Protein AF-A0A1C4H6W9-F1 (afdb_monomer_lite)

Organism: NCBI:txid1505727

Sequence (1280 aa):
MSAPVSILEVMTTATQYSLDVLGYWCAVELFSPQSWKNPQKINLRQSVGHSENTQYQNLPWEDLRADMFIGLTQRTRSSFEEQYSQVKFGGGYHIQTNMQARLQQPLSFIESTETWLKKQNAWPYENNSPIQTIIQQAHQEWLELTYGSETLPTGSFVSDALIGLLVDTMENLAHATNRSGRVQAIYLKNYPHKYREKPYYMKANPPKDASAKNRKTSAWLHHEYFCIQVGLSQQVVFNALHNASTLIREFTPAEKVREEETLPSSSTRDDAKRYTLKKTTASMMCFEVRDDGTLGPDSSLAISQYAKAVSCLFAHNCWPTCPTGWPDIKQLDDNERRIRIMFSELVGAVAPDGSPRRVSRNTLNYIIDAAANELGLDDKTIRQSPVYEQADGNLIDRDSVSCRLVKGGDANESPLMDSFYISDLEALYNIKCQEIASGSHTSETFSEPLKRYLSQTHPERFDLTEDPDGALLDKLTQPNRIPDGRWPSKSNQFQSTAQQLAINQITATANSGQGDYLLGVNGPPGTGKTTLLKDVISEIIVARASQLARFERPEDIFKTHVTNGPLNYWTLQPAVIGYEIVVASSNNKAVENISQDLPRTESLATDWQSWIENEYGRESKDYAFRQLAEELLKSDGKKEATANKTDDDSPSAWALLAATLGNATNKSKFIGPFESRFIRERLNLSNAEYRSANHNWREARKAFKSALQKEAELCERREAAFIANHDPSDLLRAQERLKNDLGEVQICLQKKNRDLDTNREQAQDLQLQLNESCRKGDEAINAWQEAEIFYNAHQQYWATHFFESLIHFKKRKEDEKSAYIAKEQARLKKQNLCDTANSEYYSLARLNATINTESSEVSMLSTRESNLSAQLNEVNAKLEDYQNRPKHISTLSDERLDWIDQEWNTARTELFMAALRLHQQLVIGAVQQFRENLTLACKVMQQPRHFDQQAQLAAWQSLFLVVPVISSSFASVSGMFRGLGKESLGWAIIDEAGQATPQSAAGLLQRVHHAVAVGDPMQLEPIDTLPAQMRELLADTHNIVMGRESHNVQEMVDHQTRYGLEAEQWVGMPLVVHRRCEEPMFSICNEMAYSGRMVRAGAEHTPCLYMAGTKEGIAIPPSCWYDIPAGPDEIGKNKWRLKEGHELYARLTDLIEGGIAPEQILVIAPFKVGANKVQDIFRSALKQSGHYSHGRAAELAANQAGTVHTSQGREADIVFLVMGSTPGKPGCGSRDWVNSSPNMLNVAVSRAKRRLYVIGNVRDWESGKYSEYLIRSLPIRNPS

Foldseek 3Di:
DDDDDDDDPQVVVQVQVVFVVLLVVLVPQAPPPVPDPDDFWAFEDRPDPDDPDRDTDDDDQPFKKKKKFKAFDADDDDHLVVRVVCRVVLAAFIFMAHPQQFGQAKGAPVVSVQVNCVSVVNRDPDPDAPLVVLSVVLQVVVCVVQVNDRIHHTRDHDFLSNVVSRLVSNVVNCVSSVHDGHIWIKMWTDDPCVPDVDIRIDTQDRDDDDDPVPRPPDDSDDFFKKKKWWWFQPLQLLLLLVLVLVLLDDDDLLRVVLLVFLDDDDDDPPCVPPDDDPGDTFTQKMFMAGPVQAGDALVRIDGFPVLLQSLQSQADPDDDDDDAPRDDVVLVVVLVVVLSVVVNVRNPDADPVRHHDGQYNVNVVCSVVSSCVSSLQDPVSNVVGPSGDPVSDRRTPRSHMYMGGDDVQRSPPDVHVHQLQVVLVVVVVVLVVVCVVVVDPPDDAFFQLLCLLLDPDFPAFDAQVVQPLLQVLCVLQALVLQFLAAAQDQLPQFQFSLLRSQLSQQLVCLQPVDHHQFFFEAEAFFLCLLRSVRRNLLRLLLSLLVLLLVDLFLQVQWDDWDDPAPFIATFGDPSNALSFEEEAEQDLVVLCVSQLLQFFPVVHDPVVLVVLCVVCPVCQCCQQHQVLNLQLNVLVPPPPPDPDDDPPPRTGGRHQAEAEDFDPVSLVSNLVSCVPVPLPNVLPDDPVLLVCLSVLLVVLSVLLVVLSVVLVVLSVVLNVVSCLQNPCPVLVVLLVVLVVVLVVLVVVLVVLVVVLVVLVVVLVVLVVVLVVLVVQLVVLVVQLVVLVVVLVVLVVVCVVVVVVCVVCVVVSVVVNVVSVVSNVVSVVSNVVSVVVSVVSVVVSVVSVVVSVVSVVVSVVSVVVSVVSVVSSVVSVVSVVCSVPDDDDRRDLQGSHDPSRHSSSSVSSPSSSSSSSSSLVSSCSRNSVNLSSLCVLLSCCQVNVVSDALSSLLSNSRSVCSSHVYYYYYLSRLCVRSPSQFAASHNEYEHEQQLQAASSSCSSVSRRYSHYYYYHHVLADHHSDSRDLSRVVSVCVNVVSPPRNPDRGRSLSSQSNARYAHDDVHRGTSYSAEREFADPPLVVLLCVARPVVRHDYDDDDDDFCAQCDDPRGRPGDDAAFEAADDDDPPQQDPDLADPSLLVLLLVVLLVNVNSPNDLLQEAEEEQRQVHQVSSLVSQLVSVVVSVPDDNVRSNVSSQVRTGYLVSCPPAAHQEYEYEYGARPDPSGLSVLCSPQVHSHSVSSRSSSHRHYYYYYYHCVSNCPRPSSVSVNVRHHYDYGD

Secondary structure (DSSP, 8-state):
--PPP-S-SSHHHHHHHHHHHHHHHHHHHHS-TTS-SS----------SS----------GGG-EEEEEEEEE-SS---HHHHHHHHHHH--EEEEE-TTSBBSS-EEHHHHHHHHHHHTT----STT-HHHHHHHHHHHHHHHHTTS-SEEPTT-B--HHHHHHHHHHHHHHHHHTT--SEEEEEEEEE--TTS-SS-EEEEE---SS--TTSTTS--SS---EEEEEEEEEHHHHHHHHHHHHHTT-PPPHHHHHHHHHHS-S---TTGGGT------EEEEEEEEEETTSPBPPGGG-EE-HHHHHHHHHHHSS--SS-SS-S--HHHHHHHHHHHHHHHHHHHT-B-TTSSBPPP-HHHHHHHHHHHHHHTT-SHHHHTTSTT--TTS--SEEEEEEEEEEE-TT-TT-------TTHHHHHHHHHHHHHHHHH----S-SS-HHHHHHH-SPPPPPEEGGG-TTSHHHHHHHSGGGS-S---SS-TT-PPPHHHHHHHHHHHHHHHHS-S-SEEEEE--TTS-HHHHHHHHHHHHHHHHHHHHTT-SSGGGGEEEEE-SSSS-EEEEPGGG-S--EEEEES-HHHHHHHHHHTTBGGGS-HHHHHHHHHHHGGGGGGGGGHHHHHHHHHHHS-S---S---TT-SPPBS---EEE-SSHHHHHHHHHHIIIIIIIIITS--HHHHHHHHHHHHHHHHHHHHHHHHHHHHHHHHHHHHHHHH--HHHHHHHHHHHHHHHHHHHHHHHHHHHHHHHHHHHHHHHHHHHHHHHHHHHHHHHHHHHHHHHHHHHHHHHH-HHHHHHTHHHHHHHHHHHHHHHHHHHHHHHHHHHHHHHHHHHHHHHHHHHHHHHHHHHHHHHHHHHHHHHHHHHHHHHHHHHHSPPP---TT-SS-TT--HHHHHHHHHHHHHHHHHHHHHHHHTHHHHHHHHHHHHHHHH-GGGS-HHHHHHHHHHHHHHS-EEEEEHHHHHHHTTT--TT-EEEEEEETGGGS-HHHHHHHHHHEEEEEEEE-TTSPPP---S-HHHHHHHHHHTT--TTSS--SHHHHHHTT-SEEEESSSEEES---EE-SPPTTHHHHHHHHHSTT--EE-SPPPPP-B--SGGGTTSBPPPSEEEE-PPPTT---SSS--HHHHHHHHHHHHHHHHTT--GGGEEEEESSHHHHHHHHHHHHHHHHHTSSS-HHHHHHHHHHHEEETGGGTT--EEEEEEE----SSGGGHHHHHHHTSSSHHHHHHHTTEEEEEEEEE-HHHHTTSTTHHHHHHHS-EE---

Structure (mmCIF, N/CA/C/O backbone):
data_AF-A0A1C4H6W9-F1
#
_entry.id   AF-A0A1C4H6W9-F1
#
loop_
_atom_site.group_PDB
_atom_site.id
_atom_site.type_symbol
_atom_site.label_atom_id
_atom_site.label_alt_id
_atom_site.label_comp_id
_atom_site.label_asym_id
_atom_site.label_entity_id
_atom_site.label_seq_id
_atom_site.pdbx_PDB_ins_code
_atom_site.Cartn_x
_atom_site.Cartn_y
_atom_site.Cartn_z
_atom_site.occupancy
_atom_site.B_iso_or_equiv
_atom_site.auth_seq_id
_atom_site.auth_comp_id
_atom_site.auth_asym_id
_atom_site.auth_atom_id
_atom_site.pdbx_PDB_model_num
ATOM 1 N N . MET A 1 1 ? 10.219 44.585 -13.811 1.00 27.52 1 MET A N 1
ATOM 2 C CA . MET A 1 1 ? 11.113 44.410 -12.645 1.00 27.52 1 MET A CA 1
ATOM 3 C C . MET A 1 1 ? 11.566 42.959 -12.625 1.00 27.52 1 MET A C 1
ATOM 5 O O . MET A 1 1 ? 10.825 42.106 -12.167 1.00 27.52 1 MET A O 1
ATOM 9 N N . SER A 1 2 ? 12.718 42.660 -13.223 1.00 21.94 2 SER A N 1
ATOM 10 C CA . SER A 1 2 ? 13.218 41.293 -13.426 1.00 21.94 2 SER A CA 1
ATOM 11 C C . SER A 1 2 ? 14.499 41.096 -12.617 1.00 21.94 2 SER A C 1
ATOM 13 O O . SER A 1 2 ? 15.566 41.581 -12.998 1.00 21.94 2 SER A O 1
ATOM 15 N N . ALA A 1 3 ? 14.377 40.433 -11.467 1.00 23.19 3 ALA A N 1
ATOM 16 C CA . ALA A 1 3 ? 15.511 40.020 -10.649 1.00 23.19 3 ALA A CA 1
ATOM 17 C C . ALA A 1 3 ? 16.265 38.869 -11.352 1.00 23.19 3 ALA A C 1
ATOM 19 O O . ALA A 1 3 ? 15.609 37.944 -11.834 1.00 23.19 3 ALA A O 1
ATOM 20 N N . PRO A 1 4 ? 17.610 38.880 -11.445 1.00 29.20 4 PRO A N 1
ATOM 21 C CA . PRO A 1 4 ? 18.326 37.874 -12.218 1.00 29.20 4 PRO A CA 1
ATOM 22 C C . PRO A 1 4 ? 18.652 36.651 -11.358 1.00 29.20 4 PRO A C 1
ATOM 24 O O . PRO A 1 4 ? 19.291 36.769 -10.305 1.00 29.20 4 PRO A O 1
ATOM 27 N N . VAL A 1 5 ? 18.234 35.504 -11.889 1.00 25.59 5 VAL A N 1
ATOM 28 C CA . VAL A 1 5 ? 18.485 34.126 -11.461 1.00 25.59 5 VAL A CA 1
ATOM 29 C C . VAL A 1 5 ? 19.971 33.870 -11.182 1.00 25.59 5 VAL A C 1
ATOM 31 O O . VAL A 1 5 ? 20.873 34.297 -11.905 1.00 25.59 5 VAL A O 1
ATOM 34 N N . SER A 1 6 ? 20.203 33.182 -10.070 1.00 25.31 6 SER A N 1
ATOM 35 C CA . SER A 1 6 ? 21.480 32.810 -9.473 1.00 25.31 6 SER A CA 1
ATOM 36 C C . SER A 1 6 ? 22.148 31.615 -10.170 1.00 25.31 6 SER A C 1
ATOM 38 O O . SER A 1 6 ? 21.659 30.497 -10.082 1.00 25.31 6 SER A O 1
ATOM 40 N N . ILE A 1 7 ? 23.298 31.853 -10.807 1.00 29.23 7 ILE A N 1
ATOM 41 C CA . ILE A 1 7 ? 24.655 31.351 -10.464 1.00 29.23 7 ILE A CA 1
ATOM 42 C C . ILE A 1 7 ? 24.907 29.826 -10.265 1.00 29.23 7 ILE A C 1
ATOM 44 O O . ILE A 1 7 ? 26.068 29.434 -10.205 1.00 29.23 7 ILE A O 1
ATOM 48 N N . LEU A 1 8 ? 23.922 28.924 -10.270 1.00 24.89 8 LEU A N 1
ATOM 49 C CA . LEU A 1 8 ? 24.157 27.489 -9.995 1.00 24.89 8 LEU A CA 1
ATOM 50 C C . LEU A 1 8 ? 24.282 26.568 -11.225 1.00 24.89 8 LEU A C 1
ATOM 52 O O . LEU A 1 8 ? 24.704 25.427 -11.070 1.00 24.89 8 LEU A O 1
ATOM 56 N N . GLU A 1 9 ? 24.016 27.044 -12.445 1.00 27.30 9 GLU A N 1
ATOM 57 C CA . GLU A 1 9 ? 24.048 26.185 -13.649 1.00 27.30 9 GLU A CA 1
ATOM 58 C C . GLU A 1 9 ? 25.353 26.208 -14.459 1.00 27.30 9 GLU A C 1
ATOM 60 O O . GLU A 1 9 ? 25.504 25.424 -15.389 1.00 27.30 9 GLU A O 1
ATOM 65 N N . VAL A 1 10 ? 26.339 27.040 -14.109 1.00 30.53 10 VAL A N 1
ATOM 66 C CA . VAL A 1 10 ? 27.592 27.141 -14.895 1.00 30.53 10 VAL A CA 1
ATOM 67 C C . VAL A 1 10 ? 28.752 26.337 -14.281 1.00 30.53 10 VAL A C 1
ATOM 69 O O . VAL A 1 10 ? 29.761 26.089 -14.942 1.00 30.53 10 VAL A O 1
ATOM 72 N N . MET A 1 11 ? 28.620 25.851 -13.040 1.00 27.55 11 MET A N 1
ATOM 73 C CA . MET A 1 11 ? 29.684 25.077 -12.379 1.00 27.55 11 MET A CA 1
ATOM 74 C C . MET A 1 11 ? 29.642 23.565 -12.635 1.00 27.55 11 MET A C 1
ATOM 76 O O . MET A 1 11 ? 30.665 22.904 -12.439 1.00 27.55 11 MET A O 1
ATOM 80 N N . THR A 1 12 ? 28.532 23.015 -13.131 1.00 29.09 12 THR A N 1
ATOM 81 C CA . THR A 1 12 ? 28.408 21.577 -13.423 1.00 29.09 12 THR A CA 1
ATOM 82 C C . THR A 1 12 ? 29.151 21.195 -14.697 1.00 29.09 12 THR A C 1
ATOM 84 O O . THR A 1 12 ? 29.963 20.280 -14.667 1.00 29.09 12 THR A O 1
ATOM 87 N N . THR A 1 13 ? 29.039 21.968 -15.778 1.00 31.16 13 THR A N 1
ATOM 88 C CA . THR A 1 13 ? 29.803 21.705 -17.010 1.00 31.16 13 THR A CA 1
ATOM 89 C C . THR A 1 13 ? 31.309 21.905 -16.840 1.00 31.16 13 THR A C 1
ATOM 91 O O . THR A 1 13 ? 32.086 21.156 -17.422 1.00 31.16 13 THR A O 1
ATOM 94 N N . ALA A 1 14 ? 31.760 22.853 -16.010 1.00 30.83 14 ALA A N 1
ATOM 95 C CA . ALA A 1 14 ? 33.194 23.057 -15.791 1.00 30.83 14 ALA A CA 1
ATOM 96 C C . ALA A 1 14 ? 33.831 21.855 -15.056 1.00 30.83 14 ALA A C 1
ATOM 98 O O . ALA A 1 14 ? 34.834 21.295 -15.493 1.00 30.83 14 ALA A O 1
ATOM 99 N N . THR A 1 15 ? 33.189 21.355 -13.999 1.00 32.53 15 THR A N 1
ATOM 100 C CA . THR A 1 15 ? 33.687 20.163 -13.292 1.00 32.53 15 THR A CA 1
ATOM 101 C C . THR A 1 15 ? 33.503 18.861 -14.083 1.00 32.53 15 THR A C 1
ATOM 103 O O . THR A 1 15 ? 34.306 17.947 -13.909 1.00 32.53 15 THR A O 1
ATOM 106 N N . GLN A 1 16 ? 32.533 18.791 -15.007 1.00 32.22 16 GLN A N 1
ATOM 107 C CA . GLN A 1 16 ? 32.317 17.621 -15.872 1.00 32.22 16 GLN A CA 1
ATOM 108 C C . GLN A 1 16 ? 33.435 17.393 -16.903 1.00 32.22 16 GLN A C 1
ATOM 110 O O . GLN A 1 16 ? 33.678 16.259 -17.286 1.00 32.22 16 GLN A O 1
ATOM 115 N N . TYR A 1 17 ? 34.126 18.447 -17.352 1.00 36.84 17 TYR A N 1
ATOM 116 C CA . TYR A 1 17 ? 35.119 18.348 -18.437 1.00 36.84 17 TYR A CA 1
ATOM 117 C C . TYR A 1 17 ? 36.578 18.380 -17.974 1.00 36.84 17 TYR A C 1
ATOM 119 O O . TYR A 1 17 ? 37.482 18.080 -18.753 1.00 36.84 17 TYR A O 1
ATOM 127 N N . SER A 1 18 ? 36.819 18.720 -16.708 1.00 35.09 18 SER A N 1
ATOM 128 C CA . SER A 1 18 ? 38.107 18.494 -16.038 1.00 35.09 18 SER A CA 1
ATOM 129 C C . SER A 1 18 ? 38.316 17.002 -15.725 1.00 35.09 18 SER A C 1
ATOM 131 O O . SER A 1 18 ? 39.453 16.538 -15.700 1.00 35.09 18 SER A O 1
ATOM 133 N N . LEU A 1 19 ? 37.226 16.232 -15.620 1.00 36.53 19 LEU A N 1
ATOM 134 C CA . LEU A 1 19 ? 37.226 14.769 -15.508 1.00 36.53 19 LEU A CA 1
ATOM 135 C C . LEU A 1 19 ? 37.819 14.065 -16.743 1.00 36.53 19 LEU A C 1
ATOM 137 O O . LEU A 1 19 ? 38.577 13.106 -16.590 1.00 36.53 19 LEU A O 1
ATOM 141 N N . ASP A 1 20 ? 37.555 14.582 -17.948 1.00 38.69 20 ASP A N 1
ATOM 142 C CA . ASP A 1 20 ? 37.954 13.936 -19.208 1.00 38.69 20 ASP A CA 1
ATOM 143 C C . ASP A 1 20 ? 39.469 13.952 -19.467 1.00 38.69 20 ASP A C 1
ATOM 145 O O . ASP A 1 20 ? 39.963 13.125 -20.227 1.00 38.69 20 ASP A O 1
ATOM 149 N N . VAL A 1 21 ? 40.242 14.851 -18.842 1.00 39.00 21 VAL A N 1
ATOM 150 C CA . VAL A 1 21 ? 41.683 14.974 -19.149 1.00 39.00 21 VAL A CA 1
ATOM 151 C C . VAL A 1 21 ? 42.603 14.356 -18.106 1.00 39.00 21 VAL A C 1
ATOM 153 O O . VAL A 1 21 ? 43.762 14.073 -18.397 1.00 39.00 21 VAL A O 1
ATOM 156 N N . LEU A 1 22 ? 42.107 14.113 -16.899 1.00 40.62 22 LEU A N 1
ATOM 157 C CA . LEU A 1 22 ? 42.884 13.443 -15.857 1.00 40.62 22 LEU A CA 1
ATOM 158 C C . LEU A 1 22 ? 42.675 11.933 -15.879 1.00 40.62 22 LEU A C 1
ATOM 160 O O . LEU A 1 22 ? 43.649 11.202 -15.731 1.00 40.62 22 LEU A O 1
ATOM 164 N N . GLY A 1 23 ? 41.472 11.466 -16.242 1.00 41.41 23 GLY A N 1
ATOM 165 C CA . GLY A 1 23 ? 41.281 10.082 -16.694 1.00 41.41 23 GLY A CA 1
ATOM 166 C C . GLY A 1 23 ? 42.148 9.744 -17.917 1.00 41.41 23 GLY A C 1
ATOM 167 O O . GLY A 1 23 ? 42.606 8.613 -18.060 1.00 41.41 23 GLY A O 1
ATOM 168 N N . TYR A 1 24 ? 42.459 10.748 -18.746 1.00 43.44 24 TYR A N 1
ATOM 169 C CA . TYR A 1 24 ? 43.399 10.630 -19.861 1.00 43.44 24 TYR A CA 1
ATOM 170 C C . TYR A 1 24 ? 44.869 10.561 -19.404 1.00 43.44 24 TYR A C 1
ATOM 172 O O . TYR A 1 24 ? 45.662 9.885 -20.043 1.00 43.44 24 TYR A O 1
ATOM 180 N N . TRP A 1 25 ? 45.259 11.192 -18.290 1.00 43.38 25 TRP A N 1
ATOM 181 C CA . TRP A 1 25 ? 46.655 11.195 -17.821 1.00 43.38 25 TRP A CA 1
ATOM 182 C C . TRP A 1 25 ? 47.079 9.842 -17.223 1.00 43.38 25 TRP A C 1
ATOM 184 O O . TRP A 1 25 ? 48.118 9.312 -17.616 1.00 43.38 25 TRP A O 1
ATOM 194 N N . CYS A 1 26 ? 46.231 9.204 -16.403 1.00 44.81 26 CYS A N 1
ATOM 195 C CA . CYS A 1 26 ? 46.459 7.817 -15.967 1.00 44.81 26 CYS A CA 1
ATOM 196 C C . CYS A 1 26 ? 46.456 6.831 -17.145 1.00 44.81 26 CYS A C 1
ATOM 198 O O . CYS A 1 26 ? 47.234 5.883 -17.158 1.00 44.81 26 CYS A O 1
ATOM 200 N N . ALA A 1 27 ? 45.637 7.076 -18.173 1.00 44.44 27 ALA A N 1
ATOM 201 C CA . ALA A 1 27 ? 45.659 6.283 -19.398 1.00 44.44 27 ALA A CA 1
ATOM 202 C C . ALA A 1 27 ? 46.938 6.507 -20.244 1.00 44.44 27 ALA A C 1
ATOM 204 O O . ALA A 1 27 ? 47.365 5.616 -20.968 1.00 44.44 27 ALA A O 1
ATOM 205 N N . VAL A 1 28 ? 47.594 7.666 -20.160 1.00 42.00 28 VAL A N 1
ATOM 206 C CA . VAL A 1 28 ? 48.742 8.009 -21.020 1.00 42.00 28 VAL A CA 1
ATOM 207 C C . VAL A 1 28 ? 50.081 7.453 -20.507 1.00 42.00 28 VAL A C 1
ATOM 209 O O . VAL A 1 28 ? 50.876 7.007 -21.334 1.00 42.00 28 VAL A O 1
ATOM 212 N N . GLU A 1 29 ? 50.339 7.390 -19.191 1.00 45.03 29 GLU A N 1
ATOM 213 C CA . GLU A 1 29 ? 51.549 6.706 -18.672 1.00 45.03 29 GLU A CA 1
ATOM 214 C C . GLU A 1 29 ? 51.424 5.170 -18.697 1.00 45.03 29 GLU A C 1
ATOM 216 O O . GLU A 1 29 ? 52.406 4.477 -18.963 1.00 45.03 29 GLU A O 1
ATOM 221 N N . LEU A 1 30 ? 50.219 4.619 -18.511 1.00 44.69 30 LEU A N 1
ATOM 222 C CA . LEU A 1 30 ? 49.987 3.168 -18.550 1.00 44.69 30 LEU A CA 1
ATOM 223 C C . LEU A 1 30 ? 49.929 2.588 -19.985 1.00 44.69 30 LEU A C 1
ATOM 225 O O . LEU A 1 30 ? 50.226 1.403 -20.180 1.00 44.69 30 LEU A O 1
ATOM 229 N N . PHE A 1 31 ? 49.591 3.403 -21.000 1.00 44.91 31 PHE A N 1
ATOM 230 C CA . PHE A 1 31 ? 49.300 2.940 -22.371 1.00 44.91 31 PHE A CA 1
ATOM 231 C C . PHE A 1 31 ? 50.038 3.695 -23.506 1.00 44.91 31 PHE A C 1
ATOM 233 O O . PHE A 1 31 ? 49.573 3.729 -24.645 1.00 44.91 31 PHE A O 1
ATOM 240 N N . SER A 1 32 ? 51.220 4.260 -23.232 1.00 39.66 32 SER A N 1
ATOM 241 C CA . SER A 1 32 ? 52.107 4.889 -24.235 1.00 39.66 32 SER A CA 1
ATOM 242 C C . SER A 1 32 ? 52.463 3.961 -25.430 1.00 39.66 32 SER A C 1
ATOM 244 O O . SER A 1 32 ? 52.714 2.766 -25.227 1.00 39.66 32 SER A O 1
ATOM 246 N N . PRO A 1 33 ? 52.593 4.484 -26.676 1.00 36.25 33 PRO A N 1
ATOM 247 C CA . PRO A 1 33 ? 52.986 3.714 -27.868 1.00 36.25 33 PRO A CA 1
ATOM 248 C C . PRO A 1 33 ? 54.365 3.044 -27.783 1.00 36.25 33 PRO A C 1
ATOM 250 O O . PRO A 1 33 ? 54.643 2.118 -28.540 1.00 36.25 33 PRO A O 1
ATOM 253 N N . GLN A 1 34 ? 55.234 3.465 -26.856 1.00 40.84 34 GLN A N 1
ATOM 254 C CA . GLN A 1 34 ? 56.518 2.792 -26.624 1.00 40.84 34 GLN A CA 1
ATOM 255 C C . GLN A 1 34 ? 56.355 1.405 -25.970 1.00 40.84 34 GLN A C 1
ATOM 257 O O . GLN A 1 34 ? 57.302 0.621 -25.950 1.00 40.84 34 GLN A O 1
ATOM 262 N N . SER A 1 35 ? 55.161 1.072 -25.466 1.00 38.19 35 SER A N 1
ATOM 263 C CA . SER A 1 35 ? 54.891 -0.158 -24.707 1.00 38.19 35 SER A CA 1
ATOM 264 C C . SER A 1 35 ? 53.823 -1.072 -25.331 1.00 38.19 35 SER A C 1
ATOM 266 O O . SER A 1 35 ? 53.585 -2.163 -24.809 1.00 38.19 35 SER A O 1
ATOM 268 N N . TRP A 1 36 ? 53.189 -0.681 -26.445 1.00 37.53 36 TRP A N 1
ATOM 269 C CA . TRP A 1 36 ? 52.105 -1.430 -27.100 1.00 37.53 36 TRP A CA 1
ATOM 270 C C . TRP A 1 36 ? 52.319 -1.495 -28.623 1.00 37.53 36 TRP A C 1
ATOM 272 O O . TRP A 1 36 ? 52.437 -0.469 -29.281 1.00 37.53 36 TRP A O 1
ATOM 282 N N . LYS A 1 37 ? 52.359 -2.705 -29.210 1.00 38.38 37 LYS A N 1
ATOM 283 C CA . LYS A 1 37 ? 52.601 -2.912 -30.659 1.00 38.38 37 LYS A CA 1
ATOM 284 C C . LYS A 1 37 ? 51.396 -2.598 -31.565 1.00 38.38 37 LYS A C 1
ATOM 286 O O . LYS A 1 37 ? 51.562 -2.583 -32.777 1.00 38.38 37 LYS A O 1
ATOM 291 N N . ASN A 1 38 ? 50.208 -2.358 -31.005 1.00 38.19 38 ASN A N 1
ATOM 292 C CA . ASN A 1 38 ? 49.010 -1.936 -31.737 1.00 38.19 38 ASN A CA 1
ATOM 293 C C . ASN A 1 38 ? 48.198 -0.943 -30.887 1.00 38.19 38 ASN A C 1
ATOM 295 O O . ASN A 1 38 ? 48.115 -1.142 -29.673 1.00 38.19 38 ASN A O 1
ATOM 299 N N . PRO A 1 39 ? 47.572 0.085 -31.493 1.00 39.16 39 PRO A N 1
ATOM 300 C CA . PRO A 1 39 ? 46.713 1.025 -30.779 1.00 39.16 39 PRO A CA 1
ATOM 301 C C . PRO A 1 39 ? 45.436 0.305 -30.319 1.00 39.16 39 PRO A C 1
ATOM 303 O O . PRO A 1 39 ? 44.541 0.033 -31.120 1.00 39.16 39 PRO A O 1
ATOM 306 N N . GLN A 1 40 ? 45.367 -0.061 -29.040 1.00 43.12 40 GLN A N 1
ATOM 307 C CA . GLN A 1 40 ? 44.167 -0.646 -28.439 1.00 43.12 40 GLN A CA 1
ATOM 308 C C . GLN A 1 40 ? 43.159 0.435 -28.015 1.00 43.12 40 GLN A C 1
ATOM 310 O O . GLN A 1 40 ? 43.516 1.583 -27.759 1.00 43.12 40 GLN A O 1
ATOM 315 N N . LYS A 1 41 ? 41.873 0.059 -27.973 1.00 39.81 41 LYS A N 1
ATOM 316 C CA . LYS A 1 41 ? 40.738 0.949 -27.683 1.00 39.81 41 LYS A CA 1
ATOM 317 C C . LYS A 1 41 ? 40.541 1.092 -26.170 1.00 39.81 41 LYS A C 1
ATOM 319 O O . LYS A 1 41 ? 40.144 0.131 -25.526 1.00 39.81 41 LYS A O 1
ATOM 324 N N . ILE A 1 42 ? 40.741 2.292 -25.627 1.00 38.69 42 ILE A N 1
ATOM 325 C CA . ILE A 1 42 ? 40.466 2.610 -24.216 1.00 38.69 42 ILE A CA 1
ATOM 326 C C . ILE A 1 42 ? 39.008 3.077 -24.074 1.00 38.69 42 ILE A C 1
ATOM 328 O O . ILE A 1 42 ? 38.538 3.914 -24.846 1.00 38.69 42 ILE A O 1
ATOM 332 N N . ASN A 1 43 ? 38.282 2.527 -23.095 1.00 38.59 43 ASN A N 1
ATOM 333 C CA . ASN A 1 43 ? 36.881 2.852 -22.808 1.00 38.59 43 ASN A CA 1
ATOM 334 C C . ASN A 1 43 ? 36.811 3.907 -21.687 1.00 38.59 43 ASN A C 1
ATOM 336 O O . ASN A 1 43 ? 36.878 3.579 -20.503 1.00 38.59 43 ASN A O 1
ATOM 340 N N . LEU A 1 44 ? 36.675 5.184 -22.047 1.00 39.06 44 LEU A N 1
ATOM 341 C CA . LEU A 1 44 ? 36.455 6.262 -21.079 1.00 39.06 44 LEU A CA 1
ATOM 342 C C . LEU A 1 44 ? 34.947 6.402 -20.826 1.00 39.06 44 LEU A C 1
ATOM 344 O O . LEU A 1 44 ? 34.190 6.802 -21.711 1.00 39.06 44 LEU A O 1
ATOM 348 N N . ARG A 1 45 ? 34.486 6.034 -19.626 1.00 34.88 45 ARG A N 1
ATOM 349 C CA . ARG A 1 45 ? 33.080 6.203 -19.229 1.00 34.88 45 ARG A CA 1
ATOM 350 C C . ARG A 1 45 ? 32.839 7.652 -18.801 1.00 34.88 45 ARG A C 1
ATOM 352 O O . ARG A 1 45 ? 33.274 8.068 -17.733 1.00 34.88 45 ARG A O 1
ATOM 359 N N . GLN A 1 46 ? 32.095 8.398 -19.614 1.00 34.94 46 GLN A N 1
ATOM 360 C CA . GLN A 1 46 ? 31.485 9.664 -19.211 1.00 34.94 46 GLN A CA 1
ATOM 361 C C . GLN A 1 46 ? 30.390 9.396 -18.170 1.00 34.94 46 GLN A C 1
ATOM 363 O O . GLN A 1 46 ? 29.434 8.676 -18.454 1.00 34.94 46 GLN A O 1
ATOM 368 N N . SER A 1 47 ? 30.458 10.008 -16.987 1.00 29.62 47 SER A N 1
ATOM 369 C CA . SER A 1 47 ? 29.261 10.154 -16.151 1.00 29.62 47 SER A CA 1
ATOM 370 C C . SER A 1 47 ? 28.443 11.336 -16.685 1.00 29.62 47 SER A C 1
ATOM 372 O O . SER A 1 47 ? 28.516 12.453 -16.166 1.00 29.62 47 SER A O 1
ATOM 374 N N . VAL A 1 48 ? 27.710 11.120 -17.774 1.00 27.61 48 VAL A N 1
ATOM 375 C CA . VAL A 1 48 ? 26.708 12.062 -18.291 1.00 27.61 48 VAL A CA 1
ATOM 376 C C . VAL A 1 48 ? 25.352 11.375 -18.198 1.00 27.61 48 VAL A C 1
ATOM 378 O O . VAL A 1 48 ? 25.213 10.206 -18.552 1.00 27.61 48 VAL A O 1
ATOM 381 N N . GLY A 1 49 ? 24.350 12.093 -17.693 1.00 31.70 49 GLY A N 1
ATOM 382 C CA . GLY A 1 49 ? 22.975 11.610 -17.679 1.00 31.70 49 GLY A CA 1
ATOM 383 C C . GLY A 1 49 ? 22.511 11.149 -19.068 1.00 31.70 49 GLY A C 1
ATOM 384 O O . GLY A 1 49 ? 22.718 11.830 -20.065 1.00 31.70 49 GLY A O 1
ATOM 385 N N . HIS A 1 50 ? 21.879 9.975 -19.095 1.00 28.20 50 HIS A N 1
ATOM 386 C CA . HIS A 1 50 ? 20.893 9.489 -20.071 1.00 28.20 50 HIS A CA 1
ATOM 387 C C . HIS A 1 50 ? 21.120 9.643 -21.592 1.00 28.20 50 HIS A C 1
ATOM 389 O O . HIS A 1 50 ? 20.139 9.621 -22.331 1.00 28.20 50 HIS A O 1
ATOM 395 N N . SER A 1 51 ? 22.346 9.677 -22.124 1.00 24.89 51 SER A N 1
ATOM 396 C CA . SER A 1 51 ? 22.527 9.450 -23.574 1.00 24.89 51 SER A CA 1
ATOM 397 C C . SER A 1 51 ? 23.552 8.358 -23.875 1.00 24.89 51 SER A C 1
ATOM 399 O O . SER A 1 51 ? 24.705 8.422 -23.461 1.00 24.89 51 SER A O 1
ATOM 401 N N . GLU A 1 52 ? 23.102 7.322 -24.583 1.00 26.25 52 GLU A N 1
ATOM 402 C CA . GLU A 1 52 ? 23.807 6.061 -24.843 1.00 26.25 52 GLU A CA 1
ATOM 403 C C . GLU A 1 52 ? 24.879 6.118 -25.951 1.00 26.25 52 GLU A C 1
ATOM 405 O O . GLU A 1 52 ? 25.181 5.086 -26.557 1.00 26.25 52 GLU A O 1
ATOM 410 N N . ASN A 1 53 ? 25.496 7.270 -26.223 1.00 26.89 53 ASN A N 1
ATOM 411 C CA . ASN A 1 53 ? 26.526 7.385 -27.263 1.00 26.89 53 ASN A CA 1
ATOM 412 C C . ASN A 1 53 ? 27.921 7.648 -26.678 1.00 26.89 53 ASN A C 1
ATOM 414 O O . ASN A 1 53 ? 28.423 8.767 -26.688 1.00 26.89 53 ASN A O 1
ATOM 418 N N . THR A 1 54 ? 28.578 6.584 -26.218 1.00 31.08 54 THR A N 1
ATOM 419 C CA . THR A 1 54 ? 30.019 6.559 -25.926 1.00 31.08 54 THR A CA 1
ATOM 420 C C . THR A 1 54 ? 30.802 6.489 -27.244 1.00 31.08 54 THR A C 1
ATOM 422 O O . THR A 1 54 ? 30.742 5.478 -27.943 1.00 31.08 54 THR A O 1
ATOM 425 N N . GLN A 1 55 ? 31.523 7.550 -27.620 1.00 32.97 55 GLN A N 1
ATOM 426 C CA . GLN A 1 55 ? 32.419 7.536 -28.788 1.00 32.97 55 GLN A CA 1
ATOM 427 C C . GLN A 1 55 ? 33.864 7.177 -28.401 1.00 32.97 55 GLN A C 1
ATOM 429 O O . GLN A 1 55 ? 34.418 7.719 -27.450 1.00 32.97 55 GLN A O 1
ATOM 434 N N . TYR A 1 56 ? 34.481 6.292 -29.191 1.00 34.72 56 TYR A N 1
ATOM 435 C CA . TYR A 1 56 ? 35.888 5.872 -29.108 1.00 34.72 56 TYR A CA 1
ATOM 436 C C . TYR A 1 56 ? 36.809 6.886 -29.799 1.00 34.72 56 TYR A C 1
ATOM 438 O O . TYR A 1 56 ? 36.569 7.172 -30.973 1.00 34.72 56 TYR A O 1
ATOM 446 N N . GLN A 1 57 ? 37.876 7.394 -29.162 1.00 38.78 57 GLN A N 1
ATOM 447 C CA . GLN A 1 57 ? 38.805 8.324 -29.836 1.00 38.78 57 GLN A CA 1
ATOM 448 C C . GLN A 1 57 ? 40.279 8.177 -29.402 1.00 38.78 57 GLN A C 1
ATOM 450 O O . GLN A 1 57 ? 40.579 8.032 -28.221 1.00 38.78 57 GLN A O 1
ATOM 455 N N . ASN A 1 58 ? 41.193 8.259 -30.380 1.00 35.59 58 ASN A N 1
ATOM 456 C CA . ASN A 1 58 ? 42.653 8.341 -30.209 1.00 35.59 58 ASN A CA 1
ATOM 457 C C . ASN A 1 58 ? 43.089 9.824 -30.236 1.00 35.59 58 ASN A C 1
ATOM 459 O O . ASN A 1 58 ? 42.847 10.479 -31.252 1.00 35.59 58 ASN A O 1
ATOM 463 N N . LEU A 1 59 ? 43.766 10.355 -29.202 1.00 40.56 59 LEU A N 1
ATOM 464 C CA . LEU A 1 59 ? 44.350 11.714 -29.242 1.00 40.56 59 LEU A CA 1
ATOM 465 C C . LEU A 1 59 ? 45.891 11.664 -29.339 1.00 40.56 59 LEU A C 1
ATOM 467 O O . LEU A 1 59 ? 46.527 10.982 -28.532 1.00 40.56 59 LEU A O 1
ATOM 471 N N . PRO A 1 60 ? 46.520 12.395 -30.279 1.00 40.47 60 PRO A N 1
ATOM 472 C CA . PRO A 1 60 ? 47.971 12.543 -30.345 1.00 40.47 60 PRO A CA 1
ATOM 473 C C . PRO A 1 60 ? 48.486 13.496 -29.252 1.00 40.47 60 PRO A C 1
ATOM 475 O O . PRO A 1 60 ? 47.910 14.550 -28.991 1.00 40.47 60 PRO A O 1
ATOM 478 N N . TRP A 1 61 ? 49.584 13.093 -28.614 1.00 38.84 61 TRP A N 1
ATOM 479 C CA . TRP A 1 61 ? 50.155 13.669 -27.390 1.00 38.84 61 TRP A CA 1
ATOM 480 C C . TRP A 1 61 ? 50.830 15.047 -27.561 1.00 38.84 61 TRP A C 1
ATOM 482 O O . TRP A 1 61 ? 50.962 15.783 -26.587 1.00 38.84 61 TRP A O 1
ATOM 492 N N . GLU A 1 62 ? 51.231 15.410 -28.783 1.00 42.06 62 GLU A N 1
ATOM 493 C CA . GLU A 1 62 ? 52.069 16.589 -29.096 1.00 42.06 62 GLU A CA 1
ATOM 494 C C . GLU A 1 62 ? 51.275 17.903 -29.184 1.00 42.06 62 GLU A C 1
ATOM 496 O O . GLU A 1 62 ? 51.844 18.995 -29.140 1.00 42.06 62 GLU A O 1
ATOM 501 N N . ASP A 1 63 ? 49.946 17.809 -29.265 1.00 48.03 63 ASP A N 1
ATOM 502 C CA . ASP A 1 63 ? 49.090 18.934 -29.647 1.00 48.03 63 ASP A CA 1
ATOM 503 C C . ASP A 1 63 ? 48.296 19.562 -28.480 1.00 48.03 63 ASP A C 1
ATOM 505 O O . ASP A 1 63 ? 47.549 20.523 -28.684 1.00 48.03 63 ASP A O 1
ATOM 509 N N . LEU A 1 64 ? 48.425 19.047 -27.250 1.00 49.25 64 LEU A N 1
ATOM 510 C CA . LEU A 1 64 ? 47.680 19.540 -26.082 1.00 49.25 64 LEU A CA 1
ATOM 511 C C . LEU A 1 64 ? 48.396 20.725 -25.423 1.00 49.25 64 LEU A C 1
ATOM 513 O O . LEU A 1 64 ? 49.397 20.565 -24.721 1.00 49.25 64 LEU A O 1
ATOM 517 N N . ARG A 1 65 ? 47.844 21.925 -25.631 1.00 58.47 65 ARG A N 1
ATOM 518 C CA . ARG A 1 65 ? 48.381 23.191 -25.117 1.00 58.47 65 ARG A CA 1
ATOM 519 C C . ARG A 1 65 ? 47.446 23.814 -24.104 1.00 58.47 65 ARG A C 1
ATOM 521 O O . ARG A 1 65 ? 46.223 23.671 -24.180 1.00 58.47 65 ARG A O 1
ATOM 528 N N . ALA A 1 66 ? 48.037 24.554 -23.182 1.00 64.19 66 ALA A N 1
ATOM 529 C CA . ALA A 1 66 ? 47.287 25.331 -22.236 1.00 64.19 66 ALA A CA 1
ATOM 530 C C . ALA A 1 66 ? 47.735 26.785 -22.206 1.00 64.19 66 ALA A C 1
ATOM 532 O O . ALA A 1 66 ? 48.919 27.101 -22.209 1.00 64.19 66 ALA A O 1
ATOM 533 N N . ASP A 1 67 ? 46.748 27.659 -22.184 1.00 71.62 67 ASP A N 1
ATOM 534 C CA . ASP A 1 67 ? 46.881 29.096 -22.256 1.00 71.62 67 ASP A CA 1
ATOM 535 C C . ASP A 1 67 ? 46.392 29.681 -20.937 1.00 71.62 67 ASP A C 1
ATOM 537 O O . ASP A 1 67 ? 45.193 29.723 -20.678 1.00 71.62 67 ASP A O 1
ATOM 541 N N . MET A 1 68 ? 47.295 30.148 -20.085 1.00 78.19 68 MET A N 1
ATOM 542 C CA . MET A 1 68 ? 46.913 30.892 -18.893 1.00 78.19 68 MET A CA 1
ATOM 543 C C . MET A 1 68 ? 47.087 32.377 -19.143 1.00 78.19 68 MET A C 1
ATOM 545 O O . MET A 1 68 ? 48.158 32.822 -19.545 1.00 78.19 68 MET A O 1
ATOM 549 N N . PHE A 1 69 ? 46.050 33.151 -18.862 1.00 83.56 69 PHE A N 1
ATOM 550 C CA . PHE A 1 69 ? 46.150 34.596 -18.863 1.00 83.56 69 PHE A CA 1
ATOM 551 C C . PHE A 1 69 ? 45.844 35.171 -17.487 1.00 83.56 69 PHE A C 1
ATOM 553 O O . PHE A 1 69 ? 44.904 34.743 -16.822 1.00 83.56 69 PHE A O 1
ATOM 560 N N . ILE A 1 70 ? 46.612 36.175 -17.084 1.00 84.25 70 ILE A N 1
ATOM 561 C CA . ILE A 1 70 ? 46.430 36.905 -15.831 1.00 84.25 70 ILE A CA 1
ATOM 562 C C . ILE A 1 70 ? 46.073 38.342 -16.190 1.00 84.25 70 ILE A C 1
ATOM 564 O O . ILE A 1 70 ? 46.869 39.024 -16.835 1.00 84.25 70 ILE A O 1
ATOM 568 N N . GLY A 1 71 ? 44.872 38.791 -15.812 1.00 83.50 71 GLY A N 1
ATOM 569 C CA . GLY A 1 71 ? 44.402 40.130 -16.166 1.00 83.50 71 GLY A CA 1
ATOM 570 C C . GLY A 1 71 ? 43.217 40.665 -15.376 1.00 83.50 71 GLY A C 1
ATOM 571 O O . GLY A 1 71 ? 42.586 39.945 -14.603 1.00 83.50 71 GLY A O 1
ATOM 572 N N . LEU A 1 72 ? 42.903 41.950 -15.576 1.00 82.25 72 LEU A N 1
ATOM 573 C CA . LEU A 1 72 ? 41.749 42.605 -14.953 1.00 82.25 72 LEU A CA 1
ATOM 574 C C . LEU A 1 72 ? 40.432 42.159 -15.599 1.00 82.25 72 LEU A C 1
ATOM 576 O O . LEU A 1 72 ? 40.285 42.159 -16.818 1.00 82.25 72 LEU A O 1
ATOM 580 N N . THR A 1 73 ? 39.444 41.869 -14.756 1.00 79.19 73 THR A N 1
ATOM 581 C CA . THR A 1 73 ? 38.063 41.545 -15.152 1.00 79.19 73 THR A CA 1
ATOM 582 C C . THR A 1 73 ? 37.073 42.499 -14.477 1.00 79.19 73 THR A C 1
ATOM 584 O O . THR A 1 73 ? 37.288 42.907 -13.330 1.00 79.19 73 THR A O 1
ATOM 587 N N . GLN A 1 74 ? 35.984 42.867 -15.162 1.00 72.31 74 GLN A N 1
ATOM 588 C CA . GLN A 1 74 ? 34.918 43.713 -14.591 1.00 72.31 74 GLN A CA 1
ATOM 589 C C . GLN A 1 74 ? 33.863 42.876 -13.822 1.00 72.31 74 GLN A C 1
ATOM 591 O O . GLN A 1 74 ? 33.866 41.652 -13.901 1.00 72.31 74 GLN A O 1
ATOM 596 N N . ARG A 1 75 ? 33.010 43.532 -13.009 1.00 56.56 75 ARG A N 1
ATOM 597 C CA . ARG A 1 75 ? 32.149 42.959 -11.936 1.00 56.56 75 ARG A CA 1
ATOM 598 C C . ARG A 1 75 ? 31.381 41.643 -12.255 1.00 56.56 75 ARG A C 1
ATOM 600 O O . ARG A 1 75 ? 31.056 41.287 -13.377 1.00 56.56 75 ARG A O 1
ATOM 607 N N . THR A 1 76 ? 31.030 40.969 -11.159 1.00 53.75 76 THR A N 1
ATOM 608 C CA . THR A 1 76 ? 30.876 39.535 -10.823 1.00 53.75 76 THR A CA 1
ATOM 609 C C . THR A 1 76 ? 29.854 38.624 -11.549 1.00 53.75 76 THR A C 1
ATOM 611 O O . THR A 1 76 ? 29.457 37.620 -10.957 1.00 53.75 76 THR A O 1
ATOM 614 N N . ARG A 1 77 ? 29.429 38.875 -12.799 1.00 51.69 77 ARG A N 1
ATOM 615 C CA . ARG A 1 77 ? 28.442 37.996 -13.493 1.00 51.69 77 ARG A CA 1
ATOM 616 C C . ARG A 1 77 ? 28.738 37.628 -14.963 1.00 51.69 77 ARG A C 1
ATOM 618 O O . ARG A 1 77 ? 27.807 37.352 -15.708 1.00 51.69 77 ARG A O 1
ATOM 625 N N . SER A 1 78 ? 30.000 37.586 -15.380 1.00 59.91 78 SER A N 1
ATOM 626 C CA . SER A 1 78 ? 30.404 37.109 -16.719 1.00 59.91 78 SER A CA 1
ATOM 627 C C . SER A 1 78 ? 30.813 35.629 -16.725 1.00 59.91 78 SER A C 1
ATOM 629 O O . SER A 1 78 ? 31.323 35.123 -15.720 1.00 59.91 78 SER A O 1
ATOM 631 N N . SER A 1 79 ? 30.599 34.933 -17.847 1.00 67.25 79 SER A N 1
ATOM 632 C CA . SER A 1 79 ? 31.035 33.535 -18.033 1.00 67.25 79 SER A CA 1
ATOM 633 C C . SER A 1 79 ? 32.571 33.424 -18.072 1.00 67.25 79 SER A C 1
ATOM 635 O O . SER A 1 79 ? 33.256 34.401 -18.372 1.00 67.25 79 SER A O 1
ATOM 637 N N . PHE A 1 80 ? 33.156 32.252 -17.786 1.00 66.19 80 PHE A N 1
ATOM 638 C CA . PHE A 1 80 ? 34.624 32.095 -17.831 1.00 66.19 80 PHE A CA 1
ATOM 639 C C . PHE A 1 80 ? 35.216 32.356 -19.226 1.00 66.19 80 PHE A C 1
ATOM 641 O O . PHE A 1 80 ? 36.339 32.840 -19.325 1.00 66.19 80 PHE A O 1
ATOM 648 N N . GLU A 1 81 ? 34.458 32.093 -20.293 1.00 73.88 81 GLU A N 1
ATOM 649 C CA . GLU A 1 81 ? 34.835 32.396 -21.680 1.00 73.88 81 GLU A CA 1
ATOM 650 C C . GLU A 1 81 ? 34.863 33.910 -21.951 1.00 73.88 81 GLU A C 1
ATOM 652 O O . GLU A 1 81 ? 35.800 34.428 -22.566 1.00 73.88 81 GLU A O 1
ATOM 657 N N . GLU A 1 82 ? 33.880 34.649 -21.427 1.00 73.44 82 GLU A N 1
ATOM 658 C CA . GLU A 1 82 ? 33.858 36.114 -21.483 1.00 73.44 82 GLU A CA 1
ATOM 659 C C . GLU A 1 82 ? 34.987 36.721 -20.654 1.00 73.44 82 GLU A C 1
ATOM 661 O O . GLU A 1 82 ? 35.658 37.640 -21.115 1.00 73.44 82 GLU A O 1
ATOM 666 N N . GLN A 1 83 ? 35.234 36.202 -19.449 1.00 74.19 83 GLN A N 1
ATOM 667 C CA . GLN A 1 83 ? 36.332 36.657 -18.599 1.00 74.19 83 GLN A CA 1
ATOM 668 C C . GLN A 1 83 ? 37.688 36.369 -19.251 1.00 74.19 83 GLN A C 1
ATOM 670 O O . GLN A 1 83 ? 38.549 37.244 -19.271 1.00 74.19 83 GLN A O 1
ATOM 675 N N . TYR A 1 84 ? 37.866 35.182 -19.839 1.00 77.56 84 TYR A N 1
ATOM 676 C CA . TYR A 1 84 ? 39.062 34.847 -20.607 1.00 77.56 84 TYR A CA 1
ATOM 677 C C . TYR A 1 84 ? 39.254 35.809 -21.778 1.00 77.56 84 TYR A C 1
ATOM 679 O O . TYR A 1 84 ? 40.352 36.314 -21.986 1.00 77.56 84 TYR A O 1
ATOM 687 N N . SER A 1 85 ? 38.185 36.104 -22.519 1.00 77.38 85 SER A N 1
ATOM 688 C CA . SER A 1 85 ? 38.232 37.055 -23.630 1.00 77.38 85 SER A CA 1
ATOM 689 C C . SER A 1 85 ? 38.593 38.461 -23.139 1.00 77.38 85 SER A C 1
ATOM 691 O O . SER A 1 85 ? 39.486 39.091 -23.701 1.00 77.38 85 SER A O 1
ATOM 693 N N . GLN A 1 86 ? 37.984 38.932 -22.046 1.00 76.69 86 GLN A N 1
ATOM 694 C CA . GLN A 1 86 ? 38.311 40.220 -21.423 1.00 76.69 86 GLN A CA 1
ATOM 695 C C . GLN A 1 86 ? 39.786 40.305 -21.030 1.00 76.69 86 GLN A C 1
ATOM 697 O O . GLN A 1 86 ? 40.442 41.296 -21.334 1.00 76.69 86 GLN A O 1
ATOM 702 N N . VAL A 1 87 ? 40.319 39.257 -20.406 1.00 77.75 87 VAL A N 1
ATOM 703 C CA . VAL A 1 87 ? 41.720 39.198 -19.985 1.00 77.75 87 VAL A CA 1
ATOM 704 C C . VAL A 1 87 ? 42.664 39.108 -21.194 1.00 77.75 87 VAL A C 1
ATOM 706 O O . VAL A 1 87 ? 43.654 39.836 -21.262 1.00 77.75 87 VAL A O 1
ATOM 709 N N . LYS A 1 88 ? 42.337 38.277 -22.190 1.00 78.88 88 LYS A N 1
ATOM 710 C CA . LYS A 1 88 ? 43.119 38.109 -23.424 1.00 78.88 88 LYS A CA 1
ATOM 711 C C . LYS A 1 88 ? 43.220 39.414 -24.222 1.00 78.88 88 LYS A C 1
ATOM 713 O O . LYS A 1 88 ? 44.291 39.739 -24.730 1.00 78.88 88 LYS A O 1
ATOM 718 N N . PHE A 1 89 ? 42.127 40.173 -24.331 1.00 75.75 89 PHE A N 1
ATOM 719 C CA . PHE A 1 89 ? 42.093 41.430 -25.089 1.00 75.75 89 PHE A CA 1
ATOM 720 C C . PHE A 1 89 ? 42.510 42.659 -24.265 1.00 75.75 89 PHE A C 1
ATOM 722 O O . PHE A 1 89 ? 43.114 43.578 -24.817 1.00 75.75 89 PHE A O 1
ATOM 729 N N . GLY A 1 90 ? 42.258 42.666 -22.952 1.00 67.25 90 GLY A N 1
ATOM 730 C CA . GLY A 1 90 ? 42.592 43.762 -22.032 1.00 67.25 90 GLY A CA 1
ATOM 731 C C . GLY A 1 90 ? 44.091 43.940 -21.769 1.00 67.25 90 GLY A C 1
ATOM 732 O O . GLY A 1 90 ? 44.505 44.949 -21.195 1.00 67.25 90 GLY A O 1
ATOM 733 N N . GLY A 1 91 ? 44.908 42.988 -22.227 1.00 68.81 91 GLY A N 1
ATOM 734 C CA . GLY A 1 91 ? 46.331 42.925 -21.928 1.00 68.81 91 GLY A CA 1
ATOM 735 C C . GLY A 1 91 ? 46.570 42.448 -20.495 1.00 68.81 91 GLY A C 1
ATOM 736 O O . GLY A 1 91 ? 45.793 42.735 -19.585 1.00 68.81 91 GLY A O 1
ATOM 737 N N . GLY A 1 92 ? 47.673 41.740 -20.300 1.00 77.44 92 GLY A N 1
ATOM 738 C CA . GLY A 1 92 ? 48.076 41.123 -19.043 1.00 77.44 92 GLY A CA 1
ATOM 739 C C . GLY A 1 92 ? 49.177 40.104 -19.322 1.00 77.44 92 GLY A C 1
ATOM 740 O O . GLY A 1 92 ? 49.737 40.101 -20.423 1.00 77.44 92 GLY A O 1
ATOM 741 N N . TYR A 1 93 ? 49.473 39.222 -18.371 1.00 84.56 93 TYR A N 1
ATOM 742 C CA . TYR A 1 93 ? 50.461 38.163 -18.597 1.00 84.56 93 TYR A CA 1
ATOM 743 C C . TYR A 1 93 ? 49.826 36.997 -19.349 1.00 84.56 93 TYR A C 1
ATOM 745 O O . TYR A 1 93 ? 48.761 36.523 -18.958 1.00 84.56 93 TYR A O 1
ATOM 753 N N . HIS A 1 94 ? 50.486 36.521 -20.404 1.00 86.12 94 HIS A N 1
ATOM 754 C CA . HIS A 1 94 ? 50.092 35.327 -21.153 1.00 86.12 94 HIS A CA 1
ATOM 755 C C . HIS A 1 94 ? 51.162 34.259 -20.984 1.00 86.12 94 HIS A C 1
ATOM 757 O O . HIS A 1 94 ? 52.314 34.451 -21.354 1.00 86.12 94 HIS A O 1
ATOM 763 N N . ILE A 1 95 ? 50.772 33.130 -20.408 1.00 79.25 95 ILE A N 1
ATOM 764 C CA . ILE A 1 95 ? 51.655 32.010 -20.130 1.00 79.25 95 ILE A CA 1
ATOM 765 C C . ILE A 1 95 ? 51.125 30.803 -20.888 1.00 79.25 95 ILE A C 1
ATOM 767 O O . ILE A 1 95 ? 50.096 30.228 -20.531 1.00 79.25 95 ILE A O 1
ATOM 771 N N . GLN A 1 96 ? 51.840 30.413 -21.940 1.00 76.94 96 GLN A N 1
ATOM 772 C CA . GLN A 1 96 ? 51.566 29.169 -22.648 1.00 76.94 96 GLN A CA 1
ATOM 773 C C . GLN A 1 96 ? 52.358 28.042 -22.013 1.00 76.94 96 GLN A C 1
ATOM 775 O O . GLN A 1 96 ? 53.584 28.114 -21.946 1.00 76.94 96 GLN A O 1
ATOM 780 N N . THR A 1 97 ? 51.676 26.992 -21.579 1.00 65.62 97 THR A N 1
ATOM 781 C CA . THR A 1 97 ? 52.303 25.819 -20.978 1.00 65.62 97 THR A CA 1
ATOM 782 C C . THR A 1 97 ? 51.851 24.528 -21.644 1.00 65.62 97 THR A C 1
ATOM 784 O O . THR A 1 97 ? 50.821 24.455 -22.319 1.00 65.62 97 THR A O 1
ATOM 787 N N . ASN A 1 98 ? 52.658 23.485 -21.466 1.00 58.22 98 ASN A N 1
ATOM 788 C CA . ASN A 1 98 ? 52.209 22.115 -21.671 1.00 58.22 98 ASN A CA 1
ATOM 789 C C . ASN A 1 98 ? 51.590 21.553 -20.379 1.00 58.22 98 ASN A C 1
ATOM 791 O O . ASN A 1 98 ? 51.563 22.202 -19.333 1.00 58.22 98 ASN A O 1
ATOM 795 N N . MET A 1 99 ? 51.131 20.305 -20.435 1.00 51.84 99 MET A N 1
ATOM 796 C CA . MET A 1 99 ? 50.502 19.617 -19.301 1.00 51.84 99 MET A CA 1
ATOM 797 C C . MET A 1 99 ? 51.415 19.408 -18.073 1.00 51.84 99 MET A C 1
ATOM 799 O O . MET A 1 99 ? 50.905 19.052 -17.019 1.00 51.84 99 MET A O 1
ATOM 803 N N . GLN A 1 100 ? 52.729 19.655 -18.174 1.00 52.84 100 GLN A N 1
ATOM 804 C CA . GLN A 1 100 ? 53.677 19.650 -17.047 1.00 52.84 100 GLN A CA 1
ATOM 805 C C . GLN A 1 100 ? 53.968 21.065 -16.515 1.00 52.84 100 GLN A C 1
ATOM 807 O O . GLN A 1 100 ? 54.998 21.279 -15.882 1.00 52.84 100 GLN A O 1
ATOM 812 N N . ALA A 1 101 ? 53.130 22.054 -16.839 1.00 56.53 101 ALA A N 1
ATOM 813 C CA . ALA A 1 101 ? 53.356 23.464 -16.517 1.00 56.53 101 ALA A CA 1
ATOM 814 C C . ALA A 1 101 ? 54.697 24.022 -17.046 1.00 56.53 101 ALA A C 1
ATOM 816 O O . ALA A 1 101 ? 55.209 25.009 -16.521 1.00 56.53 101 ALA A O 1
ATOM 817 N N . ARG A 1 102 ? 55.274 23.425 -18.104 1.00 64.88 102 ARG A N 1
ATOM 818 C CA . ARG A 1 102 ? 56.486 23.956 -18.745 1.00 64.88 102 ARG A CA 1
ATOM 819 C C . ARG A 1 102 ? 56.128 24.975 -19.810 1.00 64.88 102 ARG A C 1
ATOM 821 O O . ARG A 1 102 ? 55.332 24.667 -20.703 1.00 64.88 102 ARG A O 1
ATOM 828 N N . LEU A 1 103 ? 56.754 26.148 -19.738 1.00 71.06 103 LEU A N 1
ATOM 829 C CA . LEU A 1 103 ? 56.579 27.235 -20.697 1.00 71.06 103 LEU A CA 1
ATOM 830 C C . LEU A 1 103 ? 56.856 26.764 -22.123 1.00 71.06 103 LEU A C 1
ATOM 832 O O . LEU A 1 103 ? 57.861 26.118 -22.396 1.00 71.06 103 LEU A O 1
ATOM 836 N N . GLN A 1 104 ? 55.949 27.090 -23.032 1.00 72.62 104 GLN A N 1
ATOM 837 C CA . GLN A 1 104 ? 56.062 26.809 -24.465 1.00 72.62 104 GLN A CA 1
ATOM 838 C C . GLN A 1 104 ? 56.532 28.033 -25.256 1.00 72.62 104 GLN A C 1
ATOM 840 O O . GLN A 1 104 ? 56.999 27.899 -26.383 1.00 72.62 104 GLN A O 1
ATOM 845 N N . GLN A 1 105 ? 56.460 29.214 -24.647 1.00 78.06 105 GLN A N 1
ATOM 846 C CA . GLN A 1 105 ? 57.003 30.459 -25.177 1.00 78.06 105 GLN A CA 1
ATOM 847 C C . GLN A 1 105 ? 57.777 31.180 -24.076 1.00 78.06 105 GLN A C 1
ATOM 849 O O . GLN A 1 105 ? 57.438 30.996 -22.908 1.00 78.06 105 GLN A O 1
ATOM 854 N N . PRO A 1 106 ? 58.807 31.972 -24.409 1.00 79.81 106 PRO A N 1
ATOM 855 C CA . PRO A 1 106 ? 59.524 32.740 -23.408 1.00 79.81 106 PRO A CA 1
ATOM 856 C C . PRO A 1 106 ? 58.636 33.840 -22.807 1.00 79.81 106 PRO A C 1
ATOM 858 O O . PRO A 1 106 ? 57.853 34.465 -23.520 1.00 79.81 106 PRO A O 1
ATOM 861 N N . LEU A 1 107 ? 58.766 34.082 -21.500 1.00 83.81 107 LEU A N 1
ATOM 862 C CA . LEU A 1 107 ? 57.983 35.086 -20.772 1.00 83.81 107 LEU A CA 1
ATOM 863 C C . LEU A 1 107 ? 58.904 36.148 -20.167 1.00 83.81 107 LEU A C 1
ATOM 865 O O . LEU A 1 107 ? 59.705 35.851 -19.282 1.00 83.81 107 LEU A O 1
ATOM 869 N N . SER A 1 108 ? 58.758 37.390 -20.627 1.00 86.88 108 SER A N 1
ATOM 870 C CA . SER A 1 108 ? 59.448 38.563 -20.083 1.00 86.88 108 SER A CA 1
ATOM 871 C C . SER A 1 108 ? 58.528 39.320 -19.132 1.00 86.88 108 SER A C 1
ATOM 873 O O . SER A 1 108 ? 57.459 39.786 -19.542 1.00 86.88 108 SER A O 1
ATOM 875 N N . PHE A 1 109 ? 58.925 39.449 -17.865 1.00 85.38 109 PHE A N 1
ATOM 876 C CA . PHE A 1 109 ? 58.132 40.165 -16.866 1.00 85.38 109 PHE A CA 1
ATOM 877 C C . PHE A 1 109 ? 58.040 41.660 -17.176 1.00 85.38 109 PHE A C 1
ATOM 879 O O . PHE A 1 109 ? 56.931 42.196 -17.234 1.00 85.38 109 PHE A O 1
ATOM 886 N N . ILE A 1 110 ? 59.180 42.317 -17.432 1.00 83.19 110 ILE A N 1
ATOM 887 C CA . ILE A 1 110 ? 59.216 43.755 -17.724 1.00 83.19 110 ILE A CA 1
ATOM 888 C C . ILE A 1 110 ? 58.401 44.046 -18.980 1.00 83.19 110 ILE A C 1
ATOM 890 O O . ILE A 1 110 ? 57.436 44.800 -18.899 1.00 83.19 110 ILE A O 1
ATOM 894 N N . GLU A 1 111 ? 58.705 43.403 -20.112 1.00 83.44 111 GLU A N 1
ATOM 895 C CA . GLU A 1 111 ? 58.041 43.706 -21.389 1.00 83.44 111 GLU A CA 1
ATOM 896 C C . GLU A 1 111 ? 56.526 43.466 -21.331 1.00 83.44 111 GLU A C 1
ATOM 898 O O . GLU A 1 111 ? 55.751 44.266 -21.866 1.00 83.44 111 GLU A O 1
ATOM 903 N N . SER A 1 112 ? 56.082 42.403 -20.648 1.00 82.44 112 SER A N 1
ATOM 904 C CA . SER A 1 112 ? 54.652 42.114 -20.473 1.00 82.44 112 SER A CA 1
ATOM 905 C C . SER A 1 112 ? 53.965 43.178 -19.612 1.00 82.44 112 SER A C 1
ATOM 907 O O . SER A 1 112 ? 52.877 43.649 -19.958 1.00 82.44 112 SER A O 1
ATOM 909 N N . THR A 1 113 ? 54.622 43.609 -18.530 1.00 84.12 113 THR A N 1
ATOM 910 C CA . THR A 1 113 ? 54.137 44.677 -17.642 1.00 84.12 113 THR A CA 1
ATOM 911 C C . THR A 1 113 ? 54.076 46.018 -18.372 1.00 84.12 113 THR A C 1
ATOM 913 O O . THR A 1 113 ? 53.078 46.738 -18.262 1.00 84.12 113 THR A O 1
ATOM 916 N N . GLU A 1 114 ? 55.092 46.342 -19.181 1.00 80.69 114 GLU A N 1
ATOM 917 C CA . GLU A 1 114 ? 55.098 47.571 -19.974 1.00 80.69 114 GLU A CA 1
ATOM 918 C C . GLU A 1 114 ? 53.994 47.591 -21.015 1.00 80.69 114 GLU A C 1
ATOM 920 O O . GLU A 1 114 ? 53.277 48.583 -21.164 1.00 80.69 114 GLU A O 1
ATOM 925 N N . THR A 1 115 ? 53.854 46.482 -21.736 1.00 81.12 115 THR A N 1
ATOM 926 C CA . THR A 1 115 ? 52.843 46.322 -22.777 1.00 81.12 115 THR A CA 1
ATOM 927 C C . THR A 1 115 ? 51.450 46.497 -22.188 1.00 81.12 115 THR A C 1
ATOM 929 O O . THR A 1 115 ? 50.591 47.139 -22.799 1.00 81.12 115 THR A O 1
ATOM 932 N N . TRP A 1 116 ? 51.227 45.977 -20.981 1.00 81.50 116 TRP A N 1
ATOM 933 C CA . TRP A 1 116 ? 49.972 46.162 -20.275 1.00 81.50 116 TRP A CA 1
ATOM 934 C C . TRP A 1 116 ? 49.722 47.624 -19.880 1.00 81.50 116 TRP A C 1
ATOM 936 O O . TRP A 1 116 ? 48.691 48.186 -20.248 1.00 81.50 116 TRP A O 1
ATOM 946 N N . LEU A 1 117 ? 50.668 48.278 -19.203 1.00 79.44 117 LEU A N 1
ATOM 947 C CA . LEU A 1 117 ? 50.525 49.674 -18.768 1.00 79.44 117 LEU A CA 1
ATOM 948 C C . LEU A 1 117 ? 50.354 50.652 -19.943 1.00 79.44 117 LEU A C 1
ATOM 950 O O . LEU A 1 117 ? 49.541 51.577 -19.860 1.00 79.44 117 LEU A O 1
ATOM 954 N N . LYS A 1 118 ? 51.061 50.424 -21.059 1.00 78.06 118 LYS A N 1
ATOM 955 C CA . LYS A 1 118 ? 50.895 51.180 -22.313 1.00 78.06 118 LYS A CA 1
ATOM 956 C C . LYS A 1 118 ? 49.483 51.008 -22.882 1.00 78.06 118 LYS A C 1
ATOM 958 O O . LYS A 1 118 ? 48.844 52.003 -23.208 1.00 78.06 118 LYS A O 1
ATOM 963 N N . LYS A 1 119 ? 48.945 49.779 -22.920 1.00 76.12 119 LYS A N 1
ATOM 964 C CA . LYS A 1 119 ? 47.552 49.514 -23.344 1.00 76.12 119 LYS A CA 1
ATOM 965 C C . LYS A 1 119 ? 46.507 50.163 -22.437 1.00 76.12 119 LYS A C 1
ATOM 967 O O . LYS A 1 119 ? 45.429 50.511 -22.907 1.00 76.12 119 LYS A O 1
ATOM 972 N N . GLN A 1 120 ? 46.819 50.342 -21.156 1.00 74.19 120 GLN A N 1
ATOM 973 C CA . GLN A 1 120 ? 45.948 51.022 -20.198 1.00 74.19 120 GLN A CA 1
ATOM 974 C C . GLN A 1 120 ? 46.140 52.551 -20.179 1.00 74.19 120 GLN A C 1
ATOM 976 O O . GLN A 1 120 ? 45.577 53.209 -19.303 1.00 74.19 120 GLN A O 1
ATOM 981 N N . ASN A 1 121 ? 46.903 53.134 -21.118 1.00 71.06 121 ASN A N 1
ATOM 982 C CA . ASN A 1 121 ? 47.261 54.562 -21.160 1.00 71.06 121 ASN A CA 1
ATOM 983 C C . ASN A 1 121 ? 47.817 55.088 -19.822 1.00 71.06 121 ASN A C 1
ATOM 985 O O . ASN A 1 121 ? 47.558 56.226 -19.438 1.00 71.06 121 ASN A O 1
ATOM 989 N N . ALA A 1 122 ? 48.539 54.241 -19.088 1.00 65.88 122 ALA A N 1
ATOM 990 C CA . ALA A 1 122 ? 49.024 54.522 -17.738 1.00 65.88 122 ALA A CA 1
ATOM 991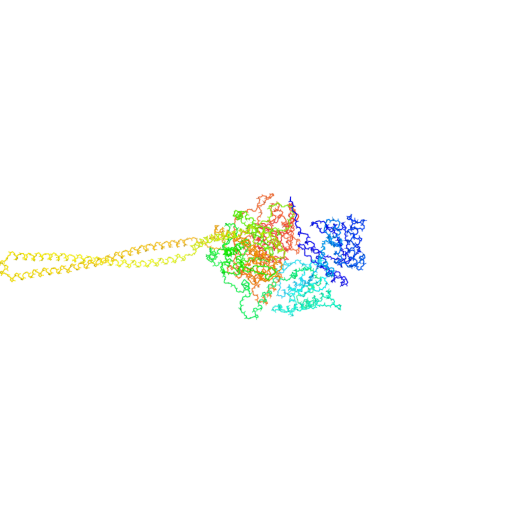 C C . ALA A 1 122 ? 50.552 54.385 -17.618 1.00 65.88 122 ALA A C 1
ATOM 993 O O . ALA A 1 122 ? 51.079 54.276 -16.512 1.00 65.88 122 ALA A O 1
ATOM 994 N N . TRP A 1 123 ? 51.270 54.367 -18.747 1.00 67.44 123 TRP A N 1
ATOM 995 C CA . TRP A 1 123 ? 52.730 54.306 -18.756 1.00 67.44 123 TRP A CA 1
ATOM 996 C C . TRP A 1 123 ? 53.320 55.629 -18.234 1.00 67.44 123 TRP A C 1
ATOM 998 O O . TRP A 1 123 ? 53.042 56.679 -18.819 1.00 67.44 123 TRP A O 1
ATOM 1008 N N . PRO A 1 124 ? 54.104 55.621 -17.143 1.00 60.00 124 PRO A N 1
ATOM 1009 C CA . PRO A 1 124 ? 54.650 56.846 -16.579 1.00 60.00 124 PRO A CA 1
ATOM 1010 C C . PRO A 1 124 ? 55.780 57.380 -17.470 1.00 60.00 124 PRO A C 1
ATOM 1012 O O . PRO A 1 124 ? 56.785 56.706 -17.680 1.00 60.00 124 PRO A O 1
ATOM 1015 N N . TYR A 1 125 ? 55.624 58.602 -17.985 1.00 56.38 125 TYR A N 1
ATOM 1016 C CA . TYR A 1 125 ? 56.679 59.310 -18.727 1.00 56.38 125 TYR A CA 1
ATOM 1017 C C . TYR A 1 125 ? 57.651 60.078 -17.803 1.00 56.38 125 TYR A C 1
ATOM 1019 O O . TYR A 1 125 ? 58.644 60.616 -18.284 1.00 56.38 125 TYR A O 1
ATOM 1027 N N . GLU A 1 126 ? 57.404 60.104 -16.486 1.00 56.78 126 GLU A N 1
ATOM 1028 C CA . GLU A 1 126 ? 58.225 60.806 -15.486 1.00 56.78 126 GLU A CA 1
ATOM 1029 C C . GLU A 1 126 ? 58.846 59.840 -14.458 1.00 56.78 126 GLU A C 1
ATOM 1031 O O . GLU A 1 126 ? 58.177 58.943 -13.942 1.00 56.78 126 GLU A O 1
ATOM 1036 N N . ASN A 1 127 ? 60.126 60.064 -14.132 1.00 51.19 127 ASN A N 1
ATOM 1037 C CA . ASN A 1 127 ? 61.013 59.196 -13.334 1.00 51.19 127 ASN A CA 1
ATOM 1038 C C . ASN A 1 127 ? 60.703 59.102 -11.817 1.00 51.19 127 ASN A C 1
ATOM 1040 O O . ASN A 1 127 ? 61.588 58.754 -11.041 1.00 51.19 127 ASN A O 1
ATOM 1044 N N . ASN A 1 128 ? 59.493 59.445 -11.359 1.00 54.22 128 ASN A N 1
ATOM 1045 C CA . ASN A 1 128 ? 59.143 59.398 -9.928 1.00 54.22 128 ASN A CA 1
ATOM 1046 C C . ASN A 1 128 ? 57.641 59.142 -9.672 1.00 54.22 128 ASN A C 1
ATOM 1048 O O . ASN A 1 128 ? 56.980 59.848 -8.913 1.00 54.22 128 ASN A O 1
ATOM 1052 N N . SER A 1 129 ? 57.083 58.118 -10.324 1.00 67.44 129 SER A N 1
ATOM 1053 C CA . SER A 1 129 ? 55.698 57.666 -10.109 1.00 67.44 129 SER A CA 1
ATOM 1054 C C . SER A 1 129 ? 55.638 56.449 -9.165 1.00 67.44 129 SER A C 1
ATOM 1056 O O . SER A 1 129 ? 56.481 55.561 -9.302 1.00 67.44 129 SER A O 1
ATOM 1058 N N . PRO A 1 130 ? 54.615 56.313 -8.288 1.00 74.19 130 PRO A N 1
ATOM 1059 C CA . PRO A 1 130 ? 54.366 55.104 -7.482 1.00 74.19 130 PRO A CA 1
ATOM 1060 C C . PRO A 1 130 ? 54.363 53.797 -8.296 1.00 74.19 130 PRO A C 1
ATOM 1062 O O . PRO A 1 130 ? 54.690 52.729 -7.784 1.00 74.19 130 PRO A O 1
ATOM 1065 N N . ILE A 1 131 ? 54.034 53.890 -9.589 1.00 79.19 131 ILE A N 1
ATOM 1066 C CA . ILE A 1 131 ? 54.051 52.780 -10.547 1.00 79.19 131 ILE A CA 1
ATOM 1067 C C . ILE A 1 131 ? 55.476 52.245 -10.764 1.00 79.19 131 ILE A C 1
ATOM 1069 O O . ILE A 1 131 ? 55.665 51.032 -10.790 1.00 79.19 131 ILE A O 1
ATOM 1073 N N . GLN A 1 132 ? 56.488 53.116 -10.881 1.00 78.81 132 GLN A N 1
ATOM 1074 C CA . GLN A 1 132 ? 57.881 52.684 -11.069 1.00 78.81 132 GLN A CA 1
ATOM 1075 C C . GLN A 1 132 ? 58.415 51.946 -9.837 1.00 78.81 132 GLN A C 1
ATOM 1077 O O . GLN A 1 132 ? 59.137 50.965 -9.993 1.00 78.81 132 GLN A O 1
ATOM 1082 N N . THR A 1 133 ? 58.016 52.359 -8.630 1.00 82.19 133 THR A N 1
ATOM 1083 C CA . THR A 1 133 ? 58.395 51.672 -7.386 1.00 82.19 133 THR A CA 1
ATOM 1084 C C . THR A 1 133 ? 57.813 50.259 -7.322 1.00 82.19 133 THR A C 1
ATOM 1086 O O . THR A 1 133 ? 58.543 49.319 -7.017 1.00 82.19 133 THR A O 1
ATOM 1089 N N . ILE A 1 134 ? 56.533 50.086 -7.681 1.00 85.31 134 ILE A N 1
ATOM 1090 C CA . ILE A 1 134 ? 55.882 48.764 -7.730 1.00 85.31 134 ILE A CA 1
ATOM 1091 C C . ILE A 1 134 ? 56.587 47.850 -8.743 1.00 85.31 134 ILE A C 1
ATOM 1093 O O . ILE A 1 134 ? 56.868 46.695 -8.429 1.00 85.31 134 ILE A O 1
ATOM 1097 N N . ILE A 1 135 ? 56.919 48.366 -9.934 1.00 84.75 135 ILE A N 1
ATOM 1098 C CA . ILE A 1 135 ? 57.624 47.592 -10.970 1.00 84.75 135 ILE A CA 1
ATOM 1099 C C . ILE A 1 135 ? 59.032 47.209 -10.507 1.00 84.75 135 ILE A C 1
ATOM 1101 O O . ILE A 1 135 ? 59.418 46.057 -10.671 1.00 84.75 135 ILE A O 1
ATOM 1105 N N . GLN A 1 136 ? 59.800 48.134 -9.918 1.00 83.50 136 GLN A N 1
ATOM 1106 C CA . GLN A 1 136 ? 61.159 47.844 -9.444 1.00 83.50 136 GLN A CA 1
ATOM 1107 C C . GLN A 1 136 ? 61.173 46.787 -8.336 1.00 83.50 136 GLN A C 1
ATOM 1109 O O . GLN A 1 136 ? 62.016 45.891 -8.370 1.00 83.50 136 GLN A O 1
ATOM 1114 N N . GLN A 1 137 ? 60.233 46.860 -7.390 1.00 85.75 137 GLN A N 1
ATOM 1115 C CA . GLN A 1 137 ? 60.129 45.882 -6.309 1.00 85.75 137 GLN A CA 1
ATOM 1116 C C . GLN A 1 137 ? 59.742 44.495 -6.843 1.00 85.75 137 GLN A C 1
ATOM 1118 O O . GLN A 1 137 ? 60.436 43.516 -6.575 1.00 85.75 137 GLN A O 1
ATOM 1123 N N . ALA A 1 138 ? 58.695 44.415 -7.668 1.00 86.31 138 ALA A N 1
ATOM 1124 C CA . ALA A 1 138 ? 58.266 43.155 -8.268 1.00 86.31 138 ALA A CA 1
ATOM 1125 C C . ALA A 1 138 ? 59.314 42.565 -9.231 1.00 86.31 138 ALA A C 1
ATOM 1127 O O . ALA A 1 138 ? 59.442 41.348 -9.336 1.00 86.31 138 ALA A O 1
ATOM 1128 N N . HIS A 1 139 ? 60.109 43.409 -9.899 1.00 87.00 139 HIS A N 1
ATOM 1129 C CA . HIS A 1 139 ? 61.214 42.964 -10.746 1.00 87.00 139 HIS A CA 1
ATOM 1130 C C . HIS A 1 139 ? 62.348 42.318 -9.939 1.00 87.00 139 HIS A C 1
ATOM 1132 O O . HIS A 1 139 ? 62.922 41.329 -10.391 1.00 87.00 139 HIS A O 1
ATOM 1138 N N . GLN A 1 140 ? 62.661 42.820 -8.738 1.00 83.94 140 GLN A N 1
ATOM 1139 C CA . GLN A 1 140 ? 63.627 42.140 -7.869 1.00 83.94 140 GLN A CA 1
ATOM 1140 C C . GLN A 1 140 ? 63.116 40.770 -7.413 1.00 83.94 140 GLN A C 1
ATOM 1142 O O . GLN A 1 140 ? 63.853 39.792 -7.519 1.00 83.94 140 GLN A O 1
ATOM 1147 N N . GLU A 1 141 ? 61.851 40.670 -6.995 1.00 83.94 141 GLU A N 1
ATOM 1148 C CA . GLU A 1 141 ? 61.243 39.383 -6.620 1.00 83.94 141 GLU A CA 1
ATOM 1149 C C . GLU A 1 141 ? 61.178 38.404 -7.804 1.00 83.94 141 GLU A C 1
ATOM 1151 O O . GLU A 1 141 ? 61.394 37.202 -7.638 1.00 83.94 141 GLU A O 1
ATOM 1156 N N . TRP A 1 142 ? 60.942 38.911 -9.018 1.00 85.81 142 TRP A N 1
ATOM 1157 C CA . TRP A 1 142 ? 61.028 38.118 -10.242 1.00 85.81 142 TRP A CA 1
ATOM 1158 C C . TRP A 1 142 ? 62.430 37.538 -10.416 1.00 85.81 142 TRP A C 1
ATOM 1160 O O . TRP A 1 142 ? 62.567 36.323 -10.517 1.00 85.81 142 TRP A O 1
ATOM 1170 N N . LEU A 1 143 ? 63.475 38.371 -10.378 1.00 83.38 143 LEU A N 1
ATOM 1171 C CA . LEU A 1 143 ? 64.857 37.909 -10.522 1.00 83.38 143 LEU A CA 1
ATOM 1172 C C . LEU A 1 143 ? 65.242 36.878 -9.450 1.00 83.38 143 LEU A C 1
ATOM 1174 O O . LEU A 1 143 ? 65.978 35.942 -9.750 1.00 83.38 143 LEU A O 1
ATOM 1178 N N . GLU A 1 144 ? 64.728 36.984 -8.226 1.00 82.25 144 GLU A N 1
ATOM 1179 C CA . GLU A 1 144 ? 64.945 35.955 -7.202 1.00 82.25 144 GLU A CA 1
ATOM 1180 C C . GLU A 1 144 ? 64.274 34.618 -7.556 1.00 82.25 144 GLU A C 1
ATOM 1182 O O . GLU A 1 144 ? 64.904 33.562 -7.452 1.00 82.25 144 GLU A O 1
ATOM 1187 N N . LEU A 1 145 ? 63.017 34.643 -8.012 1.00 75.94 145 LEU A N 1
ATOM 1188 C CA . LEU A 1 145 ? 62.269 33.437 -8.390 1.00 75.94 145 LEU A CA 1
ATOM 1189 C C . LEU A 1 145 ? 62.796 32.774 -9.670 1.00 75.94 145 LEU A C 1
ATOM 1191 O O . LEU A 1 145 ? 62.590 31.574 -9.865 1.00 75.94 145 LEU A O 1
ATOM 1195 N N . THR A 1 146 ? 63.472 33.533 -10.533 1.00 77.88 146 THR A N 1
ATOM 1196 C CA . THR A 1 146 ? 63.981 33.075 -11.835 1.00 77.88 146 THR A CA 1
ATOM 1197 C C . THR A 1 146 ? 65.493 32.876 -11.869 1.00 77.88 146 THR A C 1
ATOM 1199 O O . THR A 1 146 ? 66.052 32.641 -12.941 1.00 77.88 146 THR A O 1
ATOM 1202 N N . TYR A 1 147 ? 66.161 32.936 -10.711 1.00 80.06 147 TYR A N 1
ATOM 1203 C CA . TYR A 1 147 ? 67.615 32.792 -10.576 1.00 80.06 147 TYR A CA 1
ATOM 1204 C C . TYR A 1 147 ? 68.416 33.804 -11.420 1.00 80.06 147 TYR A C 1
ATOM 1206 O O . TYR A 1 147 ? 69.408 33.461 -12.059 1.00 80.06 147 TYR A O 1
ATOM 1214 N N . GLY A 1 148 ? 67.982 35.064 -11.413 1.00 76.38 148 GLY A N 1
ATOM 1215 C CA . GLY A 1 148 ? 68.635 36.191 -12.078 1.00 76.38 148 GLY A CA 1
ATOM 1216 C C . GLY A 1 148 ? 68.274 36.350 -13.555 1.00 76.38 148 GLY A C 1
ATOM 1217 O O . GLY A 1 148 ? 68.935 37.111 -14.257 1.00 76.38 148 GLY A O 1
ATOM 1218 N N . SER A 1 149 ? 67.255 35.640 -14.045 1.00 78.50 149 SER A N 1
ATOM 1219 C CA . SER A 1 149 ? 66.862 35.687 -15.451 1.00 78.50 149 SER A CA 1
ATOM 1220 C C . SER A 1 149 ? 65.768 36.727 -15.715 1.00 78.50 149 SER A C 1
ATOM 1222 O O . SER A 1 149 ? 64.661 36.636 -15.178 1.00 78.50 149 SER A O 1
ATOM 1224 N N . GLU A 1 150 ? 66.051 37.697 -16.588 1.00 76.69 150 GLU A N 1
ATOM 1225 C CA . GLU A 1 150 ? 65.074 38.718 -17.002 1.00 76.69 150 GLU A CA 1
ATOM 1226 C C . GLU A 1 150 ? 63.933 38.132 -17.854 1.00 76.69 150 GLU A C 1
ATOM 1228 O O . GLU A 1 150 ? 62.803 38.622 -17.813 1.00 76.69 150 GLU A O 1
ATOM 1233 N N . THR A 1 151 ? 64.193 37.038 -18.580 1.00 80.44 151 THR A N 1
ATOM 1234 C CA . THR A 1 151 ? 63.207 36.339 -19.417 1.00 80.44 151 THR A CA 1
ATOM 1235 C C . THR A 1 151 ? 63.196 34.847 -19.106 1.00 80.44 151 THR A C 1
ATOM 1237 O O . THR A 1 151 ? 64.225 34.186 -19.181 1.00 80.44 151 THR A O 1
ATOM 1240 N N . LEU A 1 152 ? 62.032 34.277 -18.779 1.00 79.25 152 LEU A N 1
ATOM 1241 C CA . LEU A 1 152 ? 61.914 32.831 -18.583 1.00 79.25 152 LEU A CA 1
ATOM 1242 C C . LEU A 1 152 ? 61.978 32.121 -19.940 1.00 79.25 152 LEU A C 1
ATOM 1244 O O . LEU A 1 152 ? 61.073 32.336 -20.748 1.00 79.25 152 LEU A O 1
ATOM 1248 N N . PRO A 1 153 ? 62.969 31.252 -20.209 1.00 76.75 153 PRO A N 1
ATOM 1249 C CA . PRO A 1 153 ? 63.060 30.551 -21.482 1.00 76.75 153 PRO A CA 1
ATOM 1250 C C . PRO A 1 153 ? 62.049 29.402 -21.576 1.00 76.75 153 PRO A C 1
ATOM 1252 O O . PRO A 1 153 ? 61.582 28.850 -20.573 1.00 76.75 153 PRO A O 1
ATOM 1255 N N . THR A 1 154 ? 61.750 28.991 -22.806 1.00 71.06 154 THR A N 1
ATOM 1256 C CA . THR A 1 154 ? 60.926 27.818 -23.112 1.00 71.06 154 THR A CA 1
ATOM 1257 C C . THR A 1 154 ? 61.432 26.561 -22.388 1.00 71.06 154 THR A C 1
ATOM 1259 O O . THR A 1 154 ? 62.631 26.314 -22.312 1.00 71.06 154 THR A O 1
ATOM 1262 N N . GLY A 1 155 ? 60.523 25.749 -21.848 1.00 59.91 155 GLY A N 1
ATOM 1263 C CA . GLY A 1 155 ? 60.810 24.526 -21.085 1.00 59.91 155 GLY A CA 1
ATOM 1264 C C . GLY A 1 155 ? 60.901 24.723 -19.567 1.00 59.91 155 GLY A C 1
ATOM 1265 O O . GLY A 1 155 ? 60.855 23.740 -18.817 1.00 59.91 155 GLY A O 1
ATOM 1266 N N . SER A 1 156 ? 60.971 25.974 -19.110 1.00 70.81 156 SER A N 1
ATOM 1267 C CA . SER A 1 156 ? 61.007 26.339 -17.692 1.00 70.81 156 SER A CA 1
ATOM 1268 C C . SER A 1 156 ? 59.690 26.026 -16.989 1.00 70.81 156 SER A C 1
ATOM 1270 O O . SER A 1 156 ? 58.614 26.203 -17.561 1.00 70.81 156 SER A O 1
ATOM 1272 N N . PHE A 1 157 ? 59.772 25.556 -15.747 1.00 65.94 157 PHE A N 1
ATOM 1273 C CA . PHE A 1 157 ? 58.599 25.196 -14.956 1.00 65.94 157 PHE A CA 1
ATOM 1274 C C . PHE A 1 157 ? 57.943 26.444 -14.354 1.00 65.94 157 PHE A C 1
ATOM 1276 O O . PHE A 1 157 ? 58.612 27.247 -13.705 1.00 65.94 157 PHE A O 1
ATOM 1283 N N . VAL A 1 158 ? 56.636 26.598 -14.557 1.00 68.12 158 VAL A N 1
ATOM 1284 C CA . VAL A 1 158 ? 55.851 27.706 -14.003 1.00 68.12 158 VAL A CA 1
ATOM 1285 C C . VAL A 1 158 ? 55.362 27.312 -12.614 1.00 68.12 158 VAL A C 1
ATOM 1287 O O . VAL A 1 158 ? 54.498 26.447 -12.481 1.00 68.12 158 VAL A O 1
ATOM 1290 N N . SER A 1 159 ? 55.927 27.934 -11.580 1.00 67.62 159 SER A N 1
ATOM 1291 C CA . SER A 1 159 ? 55.569 27.665 -10.185 1.00 67.62 159 SER A CA 1
ATOM 1292 C C . SER A 1 159 ? 54.417 28.545 -9.696 1.00 67.62 159 SER A C 1
ATOM 1294 O O . SER A 1 159 ? 54.217 29.663 -10.177 1.00 67.62 159 SER A O 1
ATOM 1296 N N . ASP A 1 160 ? 53.707 28.078 -8.669 1.00 62.81 160 ASP A N 1
ATOM 1297 C CA . ASP A 1 160 ? 52.655 28.844 -7.988 1.00 62.81 160 ASP A CA 1
ATOM 1298 C C . ASP A 1 160 ? 53.180 30.182 -7.444 1.00 62.81 160 ASP A C 1
ATOM 1300 O O . ASP A 1 160 ? 52.477 31.190 -7.483 1.00 62.81 160 ASP A O 1
ATOM 1304 N N . ALA A 1 161 ? 54.440 30.219 -6.990 1.00 64.62 161 ALA A N 1
ATOM 1305 C CA . ALA A 1 161 ? 55.103 31.441 -6.538 1.00 64.62 161 ALA A CA 1
ATOM 1306 C C . ALA A 1 161 ? 55.233 32.481 -7.660 1.00 64.62 161 ALA A C 1
ATOM 1308 O O . ALA A 1 161 ? 55.014 33.668 -7.425 1.00 64.62 161 ALA A O 1
ATOM 1309 N N . LEU A 1 162 ? 55.553 32.023 -8.874 1.00 75.44 162 LEU A N 1
ATOM 1310 C CA . LEU A 1 162 ? 55.682 32.878 -10.047 1.00 75.44 162 LEU A CA 1
ATOM 1311 C C . LEU A 1 162 ? 54.316 33.415 -10.488 1.00 75.44 162 LEU A C 1
ATOM 1313 O O . LEU A 1 162 ? 54.184 34.598 -10.774 1.00 75.44 162 LEU A O 1
ATOM 1317 N N . ILE A 1 163 ? 53.277 32.575 -10.471 1.00 76.38 163 ILE A N 1
ATOM 1318 C CA . ILE A 1 163 ? 51.901 32.998 -10.778 1.00 76.38 163 ILE A CA 1
ATOM 1319 C C . ILE A 1 163 ? 51.393 34.003 -9.737 1.00 76.38 163 ILE A C 1
ATOM 1321 O O . ILE A 1 163 ? 50.804 35.016 -10.109 1.00 76.38 163 ILE A O 1
ATOM 1325 N N . GLY A 1 164 ? 51.643 33.746 -8.450 1.00 75.75 164 GLY A N 1
ATOM 1326 C CA . GLY A 1 164 ? 51.282 34.645 -7.354 1.00 75.75 164 GLY A CA 1
ATOM 1327 C C . GLY A 1 164 ? 51.913 36.026 -7.511 1.00 75.75 164 GLY A C 1
ATOM 1328 O O . GLY A 1 164 ? 51.191 37.016 -7.513 1.00 75.75 164 GLY A O 1
ATOM 1329 N N . LEU A 1 165 ? 53.227 36.091 -7.768 1.00 83.81 165 LEU A N 1
ATOM 1330 C CA . LEU A 1 165 ? 53.928 37.355 -8.025 1.00 83.81 165 LEU A CA 1
ATOM 1331 C C . LEU A 1 165 ? 53.279 38.151 -9.170 1.00 83.81 165 LEU A C 1
ATOM 1333 O O . LEU A 1 165 ? 53.075 39.359 -9.050 1.00 83.81 165 LEU A O 1
ATOM 1337 N N . LEU A 1 166 ? 52.929 37.487 -10.274 1.00 85.44 166 LEU A N 1
ATOM 1338 C CA . LEU A 1 166 ? 52.310 38.137 -11.433 1.00 85.44 166 LEU A CA 1
ATOM 1339 C C . LEU A 1 166 ? 50.910 38.683 -11.120 1.00 85.44 166 LEU A C 1
ATOM 1341 O O . LEU A 1 166 ? 50.579 39.794 -11.539 1.00 85.44 166 LEU A O 1
ATOM 1345 N N . VAL A 1 167 ? 50.097 37.930 -10.374 1.00 83.94 167 VAL A N 1
ATOM 1346 C CA . VAL A 1 167 ? 48.770 38.376 -9.920 1.00 83.94 167 VAL A CA 1
ATOM 1347 C C . VAL A 1 167 ? 48.903 39.575 -8.980 1.00 83.94 167 VAL A C 1
ATOM 1349 O O . VAL A 1 167 ? 48.300 40.613 -9.252 1.00 83.94 167 VAL A O 1
ATOM 1352 N N . ASP A 1 168 ? 49.738 39.465 -7.945 1.00 82.62 168 ASP A N 1
ATOM 1353 C CA . ASP A 1 168 ? 49.930 40.493 -6.913 1.00 82.62 168 ASP A CA 1
ATOM 1354 C C . ASP A 1 168 ? 50.454 41.802 -7.524 1.00 82.62 168 ASP A C 1
ATOM 1356 O O . ASP A 1 168 ? 49.930 42.889 -7.269 1.00 82.62 168 ASP A O 1
ATOM 1360 N N . THR A 1 169 ? 51.453 41.705 -8.410 1.00 85.44 169 THR A N 1
ATOM 1361 C CA . THR A 1 169 ? 52.005 42.861 -9.133 1.00 85.44 169 THR A CA 1
ATOM 1362 C C . THR A 1 169 ? 50.917 43.580 -9.923 1.00 85.44 169 THR A C 1
ATOM 1364 O O . THR A 1 169 ? 50.820 44.807 -9.903 1.00 85.44 169 THR A O 1
ATOM 1367 N N . MET A 1 170 ? 50.069 42.823 -10.618 1.00 84.31 170 MET A N 1
ATOM 1368 C CA . MET A 1 170 ? 49.015 43.387 -11.447 1.00 84.31 170 MET A CA 1
ATOM 1369 C C . MET A 1 170 ? 47.880 44.001 -10.619 1.00 84.31 170 MET A C 1
ATOM 1371 O O . MET A 1 170 ? 47.332 45.027 -11.023 1.00 84.31 170 MET A O 1
ATOM 1375 N N . GLU A 1 171 ? 47.548 43.428 -9.456 1.00 83.75 171 GLU A N 1
ATOM 1376 C CA . GLU A 1 171 ? 46.588 44.014 -8.510 1.00 83.75 171 GLU A CA 1
ATOM 1377 C C . GLU A 1 171 ? 47.099 45.355 -7.975 1.00 83.75 171 GLU A C 1
ATOM 1379 O O . GLU A 1 171 ? 46.380 46.358 -8.019 1.00 83.75 171 GLU A O 1
ATOM 1384 N N . ASN A 1 172 ? 48.367 45.405 -7.567 1.00 84.19 172 ASN A N 1
ATOM 1385 C CA . ASN A 1 172 ? 49.005 46.622 -7.070 1.00 84.19 172 ASN A CA 1
ATOM 1386 C C . ASN A 1 172 ? 49.072 47.718 -8.143 1.00 84.19 172 ASN A C 1
ATOM 1388 O O . ASN A 1 172 ? 48.747 48.877 -7.874 1.00 84.19 172 ASN A O 1
ATOM 1392 N N . LEU A 1 173 ? 49.423 47.365 -9.383 1.00 83.94 173 LEU A N 1
ATOM 1393 C CA . LEU A 1 173 ? 49.438 48.314 -10.498 1.00 83.94 173 LEU A CA 1
ATOM 1394 C C . LEU A 1 173 ? 48.032 48.796 -10.880 1.00 83.94 173 LEU A C 1
ATOM 1396 O O . LEU A 1 173 ? 47.849 49.975 -11.187 1.00 83.94 173 LEU A O 1
ATOM 1400 N N . ALA A 1 174 ? 47.020 47.926 -10.841 1.00 80.75 174 ALA A N 1
ATOM 1401 C CA . ALA A 1 174 ? 45.631 48.316 -11.078 1.00 80.75 174 ALA A CA 1
ATOM 1402 C C . ALA A 1 174 ? 45.132 49.319 -10.025 1.00 80.75 174 ALA A C 1
ATOM 1404 O O . ALA A 1 174 ? 44.489 50.312 -10.375 1.00 80.75 174 ALA A O 1
ATOM 1405 N N . HIS A 1 175 ? 45.490 49.106 -8.755 1.00 82.31 175 HIS A N 1
ATOM 1406 C CA . HIS A 1 175 ? 45.215 50.051 -7.675 1.00 82.31 175 HIS A CA 1
ATOM 1407 C C . HIS A 1 175 ? 45.937 51.389 -7.875 1.00 82.31 175 HIS A C 1
ATOM 1409 O O . HIS A 1 175 ? 45.293 52.437 -7.820 1.00 82.31 175 HIS A O 1
ATOM 1415 N N . ALA A 1 176 ? 47.239 51.374 -8.179 1.00 79.88 176 ALA A N 1
ATOM 1416 C CA . ALA A 1 176 ? 48.028 52.590 -8.402 1.00 79.88 176 ALA A CA 1
ATOM 1417 C C . ALA A 1 176 ? 47.554 53.411 -9.617 1.00 79.88 176 ALA A C 1
ATOM 1419 O O . ALA A 1 176 ? 47.692 54.631 -9.640 1.00 79.88 176 ALA A O 1
ATOM 1420 N N . THR A 1 177 ? 46.956 52.754 -10.615 1.00 77.31 177 THR A N 1
ATOM 1421 C CA . THR A 1 177 ? 46.393 53.389 -11.822 1.00 77.31 177 THR A CA 1
ATOM 1422 C C . THR A 1 177 ? 44.896 53.707 -11.707 1.00 77.31 177 THR A C 1
ATOM 1424 O O . THR A 1 177 ? 44.276 54.135 -12.682 1.00 77.31 177 THR A O 1
ATOM 1427 N N . ASN A 1 178 ? 44.309 53.524 -10.516 1.00 76.50 178 ASN A N 1
ATOM 1428 C CA . ASN A 1 178 ? 42.902 53.771 -10.188 1.00 76.50 178 ASN A CA 1
ATOM 1429 C C . ASN A 1 178 ? 41.905 53.053 -11.127 1.00 76.50 178 ASN A C 1
ATOM 1431 O O . ASN A 1 178 ? 40.846 53.579 -11.483 1.00 76.50 178 ASN A O 1
ATOM 1435 N N . ARG A 1 179 ? 42.254 51.837 -11.571 1.00 76.25 179 ARG A N 1
ATOM 1436 C CA . ARG A 1 179 ? 41.426 51.007 -12.457 1.00 76.25 179 ARG A CA 1
ATOM 1437 C C . ARG A 1 179 ? 40.503 50.110 -11.633 1.00 76.25 179 ARG A C 1
ATOM 1439 O O . ARG A 1 179 ? 40.945 49.373 -10.759 1.00 76.25 179 ARG A O 1
ATOM 1446 N N . SER A 1 180 ? 39.204 50.145 -11.932 1.00 69.25 180 SER A N 1
ATOM 1447 C CA . SER A 1 180 ? 38.217 49.290 -11.262 1.00 69.25 180 SER A CA 1
ATOM 1448 C C . SER A 1 180 ? 38.134 47.908 -11.924 1.00 69.25 180 SER A C 1
ATOM 1450 O O . SER A 1 180 ? 37.914 47.789 -13.128 1.00 69.25 180 SER A O 1
ATOM 1452 N N . GLY A 1 181 ? 38.311 46.846 -11.136 1.00 73.62 181 GLY A N 1
ATOM 1453 C CA . GLY A 1 181 ? 38.271 45.459 -11.605 1.00 73.62 181 GLY A CA 1
ATOM 1454 C C . GLY A 1 181 ? 38.922 44.506 -10.604 1.00 73.62 181 GLY A C 1
ATOM 1455 O O . GLY A 1 181 ? 39.532 44.951 -9.638 1.00 73.62 181 GLY A O 1
ATOM 1456 N N . ARG A 1 182 ? 38.776 43.195 -10.815 1.00 77.75 182 ARG A N 1
ATOM 1457 C CA . ARG A 1 182 ? 39.487 42.167 -10.036 1.00 77.75 182 ARG A CA 1
ATOM 1458 C C . ARG A 1 182 ? 40.469 41.447 -10.949 1.00 77.75 182 ARG A C 1
ATOM 1460 O O . ARG A 1 182 ? 40.060 41.018 -12.033 1.00 77.75 182 ARG A O 1
ATOM 1467 N N . VAL A 1 183 ? 41.726 41.310 -10.533 1.00 80.94 183 VAL A N 1
ATOM 1468 C CA . VAL A 1 183 ? 42.697 40.507 -11.281 1.00 80.94 183 VAL A CA 1
ATOM 1469 C C . VAL A 1 183 ? 42.313 39.040 -11.146 1.00 80.94 183 VAL A C 1
ATOM 1471 O O . VAL A 1 183 ? 41.931 38.561 -10.075 1.00 80.94 183 VAL A O 1
ATOM 1474 N N . GLN A 1 184 ? 42.316 38.332 -12.267 1.00 79.38 184 GLN A N 1
ATOM 1475 C CA . GLN A 1 184 ? 42.021 36.910 -12.318 1.00 79.38 184 GLN A CA 1
ATOM 1476 C C . GLN A 1 184 ? 43.043 36.208 -13.200 1.00 79.38 184 GLN A C 1
ATOM 1478 O O . GLN A 1 184 ? 43.370 36.690 -14.284 1.00 79.38 184 GLN A O 1
ATOM 1483 N N . ALA A 1 185 ? 43.502 35.048 -12.736 1.00 77.69 185 ALA A N 1
ATOM 1484 C CA . ALA A 1 185 ? 44.216 34.079 -13.547 1.00 77.69 185 ALA A CA 1
ATOM 1485 C C . ALA A 1 185 ? 43.190 33.118 -14.162 1.00 77.69 185 ALA A C 1
ATOM 1487 O O . ALA A 1 185 ? 42.486 32.397 -13.447 1.00 77.69 185 ALA A O 1
ATOM 1488 N N . ILE A 1 186 ? 43.062 33.143 -15.484 1.00 72.19 186 ILE A N 1
ATOM 1489 C CA . ILE A 1 186 ? 42.109 32.331 -16.235 1.00 72.19 186 ILE A CA 1
ATOM 1490 C C . ILE A 1 186 ? 42.884 31.418 -17.163 1.00 72.19 186 ILE A C 1
ATOM 1492 O O . ILE A 1 186 ? 43.676 31.852 -17.994 1.00 72.19 186 ILE A O 1
ATOM 1496 N N . TYR A 1 187 ? 42.628 30.135 -16.999 1.00 71.75 187 TYR A N 1
ATOM 1497 C CA . TYR A 1 187 ? 43.263 29.055 -17.712 1.00 71.75 187 TYR A CA 1
ATOM 1498 C C . TYR A 1 187 ? 42.332 28.544 -18.811 1.00 71.75 187 TYR A C 1
ATOM 1500 O O . TYR A 1 187 ? 41.203 28.135 -18.539 1.00 71.75 187 TYR A O 1
ATOM 1508 N N . LEU A 1 188 ? 42.812 28.560 -20.050 1.00 68.56 188 LEU A N 1
ATOM 1509 C CA . LEU A 1 188 ? 42.210 27.918 -21.205 1.00 68.56 188 LEU A CA 1
ATOM 1510 C C . LEU A 1 188 ? 42.981 26.640 -21.525 1.00 68.56 188 LEU A C 1
ATOM 1512 O O . LEU A 1 188 ? 44.189 26.661 -21.747 1.00 68.56 188 LEU A O 1
ATOM 1516 N N . LYS A 1 189 ? 42.258 25.534 -21.664 1.00 59.75 189 LYS A N 1
ATOM 1517 C CA . LYS A 1 189 ? 42.803 24.299 -22.218 1.00 59.75 189 LYS A CA 1
ATOM 1518 C C . LYS A 1 189 ? 42.365 24.150 -23.665 1.00 59.75 189 LYS A C 1
ATOM 1520 O O . LYS A 1 189 ? 41.167 24.039 -23.940 1.00 59.75 189 LYS A O 1
ATOM 1525 N N . ASN A 1 190 ? 43.333 24.178 -24.576 1.00 52.75 190 ASN A N 1
ATOM 1526 C CA . ASN A 1 190 ? 43.087 24.220 -26.007 1.00 52.75 190 ASN A CA 1
ATOM 1527 C C . ASN A 1 190 ? 43.278 22.824 -26.615 1.00 52.75 190 ASN A C 1
ATOM 1529 O O . ASN A 1 190 ? 44.300 22.172 -26.397 1.00 52.75 190 ASN A O 1
ATOM 1533 N N . TYR A 1 191 ? 42.279 22.370 -27.372 1.00 51.06 191 TYR A N 1
ATOM 1534 C CA . TYR A 1 191 ? 42.315 21.101 -28.101 1.00 51.06 191 TYR A CA 1
ATOM 1535 C C . TYR A 1 191 ? 42.426 21.394 -29.599 1.00 51.06 191 TYR A C 1
ATOM 1537 O O . TYR A 1 191 ? 41.875 22.396 -30.060 1.00 51.06 191 TYR A O 1
ATOM 1545 N N . PRO A 1 192 ? 43.061 20.524 -30.397 1.00 48.69 192 PRO A N 1
ATOM 1546 C CA . PRO A 1 192 ? 42.969 20.625 -31.849 1.00 48.69 192 PRO A CA 1
ATOM 1547 C C . PRO A 1 192 ? 41.501 20.586 -32.293 1.00 48.69 192 PRO A C 1
ATOM 1549 O O . PRO A 1 192 ? 40.755 19.703 -31.870 1.00 48.69 192 PRO A O 1
ATOM 1552 N N . HIS A 1 193 ? 41.100 21.507 -33.177 1.00 44.53 193 HIS A N 1
ATOM 1553 C CA . HIS A 1 193 ? 39.708 21.713 -33.625 1.00 44.53 193 HIS A CA 1
ATOM 1554 C C . HIS A 1 193 ? 38.982 20.450 -34.128 1.00 44.53 193 HIS A C 1
ATOM 1556 O O . HIS A 1 193 ? 37.758 20.406 -34.126 1.00 44.53 193 HIS A O 1
ATOM 1562 N N . LYS A 1 194 ? 39.717 19.407 -34.531 1.00 41.62 194 LYS A N 1
ATOM 1563 C CA . LYS A 1 194 ? 39.156 18.113 -34.951 1.00 41.62 194 LYS A CA 1
ATOM 1564 C C . LYS A 1 194 ? 38.628 17.232 -33.806 1.00 41.62 194 LYS A C 1
ATOM 1566 O O . LYS A 1 194 ? 37.989 16.228 -34.094 1.00 41.62 194 LYS A O 1
ATOM 1571 N N . TYR A 1 195 ? 38.906 17.568 -32.542 1.00 44.81 195 TYR A N 1
ATOM 1572 C CA . TYR A 1 195 ? 38.596 16.717 -31.382 1.00 44.81 195 TYR A CA 1
ATOM 1573 C C . TYR A 1 195 ? 37.590 17.326 -30.397 1.00 44.81 195 TYR A C 1
ATOM 1575 O O . TYR A 1 195 ? 37.143 16.636 -29.483 1.00 44.81 195 TYR A O 1
ATOM 1583 N N . ARG A 1 196 ? 37.223 18.608 -30.548 1.00 43.16 196 ARG A N 1
ATOM 1584 C CA . ARG A 1 196 ? 36.203 19.255 -29.710 1.00 43.16 196 ARG A CA 1
ATOM 1585 C C . ARG A 1 196 ? 35.618 20.498 -30.380 1.00 43.16 196 ARG A C 1
ATOM 1587 O O . ARG A 1 196 ? 36.361 21.294 -30.945 1.00 43.16 196 ARG A O 1
ATOM 1594 N N . GLU A 1 197 ? 34.307 20.704 -30.239 1.00 42.75 197 GLU A N 1
ATOM 1595 C CA . GLU A 1 197 ? 33.613 21.888 -30.776 1.00 42.75 197 GLU A CA 1
ATOM 1596 C C . GLU A 1 197 ? 33.811 23.164 -29.934 1.00 42.75 197 GLU A C 1
ATOM 1598 O O . GLU A 1 197 ? 33.658 24.260 -30.469 1.00 42.75 197 GLU A O 1
ATOM 1603 N N . LYS A 1 198 ? 34.159 23.060 -28.635 1.00 44.81 198 LYS A N 1
ATOM 1604 C CA . LYS A 1 198 ? 34.335 24.229 -27.747 1.00 44.81 198 LYS A CA 1
ATOM 1605 C C . LYS A 1 198 ? 35.545 24.140 -26.791 1.00 44.81 198 LYS A C 1
ATOM 1607 O O . LYS A 1 198 ? 35.742 23.088 -26.176 1.00 44.81 198 LYS A O 1
ATOM 1612 N N . PRO A 1 199 ? 36.325 25.229 -26.629 1.00 53.72 199 PRO A N 1
ATOM 1613 C CA . PRO A 1 199 ? 37.428 25.344 -25.665 1.00 53.72 199 PRO A CA 1
ATOM 1614 C C . PRO A 1 199 ? 36.976 25.296 -24.190 1.00 53.72 199 PRO A C 1
ATOM 1616 O O . PRO A 1 199 ? 35.831 25.613 -23.875 1.00 53.72 199 PRO A O 1
ATOM 1619 N N . TYR A 1 200 ? 37.874 24.908 -23.272 1.00 54.03 200 TYR A N 1
ATOM 1620 C CA . TYR A 1 200 ? 37.571 24.776 -21.836 1.00 54.03 200 TYR A CA 1
ATOM 1621 C C . TYR A 1 200 ? 38.264 25.855 -20.992 1.00 54.03 200 TYR A C 1
ATOM 1623 O O . TYR A 1 200 ? 39.492 25.930 -20.993 1.00 54.03 200 TYR A O 1
ATOM 1631 N N . TYR A 1 201 ? 37.486 26.629 -20.226 1.00 60.38 201 TYR A N 1
ATOM 1632 C CA . TYR A 1 201 ? 37.960 27.747 -19.402 1.00 60.38 201 TYR A CA 1
ATOM 1633 C C . TYR A 1 201 ? 37.766 27.472 -17.908 1.00 60.38 201 TYR A C 1
ATOM 1635 O O . TYR A 1 201 ? 36.686 27.060 -17.485 1.00 60.38 201 TYR A O 1
ATOM 1643 N N . MET A 1 202 ? 38.784 27.747 -17.097 1.00 58.09 202 MET A N 1
ATOM 1644 C CA . MET A 1 202 ? 38.735 27.605 -15.642 1.00 58.09 202 MET A CA 1
ATOM 1645 C C . MET A 1 202 ? 39.462 28.762 -14.962 1.00 58.09 202 MET A C 1
ATOM 1647 O O . MET A 1 202 ? 40.484 29.239 -15.446 1.00 58.09 202 MET A O 1
ATOM 1651 N N . LYS A 1 203 ? 38.959 29.203 -13.810 1.00 61.81 203 LYS A N 1
ATOM 1652 C CA . LYS A 1 203 ? 39.659 30.168 -12.962 1.00 61.81 203 LYS A CA 1
ATOM 1653 C C . LYS A 1 203 ? 40.661 29.454 -12.058 1.00 61.81 203 LYS A C 1
ATOM 1655 O O . LYS A 1 203 ? 40.274 28.550 -11.322 1.00 61.81 203 LYS A O 1
ATOM 1660 N N . ALA A 1 204 ? 41.914 29.892 -12.082 1.00 60.81 204 ALA A N 1
ATOM 1661 C CA . ALA A 1 204 ? 42.920 29.464 -11.120 1.00 60.81 204 ALA A CA 1
ATOM 1662 C C . ALA A 1 204 ? 42.802 30.321 -9.848 1.00 60.81 204 ALA A C 1
ATOM 1664 O O . ALA A 1 204 ? 42.715 31.549 -9.922 1.00 60.81 204 ALA A O 1
ATOM 1665 N N . ASN A 1 205 ? 42.768 29.675 -8.681 1.00 55.72 205 ASN A N 1
ATOM 1666 C CA . ASN A 1 205 ? 42.773 30.354 -7.386 1.00 55.72 205 ASN A CA 1
ATOM 1667 C C . ASN A 1 205 ? 44.168 30.201 -6.768 1.00 55.72 205 ASN A C 1
ATOM 1669 O O . ASN A 1 205 ? 44.440 29.145 -6.197 1.00 55.72 205 ASN A O 1
ATOM 1673 N N . PRO A 1 206 ? 45.053 31.206 -6.875 1.00 55.53 206 PRO A N 1
ATOM 1674 C CA . PRO A 1 206 ? 46.332 31.150 -6.182 1.00 55.53 206 PRO A CA 1
ATOM 1675 C C . PRO A 1 206 ? 46.108 31.137 -4.654 1.00 55.53 206 PRO A C 1
ATOM 1677 O O . PRO A 1 206 ? 45.136 31.733 -4.168 1.00 55.53 206 PRO A O 1
ATOM 1680 N N . PRO A 1 207 ? 46.963 30.441 -3.884 1.00 51.12 207 PRO A N 1
ATOM 1681 C CA . PRO A 1 207 ? 46.837 30.354 -2.432 1.00 51.12 207 PRO A CA 1
ATOM 1682 C C . PRO A 1 207 ? 46.998 31.740 -1.792 1.00 51.12 207 PRO A C 1
ATOM 1684 O O . PRO A 1 207 ? 47.957 32.452 -2.073 1.00 51.12 207 PRO A O 1
ATOM 1687 N N . LYS A 1 208 ? 46.046 32.126 -0.933 1.00 47.19 208 LYS A N 1
ATOM 1688 C CA . LYS A 1 208 ? 45.947 33.495 -0.397 1.00 47.19 208 LYS A CA 1
ATOM 1689 C C . LYS A 1 208 ? 46.851 33.806 0.800 1.00 47.19 208 LYS A C 1
ATOM 1691 O O . LYS A 1 208 ? 47.060 34.977 1.068 1.00 47.19 208 LYS A O 1
ATOM 1696 N N . ASP A 1 209 ? 47.398 32.800 1.483 1.00 47.88 209 ASP A N 1
ATOM 1697 C CA . ASP A 1 209 ? 48.160 32.990 2.727 1.00 47.88 209 ASP A CA 1
ATOM 1698 C C . ASP A 1 209 ? 49.325 31.995 2.842 1.00 47.88 209 ASP A C 1
ATOM 1700 O O . ASP A 1 209 ? 49.249 30.982 3.537 1.00 47.88 209 ASP A O 1
ATOM 1704 N N . ALA A 1 210 ? 50.440 32.274 2.165 1.00 37.81 210 ALA A N 1
ATOM 1705 C CA . ALA A 1 210 ? 51.699 31.584 2.436 1.00 37.81 210 ALA A CA 1
ATOM 1706 C C . ALA A 1 210 ? 52.883 32.538 2.255 1.00 37.81 210 ALA A C 1
ATOM 1708 O O . ALA A 1 210 ? 53.118 33.066 1.162 1.00 37.81 210 ALA A O 1
ATOM 1709 N N . SER A 1 211 ? 53.643 32.739 3.336 1.00 44.94 211 SER A N 1
ATOM 1710 C CA . SER A 1 211 ? 54.933 33.430 3.310 1.00 44.94 211 SER A CA 1
ATOM 1711 C C . SER A 1 211 ? 55.859 32.799 2.260 1.00 44.94 211 SER A C 1
ATOM 1713 O O . SER A 1 211 ? 55.788 31.594 2.001 1.00 44.94 211 SER A O 1
ATOM 1715 N N . ALA A 1 212 ? 56.745 33.599 1.655 1.00 43.34 212 ALA A N 1
ATOM 1716 C CA . ALA A 1 212 ? 57.603 33.202 0.529 1.00 43.34 212 ALA A CA 1
ATOM 1717 C C . ALA A 1 212 ? 58.406 31.896 0.745 1.00 43.34 212 ALA A C 1
ATOM 1719 O O . ALA A 1 212 ? 58.798 31.246 -0.221 1.00 43.34 212 ALA A O 1
ATOM 1720 N N . LYS A 1 213 ? 58.598 31.456 1.999 1.00 41.47 213 LYS A N 1
ATOM 1721 C CA . LYS A 1 213 ? 59.292 30.205 2.347 1.00 41.47 213 LYS A CA 1
ATOM 1722 C C . LYS A 1 213 ? 58.460 28.921 2.175 1.00 41.47 213 LYS A C 1
ATOM 1724 O O . LYS A 1 213 ? 59.067 27.878 1.970 1.00 41.47 213 LYS A O 1
ATOM 1729 N N . ASN A 1 214 ? 57.122 28.976 2.186 1.00 44.06 214 ASN A N 1
ATOM 1730 C CA . ASN A 1 214 ? 56.247 27.792 2.035 1.00 44.06 214 ASN A CA 1
ATOM 1731 C C . ASN A 1 214 ? 55.658 27.611 0.621 1.00 44.06 214 ASN A C 1
ATOM 1733 O O . ASN A 1 214 ? 54.871 26.699 0.391 1.00 44.06 214 ASN A O 1
ATOM 1737 N N . ARG A 1 215 ? 56.050 28.435 -0.360 1.00 45.28 215 ARG A N 1
ATOM 1738 C CA . ARG A 1 215 ? 55.493 28.420 -1.731 1.00 45.28 215 ARG A CA 1
ATOM 1739 C C . ARG A 1 215 ? 56.080 27.339 -2.669 1.00 45.28 215 ARG A C 1
ATOM 1741 O O . ARG A 1 215 ? 55.891 27.427 -3.877 1.00 45.28 215 ARG A O 1
ATOM 1748 N N . LYS A 1 216 ? 56.818 26.342 -2.156 1.00 43.12 216 LYS A N 1
ATOM 1749 C CA . LYS A 1 216 ? 57.522 25.329 -2.979 1.00 43.12 216 LYS A CA 1
ATOM 1750 C C . LYS A 1 216 ? 56.792 23.990 -3.168 1.00 43.12 216 LYS A C 1
ATOM 1752 O O . LYS A 1 216 ? 57.261 23.201 -3.979 1.00 43.12 216 LYS A O 1
ATOM 1757 N N . THR A 1 217 ? 55.693 23.713 -2.462 1.00 40.16 217 THR A N 1
ATOM 1758 C CA . THR A 1 217 ? 55.107 22.351 -2.411 1.00 40.16 217 THR A CA 1
ATOM 1759 C C . THR A 1 217 ? 53.636 22.235 -2.814 1.00 40.16 217 THR A C 1
ATOM 1761 O O . THR A 1 217 ? 53.100 21.133 -2.783 1.00 40.16 217 THR A O 1
ATOM 1764 N N . SER A 1 218 ? 52.983 23.318 -3.230 1.00 40.31 218 SER A N 1
ATOM 1765 C CA . SER A 1 218 ? 51.603 23.276 -3.731 1.00 40.31 218 SER A CA 1
ATOM 1766 C C . SER A 1 218 ? 51.612 23.272 -5.258 1.00 40.31 218 SER A C 1
ATOM 1768 O O . SER A 1 218 ? 52.320 24.076 -5.861 1.00 40.31 218 SER A O 1
ATOM 1770 N N . ALA A 1 219 ? 50.861 22.360 -5.877 1.00 46.34 219 ALA A N 1
ATOM 1771 C CA . ALA A 1 219 ? 50.600 22.374 -7.311 1.00 46.34 219 ALA A CA 1
ATOM 1772 C C . ALA A 1 219 ? 49.199 22.950 -7.552 1.00 46.34 219 ALA A C 1
ATOM 1774 O O . ALA A 1 219 ? 48.216 22.454 -7.009 1.00 46.34 219 ALA A O 1
ATOM 1775 N N . TRP A 1 220 ? 49.085 23.966 -8.404 1.00 47.00 220 TRP A N 1
ATOM 1776 C CA . TRP A 1 220 ? 47.825 24.642 -8.744 1.00 47.00 220 TRP A CA 1
ATOM 1777 C C . TRP A 1 220 ? 46.725 23.771 -9.413 1.00 47.00 220 TRP A C 1
ATOM 1779 O O . TRP A 1 220 ? 45.633 24.278 -9.685 1.00 47.00 220 TRP A O 1
ATOM 1789 N N . LEU A 1 221 ? 46.962 22.471 -9.651 1.00 49.78 221 LEU A N 1
ATOM 1790 C CA . LEU A 1 221 ? 46.002 21.467 -10.149 1.00 49.78 221 LEU A CA 1
ATOM 1791 C C . LEU A 1 221 ? 45.930 20.273 -9.168 1.00 49.78 221 LEU A C 1
ATOM 1793 O O . LEU A 1 221 ? 46.689 19.322 -9.312 1.00 49.78 221 LEU A O 1
ATOM 1797 N N . HIS A 1 222 ? 45.033 20.301 -8.174 1.00 46.16 222 HIS A N 1
ATOM 1798 C CA . HIS A 1 222 ? 44.852 19.194 -7.214 1.00 46.16 222 HIS A CA 1
ATOM 1799 C C . HIS A 1 222 ? 43.840 18.134 -7.695 1.00 46.16 222 HIS A C 1
ATOM 1801 O O . HIS A 1 222 ? 42.673 18.456 -7.934 1.00 46.16 222 HIS A O 1
ATOM 1807 N N . HIS A 1 223 ? 44.262 16.862 -7.737 1.00 50.12 223 HIS A N 1
ATOM 1808 C CA . HIS A 1 223 ? 43.416 15.668 -7.891 1.00 50.12 223 HIS A CA 1
ATOM 1809 C C . HIS A 1 223 ? 43.946 14.558 -6.962 1.00 50.12 223 HIS A C 1
ATOM 1811 O O . HIS A 1 223 ? 45.120 14.247 -7.048 1.00 50.12 223 HIS A O 1
ATOM 1817 N N . GLU A 1 224 ? 43.134 13.984 -6.062 1.00 49.00 224 GLU A N 1
ATOM 1818 C CA . GLU A 1 224 ? 43.661 13.096 -4.998 1.00 49.00 224 GLU A CA 1
ATOM 1819 C C . GLU A 1 224 ? 43.812 11.611 -5.406 1.00 49.00 224 GLU A C 1
ATOM 1821 O O . GLU A 1 224 ? 44.850 11.027 -5.104 1.00 49.00 224 GLU A O 1
ATOM 1826 N N . TYR A 1 225 ? 42.838 10.987 -6.095 1.00 57.56 225 TYR A N 1
ATOM 1827 C CA . TYR A 1 225 ? 42.893 9.554 -6.463 1.00 57.56 225 TYR A CA 1
ATOM 1828 C C . TYR A 1 225 ? 42.114 9.203 -7.754 1.00 57.56 225 TYR A C 1
ATOM 1830 O O . TYR A 1 225 ? 41.143 9.871 -8.130 1.00 57.56 225 TYR A O 1
ATOM 1838 N N . PHE A 1 226 ? 42.502 8.099 -8.403 1.00 58.47 226 PHE A N 1
ATOM 1839 C CA . PHE A 1 226 ? 41.875 7.487 -9.584 1.00 58.47 226 PHE A CA 1
ATOM 1840 C C . PHE A 1 226 ? 41.504 6.017 -9.321 1.00 58.47 226 PHE A C 1
ATOM 1842 O O . PHE A 1 226 ? 42.410 5.227 -9.094 1.00 58.47 226 PHE A O 1
ATOM 1849 N N . CYS A 1 227 ? 40.231 5.605 -9.423 1.00 61.28 227 CYS A N 1
ATOM 1850 C CA . CYS A 1 227 ? 39.843 4.177 -9.375 1.00 61.28 227 CYS A CA 1
ATOM 1851 C C . CYS A 1 227 ? 40.044 3.525 -10.748 1.00 61.28 227 CYS A C 1
ATOM 1853 O O . CYS A 1 227 ? 39.495 3.995 -11.747 1.00 61.28 227 CYS A O 1
ATOM 1855 N N . ILE A 1 228 ? 40.792 2.424 -10.770 1.00 68.69 228 ILE A N 1
ATOM 1856 C CA . ILE A 1 228 ? 40.984 1.498 -11.888 1.00 68.69 228 ILE A CA 1
ATOM 1857 C C . ILE A 1 228 ? 40.060 0.305 -11.667 1.00 68.69 228 ILE A C 1
ATOM 1859 O O . ILE A 1 228 ? 40.146 -0.307 -10.612 1.00 68.69 228 ILE A O 1
ATOM 1863 N N . GLN A 1 229 ? 39.226 -0.066 -12.645 1.00 63.97 229 GLN A N 1
ATOM 1864 C CA . GLN A 1 229 ? 38.417 -1.294 -12.598 1.00 63.97 229 GLN A CA 1
ATOM 1865 C C . GLN A 1 229 ? 38.843 -2.294 -13.675 1.00 63.97 229 GLN A C 1
ATOM 1867 O O . GLN A 1 229 ? 39.083 -1.906 -14.818 1.00 63.97 229 GLN A O 1
ATOM 1872 N N . VAL A 1 230 ? 38.872 -3.577 -13.320 1.00 73.00 230 VAL A N 1
ATOM 1873 C CA . VAL A 1 230 ? 39.224 -4.699 -14.210 1.00 73.00 230 VAL A CA 1
ATOM 1874 C C . VAL A 1 230 ? 37.963 -5.474 -14.569 1.00 73.00 230 VAL A C 1
ATOM 1876 O O . VAL A 1 230 ? 37.143 -5.691 -13.685 1.00 73.00 230 VAL A O 1
ATOM 1879 N N . GLY A 1 231 ? 37.780 -5.878 -15.830 1.00 70.31 231 GLY A N 1
ATOM 1880 C CA . GLY A 1 231 ? 36.538 -6.490 -16.321 1.00 70.31 231 GLY A CA 1
ATOM 1881 C C . GLY A 1 231 ? 36.538 -8.026 -16.421 1.00 70.31 231 GLY A C 1
ATOM 1882 O O . GLY A 1 231 ? 37.540 -8.644 -16.768 1.00 70.31 231 GLY A O 1
ATOM 1883 N N . LEU A 1 232 ? 35.369 -8.623 -16.193 1.00 71.75 232 LEU A N 1
ATOM 1884 C CA . LEU A 1 232 ? 34.935 -9.968 -16.564 1.00 71.75 232 LEU A CA 1
ATOM 1885 C C . LEU A 1 232 ? 33.953 -9.879 -17.741 1.00 71.75 232 LEU A C 1
ATOM 1887 O O . LEU A 1 232 ? 33.064 -9.022 -17.773 1.00 71.75 232 LEU A O 1
ATOM 1891 N N . SER A 1 233 ? 34.075 -10.798 -18.691 1.00 71.44 233 SER A N 1
ATOM 1892 C CA . SER A 1 233 ? 33.161 -10.943 -19.822 1.00 71.44 233 SER A CA 1
ATOM 1893 C C . SER A 1 233 ? 31.804 -11.472 -19.350 1.00 71.44 233 SER A C 1
ATOM 1895 O O . SER A 1 233 ? 31.694 -12.630 -18.945 1.00 71.44 233 SER A O 1
ATOM 1897 N N . GLN A 1 234 ? 30.749 -10.648 -19.421 1.00 64.12 234 GLN A N 1
ATOM 1898 C CA . GLN A 1 234 ? 29.397 -11.087 -19.041 1.00 64.12 234 GLN A CA 1
ATOM 1899 C C . GLN A 1 234 ? 28.897 -12.237 -19.912 1.00 64.12 234 GLN A C 1
ATOM 1901 O O . GLN A 1 234 ? 28.244 -13.136 -19.397 1.00 64.12 234 GLN A O 1
ATOM 1906 N N . GLN A 1 235 ? 29.244 -12.236 -21.201 1.00 64.56 235 GLN A N 1
ATOM 1907 C CA . GLN A 1 235 ? 28.866 -13.309 -22.117 1.00 64.56 235 GLN A CA 1
ATOM 1908 C C . GLN A 1 235 ? 29.465 -14.652 -21.689 1.00 64.56 235 GLN A C 1
ATOM 1910 O O . GLN A 1 235 ? 28.755 -15.648 -21.676 1.00 64.56 235 GLN A O 1
ATOM 1915 N N . VAL A 1 236 ? 30.748 -14.679 -21.308 1.00 72.44 236 VAL A N 1
ATOM 1916 C CA . VAL A 1 236 ? 31.426 -15.918 -20.881 1.00 72.44 236 VAL A CA 1
ATOM 1917 C C . VAL A 1 236 ? 30.818 -16.429 -19.576 1.00 72.44 236 VAL A C 1
ATOM 1919 O O . VAL A 1 236 ? 30.562 -17.620 -19.447 1.00 72.44 236 VAL A O 1
ATOM 1922 N N . VAL A 1 237 ? 30.539 -15.537 -18.617 1.00 68.12 237 VAL A N 1
ATOM 1923 C CA . VAL A 1 237 ? 29.890 -15.937 -17.358 1.00 68.12 237 VAL A CA 1
ATOM 1924 C C . VAL A 1 237 ? 28.475 -16.454 -17.597 1.00 68.12 237 VAL A C 1
ATOM 1926 O O . VAL A 1 237 ? 28.099 -17.475 -17.032 1.00 68.12 237 VAL A O 1
ATOM 1929 N N . PHE A 1 238 ? 27.697 -15.772 -18.437 1.00 65.25 238 PHE A N 1
ATOM 1930 C CA . PHE A 1 238 ? 26.350 -16.208 -18.784 1.00 65.25 238 PHE A CA 1
ATOM 1931 C C . PHE A 1 238 ? 26.371 -17.577 -19.464 1.00 65.25 238 PHE A C 1
ATOM 1933 O O . PHE A 1 238 ? 25.649 -18.471 -19.038 1.00 65.25 238 PHE A O 1
ATOM 1940 N N . ASN A 1 239 ? 27.238 -17.768 -20.462 1.00 68.50 239 ASN A N 1
ATOM 1941 C CA . ASN A 1 239 ? 27.383 -19.050 -21.146 1.00 68.50 239 ASN A CA 1
ATOM 1942 C C . ASN A 1 239 ? 27.789 -20.154 -20.165 1.00 68.50 239 ASN A C 1
ATOM 1944 O O . ASN A 1 239 ? 27.228 -21.239 -20.220 1.00 68.50 239 ASN A O 1
ATOM 1948 N N . ALA A 1 240 ? 28.677 -19.874 -19.210 1.00 70.56 240 ALA A N 1
ATOM 1949 C CA . ALA A 1 240 ? 29.046 -20.845 -18.186 1.00 70.56 240 ALA A CA 1
ATOM 1950 C C . ALA A 1 240 ? 27.905 -21.172 -17.211 1.00 70.56 240 ALA A C 1
ATOM 1952 O O . ALA A 1 240 ? 27.733 -22.335 -16.859 1.00 70.56 240 ALA A O 1
ATOM 1953 N N . LEU A 1 241 ? 27.096 -20.188 -16.802 1.00 65.88 241 LEU A N 1
ATOM 1954 C CA . LEU A 1 241 ? 25.889 -20.419 -15.996 1.00 65.88 241 LEU A CA 1
ATOM 1955 C C . LEU A 1 241 ? 24.839 -21.226 -16.773 1.00 65.88 241 LEU A C 1
ATOM 1957 O O . LEU A 1 241 ? 24.245 -22.152 -16.222 1.00 65.88 241 LEU A O 1
ATOM 1961 N N . HIS A 1 242 ? 24.649 -20.911 -18.055 1.00 66.81 242 HIS A N 1
ATOM 1962 C CA . HIS A 1 242 ? 23.759 -21.641 -18.950 1.00 66.81 242 HIS A CA 1
ATOM 1963 C C . HIS A 1 242 ? 24.245 -23.086 -19.135 1.00 66.81 242 HIS A C 1
ATOM 1965 O O . HIS A 1 242 ? 23.502 -24.023 -18.858 1.00 66.81 242 HIS A O 1
ATOM 1971 N N . ASN A 1 243 ? 25.519 -23.293 -19.471 1.00 70.06 243 ASN A N 1
ATOM 1972 C CA . ASN A 1 243 ? 26.125 -24.618 -19.597 1.00 70.06 243 ASN A CA 1
ATOM 1973 C C . ASN A 1 243 ? 26.012 -25.406 -18.284 1.00 70.06 243 ASN A C 1
ATOM 1975 O O . ASN A 1 243 ? 25.559 -26.550 -18.295 1.00 70.06 243 ASN A O 1
ATOM 1979 N N . ALA A 1 244 ? 26.312 -24.782 -17.141 1.00 67.25 244 ALA A N 1
ATOM 1980 C CA . ALA A 1 244 ? 26.125 -25.386 -15.822 1.00 67.25 244 ALA A CA 1
ATOM 1981 C C . ALA A 1 244 ? 24.674 -25.831 -15.583 1.00 67.25 244 ALA A C 1
ATOM 1983 O O . ALA A 1 244 ? 24.444 -26.927 -15.082 1.00 67.25 244 ALA A O 1
ATOM 1984 N N . SER A 1 245 ? 23.692 -25.017 -15.978 1.00 64.00 245 SER A N 1
ATOM 1985 C CA . SER A 1 245 ? 22.274 -25.364 -15.835 1.00 64.00 245 SER A CA 1
ATOM 1986 C C . SER A 1 245 ? 21.830 -26.496 -16.772 1.00 64.00 245 SER A C 1
ATOM 1988 O O . SER A 1 245 ? 21.073 -27.367 -16.345 1.00 64.00 245 SER A O 1
ATOM 1990 N N . THR A 1 246 ? 22.361 -26.571 -18.002 1.00 65.50 246 THR A N 1
ATOM 1991 C CA . THR A 1 246 ? 22.067 -27.682 -18.930 1.00 65.50 246 THR A CA 1
ATOM 1992 C C . THR A 1 246 ? 22.613 -29.024 -18.452 1.00 65.50 246 THR A C 1
ATOM 1994 O O . THR A 1 246 ? 22.041 -30.065 -18.770 1.00 65.50 246 THR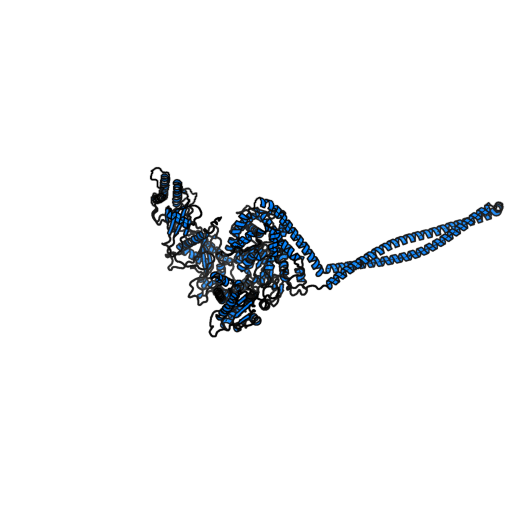 A O 1
ATOM 1997 N N . LEU A 1 247 ? 23.688 -29.007 -17.656 1.00 64.25 247 LEU A N 1
ATOM 1998 C CA . LEU A 1 247 ? 24.225 -30.208 -17.015 1.00 64.25 247 LEU A CA 1
ATOM 1999 C C . LEU A 1 247 ? 23.296 -30.747 -15.914 1.00 64.25 247 LEU A C 1
ATOM 2001 O O . LEU A 1 247 ? 23.403 -31.921 -15.572 1.00 64.25 247 LEU A O 1
ATOM 2005 N N . ILE A 1 248 ? 22.387 -29.920 -15.377 1.00 62.00 248 ILE A N 1
ATOM 2006 C CA . ILE A 1 248 ? 21.357 -30.344 -14.416 1.00 62.00 248 ILE A CA 1
ATOM 2007 C C . ILE A 1 248 ? 20.197 -31.024 -15.162 1.00 62.00 248 ILE A C 1
ATOM 2009 O O . ILE A 1 248 ? 19.831 -32.149 -14.825 1.00 62.00 248 ILE A O 1
ATOM 2013 N N . ARG A 1 249 ? 19.632 -30.369 -16.191 1.00 70.00 249 ARG A N 1
ATOM 2014 C CA . ARG A 1 249 ? 18.654 -30.956 -17.132 1.00 70.00 249 ARG A CA 1
ATOM 2015 C C . ARG A 1 249 ? 18.518 -30.129 -18.413 1.00 70.00 249 ARG A C 1
ATOM 2017 O O . ARG A 1 249 ? 18.769 -28.926 -18.407 1.00 70.00 249 ARG A O 1
ATOM 2024 N N . GLU A 1 250 ? 18.037 -30.747 -19.496 1.00 67.12 250 GLU A N 1
ATOM 2025 C CA . GLU A 1 250 ? 17.717 -30.018 -20.731 1.00 67.12 250 GLU A CA 1
ATOM 2026 C C . GLU A 1 250 ? 16.575 -29.007 -20.525 1.00 67.12 250 GLU A C 1
ATOM 2028 O O . GLU A 1 250 ? 15.561 -29.302 -19.884 1.00 67.12 250 GLU A O 1
ATOM 2033 N N . PHE A 1 251 ? 16.724 -27.826 -21.131 1.00 64.88 251 PHE A N 1
ATOM 2034 C CA . PHE A 1 251 ? 15.662 -26.828 -21.212 1.00 64.88 251 PHE A CA 1
ATOM 2035 C C . PHE A 1 251 ? 14.545 -27.274 -22.157 1.00 64.88 251 PHE A C 1
ATOM 2037 O O . PHE A 1 251 ? 14.785 -27.653 -23.311 1.00 64.88 251 PHE A O 1
ATOM 2044 N N . THR A 1 252 ? 13.309 -27.115 -21.705 1.00 70.62 252 THR A N 1
ATOM 2045 C CA . THR A 1 252 ? 12.117 -27.189 -22.548 1.00 70.62 252 THR A CA 1
ATOM 2046 C C . THR A 1 252 ? 12.145 -26.095 -23.631 1.00 70.62 252 THR A C 1
ATOM 2048 O O . THR A 1 252 ? 12.779 -25.049 -23.456 1.00 70.62 252 THR A O 1
ATOM 2051 N N . PRO A 1 253 ? 11.445 -26.276 -24.770 1.00 67.19 253 PRO A N 1
ATOM 2052 C CA . PRO A 1 253 ? 11.361 -25.249 -25.813 1.00 67.19 253 PRO A CA 1
ATOM 2053 C C . PRO A 1 253 ? 10.877 -23.879 -25.308 1.00 67.19 253 PRO A C 1
ATOM 2055 O O . PRO A 1 253 ? 11.345 -22.854 -25.799 1.00 67.19 253 PRO A O 1
ATOM 2058 N N . ALA A 1 254 ? 9.980 -23.855 -24.316 1.00 65.00 254 ALA A N 1
ATOM 2059 C CA . ALA A 1 254 ? 9.477 -22.626 -23.708 1.00 65.00 254 ALA A CA 1
ATOM 2060 C C . ALA A 1 254 ? 10.525 -21.937 -22.816 1.00 65.00 254 ALA A C 1
ATOM 2062 O O . ALA A 1 254 ? 10.661 -20.716 -22.882 1.00 65.00 254 ALA A O 1
ATOM 2063 N N . GLU A 1 255 ? 11.301 -22.698 -22.032 1.00 68.00 255 GLU A N 1
ATOM 2064 C CA . GLU A 1 255 ? 12.404 -22.152 -21.226 1.00 68.00 255 GLU A CA 1
ATOM 2065 C C . GLU A 1 255 ? 13.487 -21.522 -22.124 1.00 68.00 255 GLU A C 1
ATOM 2067 O O . GLU A 1 255 ? 13.951 -20.424 -21.831 1.00 68.00 255 GLU A O 1
ATOM 2072 N N . LYS A 1 256 ? 13.809 -22.133 -23.277 1.00 69.81 256 LYS A N 1
ATOM 2073 C CA . LYS A 1 256 ? 14.767 -21.560 -24.248 1.00 69.81 256 LYS A CA 1
ATOM 2074 C C . LYS A 1 256 ? 14.317 -20.200 -24.786 1.00 69.81 256 LYS A C 1
ATOM 2076 O O . LYS A 1 256 ? 15.104 -19.260 -24.837 1.00 69.81 256 LYS A O 1
ATOM 2081 N N . VAL A 1 257 ? 13.043 -20.078 -25.167 1.00 68.88 257 VAL A N 1
ATOM 2082 C CA . VAL A 1 257 ? 12.480 -18.801 -25.641 1.00 68.88 257 VAL A CA 1
ATOM 2083 C C . VAL A 1 257 ? 12.431 -17.763 -24.515 1.00 68.88 257 VAL A C 1
ATOM 2085 O O . VAL A 1 257 ? 12.680 -16.585 -24.771 1.00 68.88 257 VAL A O 1
ATOM 2088 N N . ARG A 1 258 ? 12.137 -18.186 -23.277 1.00 68.06 258 ARG A N 1
ATOM 2089 C CA . ARG A 1 258 ? 12.152 -17.315 -22.094 1.00 68.06 258 ARG A CA 1
ATOM 2090 C C . ARG A 1 258 ? 13.540 -16.706 -21.897 1.00 68.06 258 ARG A C 1
ATOM 2092 O O . ARG A 1 258 ? 13.635 -15.486 -21.807 1.00 68.06 258 ARG A O 1
ATOM 2099 N N . GLU A 1 259 ? 14.593 -17.522 -21.917 1.00 64.94 259 GLU A N 1
ATOM 2100 C CA . GLU A 1 259 ? 15.974 -17.044 -21.788 1.00 64.94 259 GLU A CA 1
ATOM 2101 C C . GLU A 1 259 ? 16.352 -16.058 -22.906 1.00 64.94 259 GLU A C 1
ATOM 2103 O O . GLU A 1 259 ? 16.855 -14.971 -22.615 1.00 64.94 259 GLU A O 1
ATOM 2108 N N . GLU A 1 260 ? 16.016 -16.371 -24.167 1.00 66.94 260 GLU A N 1
ATOM 2109 C CA . GLU A 1 260 ? 16.230 -15.481 -25.321 1.00 66.94 260 GLU A CA 1
ATOM 2110 C C . GLU A 1 260 ? 15.574 -14.097 -25.158 1.00 66.94 260 GLU A C 1
ATOM 2112 O O . GLU A 1 260 ? 16.166 -13.086 -25.540 1.00 66.94 260 GLU A O 1
ATOM 2117 N N . GLU A 1 261 ? 14.357 -14.027 -24.604 1.00 64.00 261 GLU A N 1
ATOM 2118 C CA . GLU A 1 261 ? 13.623 -12.764 -24.426 1.00 64.00 261 GLU A CA 1
ATOM 2119 C C . GLU A 1 261 ? 14.029 -12.001 -23.150 1.00 64.00 261 GLU A C 1
ATOM 2121 O O . GLU A 1 261 ? 13.934 -10.771 -23.126 1.00 64.00 261 GLU A O 1
ATOM 2126 N N . THR A 1 262 ? 14.517 -12.687 -22.107 1.00 53.28 262 THR A N 1
ATOM 2127 C CA . THR A 1 262 ? 15.024 -12.051 -20.870 1.00 53.28 262 THR A CA 1
ATOM 2128 C C . THR A 1 262 ? 16.421 -11.445 -21.014 1.00 53.28 262 THR A C 1
ATOM 2130 O O . THR A 1 262 ? 16.828 -10.615 -20.198 1.00 53.28 262 THR A O 1
ATOM 2133 N N . LEU A 1 263 ? 17.158 -11.811 -22.065 1.00 50.72 263 LEU A N 1
ATOM 2134 C CA . LEU A 1 263 ? 18.517 -11.335 -22.294 1.00 50.72 263 LEU A CA 1
ATOM 2135 C C . LEU A 1 263 ? 18.556 -9.833 -22.664 1.00 50.72 263 LEU A C 1
ATOM 2137 O O . LEU A 1 263 ? 17.869 -9.373 -23.591 1.00 50.72 263 LEU A O 1
ATOM 2141 N N . PRO A 1 264 ? 19.417 -9.027 -22.008 1.00 39.66 264 PRO A N 1
ATOM 2142 C CA . PRO A 1 264 ? 19.799 -7.727 -22.537 1.00 39.66 264 PRO A CA 1
ATOM 2143 C C . PRO A 1 264 ? 20.423 -7.946 -23.918 1.00 39.66 264 PRO A C 1
ATOM 2145 O O . PRO A 1 264 ? 21.246 -8.833 -24.110 1.00 39.66 264 PRO A O 1
ATOM 2148 N N . SER A 1 265 ? 20.009 -7.158 -24.907 1.00 32.69 265 SER A N 1
ATOM 2149 C CA . SER A 1 265 ? 20.409 -7.331 -26.303 1.00 32.69 265 SER A CA 1
ATOM 2150 C C . SER A 1 265 ? 21.929 -7.266 -26.488 1.00 32.69 265 SER A C 1
ATOM 2152 O O . SER A 1 265 ? 22.484 -6.182 -26.665 1.00 32.69 265 SER A O 1
ATOM 2154 N N . SER A 1 266 ? 22.573 -8.428 -26.546 1.00 29.11 266 SER A N 1
ATOM 2155 C CA . SER A 1 266 ? 23.819 -8.651 -27.270 1.00 29.11 266 SER A CA 1
ATOM 2156 C C . SER A 1 266 ? 23.818 -10.051 -27.890 1.00 29.11 266 SER A C 1
ATOM 2158 O O . SER A 1 266 ? 24.005 -11.047 -27.205 1.00 29.11 266 SER A O 1
ATOM 2160 N N . SER A 1 267 ? 23.672 -10.077 -29.217 1.00 29.09 267 SER A N 1
ATOM 2161 C CA . SER A 1 267 ? 23.926 -11.185 -30.154 1.00 29.09 267 SER A CA 1
ATOM 2162 C C . SER A 1 267 ? 22.832 -12.241 -30.390 1.00 29.09 267 SER A C 1
ATOM 2164 O O . SER A 1 267 ? 22.708 -13.244 -29.702 1.00 29.09 267 SER A O 1
ATOM 2166 N N . THR A 1 268 ? 22.135 -12.089 -31.518 1.00 32.34 268 THR A N 1
ATOM 2167 C CA . THR A 1 268 ? 21.885 -13.210 -32.433 1.00 32.34 268 THR A CA 1
ATOM 2168 C C . THR A 1 268 ? 23.218 -13.603 -33.093 1.00 32.34 268 THR A C 1
ATOM 2170 O O . THR A 1 268 ? 24.021 -12.737 -33.455 1.00 32.34 268 THR A O 1
ATOM 2173 N N . ARG A 1 269 ? 23.471 -14.908 -33.271 1.00 30.62 269 ARG A N 1
ATOM 2174 C CA . ARG A 1 269 ? 24.724 -15.462 -33.840 1.00 30.62 269 ARG A CA 1
ATOM 2175 C C . ARG A 1 269 ? 25.121 -14.881 -35.212 1.00 30.62 269 ARG A C 1
ATOM 2177 O O . ARG A 1 269 ? 26.307 -14.858 -35.530 1.00 30.62 269 ARG A O 1
ATOM 2184 N N . ASP A 1 270 ? 24.164 -14.389 -36.002 1.00 31.52 270 ASP A N 1
ATOM 2185 C CA . ASP A 1 270 ? 24.404 -13.909 -37.373 1.00 31.52 270 ASP A CA 1
ATOM 2186 C C . ASP A 1 270 ? 24.797 -12.416 -37.475 1.00 31.52 270 ASP A C 1
ATOM 2188 O O . ASP A 1 270 ? 25.454 -12.025 -38.442 1.00 31.52 270 ASP A O 1
ATOM 2192 N N . ASP A 1 271 ? 24.504 -11.581 -36.467 1.00 28.38 271 ASP A N 1
ATOM 2193 C CA . ASP A 1 271 ? 24.797 -10.131 -36.508 1.00 28.38 271 ASP A CA 1
ATOM 2194 C C . ASP A 1 271 ? 26.195 -9.753 -35.975 1.00 28.38 271 ASP A C 1
ATOM 2196 O O . ASP A 1 271 ? 26.639 -8.602 -36.086 1.00 28.38 271 ASP A O 1
ATOM 2200 N N . ALA A 1 272 ? 26.958 -10.734 -35.480 1.00 28.83 272 ALA A N 1
ATOM 2201 C CA . ALA A 1 272 ? 28.295 -10.548 -34.907 1.00 28.83 272 ALA A CA 1
ATOM 2202 C C . ALA A 1 272 ? 29.344 -9.973 -35.888 1.00 28.83 272 ALA A C 1
ATOM 2204 O O . ALA A 1 272 ? 30.411 -9.532 -35.464 1.00 28.83 272 ALA A O 1
ATOM 2205 N N . LYS A 1 273 ? 29.065 -9.929 -37.201 1.00 29.72 273 LYS A N 1
ATOM 2206 C CA . LYS A 1 273 ? 30.006 -9.409 -38.213 1.00 29.72 273 LYS A CA 1
ATOM 2207 C C . LYS A 1 273 ? 29.872 -7.913 -38.523 1.00 29.72 273 LYS A C 1
ATOM 2209 O O . LYS A 1 273 ? 30.756 -7.385 -39.194 1.00 29.72 273 LYS A O 1
ATOM 2214 N N . ARG A 1 274 ? 28.815 -7.213 -38.079 1.00 26.47 274 ARG A N 1
ATOM 2215 C CA . ARG A 1 274 ? 28.597 -5.788 -38.441 1.00 26.47 274 ARG A CA 1
ATOM 2216 C C . ARG A 1 274 ? 28.541 -4.793 -37.281 1.00 26.47 274 ARG A C 1
ATOM 2218 O O . ARG A 1 274 ? 28.617 -3.597 -37.544 1.00 26.47 274 ARG A O 1
ATOM 2225 N N . TYR A 1 275 ? 28.517 -5.243 -36.028 1.00 23.23 275 TYR A N 1
ATOM 2226 C CA . TYR A 1 275 ? 28.580 -4.359 -34.859 1.00 23.23 275 TYR A CA 1
ATOM 2227 C C . TYR A 1 275 ? 29.858 -4.585 -34.048 1.00 23.23 275 TYR A C 1
ATOM 2229 O O . TYR A 1 275 ? 29.929 -5.423 -33.153 1.00 23.23 275 TYR A O 1
ATOM 2237 N N . THR A 1 276 ? 30.892 -3.796 -34.331 1.00 27.09 276 THR A N 1
ATOM 2238 C CA . THR A 1 276 ? 32.031 -3.659 -33.420 1.00 27.09 276 THR A CA 1
ATOM 2239 C C . THR A 1 276 ? 31.629 -2.868 -32.171 1.00 27.09 276 THR A C 1
ATOM 2241 O O . THR A 1 276 ? 31.555 -1.645 -32.220 1.00 27.09 276 THR A O 1
ATOM 2244 N N . LEU A 1 277 ? 31.497 -3.605 -31.061 1.00 30.50 277 LEU A N 1
ATOM 2245 C CA . LEU A 1 277 ? 31.677 -3.204 -29.655 1.00 30.50 277 LEU A CA 1
ATOM 2246 C C . LEU A 1 277 ? 30.607 -2.287 -29.017 1.00 30.50 277 LEU A C 1
ATOM 2248 O O . LEU A 1 277 ? 30.741 -1.076 -28.983 1.00 30.50 277 LEU A O 1
ATOM 2252 N N . LYS A 1 278 ? 29.639 -2.896 -28.325 1.00 32.97 278 LYS A N 1
ATOM 2253 C CA . LYS A 1 278 ? 29.374 -2.601 -26.903 1.00 32.97 278 LYS A CA 1
ATOM 2254 C C . LYS A 1 278 ? 29.484 -3.942 -26.170 1.00 32.97 278 LYS A C 1
ATOM 2256 O O . LYS A 1 278 ? 28.501 -4.656 -26.038 1.00 32.97 278 LYS A O 1
ATOM 2261 N N . LYS A 1 279 ? 30.705 -4.336 -25.789 1.00 43.75 279 LYS A N 1
ATOM 2262 C CA . LYS A 1 279 ? 30.909 -5.448 -24.847 1.00 43.75 279 LYS A CA 1
ATOM 2263 C C . LYS A 1 279 ? 30.460 -4.958 -23.471 1.00 43.75 279 LYS A C 1
ATOM 2265 O O . LYS A 1 279 ? 30.997 -3.958 -22.995 1.00 43.75 279 LYS A O 1
ATOM 2270 N N . THR A 1 280 ? 29.482 -5.606 -22.853 1.00 51.19 280 THR A N 1
ATOM 2271 C CA . THR A 1 280 ? 29.146 -5.366 -21.449 1.00 51.19 280 THR A CA 1
ATOM 2272 C C . THR A 1 280 ? 30.081 -6.201 -20.572 1.00 51.19 280 THR A C 1
ATOM 2274 O O . THR A 1 280 ? 30.146 -7.424 -20.684 1.00 51.19 280 THR A O 1
ATOM 2277 N N . THR A 1 281 ? 30.871 -5.532 -19.734 1.00 55.38 281 THR A N 1
ATOM 2278 C CA . THR A 1 281 ? 31.817 -6.163 -18.807 1.00 55.38 281 THR A CA 1
ATOM 2279 C C . THR A 1 281 ? 31.341 -5.953 -17.371 1.00 55.38 281 THR A C 1
ATOM 2281 O O . THR A 1 281 ? 30.950 -4.847 -16.993 1.00 55.38 281 THR A O 1
ATOM 2284 N N . ALA A 1 282 ? 31.308 -7.029 -16.581 1.00 58.84 282 ALA A N 1
ATOM 2285 C CA . ALA A 1 282 ? 31.137 -6.955 -15.130 1.00 58.84 282 ALA A CA 1
ATOM 2286 C C . ALA A 1 282 ? 32.508 -6.685 -14.509 1.00 58.84 282 ALA A C 1
ATOM 2288 O O . ALA A 1 282 ? 33.509 -7.058 -15.096 1.00 58.84 282 ALA A O 1
ATOM 2289 N N . SER A 1 283 ? 32.609 -6.046 -13.353 1.00 64.00 283 SER A N 1
ATOM 2290 C CA . SER A 1 283 ? 33.932 -5.759 -12.787 1.00 64.00 283 SER A CA 1
ATOM 2291 C C . SER A 1 283 ? 34.432 -6.924 -11.920 1.00 64.00 283 SER A C 1
ATOM 2293 O O . SER A 1 283 ? 33.650 -7.512 -11.179 1.00 64.00 283 SER A O 1
ATOM 2295 N N . MET A 1 284 ? 35.723 -7.249 -12.009 1.00 77.94 284 MET A N 1
ATOM 2296 C CA . MET A 1 284 ? 36.459 -8.232 -11.206 1.00 77.94 284 MET A CA 1
ATOM 2297 C C . MET A 1 284 ? 37.000 -7.621 -9.909 1.00 77.94 284 MET A C 1
ATOM 2299 O O . MET A 1 284 ? 36.867 -8.195 -8.835 1.00 77.94 284 MET A O 1
ATOM 2303 N N . MET A 1 285 ? 37.606 -6.438 -10.012 1.00 76.50 285 MET A N 1
ATOM 2304 C CA . MET A 1 285 ? 38.163 -5.678 -8.890 1.00 76.50 285 MET A CA 1
ATOM 2305 C C . MET A 1 285 ? 38.290 -4.190 -9.256 1.00 76.50 285 MET A C 1
ATOM 2307 O O . MET A 1 285 ? 38.367 -3.867 -10.445 1.00 76.50 285 MET A O 1
ATOM 2311 N N . CYS A 1 286 ? 38.322 -3.300 -8.258 1.00 75.06 286 CYS A N 1
ATOM 2312 C CA . CYS A 1 286 ? 38.790 -1.912 -8.381 1.00 75.06 286 CYS A CA 1
ATOM 2313 C C . CYS A 1 286 ? 39.888 -1.607 -7.356 1.00 75.06 286 CYS A C 1
ATOM 2315 O O . CYS A 1 286 ? 39.893 -2.185 -6.276 1.00 75.06 286 CYS A O 1
ATOM 2317 N N . PHE A 1 287 ? 40.797 -0.692 -7.682 1.00 74.94 287 PHE A N 1
ATOM 2318 C CA . PHE A 1 287 ? 41.749 -0.097 -6.740 1.00 74.94 287 PHE A CA 1
ATOM 2319 C C . PHE A 1 287 ? 42.126 1.328 -7.155 1.00 74.94 287 PHE A C 1
ATOM 2321 O O . PHE A 1 287 ? 41.921 1.702 -8.311 1.00 74.94 287 PHE A O 1
ATOM 2328 N N . GLU A 1 288 ? 42.676 2.125 -6.234 1.00 73.19 288 GLU A N 1
ATOM 2329 C CA . GLU A 1 288 ? 43.020 3.526 -6.505 1.00 73.19 288 GLU A CA 1
ATOM 2330 C C . GLU A 1 288 ? 44.498 3.739 -6.875 1.00 73.19 288 GLU A C 1
ATOM 2332 O O . GLU A 1 288 ? 45.380 2.984 -6.466 1.00 73.19 288 GLU A O 1
ATOM 2337 N N . VAL A 1 289 ? 44.771 4.805 -7.631 1.00 68.06 289 VAL A N 1
ATOM 2338 C CA . VAL A 1 289 ? 46.107 5.315 -7.989 1.00 68.06 289 VAL A CA 1
ATOM 2339 C C . VAL A 1 289 ? 46.144 6.826 -7.732 1.00 68.06 289 VAL A C 1
ATOM 2341 O O . VAL A 1 289 ? 45.176 7.518 -8.039 1.00 68.06 289 VAL A O 1
ATOM 2344 N N . ARG A 1 290 ? 47.228 7.345 -7.153 1.00 62.91 290 ARG A N 1
ATOM 2345 C CA . ARG A 1 290 ? 47.447 8.772 -6.856 1.00 62.91 290 ARG A CA 1
ATOM 2346 C C . ARG A 1 290 ? 47.878 9.561 -8.097 1.00 62.91 290 ARG A C 1
ATOM 2348 O O . ARG A 1 290 ? 48.278 8.992 -9.112 1.00 62.91 290 ARG A O 1
ATOM 2355 N N . ASP A 1 291 ? 47.821 10.885 -8.005 1.00 55.88 291 ASP A N 1
ATOM 2356 C CA . ASP A 1 291 ? 48.265 11.826 -9.044 1.00 55.88 291 ASP A CA 1
ATOM 2357 C C . ASP A 1 291 ? 49.763 11.752 -9.373 1.00 55.88 291 ASP A C 1
ATOM 2359 O O . ASP A 1 291 ? 50.160 12.043 -10.500 1.00 55.88 291 ASP A O 1
ATOM 2363 N N . ASP A 1 292 ? 50.593 11.306 -8.434 1.00 55.69 292 ASP A N 1
ATOM 2364 C CA . ASP A 1 292 ? 52.023 11.051 -8.638 1.00 55.69 292 ASP A CA 1
ATOM 2365 C C . ASP A 1 292 ? 52.341 9.695 -9.307 1.00 55.69 292 ASP A C 1
ATOM 2367 O O . ASP A 1 292 ? 53.512 9.381 -9.555 1.00 55.69 292 ASP A O 1
ATOM 2371 N N . GLY A 1 293 ? 51.306 8.907 -9.623 1.00 56.69 293 GLY A N 1
ATOM 2372 C CA . GLY A 1 293 ? 51.407 7.601 -10.269 1.00 56.69 293 GLY A CA 1
ATOM 2373 C C . GLY A 1 293 ? 51.660 6.431 -9.314 1.00 56.69 293 GLY A C 1
ATOM 2374 O O . GLY A 1 293 ? 51.956 5.335 -9.788 1.00 56.69 293 GLY A O 1
ATOM 2375 N N . THR A 1 294 ? 51.571 6.618 -7.995 1.00 67.19 294 THR A N 1
ATOM 2376 C CA . THR A 1 294 ? 51.697 5.542 -6.989 1.00 67.19 294 THR A CA 1
ATOM 2377 C C . THR A 1 294 ? 50.342 4.911 -6.642 1.00 67.19 294 THR A C 1
ATOM 2379 O O . THR A 1 294 ? 49.293 5.495 -6.910 1.00 67.19 294 THR A O 1
ATOM 2382 N N . LEU A 1 295 ? 50.321 3.698 -6.074 1.00 72.75 295 LEU A N 1
ATOM 2383 C CA . LEU A 1 295 ? 49.065 3.070 -5.637 1.00 72.75 295 LEU A CA 1
ATOM 2384 C C . LEU A 1 295 ? 48.428 3.854 -4.474 1.00 72.75 295 LEU A C 1
ATOM 2386 O O . LEU A 1 295 ? 49.110 4.421 -3.617 1.00 72.75 295 LEU A O 1
ATOM 2390 N N . GLY A 1 296 ? 47.097 3.880 -4.449 1.00 69.69 296 GLY A N 1
ATOM 2391 C CA . GLY A 1 296 ? 46.317 4.366 -3.316 1.00 69.69 296 GLY A CA 1
ATOM 2392 C C . GLY A 1 296 ? 46.525 3.500 -2.066 1.00 69.69 296 GLY A C 1
ATOM 2393 O O . GLY A 1 296 ? 47.118 2.427 -2.147 1.00 69.69 296 GLY A O 1
ATOM 2394 N N . PRO A 1 297 ? 46.053 3.946 -0.890 1.00 71.31 297 PRO A N 1
ATOM 2395 C CA . PRO A 1 297 ? 46.168 3.162 0.341 1.00 71.31 297 PRO A CA 1
ATOM 2396 C C . PRO A 1 297 ? 45.486 1.791 0.203 1.00 71.31 297 PRO A C 1
ATOM 2398 O O . PRO A 1 297 ? 44.567 1.637 -0.597 1.00 71.31 297 PRO A O 1
ATOM 2401 N N . ASP A 1 298 ? 45.864 0.811 1.024 1.00 65.12 298 ASP A N 1
ATOM 2402 C CA . ASP A 1 298 ? 45.322 -0.564 0.990 1.00 65.12 298 ASP A CA 1
ATOM 2403 C C . ASP A 1 298 ? 43.790 -0.629 1.060 1.00 65.12 298 ASP A C 1
ATOM 2405 O O . ASP A 1 298 ? 43.156 -1.516 0.486 1.00 65.12 298 ASP A O 1
ATOM 2409 N N . SER A 1 299 ? 43.180 0.352 1.730 1.00 59.12 299 SER A N 1
ATOM 2410 C CA . SER A 1 299 ? 41.728 0.531 1.818 1.00 59.12 299 SER A CA 1
ATOM 2411 C C . SER A 1 299 ? 41.049 0.811 0.473 1.00 59.12 299 SER A C 1
ATOM 2413 O O . SER A 1 299 ? 39.823 0.792 0.409 1.00 59.12 299 SER A O 1
ATOM 2415 N N . SER A 1 300 ? 41.817 1.096 -0.579 1.00 69.38 300 SER A N 1
ATOM 2416 C CA . SER A 1 300 ? 41.314 1.386 -1.922 1.00 69.38 300 SER A CA 1
ATOM 2417 C C . SER A 1 300 ? 41.003 0.140 -2.753 1.00 69.38 300 SER A C 1
ATOM 2419 O O . SER A 1 300 ? 40.222 0.233 -3.698 1.00 69.38 300 SER A O 1
ATOM 2421 N N . LEU A 1 301 ? 41.571 -1.027 -2.416 1.00 77.00 301 LEU A N 1
ATOM 2422 C CA . LEU A 1 301 ? 41.307 -2.275 -3.134 1.00 77.00 301 LEU A CA 1
ATOM 2423 C C . LEU A 1 301 ? 39.925 -2.842 -2.760 1.00 77.00 301 LEU A C 1
ATOM 2425 O O . LEU A 1 301 ? 39.647 -3.149 -1.596 1.00 77.00 301 LEU A O 1
ATOM 2429 N N . ALA A 1 302 ? 39.091 -3.066 -3.770 1.00 70.81 302 ALA A N 1
ATOM 2430 C CA . ALA A 1 302 ? 37.799 -3.733 -3.689 1.00 70.81 302 ALA A CA 1
ATOM 2431 C C . ALA A 1 302 ? 37.746 -4.905 -4.678 1.00 70.81 302 ALA A C 1
ATOM 2433 O O . ALA A 1 302 ? 37.964 -4.725 -5.876 1.00 70.81 302 ALA A O 1
ATOM 2434 N N . ILE A 1 303 ? 37.431 -6.104 -4.190 1.00 74.06 303 ILE A N 1
ATOM 2435 C CA . ILE A 1 303 ? 37.221 -7.298 -5.019 1.00 74.06 303 ILE A CA 1
ATOM 2436 C C . ILE A 1 303 ? 35.719 -7.482 -5.217 1.00 74.06 303 ILE A C 1
ATOM 2438 O O . ILE A 1 303 ? 34.949 -7.352 -4.271 1.00 74.06 303 ILE A O 1
ATOM 2442 N N . SER A 1 304 ? 35.309 -7.770 -6.448 1.00 67.94 304 SER A N 1
ATOM 2443 C CA . SER A 1 304 ? 33.908 -7.976 -6.810 1.00 67.94 304 SER A CA 1
ATOM 2444 C C . SER A 1 304 ? 33.364 -9.261 -6.214 1.00 67.94 304 SER A C 1
ATOM 2446 O O . SER A 1 304 ? 33.939 -10.331 -6.432 1.00 67.94 304 SER A O 1
ATOM 2448 N N . GLN A 1 305 ? 32.217 -9.188 -5.541 1.00 58.72 305 GLN A N 1
ATOM 2449 C CA . GLN A 1 305 ? 31.539 -10.387 -5.046 1.00 58.72 305 GLN A CA 1
ATOM 2450 C C . GLN A 1 305 ? 31.038 -11.252 -6.203 1.00 58.72 305 GLN A C 1
ATOM 2452 O O . GLN A 1 305 ? 31.058 -12.479 -6.127 1.00 58.72 305 GLN A O 1
ATOM 2457 N N . TYR A 1 306 ? 30.688 -10.625 -7.329 1.00 62.88 306 TYR A N 1
ATOM 2458 C CA . TYR A 1 306 ? 30.386 -11.341 -8.564 1.00 62.88 306 TYR A CA 1
ATOM 2459 C C . TYR A 1 306 ? 31.589 -12.154 -9.059 1.00 62.88 306 TYR A C 1
ATOM 2461 O O . TYR A 1 306 ? 31.429 -13.307 -9.444 1.00 62.88 306 TYR A O 1
ATOM 2469 N N . ALA A 1 307 ? 32.808 -11.610 -8.992 1.00 69.31 307 ALA A N 1
ATOM 2470 C CA . ALA A 1 307 ? 34.007 -12.362 -9.367 1.00 69.31 307 ALA A CA 1
ATOM 2471 C C . ALA A 1 307 ? 34.276 -13.540 -8.432 1.00 69.31 307 ALA A C 1
ATOM 2473 O O . ALA A 1 307 ? 34.659 -14.606 -8.903 1.00 69.31 307 ALA A O 1
ATOM 2474 N N . LYS A 1 308 ? 34.018 -13.384 -7.131 1.00 67.75 308 LYS A N 1
ATOM 2475 C CA . LYS A 1 308 ? 34.101 -14.495 -6.178 1.00 67.75 308 LYS A CA 1
ATOM 2476 C C . LYS A 1 308 ? 33.065 -15.582 -6.474 1.00 67.75 308 LYS A C 1
ATOM 2478 O O . LYS A 1 308 ? 33.413 -16.751 -6.532 1.00 67.75 308 LYS A O 1
ATOM 2483 N N . ALA A 1 309 ? 31.815 -15.214 -6.750 1.00 63.97 309 ALA A N 1
ATOM 2484 C CA . ALA A 1 309 ? 30.778 -16.181 -7.120 1.00 63.97 309 ALA A CA 1
ATOM 2485 C C . ALA A 1 309 ? 31.130 -16.941 -8.414 1.00 63.97 309 ALA A C 1
ATOM 2487 O O . ALA A 1 309 ? 30.985 -18.161 -8.490 1.00 63.97 309 ALA A O 1
ATOM 2488 N N . VAL A 1 310 ? 31.647 -16.222 -9.415 1.00 70.25 310 VAL A N 1
ATOM 2489 C CA . VAL A 1 310 ? 32.103 -16.788 -10.692 1.00 70.25 310 VAL A CA 1
ATOM 2490 C C . VAL A 1 310 ? 33.324 -17.687 -10.503 1.00 70.25 310 VAL A C 1
ATOM 2492 O O . VAL A 1 310 ? 33.379 -18.766 -11.082 1.00 70.25 310 VAL A O 1
ATOM 2495 N N . SER A 1 311 ? 34.275 -17.290 -9.659 1.00 72.38 311 SER A N 1
ATOM 2496 C CA . SER A 1 311 ? 35.428 -18.112 -9.272 1.00 72.38 311 SER A CA 1
ATOM 2497 C C . SER A 1 311 ? 34.973 -19.486 -8.810 1.00 72.38 311 SER A C 1
ATOM 2499 O O . SER A 1 311 ? 35.461 -20.508 -9.285 1.00 72.38 311 SER A O 1
ATOM 2501 N N . CYS A 1 312 ? 33.953 -19.521 -7.967 1.00 66.69 312 CYS A N 1
ATOM 2502 C CA . CYS A 1 312 ? 33.475 -20.770 -7.412 1.00 66.69 312 CYS A CA 1
ATOM 2503 C C . CYS A 1 312 ? 32.698 -21.632 -8.404 1.00 66.69 312 CYS A C 1
ATOM 2505 O O . CYS A 1 312 ? 32.729 -22.853 -8.279 1.00 66.69 312 CYS A O 1
ATOM 2507 N N . LEU A 1 313 ? 32.063 -21.021 -9.409 1.00 68.31 313 LEU A N 1
ATOM 2508 C CA . LEU A 1 313 ? 31.496 -21.749 -10.544 1.00 68.31 313 LEU A CA 1
ATOM 2509 C C . LEU A 1 313 ? 32.593 -22.476 -11.345 1.00 68.31 313 LEU A C 1
ATOM 2511 O O . LEU A 1 313 ? 32.376 -23.596 -11.798 1.00 68.31 313 LEU A O 1
ATOM 2515 N N . PHE A 1 314 ? 33.768 -21.858 -11.512 1.00 71.06 314 PHE A N 1
ATOM 2516 C CA . PHE A 1 314 ? 34.833 -22.381 -12.374 1.00 71.06 314 PHE A CA 1
ATOM 2517 C C . PHE A 1 314 ? 35.904 -23.230 -11.659 1.00 71.06 314 PHE A C 1
ATOM 2519 O O . PHE A 1 314 ? 36.520 -24.064 -12.321 1.00 71.06 314 PHE A O 1
ATOM 2526 N N . ALA A 1 315 ? 36.139 -23.050 -10.353 1.00 61.22 315 ALA A N 1
ATOM 2527 C CA . ALA A 1 315 ? 37.352 -23.529 -9.673 1.00 61.22 315 ALA A CA 1
ATOM 2528 C C . ALA A 1 315 ? 37.215 -24.811 -8.817 1.00 61.22 315 ALA A C 1
ATOM 2530 O O . ALA A 1 315 ? 38.219 -25.271 -8.268 1.00 61.22 315 ALA A O 1
ATOM 2531 N N . HIS A 1 316 ? 36.032 -25.421 -8.659 1.00 55.75 316 HIS A N 1
ATOM 2532 C CA . HIS A 1 316 ? 35.915 -26.594 -7.777 1.00 55.75 316 HIS A CA 1
ATOM 2533 C C . HIS A 1 316 ? 36.445 -27.879 -8.444 1.00 55.75 316 HIS A C 1
ATOM 2535 O O . HIS A 1 316 ? 35.940 -28.328 -9.473 1.00 55.75 316 HIS A O 1
ATOM 2541 N N . ASN A 1 317 ? 37.470 -28.486 -7.832 1.00 48.62 317 ASN A N 1
ATOM 2542 C CA . ASN A 1 317 ? 38.180 -29.658 -8.348 1.00 48.62 317 ASN A CA 1
ATOM 2543 C C . ASN A 1 317 ? 37.228 -30.844 -8.605 1.00 48.62 317 ASN A C 1
ATOM 2545 O O . ASN A 1 317 ? 36.720 -31.452 -7.664 1.00 48.62 317 ASN A O 1
ATOM 2549 N N . CYS A 1 318 ? 37.069 -31.188 -9.887 1.00 46.88 318 CYS A N 1
ATOM 2550 C CA . CYS A 1 318 ? 36.405 -32.380 -10.428 1.00 46.88 318 CYS A CA 1
ATOM 2551 C C . CYS A 1 318 ? 34.875 -32.421 -10.250 1.00 46.88 318 CYS A C 1
ATOM 2553 O O . CYS A 1 318 ? 34.363 -32.956 -9.271 1.00 46.88 318 CYS A O 1
ATOM 2555 N N . TRP A 1 319 ? 34.132 -31.942 -11.252 1.00 62.28 319 TRP A N 1
ATOM 2556 C CA . TRP A 1 319 ? 32.689 -32.180 -11.385 1.00 62.28 319 TRP A CA 1
ATOM 2557 C C . TRP A 1 319 ? 32.394 -33.504 -12.090 1.00 62.28 319 TRP A C 1
ATOM 2559 O O . TRP A 1 319 ? 32.831 -33.694 -13.227 1.00 62.28 319 TRP A O 1
ATOM 2569 N N . PRO A 1 320 ? 31.594 -34.384 -11.462 1.00 46.59 320 PRO A N 1
ATOM 2570 C CA . PRO A 1 320 ? 30.754 -35.275 -12.263 1.00 46.59 320 PRO A CA 1
ATOM 2571 C C . PRO A 1 320 ? 29.245 -35.158 -11.996 1.00 46.59 320 PRO A C 1
ATOM 2573 O O . PRO A 1 320 ? 28.495 -35.492 -12.899 1.00 46.59 320 PRO A O 1
ATOM 2576 N N . THR A 1 321 ? 28.777 -34.666 -10.841 1.00 52.28 321 THR A N 1
ATOM 2577 C CA . THR A 1 321 ? 27.337 -34.467 -10.540 1.00 52.28 321 THR A CA 1
ATOM 2578 C C . THR A 1 321 ? 27.174 -33.563 -9.305 1.00 52.28 321 THR A C 1
ATOM 2580 O O . THR A 1 321 ? 27.449 -34.005 -8.191 1.00 52.28 321 THR A O 1
ATOM 2583 N N . CYS A 1 322 ? 26.752 -32.305 -9.460 1.00 50.12 322 CYS A N 1
ATOM 2584 C CA . CYS A 1 322 ? 26.265 -31.484 -8.331 1.00 50.12 322 CYS A CA 1
ATOM 2585 C C . CYS A 1 322 ? 25.040 -32.189 -7.699 1.00 50.12 322 CYS A C 1
ATOM 2587 O O . CYS A 1 322 ? 24.234 -32.668 -8.498 1.00 50.12 322 CYS A O 1
ATOM 2589 N N . PRO A 1 323 ? 24.863 -32.314 -6.358 1.00 50.56 323 PRO A N 1
ATOM 2590 C CA . PRO A 1 323 ? 25.042 -31.275 -5.330 1.00 50.56 323 PRO A CA 1
ATOM 2591 C C . PRO A 1 323 ? 25.755 -31.706 -4.016 1.00 50.56 323 PRO A C 1
ATOM 2593 O O . PRO A 1 323 ? 25.421 -32.717 -3.413 1.00 50.56 323 PRO A O 1
ATOM 2596 N N . THR A 1 324 ? 26.706 -30.876 -3.569 1.00 44.84 324 THR A N 1
ATOM 2597 C CA . THR A 1 324 ? 27.082 -30.436 -2.196 1.00 44.84 324 THR A CA 1
ATOM 2598 C C . THR A 1 324 ? 28.475 -29.827 -2.348 1.00 44.84 324 THR A C 1
ATOM 2600 O O . THR A 1 324 ? 29.464 -30.559 -2.380 1.00 44.84 324 THR A O 1
ATOM 2603 N N . GLY A 1 325 ? 28.558 -28.507 -2.537 1.00 50.53 325 GLY A N 1
ATOM 2604 C CA . GLY A 1 325 ? 29.845 -27.832 -2.757 1.00 50.53 325 GLY A CA 1
ATOM 2605 C C . GLY A 1 325 ? 29.787 -26.612 -3.669 1.00 50.53 325 GLY A C 1
ATOM 2606 O O . GLY A 1 325 ? 30.633 -26.459 -4.545 1.00 50.53 325 GLY A O 1
ATOM 2607 N N . TRP A 1 326 ? 28.804 -25.736 -3.471 1.00 47.31 326 TRP A N 1
ATOM 2608 C CA . TRP A 1 326 ? 29.034 -24.317 -3.753 1.00 47.31 326 TRP A CA 1
ATOM 2609 C C . TRP A 1 326 ? 29.905 -23.758 -2.604 1.00 47.31 326 TRP A C 1
ATOM 2611 O O . TRP A 1 326 ? 29.917 -24.353 -1.525 1.00 47.31 326 TRP A O 1
ATOM 2621 N N . PRO A 1 327 ? 30.732 -22.727 -2.829 1.00 50.75 327 PRO A N 1
ATOM 2622 C CA . PRO A 1 327 ? 32.002 -22.547 -2.139 1.00 50.75 327 PRO A CA 1
ATOM 2623 C C . PRO A 1 327 ? 31.867 -22.391 -0.632 1.00 50.75 327 PRO A C 1
ATOM 2625 O O . PRO A 1 327 ? 30.972 -21.713 -0.128 1.00 50.75 327 PRO A O 1
ATOM 2628 N N . ASP A 1 328 ? 32.859 -22.923 0.076 1.00 52.97 328 ASP A N 1
ATOM 2629 C CA . ASP A 1 328 ? 33.149 -22.500 1.436 1.00 52.97 328 ASP A CA 1
ATOM 2630 C C . ASP A 1 328 ? 33.589 -21.028 1.397 1.00 52.97 328 ASP A C 1
ATOM 2632 O O . ASP A 1 328 ? 34.691 -20.707 0.944 1.00 52.97 328 ASP A O 1
ATOM 2636 N N . ILE A 1 329 ? 32.717 -20.126 1.858 1.00 52.12 329 ILE A N 1
ATOM 2637 C CA . ILE A 1 329 ? 32.985 -18.682 1.937 1.00 52.12 329 ILE A CA 1
ATOM 2638 C C . ILE A 1 329 ? 34.294 -18.383 2.687 1.00 52.12 329 ILE A C 1
ATOM 2640 O O . ILE A 1 329 ? 34.959 -17.395 2.393 1.00 52.12 329 ILE A O 1
ATOM 2644 N N . LYS A 1 330 ? 34.738 -19.291 3.573 1.00 54.12 330 LYS A N 1
ATOM 2645 C CA . LYS A 1 330 ? 36.020 -19.172 4.276 1.00 54.12 330 LYS A CA 1
ATOM 2646 C C . LYS A 1 330 ? 37.221 -19.240 3.333 1.00 54.12 330 LYS A C 1
ATOM 2648 O O . LYS A 1 330 ? 38.189 -18.520 3.555 1.00 54.12 330 LYS A O 1
ATOM 2653 N N . GLN A 1 331 ? 37.166 -20.050 2.269 1.00 61.06 331 GLN A N 1
ATOM 2654 C CA . GLN A 1 331 ? 38.236 -20.094 1.263 1.00 61.06 331 GLN A CA 1
ATOM 2655 C C . GLN A 1 331 ? 38.301 -18.788 0.465 1.00 61.06 331 GLN A C 1
ATOM 2657 O O . GLN A 1 331 ? 39.388 -18.297 0.173 1.00 61.06 331 GLN A O 1
ATOM 2662 N N . LEU A 1 332 ? 37.147 -18.192 0.159 1.00 65.62 332 LEU A N 1
ATOM 2663 C CA . LEU A 1 332 ? 37.066 -16.904 -0.531 1.00 65.62 332 LEU A CA 1
ATOM 2664 C C . LEU A 1 332 ? 37.562 -15.739 0.335 1.00 65.62 332 LEU A C 1
ATOM 2666 O O . LEU A 1 332 ? 38.276 -14.875 -0.174 1.00 65.62 332 LEU A O 1
ATOM 2670 N N . ASP A 1 333 ? 37.227 -15.730 1.625 1.00 63.97 333 ASP A N 1
ATOM 2671 C CA . ASP A 1 333 ? 37.713 -14.729 2.581 1.00 63.97 333 ASP A CA 1
ATOM 2672 C C . ASP A 1 333 ? 39.234 -14.824 2.773 1.00 63.97 333 ASP A C 1
ATOM 2674 O O . ASP A 1 333 ? 39.927 -13.804 2.837 1.00 63.97 333 ASP A O 1
ATOM 2678 N N . ASP A 1 334 ? 39.777 -16.043 2.822 1.00 72.31 334 ASP A N 1
ATOM 2679 C CA . ASP A 1 334 ? 41.220 -16.267 2.897 1.00 72.31 334 ASP A CA 1
ATOM 2680 C C . ASP A 1 334 ? 41.936 -15.848 1.599 1.00 72.31 334 ASP A C 1
ATOM 2682 O O . ASP A 1 334 ? 42.998 -15.220 1.671 1.00 72.31 334 ASP A O 1
ATOM 2686 N N . ASN A 1 335 ? 41.351 -16.111 0.425 1.00 76.44 335 ASN A N 1
ATOM 2687 C CA . ASN A 1 335 ? 41.884 -15.661 -0.866 1.00 76.44 335 ASN A CA 1
ATOM 2688 C C . ASN A 1 335 ? 41.845 -14.129 -0.984 1.00 76.44 335 ASN A C 1
ATOM 2690 O O . ASN A 1 335 ? 42.840 -13.511 -1.360 1.00 76.44 335 ASN A O 1
ATOM 2694 N N . GLU A 1 336 ? 40.748 -13.477 -0.583 1.00 76.62 336 GLU A N 1
ATOM 2695 C CA . GLU A 1 336 ? 40.688 -12.013 -0.521 1.00 76.62 336 GLU A CA 1
ATOM 2696 C C . GLU A 1 336 ? 41.746 -11.450 0.433 1.00 76.62 336 GLU A C 1
ATOM 2698 O O . GLU A 1 336 ? 42.432 -10.483 0.089 1.00 76.62 336 GLU A O 1
ATOM 2703 N N . ARG A 1 337 ? 41.928 -12.063 1.610 1.00 77.44 337 ARG A N 1
ATOM 2704 C CA . ARG A 1 337 ? 42.963 -11.645 2.562 1.00 77.44 337 ARG A CA 1
ATOM 2705 C C . ARG A 1 337 ? 44.355 -11.708 1.924 1.00 77.44 337 ARG A C 1
ATOM 2707 O O . ARG A 1 337 ? 45.128 -10.769 2.098 1.00 77.44 337 ARG A O 1
ATOM 2714 N N . ARG A 1 338 ? 44.667 -12.754 1.151 1.00 80.44 338 ARG A N 1
ATOM 2715 C CA . ARG A 1 338 ? 45.944 -12.880 0.419 1.00 80.44 338 ARG A CA 1
ATOM 2716 C C . ARG A 1 338 ? 46.113 -11.813 -0.657 1.00 80.44 338 ARG A C 1
ATOM 2718 O O . ARG A 1 338 ? 47.177 -11.202 -0.731 1.00 80.44 338 ARG A O 1
ATOM 2725 N N . ILE A 1 339 ? 45.067 -11.531 -1.434 1.00 83.69 339 ILE A N 1
ATOM 2726 C CA . ILE A 1 339 ? 45.096 -10.477 -2.460 1.00 83.69 339 ILE A CA 1
ATOM 2727 C C . ILE A 1 339 ? 45.321 -9.103 -1.807 1.00 83.69 339 ILE A C 1
ATOM 2729 O O . ILE A 1 339 ? 46.109 -8.305 -2.311 1.00 83.69 339 ILE A O 1
ATOM 2733 N N . ARG A 1 340 ? 44.692 -8.837 -0.653 1.00 80.56 340 ARG A N 1
ATOM 2734 C CA . ARG A 1 340 ? 44.895 -7.596 0.115 1.00 80.56 340 ARG A CA 1
ATOM 2735 C C . ARG A 1 340 ? 46.311 -7.466 0.672 1.00 80.56 340 ARG A C 1
ATOM 2737 O O . ARG A 1 340 ? 46.878 -6.382 0.585 1.00 80.56 340 ARG A O 1
ATOM 2744 N N . ILE A 1 341 ? 46.892 -8.547 1.199 1.00 82.75 341 ILE A N 1
ATOM 2745 C CA . ILE A 1 341 ? 48.290 -8.561 1.664 1.00 82.75 341 ILE A CA 1
ATOM 2746 C C . ILE A 1 341 ? 49.240 -8.261 0.495 1.00 82.75 341 ILE A C 1
ATOM 2748 O O . ILE A 1 341 ? 50.068 -7.363 0.603 1.00 82.75 341 ILE A O 1
ATOM 2752 N N . MET A 1 342 ? 49.062 -8.934 -0.647 1.00 86.62 342 MET A N 1
ATOM 2753 C CA . MET A 1 342 ? 49.857 -8.693 -1.859 1.00 86.62 342 MET A CA 1
ATOM 2754 C C . MET A 1 342 ? 49.749 -7.241 -2.345 1.00 86.62 342 MET A C 1
ATOM 2756 O O . MET A 1 342 ? 50.752 -6.624 -2.701 1.00 86.62 342 MET A O 1
ATOM 2760 N N . PHE A 1 343 ? 48.543 -6.670 -2.328 1.00 83.38 343 PHE A N 1
ATOM 2761 C CA . PHE A 1 343 ? 48.336 -5.275 -2.706 1.00 83.38 343 PHE A CA 1
ATOM 2762 C C . PHE A 1 343 ? 49.039 -4.312 -1.737 1.00 83.38 343 PHE A C 1
ATOM 2764 O O . PHE A 1 343 ? 49.707 -3.387 -2.193 1.00 83.38 343 PHE A O 1
ATOM 2771 N N . SER A 1 344 ? 48.972 -4.569 -0.427 1.00 81.69 344 SER A N 1
ATOM 2772 C CA . SER A 1 344 ? 49.650 -3.774 0.609 1.00 81.69 344 SER A CA 1
ATOM 2773 C C . SER A 1 344 ? 51.171 -3.735 0.434 1.00 81.69 344 SER A C 1
ATOM 2775 O O . SER A 1 344 ? 51.797 -2.673 0.489 1.00 81.69 344 SER A O 1
ATOM 2777 N N . GLU A 1 345 ? 51.778 -4.879 0.112 1.00 81.69 345 GLU A N 1
ATOM 2778 C CA . GLU A 1 345 ? 53.213 -4.969 -0.179 1.00 81.69 345 GLU A CA 1
ATOM 2779 C C . GLU A 1 345 ? 53.620 -4.119 -1.397 1.00 81.69 345 GLU A C 1
ATOM 2781 O O . GLU A 1 345 ? 54.712 -3.544 -1.422 1.00 81.69 345 GLU A O 1
ATOM 2786 N N . LEU A 1 346 ? 52.740 -3.994 -2.397 1.00 79.44 346 LEU A N 1
ATOM 2787 C CA . LEU A 1 346 ? 52.970 -3.153 -3.574 1.00 79.44 346 LEU A CA 1
ATOM 2788 C C . LEU A 1 346 ? 52.801 -1.659 -3.279 1.00 79.44 346 LEU A C 1
ATOM 2790 O O . LEU A 1 346 ? 53.534 -0.854 -3.856 1.00 79.44 346 LEU A O 1
ATOM 2794 N N . VAL A 1 347 ? 51.878 -1.286 -2.387 1.00 78.56 347 VAL A N 1
ATOM 2795 C CA . VAL A 1 347 ? 51.688 0.104 -1.934 1.00 78.56 347 VAL A CA 1
ATOM 2796 C C . VAL A 1 347 ? 52.932 0.611 -1.193 1.00 78.56 347 VAL A C 1
ATOM 2798 O O . VAL A 1 347 ? 53.335 1.758 -1.376 1.00 78.56 347 VAL A O 1
ATOM 2801 N N . GLY A 1 348 ? 53.590 -0.250 -0.409 1.00 68.44 348 GLY A N 1
ATOM 2802 C CA . GLY A 1 348 ? 54.814 0.073 0.337 1.00 68.44 348 GLY A CA 1
ATOM 2803 C C . GLY A 1 348 ? 56.129 -0.003 -0.456 1.00 68.44 348 GLY A C 1
ATOM 2804 O O . GLY A 1 348 ? 57.197 0.218 0.119 1.00 68.44 348 GLY A O 1
ATOM 2805 N N . ALA A 1 349 ? 56.097 -0.337 -1.751 1.00 71.81 349 ALA A N 1
ATOM 2806 C CA . ALA A 1 349 ? 57.305 -0.597 -2.535 1.00 71.81 349 ALA A CA 1
ATOM 2807 C C . ALA A 1 349 ? 58.055 0.690 -2.947 1.00 71.81 349 ALA A C 1
ATOM 2809 O O . ALA A 1 349 ? 57.481 1.631 -3.498 1.00 71.81 349 ALA A O 1
ATOM 2810 N N . VAL A 1 350 ? 59.380 0.692 -2.766 1.00 66.69 350 VAL A N 1
ATOM 2811 C CA . VAL A 1 350 ? 60.278 1.815 -3.099 1.00 66.69 350 VAL A CA 1
ATOM 2812 C C . VAL A 1 350 ? 61.170 1.438 -4.291 1.00 66.69 350 VAL A C 1
ATOM 2814 O O . VAL A 1 350 ? 61.597 0.289 -4.424 1.00 66.69 350 VAL A O 1
ATOM 2817 N N . ALA A 1 351 ? 61.425 2.382 -5.196 1.00 63.66 351 ALA A N 1
ATOM 2818 C CA . ALA A 1 351 ? 62.348 2.222 -6.316 1.00 63.66 351 ALA A CA 1
ATOM 2819 C C . ALA A 1 351 ? 63.824 2.204 -5.842 1.00 63.66 351 ALA A C 1
ATOM 2821 O O . ALA A 1 351 ? 64.120 2.635 -4.726 1.00 63.66 351 ALA A O 1
ATOM 2822 N N . PRO A 1 352 ? 64.782 1.724 -6.666 1.00 56.03 352 PRO A N 1
ATOM 2823 C CA . PRO A 1 352 ? 66.197 1.611 -6.279 1.00 56.03 352 PRO A CA 1
ATOM 2824 C C . PRO A 1 352 ? 66.867 2.933 -5.872 1.00 56.03 352 PRO A C 1
ATOM 2826 O O . PRO A 1 352 ? 67.913 2.919 -5.230 1.00 56.03 352 PRO A O 1
ATOM 2829 N N . ASP A 1 353 ? 66.279 4.064 -6.257 1.00 50.97 353 ASP A N 1
ATOM 2830 C CA . ASP A 1 353 ? 66.729 5.422 -5.949 1.00 50.97 353 ASP A CA 1
ATOM 2831 C C . ASP A 1 353 ? 66.077 6.016 -4.683 1.00 50.97 353 ASP A C 1
ATOM 2833 O O . ASP A 1 353 ? 66.319 7.176 -4.353 1.00 50.97 353 ASP A O 1
ATOM 2837 N N . GLY A 1 354 ? 65.263 5.236 -3.962 1.00 52.34 354 GLY A N 1
ATOM 2838 C CA . GLY A 1 354 ? 64.569 5.675 -2.751 1.00 52.34 354 GLY A CA 1
ATOM 2839 C C . GLY A 1 354 ? 63.246 6.407 -3.001 1.00 52.34 354 GLY A C 1
ATOM 2840 O O . GLY A 1 354 ? 62.608 6.833 -2.038 1.00 52.34 354 GLY A O 1
ATOM 2841 N N . SER A 1 355 ? 62.809 6.553 -4.257 1.00 54.09 355 SER A N 1
ATOM 2842 C CA . SER A 1 355 ? 61.524 7.178 -4.595 1.00 54.09 355 SER A CA 1
ATOM 2843 C C . SER A 1 355 ? 60.344 6.189 -4.517 1.00 54.09 355 SER A C 1
ATOM 2845 O O . SER A 1 355 ? 60.536 4.985 -4.705 1.00 54.09 355 SER A O 1
ATOM 2847 N N . PRO A 1 356 ? 59.105 6.650 -4.247 1.00 57.44 356 PRO A N 1
ATOM 2848 C CA . PRO A 1 356 ? 57.914 5.802 -4.310 1.00 57.44 356 PRO A CA 1
ATOM 2849 C C . PRO A 1 356 ? 57.772 5.124 -5.679 1.00 57.44 356 PRO A C 1
ATOM 2851 O O . PRO A 1 356 ? 57.879 5.775 -6.724 1.00 57.44 356 PRO A O 1
ATOM 2854 N N . ARG A 1 357 ? 57.531 3.808 -5.700 1.00 66.12 357 ARG A N 1
ATOM 2855 C CA . ARG A 1 357 ? 57.451 3.055 -6.956 1.00 66.12 357 ARG A CA 1
ATOM 2856 C C . ARG A 1 357 ? 56.143 3.366 -7.689 1.00 66.12 357 ARG A C 1
ATOM 2858 O O . ARG A 1 357 ? 55.057 3.060 -7.207 1.00 66.12 357 ARG A O 1
ATOM 2865 N N . ARG A 1 358 ? 56.253 3.927 -8.895 1.00 65.00 358 ARG A N 1
ATOM 2866 C CA . ARG A 1 358 ? 55.099 4.216 -9.761 1.00 65.00 358 ARG A CA 1
ATOM 2867 C C . ARG A 1 358 ? 54.497 2.949 -10.377 1.00 65.00 358 ARG A C 1
ATOM 2869 O O . ARG A 1 358 ? 55.208 1.982 -10.672 1.00 65.00 358 ARG A O 1
ATOM 2876 N N . VAL A 1 359 ? 53.185 2.965 -10.594 1.00 66.44 359 VAL A N 1
ATOM 2877 C CA . VAL A 1 359 ? 52.416 1.880 -11.213 1.00 66.44 359 VAL A CA 1
ATOM 2878 C C . VAL A 1 359 ? 52.789 1.767 -12.690 1.00 66.44 359 VAL A C 1
ATOM 2880 O O . VAL A 1 359 ? 52.611 2.696 -13.468 1.00 66.44 359 VAL A O 1
ATOM 2883 N N . SER A 1 360 ? 53.295 0.600 -13.089 1.00 64.12 360 SER A N 1
ATOM 2884 C CA . SER A 1 360 ? 53.635 0.280 -14.481 1.00 64.12 360 SER A CA 1
ATOM 2885 C C . SER A 1 360 ? 52.656 -0.735 -15.077 1.00 64.12 360 SER A C 1
ATOM 2887 O O . SER A 1 360 ? 51.931 -1.406 -14.341 1.00 64.12 360 SER A O 1
ATOM 2889 N N . ARG A 1 361 ? 52.696 -0.950 -16.402 1.00 60.47 361 ARG A N 1
ATOM 2890 C CA . ARG A 1 361 ? 51.951 -2.045 -17.058 1.00 60.47 361 ARG A CA 1
ATOM 2891 C C . ARG A 1 361 ? 52.243 -3.408 -16.423 1.00 60.47 361 ARG A C 1
ATOM 2893 O O . ARG A 1 361 ? 51.330 -4.200 -16.225 1.00 60.47 361 ARG A O 1
ATOM 2900 N N . ASN A 1 362 ? 53.504 -3.669 -16.086 1.00 64.94 362 ASN A N 1
ATOM 2901 C CA . ASN A 1 362 ? 53.897 -4.920 -15.440 1.00 64.94 362 ASN A CA 1
ATOM 2902 C C . ASN A 1 362 ? 53.314 -5.019 -14.028 1.00 64.94 362 ASN A C 1
ATOM 2904 O O . ASN A 1 362 ? 52.904 -6.099 -13.625 1.00 64.94 362 ASN A O 1
ATOM 2908 N N . THR A 1 363 ? 53.223 -3.895 -13.311 1.00 70.75 363 THR A N 1
ATOM 2909 C CA . THR A 1 363 ? 52.571 -3.819 -11.997 1.00 70.75 363 THR A CA 1
ATOM 2910 C C . THR A 1 363 ? 51.073 -4.114 -12.110 1.00 70.75 363 THR A C 1
ATOM 2912 O O . THR A 1 363 ? 50.565 -4.926 -11.351 1.00 70.75 363 THR A O 1
ATOM 2915 N N . LEU A 1 364 ? 50.371 -3.525 -13.086 1.00 70.50 364 LEU A N 1
ATOM 2916 C CA . LEU A 1 364 ? 48.940 -3.779 -13.303 1.00 70.50 364 LEU A CA 1
ATOM 2917 C C . LEU A 1 364 ? 48.651 -5.217 -13.721 1.00 70.50 364 LEU A C 1
ATOM 2919 O O . LEU A 1 364 ? 47.778 -5.849 -13.139 1.00 70.50 364 LEU A O 1
ATOM 2923 N N . ASN A 1 365 ? 49.387 -5.737 -14.706 1.00 74.88 365 ASN A N 1
ATOM 2924 C CA . ASN A 1 365 ? 49.234 -7.124 -15.138 1.00 74.88 365 ASN A CA 1
ATOM 2925 C C . ASN A 1 365 ? 49.517 -8.082 -13.983 1.00 74.88 365 ASN A C 1
ATOM 2927 O O . ASN A 1 365 ? 48.765 -9.024 -13.795 1.00 74.88 365 ASN A O 1
ATOM 2931 N N . TYR A 1 366 ? 50.539 -7.804 -13.170 1.00 82.00 366 TYR A N 1
ATOM 2932 C CA . TYR A 1 366 ? 50.821 -8.593 -11.978 1.00 82.00 366 TYR A CA 1
ATOM 2933 C C . TYR A 1 366 ? 49.662 -8.561 -10.974 1.00 82.00 366 TYR A C 1
ATOM 2935 O O . TYR A 1 366 ? 49.259 -9.619 -10.514 1.00 82.00 366 TYR A O 1
ATOM 2943 N N . ILE A 1 367 ? 49.080 -7.391 -10.677 1.00 80.75 367 ILE A N 1
ATOM 2944 C CA . ILE A 1 367 ? 47.919 -7.286 -9.772 1.00 80.75 367 ILE A CA 1
ATOM 2945 C C . ILE A 1 367 ? 46.718 -8.058 -10.344 1.00 80.75 367 ILE A C 1
ATOM 2947 O O . ILE A 1 367 ? 46.064 -8.793 -9.609 1.00 80.75 367 ILE A O 1
ATOM 2951 N N . ILE A 1 368 ? 46.447 -7.930 -11.650 1.00 81.19 368 ILE A N 1
ATOM 2952 C CA . ILE A 1 368 ? 45.364 -8.641 -12.354 1.00 81.19 368 ILE A CA 1
ATOM 2953 C C . ILE A 1 368 ? 45.575 -10.146 -12.312 1.00 81.19 368 ILE A C 1
ATOM 2955 O O . ILE A 1 368 ? 44.673 -10.864 -11.898 1.00 81.19 368 ILE A O 1
ATOM 2959 N N . ASP A 1 369 ? 46.746 -10.617 -12.724 1.00 82.69 369 ASP A N 1
ATOM 2960 C CA . ASP A 1 369 ? 47.045 -12.039 -12.811 1.00 82.69 369 ASP A CA 1
ATOM 2961 C C . ASP A 1 369 ? 47.147 -12.661 -11.413 1.00 82.69 369 ASP A C 1
ATOM 2963 O O . ASP A 1 369 ? 46.651 -13.761 -11.209 1.00 82.69 369 ASP A O 1
ATOM 2967 N N . ALA A 1 370 ? 47.710 -11.964 -10.422 1.00 82.88 370 ALA A N 1
ATOM 2968 C CA . ALA A 1 370 ? 47.746 -12.439 -9.040 1.00 82.88 370 ALA A CA 1
ATOM 2969 C C . ALA A 1 370 ? 46.336 -12.540 -8.443 1.00 82.88 370 ALA A C 1
ATOM 2971 O O . ALA A 1 370 ? 45.989 -13.578 -7.888 1.00 82.88 370 ALA A O 1
ATOM 2972 N N . ALA A 1 371 ? 45.498 -11.510 -8.610 1.00 83.19 371 ALA A N 1
ATOM 2973 C CA . ALA A 1 371 ? 44.109 -11.558 -8.157 1.00 83.19 371 ALA A CA 1
ATOM 2974 C C . ALA A 1 371 ? 43.304 -12.642 -8.891 1.00 83.19 371 ALA A C 1
ATOM 2976 O O . ALA A 1 371 ? 42.539 -13.367 -8.263 1.00 83.19 371 ALA A O 1
ATOM 2977 N N . ALA A 1 372 ? 43.500 -12.792 -10.203 1.00 84.06 372 ALA A N 1
ATOM 2978 C CA . ALA A 1 372 ? 42.864 -13.834 -11.000 1.00 84.06 372 ALA A CA 1
ATOM 2979 C C . ALA A 1 372 ? 43.288 -15.238 -10.561 1.00 84.06 372 ALA A C 1
ATOM 2981 O O . ALA A 1 372 ? 42.428 -16.094 -10.400 1.00 84.06 372 ALA A O 1
ATOM 2982 N N . ASN A 1 373 ? 44.582 -15.467 -10.329 1.00 83.94 373 ASN A N 1
ATOM 2983 C CA . ASN A 1 373 ? 45.111 -16.756 -9.884 1.00 83.94 373 ASN A CA 1
ATOM 2984 C C . ASN A 1 373 ? 44.605 -17.120 -8.481 1.00 83.94 373 ASN A C 1
ATOM 2986 O O . ASN A 1 373 ? 44.162 -18.246 -8.274 1.00 83.94 373 ASN A O 1
ATOM 2990 N N . GLU A 1 374 ? 44.622 -16.180 -7.528 1.00 83.44 374 GLU A N 1
ATOM 2991 C CA . GLU A 1 374 ? 44.084 -16.407 -6.174 1.00 83.44 374 GLU A CA 1
ATOM 2992 C C . GLU A 1 374 ? 42.567 -16.660 -6.196 1.00 83.44 374 GLU A C 1
ATOM 2994 O O . GLU A 1 374 ? 42.043 -17.393 -5.363 1.00 83.44 374 GLU A O 1
ATOM 2999 N N . LEU A 1 375 ? 41.854 -16.098 -7.177 1.00 77.75 375 LEU A N 1
ATOM 3000 C CA . LEU A 1 375 ? 40.445 -16.395 -7.430 1.00 77.75 375 LEU A CA 1
ATOM 3001 C C . LEU A 1 375 ? 40.239 -17.603 -8.368 1.00 77.75 375 LEU A C 1
ATOM 3003 O O . LEU A 1 375 ? 39.100 -17.934 -8.660 1.00 77.75 375 LEU A O 1
ATOM 3007 N N . GLY A 1 376 ? 41.266 -18.276 -8.891 1.00 78.38 376 GLY A N 1
ATOM 3008 C CA . GLY A 1 376 ? 41.087 -19.362 -9.875 1.00 78.38 376 GLY A CA 1
ATOM 3009 C C . GLY A 1 376 ? 40.369 -18.944 -11.174 1.00 78.38 376 GLY A C 1
ATOM 3010 O O . GLY A 1 376 ? 39.762 -19.769 -11.852 1.00 78.38 376 GLY A O 1
ATOM 3011 N N . LEU A 1 377 ? 40.410 -17.654 -11.509 1.00 79.81 377 LEU A N 1
ATOM 3012 C CA . LEU A 1 377 ? 39.822 -17.038 -12.704 1.00 79.81 377 LEU A CA 1
ATOM 3013 C C . LEU A 1 377 ? 40.847 -16.839 -13.828 1.00 79.81 377 LEU A C 1
ATOM 3015 O O . LEU A 1 377 ? 40.611 -16.084 -14.772 1.00 79.81 377 LEU A O 1
ATOM 3019 N N . ASP A 1 378 ? 42.014 -17.463 -13.730 1.00 81.62 378 ASP A N 1
ATOM 3020 C CA . ASP A 1 378 ? 43.010 -17.406 -14.785 1.00 81.62 378 ASP A CA 1
ATOM 3021 C C . ASP A 1 378 ? 42.644 -18.328 -15.961 1.00 81.62 378 ASP A C 1
ATOM 3023 O O . ASP A 1 378 ? 41.992 -19.366 -15.810 1.00 81.62 378 ASP A O 1
ATOM 3027 N N . ASP A 1 379 ? 43.094 -17.957 -17.163 1.00 73.94 379 ASP A N 1
ATOM 3028 C CA . ASP A 1 379 ? 42.737 -18.656 -18.403 1.00 73.94 379 ASP A CA 1
ATOM 3029 C C . ASP A 1 379 ? 43.120 -20.149 -18.387 1.00 73.94 379 ASP A C 1
ATOM 3031 O O . ASP A 1 379 ? 42.514 -20.942 -19.108 1.00 73.94 379 ASP A O 1
ATOM 3035 N N . LYS A 1 380 ? 44.134 -20.558 -17.608 1.00 76.31 380 LYS A N 1
ATOM 3036 C CA . LYS A 1 380 ? 44.564 -21.961 -17.529 1.00 76.31 380 LYS A CA 1
ATOM 3037 C C . LYS A 1 380 ? 43.596 -22.769 -16.668 1.00 76.31 380 LYS A C 1
ATOM 3039 O O . LYS A 1 380 ? 43.225 -23.863 -17.089 1.00 76.31 380 LYS A O 1
ATOM 3044 N N . THR A 1 381 ? 43.183 -22.236 -15.522 1.00 74.56 381 THR A N 1
ATOM 3045 C CA . THR A 1 381 ? 42.201 -22.867 -14.627 1.00 74.56 381 THR A CA 1
ATOM 3046 C C . THR A 1 381 ? 40.825 -22.952 -15.292 1.00 74.56 381 THR A C 1
ATOM 3048 O O . THR A 1 381 ? 40.223 -24.021 -15.334 1.00 74.56 381 THR A O 1
ATOM 3051 N N . ILE A 1 382 ? 40.370 -21.879 -15.946 1.00 76.19 382 ILE A N 1
ATOM 3052 C CA . ILE A 1 382 ? 39.055 -21.849 -16.611 1.00 76.19 382 ILE A CA 1
ATOM 3053 C C . ILE A 1 382 ? 38.974 -22.829 -17.783 1.00 76.19 382 ILE A C 1
ATOM 3055 O O . ILE A 1 382 ? 37.961 -23.497 -17.953 1.00 76.19 382 ILE A O 1
ATOM 3059 N N . ARG A 1 383 ? 40.042 -22.974 -18.580 1.00 77.12 383 ARG A N 1
ATOM 3060 C CA . ARG A 1 383 ? 40.075 -23.938 -19.701 1.00 77.12 383 ARG A CA 1
ATOM 3061 C C . ARG A 1 383 ? 39.957 -25.396 -19.262 1.00 77.12 383 ARG A C 1
ATOM 3063 O O . ARG A 1 383 ? 39.707 -26.252 -20.105 1.00 77.12 383 ARG A O 1
ATOM 3070 N N . GLN A 1 384 ? 40.195 -25.682 -17.986 1.00 74.19 384 GLN A N 1
ATOM 3071 C CA . GLN A 1 384 ? 40.009 -27.008 -17.402 1.00 74.19 384 GLN A CA 1
ATOM 3072 C C . GLN A 1 384 ? 38.574 -27.215 -16.895 1.00 74.19 384 GLN A C 1
ATOM 3074 O O . GLN A 1 384 ? 38.211 -28.338 -16.551 1.00 74.19 384 GLN A O 1
ATOM 3079 N N . SER A 1 385 ? 37.756 -26.158 -16.869 1.00 71.88 385 SER A N 1
ATOM 3080 C CA . SER A 1 385 ? 36.371 -26.211 -16.424 1.00 71.88 385 SER A CA 1
ATOM 3081 C C . SER A 1 385 ? 35.454 -26.815 -17.497 1.00 71.88 385 SER A C 1
ATOM 3083 O O . SER A 1 385 ? 35.545 -26.433 -18.665 1.00 71.88 385 SER A O 1
ATOM 3085 N N . PRO A 1 386 ? 34.526 -27.716 -17.126 1.00 68.25 386 PRO A N 1
ATOM 3086 C CA . PRO A 1 386 ? 33.603 -28.352 -18.067 1.00 68.25 386 PRO A CA 1
ATOM 3087 C C . PRO A 1 386 ? 32.503 -27.418 -18.596 1.00 68.25 386 PRO A C 1
ATOM 3089 O O . PRO A 1 386 ? 31.826 -27.777 -19.554 1.00 68.25 386 PRO A O 1
ATOM 3092 N N . VAL A 1 387 ? 32.306 -26.242 -17.990 1.00 69.44 387 VAL A N 1
ATOM 3093 C CA . VAL A 1 387 ? 31.276 -25.265 -18.399 1.00 69.44 387 VAL A CA 1
ATOM 3094 C C . VAL A 1 387 ? 31.810 -24.160 -19.312 1.00 69.44 387 VAL A C 1
ATOM 3096 O O . VAL A 1 387 ? 31.039 -23.315 -19.763 1.00 69.44 387 VAL A O 1
ATOM 3099 N N . TYR A 1 388 ? 33.116 -24.165 -19.594 1.00 77.81 388 TYR A N 1
ATOM 3100 C CA . TYR A 1 388 ? 33.772 -23.212 -20.485 1.00 77.81 388 TYR A CA 1
ATOM 3101 C C . TYR A 1 388 ? 33.957 -23.792 -21.892 1.00 77.81 388 TYR A C 1
ATOM 3103 O O . TYR A 1 388 ? 34.585 -24.841 -22.055 1.00 77.81 388 TYR A O 1
ATOM 3111 N N . GLU A 1 389 ? 33.508 -23.079 -22.929 1.00 71.81 389 GLU A N 1
ATOM 3112 C CA . GLU A 1 389 ? 33.813 -23.422 -24.317 1.00 71.81 389 GLU A CA 1
ATOM 3113 C C . GLU A 1 389 ? 34.907 -22.515 -24.896 1.00 71.81 389 GLU A C 1
ATOM 3115 O O . GLU A 1 389 ? 34.933 -21.303 -24.690 1.00 71.81 389 GLU A O 1
ATOM 3120 N N . GLN A 1 390 ? 35.791 -23.067 -25.739 1.00 68.81 390 GLN A N 1
ATOM 3121 C CA . GLN A 1 390 ? 36.805 -22.254 -26.438 1.00 68.81 390 GLN A CA 1
ATOM 3122 C C . GLN A 1 390 ? 36.193 -21.149 -27.321 1.00 68.81 390 GLN A C 1
ATOM 3124 O O . GLN A 1 390 ? 36.874 -20.171 -27.633 1.00 68.81 390 GLN A O 1
ATOM 3129 N N . ALA A 1 391 ? 34.928 -21.301 -27.730 1.00 71.25 391 ALA A N 1
ATOM 3130 C CA . ALA A 1 391 ? 34.189 -20.312 -28.507 1.00 71.25 391 ALA A CA 1
ATOM 3131 C C . ALA A 1 391 ? 33.760 -19.079 -27.685 1.00 71.25 391 ALA A C 1
ATOM 3133 O O . ALA A 1 391 ? 33.501 -18.033 -28.283 1.00 71.25 391 ALA A O 1
ATOM 3134 N N . ASP A 1 392 ? 33.731 -19.170 -26.349 1.00 66.06 392 ASP A N 1
ATOM 3135 C CA . ASP A 1 392 ? 33.268 -18.096 -25.459 1.00 66.06 392 ASP A CA 1
ATOM 3136 C C . ASP A 1 392 ? 34.266 -16.927 -25.366 1.00 66.06 392 ASP A C 1
ATOM 3138 O O . ASP A 1 392 ? 33.888 -15.784 -25.096 1.00 66.06 392 ASP A O 1
ATOM 3142 N N . GLY A 1 393 ? 35.549 -17.179 -25.648 1.00 74.94 393 GLY A N 1
ATOM 3143 C CA . GLY A 1 393 ? 36.629 -16.193 -25.531 1.00 74.94 393 GLY A CA 1
ATOM 3144 C C . GLY A 1 393 ? 37.200 -16.089 -24.111 1.00 74.94 393 GLY A C 1
ATOM 3145 O O . GLY A 1 393 ? 36.984 -16.963 -23.279 1.00 74.94 393 GLY A O 1
ATOM 3146 N N . ASN A 1 394 ? 37.993 -15.054 -23.823 1.00 74.94 394 ASN A N 1
ATOM 3147 C CA . ASN A 1 394 ? 38.642 -14.907 -22.510 1.00 74.94 394 ASN A CA 1
ATOM 3148 C C . ASN A 1 394 ? 37.648 -14.402 -21.452 1.00 74.94 394 ASN A C 1
ATOM 3150 O O . ASN A 1 394 ? 36.902 -13.453 -21.712 1.00 74.94 394 ASN A O 1
ATOM 3154 N N . LEU A 1 395 ? 37.674 -14.994 -20.251 1.00 76.56 395 LEU A N 1
ATOM 3155 C CA . LEU A 1 395 ? 36.815 -14.572 -19.140 1.00 76.56 395 LEU A CA 1
ATOM 3156 C C . LEU A 1 395 ? 37.229 -13.201 -18.601 1.00 76.56 395 LEU A C 1
ATOM 3158 O O . LEU A 1 395 ? 36.369 -12.355 -18.372 1.00 76.56 395 LEU A O 1
ATOM 3162 N N . ILE A 1 396 ? 38.532 -12.973 -18.420 1.00 77.06 396 ILE A N 1
ATOM 3163 C CA . ILE A 1 396 ? 39.068 -11.681 -17.986 1.00 77.06 396 ILE A CA 1
ATOM 3164 C C . ILE A 1 396 ? 39.299 -10.815 -19.220 1.00 77.06 396 ILE A C 1
ATOM 3166 O O . ILE A 1 396 ? 40.143 -11.120 -20.070 1.00 77.06 396 ILE A O 1
ATOM 3170 N N . ASP A 1 397 ? 38.575 -9.702 -19.304 1.00 69.12 397 ASP A N 1
ATOM 3171 C CA . ASP A 1 397 ? 38.799 -8.704 -20.343 1.00 69.12 397 ASP A CA 1
ATOM 3172 C C . ASP A 1 397 ? 39.909 -7.749 -19.883 1.00 69.12 397 ASP A C 1
ATOM 3174 O O . ASP A 1 397 ? 39.672 -6.669 -19.335 1.00 69.12 397 ASP A O 1
ATOM 3178 N N . ARG A 1 398 ? 41.157 -8.192 -20.094 1.00 63.78 398 ARG A N 1
ATOM 3179 C CA . ARG A 1 398 ? 42.379 -7.421 -19.801 1.00 63.78 398 ARG A CA 1
ATOM 3180 C C . ARG A 1 398 ? 42.485 -6.137 -20.638 1.00 63.78 398 ARG A C 1
ATOM 3182 O O . ARG A 1 398 ? 43.257 -5.250 -20.283 1.00 63.78 398 ARG A O 1
ATOM 3189 N N . ASP A 1 399 ? 41.710 -6.032 -21.718 1.00 51.09 399 ASP A N 1
ATOM 3190 C CA . ASP A 1 399 ? 41.673 -4.867 -22.602 1.00 51.09 399 ASP A CA 1
ATOM 3191 C C . ASP A 1 399 ? 40.606 -3.839 -22.156 1.00 51.09 399 ASP A C 1
ATOM 3193 O O . ASP A 1 399 ? 40.606 -2.699 -22.625 1.00 51.09 399 ASP A O 1
ATOM 3197 N N . SER A 1 400 ? 39.701 -4.201 -21.233 1.00 52.03 400 SER A N 1
ATOM 3198 C CA . SER A 1 400 ? 38.660 -3.315 -20.696 1.00 52.03 400 SER A CA 1
ATOM 3199 C C . SER A 1 400 ? 38.998 -2.834 -19.278 1.00 52.03 400 SER A C 1
ATOM 3201 O O . SER A 1 400 ? 38.446 -3.310 -18.285 1.00 52.03 400 SER A O 1
ATOM 3203 N N . VAL A 1 401 ? 39.907 -1.868 -19.177 1.00 52.53 401 VAL A N 1
ATOM 3204 C CA . VAL A 1 401 ? 40.203 -1.176 -17.915 1.00 52.53 401 VAL A CA 1
ATOM 3205 C C . VAL A 1 401 ? 39.479 0.169 -17.904 1.00 52.53 401 VAL A C 1
ATOM 3207 O O . VAL A 1 401 ? 39.697 0.991 -18.794 1.00 52.53 401 VAL A O 1
ATOM 3210 N N . SER A 1 402 ? 38.597 0.400 -16.926 1.00 51.81 402 SER A N 1
ATOM 3211 C CA . SER A 1 402 ? 37.878 1.678 -16.790 1.00 51.81 402 SER A CA 1
ATOM 3212 C C . SER A 1 402 ? 38.442 2.516 -15.646 1.00 51.81 402 SER A C 1
ATOM 3214 O O . SER A 1 402 ? 38.575 2.010 -14.533 1.00 51.81 402 SER A O 1
ATOM 3216 N N . CYS A 1 403 ? 38.709 3.799 -15.906 1.00 51.78 403 CYS A N 1
ATOM 3217 C CA . CYS A 1 403 ? 39.283 4.734 -14.934 1.00 51.78 403 CYS A CA 1
ATOM 3218 C C . CYS A 1 403 ? 38.282 5.843 -14.559 1.00 51.78 403 CYS A C 1
ATOM 3220 O O . CYS A 1 403 ? 37.704 6.469 -15.451 1.00 51.78 403 CYS A O 1
ATOM 3222 N N . ARG A 1 404 ? 38.102 6.127 -13.260 1.00 50.12 404 ARG A N 1
ATOM 3223 C CA . ARG A 1 404 ? 37.247 7.220 -12.742 1.00 50.12 404 ARG A CA 1
ATOM 3224 C C . ARG A 1 404 ? 38.003 8.060 -11.709 1.00 50.12 404 ARG A C 1
ATOM 3226 O O . ARG A 1 404 ? 38.663 7.509 -10.836 1.00 50.12 404 ARG A O 1
ATOM 3233 N N . LEU A 1 405 ? 37.876 9.387 -11.780 1.00 47.44 405 LEU A N 1
ATOM 3234 C CA . LEU A 1 405 ? 38.413 10.302 -10.765 1.00 47.44 405 LEU A CA 1
ATOM 3235 C C . LEU A 1 405 ? 37.546 10.277 -9.497 1.00 47.44 405 LEU A C 1
ATOM 3237 O O . LEU A 1 405 ? 36.319 10.374 -9.592 1.00 47.44 405 LEU A O 1
ATOM 3241 N N . VAL A 1 406 ? 38.187 10.238 -8.331 1.00 49.25 406 VAL A N 1
ATOM 3242 C CA . VAL A 1 406 ? 37.545 10.342 -7.015 1.00 49.25 406 VAL A CA 1
ATOM 3243 C C . VAL A 1 406 ? 37.926 11.695 -6.399 1.00 49.25 406 VAL A C 1
ATOM 3245 O O . VAL A 1 406 ? 39.106 12.037 -6.328 1.00 49.25 406 VAL A O 1
ATOM 3248 N N . LYS A 1 407 ? 36.945 12.513 -5.993 1.00 40.03 407 LYS A N 1
ATOM 3249 C CA . LYS A 1 407 ? 37.201 13.734 -5.203 1.00 40.03 407 LYS A CA 1
ATOM 3250 C C . LYS A 1 407 ? 37.225 13.370 -3.720 1.00 40.03 407 LYS A C 1
ATOM 3252 O O . LYS A 1 407 ? 36.420 12.543 -3.301 1.00 40.03 407 LYS A O 1
ATOM 3257 N N . GLY A 1 408 ? 38.107 13.994 -2.937 1.00 36.19 408 GLY A N 1
ATOM 3258 C CA . GLY A 1 408 ? 38.181 13.800 -1.486 1.00 36.19 408 GLY A CA 1
ATOM 3259 C C . GLY A 1 408 ? 36.800 13.855 -0.829 1.00 36.19 408 GLY A C 1
ATOM 3260 O O . GLY A 1 408 ? 36.135 14.890 -0.864 1.00 36.19 408 GLY A O 1
ATOM 3261 N N . GLY A 1 409 ? 36.361 12.711 -0.292 1.00 37.81 409 GLY A N 1
ATOM 3262 C CA . GLY A 1 409 ? 35.031 12.489 0.292 1.00 37.81 409 GLY A CA 1
ATOM 3263 C C . GLY A 1 409 ? 34.113 11.519 -0.476 1.00 37.81 409 GLY A C 1
ATOM 3264 O O . GLY A 1 409 ? 33.248 10.910 0.146 1.00 37.81 409 GLY A O 1
ATOM 3265 N N . ASP A 1 410 ? 34.333 11.296 -1.778 1.00 33.94 410 ASP A N 1
ATOM 3266 C CA . ASP A 1 410 ? 33.496 10.441 -2.651 1.00 33.94 410 ASP A CA 1
ATOM 3267 C C . ASP A 1 410 ? 34.022 8.994 -2.805 1.00 33.94 410 ASP A C 1
ATOM 3269 O O . ASP A 1 410 ? 33.554 8.237 -3.657 1.00 33.94 410 ASP A O 1
ATOM 3273 N N . ALA A 1 411 ? 34.988 8.578 -1.979 1.00 32.69 411 ALA A N 1
ATOM 3274 C CA . ALA A 1 411 ? 35.758 7.330 -2.108 1.00 32.69 411 ALA A CA 1
ATOM 3275 C C . ALA A 1 411 ? 34.976 6.011 -1.904 1.00 32.69 411 ALA A C 1
ATOM 3277 O O . ALA A 1 411 ? 35.570 4.992 -1.574 1.00 32.69 411 ALA A O 1
ATOM 3278 N N . ASN A 1 412 ? 33.643 5.988 -2.033 1.00 37.34 412 ASN A N 1
ATOM 3279 C CA . ASN A 1 412 ? 32.846 4.834 -1.599 1.00 37.34 412 ASN A CA 1
ATOM 3280 C C . ASN A 1 412 ? 31.691 4.376 -2.492 1.00 37.34 412 ASN A C 1
ATOM 3282 O O . ASN A 1 412 ? 30.973 3.455 -2.094 1.00 37.34 412 ASN A O 1
ATOM 3286 N N . GLU A 1 413 ? 31.536 4.916 -3.698 1.00 34.97 413 GLU A N 1
ATOM 3287 C CA . GLU A 1 413 ? 30.714 4.264 -4.724 1.00 34.97 413 GLU A CA 1
ATOM 3288 C C . GLU A 1 413 ? 31.593 3.351 -5.582 1.00 34.97 413 GLU A C 1
ATOM 3290 O O . GLU A 1 413 ? 31.990 3.713 -6.690 1.00 34.97 413 GLU A O 1
ATOM 3295 N N . SER A 1 414 ? 31.914 2.163 -5.058 1.00 35.06 414 SER A N 1
ATOM 3296 C CA . SER A 1 414 ? 32.468 1.081 -5.875 1.00 35.06 414 SER A CA 1
ATOM 3297 C C . SER A 1 414 ? 31.431 0.699 -6.947 1.00 35.06 414 SER A C 1
ATOM 3299 O O . SER A 1 414 ? 30.342 0.259 -6.587 1.00 35.06 414 SER A O 1
ATOM 3301 N N . PRO A 1 415 ? 31.717 0.856 -8.255 1.00 36.22 415 PRO A N 1
ATOM 3302 C CA . PRO A 1 415 ? 30.810 0.487 -9.347 1.00 36.22 415 PRO A CA 1
ATOM 3303 C C . PRO A 1 415 ? 30.855 -1.016 -9.675 1.00 36.22 415 PRO A C 1
ATOM 3305 O O . PRO A 1 415 ? 30.571 -1.405 -10.810 1.00 36.22 415 PRO A O 1
ATOM 3308 N N . LEU A 1 416 ? 31.319 -1.859 -8.747 1.00 36.75 416 LEU A N 1
ATOM 3309 C CA . LEU A 1 416 ? 31.289 -3.306 -8.933 1.00 36.75 416 LEU A CA 1
ATOM 3310 C C . LEU A 1 416 ? 29.811 -3.717 -9.003 1.00 36.75 416 LEU A C 1
ATOM 3312 O O . LEU A 1 416 ? 29.005 -3.272 -8.190 1.00 36.75 416 LEU A O 1
ATOM 3316 N N . MET A 1 417 ? 29.444 -4.510 -10.013 1.00 38.22 417 MET A N 1
ATOM 3317 C CA . MET A 1 417 ? 28.130 -5.157 -10.108 1.00 38.22 417 MET A CA 1
ATOM 3318 C C . MET A 1 417 ? 28.034 -6.238 -9.023 1.00 38.22 417 MET A C 1
ATOM 3320 O O . MET A 1 417 ? 27.938 -7.425 -9.317 1.00 38.22 417 MET A O 1
ATOM 3324 N N . ASP A 1 418 ? 28.121 -5.831 -7.764 1.00 45.72 418 ASP A N 1
ATOM 3325 C CA . ASP A 1 418 ? 27.693 -6.640 -6.644 1.00 45.72 418 ASP A CA 1
ATOM 3326 C C . ASP A 1 418 ? 26.168 -6.696 -6.761 1.00 45.72 418 ASP A C 1
ATOM 3328 O O . ASP A 1 418 ? 25.516 -5.661 -6.937 1.00 45.72 418 ASP A O 1
ATOM 3332 N N . SER A 1 419 ? 25.573 -7.893 -6.743 1.00 50.34 419 SER A N 1
ATOM 3333 C CA . SER A 1 419 ? 24.119 -7.969 -6.591 1.00 50.34 419 SER A CA 1
ATOM 3334 C C . SER A 1 419 ? 23.772 -7.140 -5.358 1.00 50.34 419 SER A C 1
ATOM 3336 O O . SER A 1 419 ? 24.320 -7.357 -4.277 1.00 50.34 419 SER A O 1
ATOM 3338 N N . PHE A 1 420 ? 22.911 -6.143 -5.555 1.00 55.22 420 PHE A N 1
ATOM 3339 C CA . PHE A 1 420 ? 22.594 -5.104 -4.576 1.00 55.22 420 PHE A CA 1
ATOM 3340 C C . PHE A 1 420 ? 22.079 -5.648 -3.226 1.00 55.22 420 PHE A C 1
ATOM 3342 O O . PHE A 1 420 ? 21.971 -4.902 -2.255 1.00 55.22 420 PHE A O 1
ATOM 3349 N N . TYR A 1 421 ? 21.763 -6.945 -3.177 1.00 60.75 421 TYR A N 1
ATOM 3350 C CA . TYR A 1 421 ? 21.256 -7.681 -2.022 1.00 60.75 421 TYR A CA 1
ATOM 3351 C C . TYR A 1 421 ? 22.318 -8.541 -1.331 1.00 60.75 421 TYR A C 1
ATOM 3353 O O . TYR A 1 421 ? 22.096 -8.953 -0.197 1.00 60.75 421 TYR A O 1
ATOM 3361 N N . ILE A 1 422 ? 23.462 -8.820 -1.973 1.00 58.59 422 ILE A N 1
ATOM 3362 C CA . ILE A 1 422 ? 24.480 -9.744 -1.443 1.00 58.59 422 ILE A CA 1
ATOM 3363 C C . ILE A 1 422 ? 24.987 -9.281 -0.084 1.00 58.59 422 ILE A C 1
ATOM 3365 O O . ILE A 1 422 ? 25.076 -10.103 0.814 1.00 58.59 422 ILE A O 1
ATOM 3369 N N . SER A 1 423 ? 25.250 -7.987 0.114 1.00 58.66 423 SER A N 1
ATOM 3370 C CA . SER A 1 423 ? 25.733 -7.495 1.412 1.00 58.66 423 SER A CA 1
ATOM 3371 C C . SER A 1 423 ? 24.743 -7.748 2.551 1.00 58.66 423 SER A C 1
ATOM 3373 O O . SER A 1 423 ? 25.154 -8.056 3.667 1.00 58.66 423 SER A O 1
ATOM 3375 N N . ASP A 1 424 ? 23.440 -7.635 2.278 1.00 67.31 424 ASP A N 1
ATOM 3376 C CA . ASP A 1 424 ? 22.404 -7.953 3.260 1.00 67.31 424 ASP A CA 1
ATOM 3377 C C . ASP A 1 424 ? 22.320 -9.470 3.489 1.00 67.31 424 ASP A C 1
ATOM 3379 O O . ASP A 1 424 ? 22.235 -9.908 4.634 1.00 67.31 424 ASP A O 1
ATOM 3383 N N . LEU A 1 425 ? 22.420 -10.282 2.433 1.00 67.69 425 LEU A N 1
ATOM 3384 C CA . LEU A 1 425 ? 22.424 -11.744 2.545 1.00 67.69 425 LEU A CA 1
ATOM 3385 C C . LEU A 1 425 ? 23.663 -12.272 3.290 1.00 67.69 425 LEU A C 1
ATOM 3387 O O . LEU A 1 425 ? 23.529 -13.143 4.144 1.00 67.69 425 LEU A O 1
ATOM 3391 N N . GLU A 1 426 ? 24.851 -11.720 3.034 1.00 59.88 426 GLU A N 1
ATOM 3392 C CA . GLU A 1 426 ? 26.092 -12.021 3.758 1.00 59.88 426 GLU A CA 1
ATOM 3393 C C . GLU A 1 426 ? 25.970 -11.642 5.236 1.00 59.88 426 GLU A C 1
ATOM 3395 O O . GLU A 1 426 ? 26.349 -12.421 6.110 1.00 59.88 426 GLU A O 1
ATOM 3400 N N . ALA A 1 427 ? 25.399 -10.471 5.542 1.00 65.94 427 ALA A N 1
ATOM 3401 C CA . ALA A 1 427 ? 25.149 -10.065 6.922 1.00 65.94 427 ALA A CA 1
ATOM 3402 C C . ALA A 1 427 ? 24.216 -11.055 7.640 1.00 65.94 427 ALA A C 1
ATOM 3404 O O . ALA A 1 427 ? 24.513 -11.475 8.759 1.00 65.94 427 ALA A O 1
ATOM 3405 N N . LEU A 1 428 ? 23.132 -11.482 6.983 1.00 69.56 428 LEU A N 1
ATOM 3406 C CA . LEU A 1 428 ? 22.198 -12.483 7.511 1.00 69.56 428 LEU A CA 1
ATOM 3407 C C . LEU A 1 428 ? 22.848 -13.865 7.680 1.00 69.56 428 LEU A C 1
ATOM 3409 O O . LEU A 1 428 ? 22.625 -14.536 8.690 1.00 69.56 428 LEU A O 1
ATOM 3413 N N . TYR A 1 429 ? 23.691 -14.282 6.737 1.00 64.19 429 TYR A N 1
ATOM 3414 C CA . TYR A 1 429 ? 24.437 -15.536 6.821 1.00 64.19 429 TYR A CA 1
ATOM 3415 C C . TYR A 1 429 ? 25.448 -15.526 7.975 1.00 64.19 429 TYR A C 1
ATOM 3417 O O . TYR A 1 429 ? 25.533 -16.487 8.743 1.00 64.19 429 TYR A O 1
ATOM 3425 N N . ASN A 1 430 ? 26.175 -14.421 8.152 1.00 61.31 430 ASN A N 1
ATOM 3426 C CA . ASN A 1 430 ? 27.128 -14.249 9.247 1.00 61.31 430 ASN A CA 1
ATOM 3427 C C . ASN A 1 430 ? 26.433 -14.284 10.609 1.00 61.31 430 ASN A C 1
ATOM 3429 O O . ASN A 1 430 ? 26.911 -14.954 11.526 1.00 61.31 430 ASN A O 1
ATOM 3433 N N . ILE A 1 431 ? 25.271 -13.633 10.713 1.00 67.31 431 ILE A N 1
ATOM 3434 C CA . ILE A 1 431 ? 24.384 -13.725 11.874 1.00 67.31 431 ILE A CA 1
ATOM 3435 C C . ILE A 1 431 ? 24.051 -15.196 12.182 1.00 67.31 431 ILE A C 1
ATOM 3437 O O . ILE A 1 431 ? 24.175 -15.633 13.329 1.00 67.31 431 ILE A O 1
ATOM 3441 N N . LYS A 1 432 ? 23.700 -15.990 11.161 1.00 64.56 432 LYS A N 1
ATOM 3442 C CA . LYS A 1 432 ? 23.371 -17.411 11.338 1.00 64.56 432 LYS A CA 1
ATOM 3443 C C . LYS A 1 432 ? 24.574 -18.259 11.757 1.00 64.56 432 LYS A C 1
ATOM 3445 O O . LYS A 1 432 ? 24.451 -19.117 12.629 1.00 64.56 432 LYS A O 1
ATOM 3450 N N . CYS A 1 433 ? 25.746 -18.009 11.179 1.00 60.25 433 CYS A N 1
ATOM 3451 C CA . CYS A 1 433 ? 26.981 -18.706 11.540 1.00 60.25 433 CYS A CA 1
ATOM 3452 C C . CYS A 1 433 ? 27.377 -18.469 13.004 1.00 60.25 433 CYS A C 1
ATOM 3454 O O . CYS A 1 433 ? 27.814 -19.398 13.684 1.00 60.25 433 CYS A O 1
ATOM 3456 N N . GLN A 1 434 ? 27.204 -17.242 13.501 1.00 63.78 434 GLN A N 1
ATOM 3457 C CA . GLN A 1 434 ? 27.483 -16.888 14.896 1.00 63.78 434 GLN A CA 1
ATOM 3458 C C . GLN A 1 434 ? 26.520 -17.576 15.875 1.00 63.78 434 GLN A C 1
ATOM 3460 O O . GLN A 1 434 ? 26.945 -18.023 16.943 1.00 63.78 434 GLN A O 1
ATOM 3465 N N . GLU A 1 435 ? 25.247 -17.720 15.502 1.00 63.25 435 GLU A N 1
ATOM 3466 C CA . GLU A 1 435 ? 24.250 -18.468 16.280 1.00 63.25 435 GLU A CA 1
ATOM 3467 C C . GLU A 1 435 ? 24.657 -19.945 16.433 1.00 63.25 435 GLU A C 1
ATOM 3469 O O . GLU A 1 435 ? 24.682 -20.476 17.542 1.00 63.25 435 GLU A O 1
ATOM 3474 N N . ILE A 1 436 ? 25.069 -20.592 15.336 1.00 60.47 436 ILE A N 1
ATOM 3475 C CA . ILE A 1 436 ? 25.514 -21.997 15.344 1.00 60.47 436 ILE A CA 1
ATOM 3476 C C . ILE A 1 436 ? 26.786 -22.172 16.190 1.00 60.47 436 ILE A C 1
ATOM 3478 O O . ILE A 1 436 ? 26.906 -23.141 16.936 1.00 60.47 436 ILE A O 1
ATOM 3482 N N . ALA A 1 437 ? 27.734 -21.234 16.096 1.00 58.53 437 ALA A N 1
ATOM 3483 C CA . ALA A 1 437 ? 29.015 -21.313 16.798 1.00 58.53 437 ALA A CA 1
ATOM 3484 C C . ALA A 1 437 ? 28.917 -21.064 18.315 1.00 58.53 437 ALA A C 1
ATOM 3486 O O . ALA A 1 437 ? 29.735 -21.585 19.071 1.00 58.53 437 ALA A O 1
ATOM 3487 N N . SER A 1 438 ? 27.947 -20.264 18.768 1.00 57.91 438 SER A N 1
ATOM 3488 C CA . SER A 1 438 ? 27.809 -19.879 20.182 1.00 57.91 438 SER A CA 1
ATOM 3489 C C . SER A 1 438 ? 27.025 -20.886 21.028 1.00 57.91 438 SER A C 1
ATOM 3491 O O . SER A 1 438 ? 27.092 -20.818 22.254 1.00 57.91 438 SER A O 1
ATOM 3493 N N . GLY A 1 439 ? 26.300 -21.831 20.414 1.00 48.84 439 GLY A N 1
ATOM 3494 C CA . GLY A 1 439 ? 25.553 -22.884 21.119 1.00 48.84 439 GLY A CA 1
ATOM 3495 C C . GLY A 1 439 ? 24.440 -22.376 22.051 1.00 48.84 439 GLY A C 1
ATOM 3496 O O . GLY A 1 439 ? 23.782 -23.178 22.712 1.00 48.84 439 GLY A O 1
ATOM 3497 N N . SER A 1 440 ? 24.216 -21.061 22.122 1.00 45.44 440 SER A N 1
ATOM 3498 C CA . SER A 1 440 ? 23.174 -20.439 22.927 1.00 45.44 440 SER A CA 1
ATOM 3499 C C . SER A 1 440 ? 21.961 -20.130 22.056 1.00 45.44 440 SER A C 1
ATOM 3501 O O . SER A 1 440 ? 22.028 -19.274 21.178 1.00 45.44 440 SER A O 1
ATOM 3503 N N . HIS A 1 441 ? 20.816 -20.737 22.365 1.00 49.47 441 HIS A N 1
ATOM 3504 C CA . HIS A 1 441 ? 19.502 -20.314 21.858 1.00 49.47 441 HIS A CA 1
ATOM 3505 C C . HIS A 1 441 ? 19.014 -19.001 22.510 1.00 49.47 441 HIS A C 1
ATOM 3507 O O . HIS A 1 441 ? 17.823 -18.817 22.756 1.00 49.47 441 HIS A O 1
ATOM 3513 N N . THR A 1 442 ? 19.918 -18.089 22.874 1.00 39.75 442 THR A N 1
ATOM 3514 C CA . THR A 1 442 ? 19.556 -16.854 23.572 1.00 39.75 442 THR A CA 1
ATOM 3515 C C . THR A 1 442 ? 19.262 -15.736 22.572 1.00 39.75 442 THR A C 1
ATOM 3517 O O . THR A 1 442 ? 20.179 -15.117 22.048 1.00 39.75 442 THR A O 1
ATOM 3520 N N . SER A 1 443 ? 17.964 -15.453 22.397 1.00 42.94 443 SER A N 1
ATOM 3521 C CA . SER A 1 443 ? 17.383 -14.187 21.916 1.00 42.94 443 SER A CA 1
ATOM 3522 C C . SER A 1 443 ? 17.655 -13.772 20.453 1.00 42.94 443 SER A C 1
ATOM 3524 O O . SER A 1 443 ? 18.465 -12.895 20.176 1.00 42.94 443 SER A O 1
ATOM 3526 N N . GLU A 1 444 ? 16.855 -14.328 19.538 1.00 55.44 444 GLU A N 1
ATOM 3527 C CA . GLU A 1 444 ? 16.317 -13.698 18.314 1.00 55.44 444 GLU A CA 1
ATOM 3528 C C . GLU A 1 444 ? 17.218 -12.781 17.463 1.00 55.44 444 GLU A C 1
ATOM 3530 O O . GLU A 1 444 ? 17.076 -11.554 17.442 1.00 55.44 444 GLU A O 1
ATOM 3535 N N . THR A 1 445 ? 18.064 -13.386 16.640 1.00 70.81 445 THR A N 1
ATOM 3536 C CA . THR A 1 445 ? 18.949 -12.687 15.698 1.00 70.81 445 THR A CA 1
ATOM 3537 C C . THR A 1 445 ? 18.242 -12.141 14.447 1.00 70.81 445 THR A C 1
ATOM 3539 O O . THR A 1 445 ? 18.615 -11.084 13.933 1.00 70.81 445 THR A O 1
ATOM 3542 N N . PHE A 1 446 ? 17.194 -12.814 13.967 1.00 81.94 446 PHE A N 1
ATOM 3543 C CA . PHE A 1 446 ? 16.353 -12.322 12.866 1.00 81.94 446 PHE A CA 1
ATOM 3544 C C . PHE A 1 446 ? 15.166 -11.506 13.378 1.00 81.94 446 PHE A C 1
ATOM 3546 O O . PHE A 1 446 ? 14.700 -11.717 14.502 1.00 81.94 446 PHE A O 1
ATOM 3553 N N . SER A 1 447 ? 14.706 -10.557 12.565 1.00 86.81 447 SER A N 1
ATOM 3554 C CA . SER A 1 447 ? 13.440 -9.853 12.783 1.00 86.81 447 SER A CA 1
ATOM 3555 C C . SER A 1 447 ? 12.257 -10.806 12.668 1.00 86.81 447 SER A C 1
ATOM 3557 O O . SER A 1 447 ? 12.346 -11.834 11.992 1.00 86.81 447 SER A O 1
ATOM 3559 N N . GLU A 1 448 ? 11.139 -10.482 13.308 1.00 86.19 448 GLU A N 1
ATOM 3560 C CA . GLU A 1 448 ? 9.955 -11.342 13.239 1.00 86.19 448 GLU A CA 1
ATOM 3561 C C . GLU A 1 448 ? 9.386 -11.508 11.811 1.00 86.19 448 GLU A C 1
ATOM 3563 O O . GLU A 1 448 ? 9.120 -12.650 11.416 1.00 86.19 448 GLU A O 1
ATOM 3568 N N . PRO A 1 449 ? 9.304 -10.455 10.966 1.00 89.69 449 PRO A N 1
ATOM 3569 C CA . PRO A 1 449 ? 8.939 -10.620 9.560 1.00 89.69 449 PRO A CA 1
ATOM 3570 C C . PRO A 1 449 ? 9.891 -11.547 8.798 1.00 89.69 449 PRO A C 1
ATOM 3572 O O . PRO A 1 449 ? 9.433 -12.412 8.054 1.00 89.69 449 PRO A O 1
ATOM 3575 N N . LEU A 1 450 ? 11.212 -11.420 8.993 1.00 87.06 450 LEU A N 1
ATOM 3576 C CA . LEU A 1 450 ? 12.182 -12.275 8.305 1.00 87.06 450 LEU A CA 1
ATOM 3577 C C . LEU A 1 450 ? 12.120 -13.724 8.801 1.00 87.06 450 LEU A C 1
ATOM 3579 O O . LEU A 1 450 ? 12.214 -14.643 7.990 1.00 87.06 450 LEU A O 1
ATOM 3583 N N . LYS A 1 451 ? 11.934 -13.947 10.109 1.00 81.38 451 LYS A N 1
ATOM 3584 C CA . LYS A 1 451 ? 11.749 -15.298 10.660 1.00 81.38 451 LYS A CA 1
ATOM 3585 C C . LYS A 1 451 ? 10.563 -15.993 10.006 1.00 81.38 451 LYS A C 1
ATOM 3587 O O . LYS A 1 451 ? 10.722 -17.115 9.539 1.00 81.38 451 LYS A O 1
ATOM 3592 N N . ARG A 1 452 ? 9.404 -15.325 9.938 1.00 82.81 452 ARG A N 1
ATOM 3593 C CA . ARG A 1 452 ? 8.210 -15.873 9.276 1.00 82.81 452 ARG A CA 1
ATOM 3594 C C . ARG A 1 452 ? 8.456 -16.121 7.795 1.00 82.81 452 ARG A C 1
ATOM 3596 O O . ARG A 1 452 ? 8.148 -17.198 7.306 1.00 82.81 452 ARG A O 1
ATOM 3603 N N . TYR A 1 453 ? 9.076 -15.166 7.108 1.00 85.00 453 TYR A N 1
ATOM 3604 C CA . TYR A 1 453 ? 9.392 -15.275 5.684 1.00 85.00 453 TYR A CA 1
ATOM 3605 C C . TYR A 1 453 ? 10.277 -16.485 5.349 1.00 85.00 453 TYR A C 1
ATOM 3607 O O . TYR A 1 453 ? 10.091 -17.118 4.316 1.00 85.00 453 TYR A O 1
ATOM 3615 N N . LEU A 1 454 ? 11.223 -16.828 6.228 1.00 76.69 454 LEU A N 1
ATOM 3616 C CA . LEU A 1 454 ? 12.122 -17.975 6.062 1.00 76.69 454 LEU A CA 1
ATOM 3617 C C . LEU A 1 454 ? 11.589 -19.274 6.699 1.00 76.69 454 LEU A C 1
ATOM 3619 O O . LEU A 1 454 ? 12.237 -20.317 6.587 1.00 76.69 454 LEU A O 1
ATOM 3623 N N . SER A 1 455 ? 10.448 -19.226 7.392 1.00 74.81 455 SER A N 1
ATOM 3624 C CA . SER A 1 455 ? 9.892 -20.370 8.114 1.00 74.81 455 SER A CA 1
ATOM 3625 C C . SER A 1 455 ? 9.233 -21.374 7.170 1.00 74.81 455 SER A C 1
ATOM 3627 O O . SER A 1 455 ? 8.521 -21.003 6.238 1.00 74.81 455 SER A O 1
ATOM 3629 N N . GLN A 1 456 ? 9.424 -22.665 7.458 1.00 69.19 456 GLN A N 1
ATOM 3630 C CA . GLN A 1 456 ? 8.664 -23.750 6.823 1.00 69.19 456 GLN A CA 1
ATOM 3631 C C . GLN A 1 456 ? 7.273 -23.911 7.434 1.00 69.19 456 GLN A C 1
ATOM 3633 O O . GLN A 1 456 ? 6.344 -24.340 6.760 1.00 69.19 456 GLN A O 1
ATOM 3638 N N . THR A 1 457 ? 7.124 -23.597 8.722 1.00 72.00 457 THR A N 1
ATOM 3639 C CA . THR A 1 457 ? 5.820 -23.628 9.375 1.00 72.00 457 THR A CA 1
ATOM 3640 C C . THR A 1 457 ? 5.071 -22.349 9.042 1.00 72.00 457 THR A C 1
ATOM 3642 O O . THR A 1 457 ? 5.627 -21.251 9.127 1.00 72.00 457 THR A O 1
ATOM 3645 N N . HIS A 1 458 ? 3.807 -22.506 8.669 1.00 79.12 458 HIS A N 1
ATOM 3646 C CA . HIS A 1 458 ? 2.861 -21.412 8.517 1.00 79.12 458 HIS A CA 1
ATOM 3647 C C . HIS A 1 458 ? 1.953 -21.339 9.754 1.00 79.12 458 HIS A C 1
ATOM 3649 O O . HIS A 1 458 ? 1.795 -22.340 10.466 1.00 79.12 458 HIS A O 1
ATOM 3655 N N . PRO A 1 459 ? 1.343 -20.176 10.043 1.00 83.44 459 PRO A N 1
ATOM 3656 C CA . PRO A 1 459 ? 0.285 -20.102 11.042 1.00 83.44 459 PRO A CA 1
ATOM 3657 C C . PRO A 1 459 ? -0.903 -20.995 10.653 1.00 83.44 459 PRO A C 1
ATOM 3659 O O . PRO A 1 459 ? -1.046 -21.407 9.500 1.00 83.44 459 PRO A O 1
ATOM 3662 N N . GLU A 1 460 ? -1.774 -21.281 11.620 1.00 88.88 460 GLU A N 1
ATOM 3663 C CA . GLU A 1 460 ? -3.092 -21.858 11.340 1.00 88.88 460 GLU A CA 1
ATOM 3664 C C . GLU A 1 460 ? -3.817 -20.986 10.309 1.00 88.88 460 GLU A C 1
ATOM 3666 O O . GLU A 1 460 ? -3.897 -19.768 10.489 1.00 88.88 460 GLU A O 1
ATOM 3671 N N . ARG A 1 461 ? -4.283 -21.605 9.222 1.00 90.81 461 ARG A N 1
ATOM 3672 C CA . ARG A 1 461 ? -4.921 -20.936 8.088 1.00 90.81 461 ARG A CA 1
ATOM 3673 C C . ARG A 1 461 ? -6.431 -21.102 8.148 1.00 90.81 461 ARG A C 1
ATOM 3675 O O . ARG A 1 461 ? -6.912 -22.171 8.507 1.00 90.81 461 ARG A O 1
ATOM 3682 N N . PHE A 1 462 ? -7.149 -20.053 7.775 1.00 90.81 462 PHE A N 1
ATOM 3683 C CA . PHE A 1 462 ? -8.608 -20.025 7.725 1.00 90.81 462 PHE A CA 1
ATOM 3684 C C . PHE A 1 462 ? -9.032 -19.701 6.302 1.00 90.81 462 PHE A C 1
ATOM 3686 O O . PHE A 1 462 ? -8.814 -18.577 5.832 1.00 90.81 462 PHE A O 1
ATOM 3693 N N . ASP A 1 463 ? -9.583 -20.701 5.620 1.00 91.12 463 ASP A N 1
ATOM 3694 C CA . ASP A 1 463 ? -10.126 -20.535 4.280 1.00 91.12 463 ASP A CA 1
ATOM 3695 C C . ASP A 1 463 ? -11.454 -19.777 4.363 1.00 91.12 463 ASP A C 1
ATOM 3697 O O . ASP A 1 463 ? -12.417 -20.222 4.984 1.00 91.12 463 ASP A O 1
ATOM 3701 N N . LEU A 1 464 ? -11.498 -18.603 3.743 1.00 88.88 464 LEU A N 1
ATOM 3702 C CA . LEU A 1 464 ? -12.673 -17.739 3.732 1.00 88.88 464 LEU A CA 1
ATOM 3703 C C . LEU A 1 464 ? -13.795 -18.286 2.826 1.00 88.88 464 LEU A C 1
ATOM 3705 O O . LEU A 1 464 ? -14.908 -17.774 2.888 1.00 88.88 464 LEU A O 1
ATOM 3709 N N . THR A 1 465 ? -13.546 -19.320 2.008 1.00 82.50 465 THR A N 1
ATOM 3710 C CA . THR A 1 465 ? -14.615 -20.072 1.321 1.00 82.50 465 THR A CA 1
ATOM 3711 C C . THR A 1 465 ? -15.390 -20.996 2.262 1.00 82.50 465 THR A C 1
ATOM 3713 O O . THR A 1 465 ? -16.544 -21.316 1.979 1.00 82.50 465 THR A O 1
ATOM 3716 N N . GLU A 1 466 ? -14.797 -21.386 3.395 1.00 85.94 466 GLU A N 1
ATOM 3717 C CA . GLU A 1 466 ? -15.422 -22.232 4.419 1.00 85.94 466 GLU A CA 1
ATOM 3718 C C . GLU A 1 466 ? -16.233 -21.422 5.452 1.00 85.94 466 GLU A C 1
ATOM 3720 O O . GLU A 1 466 ? -16.654 -21.962 6.475 1.00 85.94 466 GLU A O 1
ATOM 3725 N N . ASP A 1 467 ? -16.497 -20.138 5.178 1.00 84.25 467 ASP A N 1
ATOM 3726 C CA . ASP A 1 467 ? -17.339 -19.240 5.983 1.00 84.25 467 ASP A CA 1
ATOM 3727 C C . ASP A 1 467 ? -18.686 -18.941 5.282 1.00 84.25 467 ASP A C 1
ATOM 3729 O O . ASP A 1 467 ? -18.954 -17.798 4.908 1.00 84.25 467 ASP A O 1
ATOM 3733 N N . PRO A 1 468 ? -19.557 -19.948 5.056 1.00 75.12 468 PRO A N 1
ATOM 3734 C CA . PRO A 1 468 ? -20.789 -19.777 4.279 1.00 75.12 468 PRO A CA 1
ATOM 3735 C C . PRO A 1 468 ? -21.808 -18.848 4.949 1.00 75.12 468 PRO A C 1
ATOM 3737 O O . PRO A 1 468 ? -22.662 -18.296 4.260 1.00 75.12 468 PRO A O 1
ATOM 3740 N N . ASP A 1 469 ? -21.714 -18.681 6.271 1.00 78.44 469 ASP A N 1
ATOM 3741 C CA . ASP A 1 469 ? -22.580 -17.808 7.067 1.00 78.44 469 ASP A CA 1
ATOM 3742 C C . ASP A 1 469 ? -21.973 -16.405 7.273 1.00 78.44 469 ASP A C 1
ATOM 3744 O O . ASP A 1 469 ? -22.599 -15.564 7.918 1.00 78.44 469 ASP A O 1
ATOM 3748 N N . GLY A 1 470 ? -20.769 -16.139 6.743 1.00 83.62 470 GLY A N 1
ATOM 3749 C CA . GLY A 1 470 ? -20.073 -14.849 6.857 1.00 83.62 470 GLY A CA 1
ATOM 3750 C C . GLY A 1 470 ? -19.630 -14.486 8.280 1.00 83.62 470 GLY A C 1
ATOM 3751 O O . GLY A 1 470 ? -19.206 -13.359 8.532 1.00 83.62 470 GLY A O 1
ATOM 3752 N N . ALA A 1 471 ? -19.726 -15.416 9.233 1.00 84.94 471 ALA A N 1
ATOM 3753 C CA . ALA A 1 471 ? -19.528 -15.155 10.653 1.00 84.94 471 ALA A CA 1
ATOM 3754 C C . ALA A 1 471 ? -18.065 -14.835 10.992 1.00 84.94 471 ALA A C 1
ATOM 3756 O O . ALA A 1 471 ? -17.789 -13.994 11.858 1.00 84.94 471 ALA A O 1
ATOM 3757 N N . LEU A 1 472 ? -17.110 -15.499 10.332 1.00 88.31 472 LEU A N 1
ATOM 3758 C CA . LEU A 1 472 ? -15.695 -15.170 10.485 1.00 88.31 472 LEU A CA 1
ATOM 3759 C C . LEU A 1 472 ? -15.411 -13.794 9.876 1.00 88.31 472 LEU A C 1
ATOM 3761 O O . LEU A 1 472 ? -14.731 -12.982 10.509 1.00 88.31 472 LEU A O 1
ATOM 3765 N N . LEU A 1 473 ? -15.952 -13.514 8.691 1.00 90.31 473 LEU A N 1
ATOM 3766 C CA . LEU A 1 473 ? -15.778 -12.240 8.006 1.00 90.31 473 LEU A CA 1
ATOM 3767 C C . LEU A 1 473 ? -16.348 -11.079 8.824 1.00 90.31 473 LEU A C 1
ATOM 3769 O O . LEU A 1 473 ? -15.617 -10.124 9.089 1.00 90.31 473 LEU A O 1
ATOM 3773 N N . ASP A 1 474 ? -17.579 -11.199 9.322 1.00 90.19 474 ASP A N 1
ATOM 3774 C CA . ASP A 1 474 ? -18.227 -10.234 10.217 1.00 90.19 474 ASP A CA 1
ATOM 3775 C C . ASP A 1 474 ? -17.387 -9.995 11.465 1.00 90.19 474 ASP A C 1
ATOM 3777 O O . ASP A 1 474 ? -17.070 -8.859 11.812 1.00 90.19 474 ASP A O 1
ATOM 3781 N N . LYS A 1 475 ? -16.921 -11.068 12.112 1.00 88.12 475 LYS A N 1
ATOM 3782 C CA . LYS A 1 475 ? -16.043 -10.961 13.280 1.00 88.12 475 LYS A CA 1
ATOM 3783 C C . LYS A 1 475 ? -14.758 -10.201 12.954 1.00 88.12 475 LYS A C 1
ATOM 3785 O O . LYS A 1 475 ? -14.270 -9.440 13.788 1.00 88.12 475 LYS A O 1
ATOM 3790 N N . LEU A 1 476 ? -14.151 -10.415 11.788 1.00 90.44 476 LEU A N 1
ATOM 3791 C CA . LEU A 1 476 ? -12.910 -9.745 11.370 1.00 90.44 476 LEU A CA 1
ATOM 3792 C C . LEU A 1 476 ? -13.139 -8.311 10.870 1.00 90.44 476 LEU A C 1
ATOM 3794 O O . LEU A 1 476 ? -12.200 -7.510 10.870 1.00 90.44 476 LEU A O 1
ATOM 3798 N N . THR A 1 477 ? -14.371 -7.975 10.495 1.00 92.94 477 THR A N 1
ATOM 3799 C CA . THR A 1 477 ? -14.735 -6.680 9.910 1.00 92.94 477 THR A CA 1
ATOM 3800 C C . THR A 1 477 ? -15.656 -5.820 10.778 1.00 92.94 477 THR A C 1
ATOM 3802 O O . THR A 1 477 ? -15.968 -4.694 10.391 1.00 92.94 477 THR A O 1
ATOM 3805 N N . GLN A 1 478 ? -16.019 -6.298 11.971 1.00 91.94 478 GLN A N 1
ATOM 3806 C CA . GLN A 1 478 ? -16.873 -5.609 12.939 1.00 91.94 478 GLN A CA 1
ATOM 3807 C C . GLN A 1 478 ? -16.391 -4.177 13.259 1.00 91.94 478 GLN A C 1
ATOM 3809 O O . GLN A 1 478 ? -15.188 -3.903 13.184 1.00 91.94 478 GLN A O 1
ATOM 3814 N N . PRO A 1 479 ? -17.292 -3.267 13.677 1.00 93.50 479 PRO A N 1
ATOM 3815 C CA . PRO A 1 479 ? -16.990 -1.843 13.825 1.00 93.50 479 PRO A CA 1
ATOM 3816 C C . PRO A 1 479 ? -15.725 -1.504 14.624 1.00 93.50 479 PRO A C 1
ATOM 3818 O O . PRO A 1 479 ? -14.896 -0.745 14.138 1.00 93.50 479 PRO A O 1
ATOM 3821 N N . ASN A 1 480 ? -15.506 -2.132 15.781 1.00 90.94 480 ASN A N 1
ATOM 3822 C CA . ASN A 1 480 ? -14.336 -1.866 16.631 1.00 90.94 480 ASN A CA 1
ATOM 3823 C C . ASN A 1 480 ? -12.984 -2.350 16.056 1.00 90.94 480 ASN A C 1
ATOM 3825 O O . ASN A 1 480 ? -11.945 -2.168 16.689 1.00 90.94 480 ASN A O 1
ATOM 3829 N N . ARG A 1 481 ? -12.985 -3.007 14.887 1.00 91.38 481 ARG A N 1
ATOM 3830 C CA . ARG A 1 481 ? -11.779 -3.419 14.147 1.00 91.38 481 ARG A CA 1
ATOM 3831 C C . ARG A 1 481 ? -11.483 -2.539 12.941 1.00 91.38 481 ARG A C 1
ATOM 3833 O O . ARG A 1 481 ? -10.429 -2.703 12.330 1.00 91.38 481 ARG A O 1
ATOM 3840 N N . ILE A 1 482 ? -12.404 -1.652 12.578 1.00 93.75 482 ILE A N 1
ATOM 3841 C CA . ILE A 1 482 ? -12.207 -0.706 11.484 1.00 93.75 482 ILE A CA 1
ATOM 3842 C C . ILE A 1 482 ? -11.224 0.370 11.964 1.00 93.75 482 ILE A C 1
ATOM 3844 O O . ILE A 1 482 ? -11.423 0.902 13.051 1.00 93.75 482 ILE A O 1
ATOM 3848 N N . PRO A 1 483 ? -10.170 0.698 11.195 1.00 93.62 483 PRO A N 1
ATOM 3849 C CA . PRO A 1 483 ? -9.180 1.676 11.630 1.00 93.62 483 PRO A CA 1
ATOM 3850 C C . PRO A 1 483 ? -9.739 3.095 11.676 1.00 93.62 483 PRO A C 1
ATOM 3852 O O . PRO A 1 483 ? -10.497 3.492 10.790 1.00 93.62 483 PRO A O 1
ATOM 3855 N N . ASP A 1 484 ? -9.298 3.882 12.647 1.00 94.56 484 ASP A N 1
ATOM 3856 C CA . ASP A 1 484 ? -9.767 5.246 12.892 1.00 94.56 484 ASP A CA 1
ATOM 3857 C C . ASP A 1 484 ? -9.491 6.172 11.688 1.00 94.56 484 ASP A C 1
ATOM 3859 O O . ASP A 1 484 ? -10.298 7.031 11.328 1.00 94.56 484 ASP A O 1
ATOM 3863 N N . GLY A 1 485 ? -8.347 5.996 11.025 1.00 94.56 485 GLY A N 1
ATOM 3864 C CA . GLY A 1 485 ? -7.922 6.760 9.861 1.00 94.56 485 GLY A CA 1
ATOM 3865 C C . GLY A 1 485 ? -8.489 6.235 8.542 1.00 94.56 485 GLY A C 1
ATOM 3866 O O . GLY A 1 485 ? -8.542 5.033 8.282 1.00 94.56 485 GLY A O 1
ATOM 3867 N N . ARG A 1 486 ? -8.871 7.162 7.655 1.00 95.25 486 ARG A N 1
ATOM 3868 C CA . ARG A 1 486 ? -9.269 6.868 6.269 1.00 95.25 486 ARG A CA 1
ATOM 3869 C C . ARG A 1 486 ? -8.710 7.912 5.313 1.00 95.25 486 ARG A C 1
ATOM 3871 O O . ARG A 1 486 ? -8.774 9.111 5.600 1.00 95.25 486 ARG A O 1
ATOM 3878 N N . TRP A 1 487 ? -8.248 7.478 4.143 1.00 95.75 487 TRP A N 1
ATOM 3879 C CA . TRP A 1 487 ? -7.798 8.394 3.104 1.00 95.75 487 TRP A CA 1
ATOM 3880 C C . TRP A 1 487 ? -8.949 9.301 2.625 1.00 95.75 487 TRP A C 1
ATOM 3882 O O . TRP A 1 487 ? -10.105 8.870 2.563 1.00 95.75 487 TRP A O 1
ATOM 3892 N N . PRO A 1 488 ? -8.674 10.558 2.241 1.00 93.94 488 PRO A N 1
ATOM 3893 C CA . PRO A 1 488 ? -9.661 11.517 1.731 1.00 93.94 488 PRO A CA 1
ATOM 3894 C C . PRO A 1 488 ? -10.180 11.233 0.311 1.00 93.94 488 PRO A C 1
ATOM 3896 O O . PRO A 1 488 ? -10.169 12.079 -0.589 1.00 93.94 488 PRO A O 1
ATOM 3899 N N . SER A 1 489 ? -10.699 10.025 0.115 1.00 91.00 489 SER A N 1
ATOM 3900 C CA . SER A 1 489 ? -11.542 9.645 -1.019 1.00 91.00 489 SER A CA 1
ATOM 3901 C C . SER A 1 489 ? -12.985 10.123 -0.814 1.00 91.00 489 SER A C 1
ATOM 3903 O O . SER A 1 489 ? -13.378 10.503 0.297 1.00 91.00 489 SER A O 1
ATOM 3905 N N . LYS A 1 490 ? -13.809 10.076 -1.875 1.00 85.31 490 LYS A N 1
ATOM 3906 C CA . LYS A 1 490 ? -15.229 10.464 -1.794 1.00 85.31 490 LYS A CA 1
ATOM 3907 C C . LYS A 1 490 ? -15.903 9.695 -0.655 1.00 85.31 490 LYS A C 1
ATOM 3909 O O . LYS A 1 490 ? -15.688 8.492 -0.513 1.00 85.31 490 LYS A O 1
ATOM 3914 N N . SER A 1 491 ? -16.684 10.371 0.183 1.00 76.88 491 SER A N 1
ATOM 3915 C CA . SER A 1 491 ? -17.241 9.759 1.402 1.00 76.88 491 SER A CA 1
ATOM 3916 C C . SER A 1 491 ? -18.272 8.659 1.111 1.00 76.88 491 SER A C 1
ATOM 3918 O O . SER A 1 491 ? -18.473 7.774 1.937 1.00 76.88 491 SER A O 1
ATOM 3920 N N . ASN A 1 492 ? -18.862 8.665 -0.089 1.00 78.06 492 ASN A N 1
ATOM 3921 C CA . ASN A 1 492 ? -19.757 7.625 -0.600 1.00 78.06 492 ASN A CA 1
ATOM 3922 C C . ASN A 1 492 ? -19.048 6.505 -1.391 1.00 78.06 492 ASN A C 1
ATOM 3924 O O . ASN A 1 492 ? -19.719 5.622 -1.919 1.00 78.06 492 ASN A O 1
ATOM 3928 N N . GLN A 1 493 ? -17.716 6.540 -1.510 1.00 82.75 493 GLN A N 1
ATOM 3929 C CA . GLN A 1 493 ? -16.928 5.439 -2.062 1.00 82.75 493 GLN A CA 1
ATOM 3930 C C . GLN A 1 493 ? -16.437 4.551 -0.920 1.00 82.75 493 GLN A C 1
ATOM 3932 O O . GLN A 1 493 ? -15.617 4.966 -0.098 1.00 82.75 493 GLN A O 1
ATOM 3937 N N . PHE A 1 494 ? -16.952 3.328 -0.875 1.00 88.69 494 PHE A N 1
ATOM 3938 C CA . PHE A 1 494 ? -16.652 2.353 0.166 1.00 88.69 494 PHE A CA 1
ATOM 3939 C C . PHE A 1 494 ? -15.571 1.372 -0.296 1.00 88.69 494 PHE A C 1
ATOM 3941 O O . PHE A 1 494 ? -15.435 1.093 -1.491 1.00 88.69 494 PHE A O 1
ATOM 3948 N N . GLN A 1 495 ? -14.808 0.853 0.665 1.00 92.00 495 GLN A N 1
ATOM 3949 C CA . GLN A 1 495 ? -13.972 -0.320 0.433 1.00 92.00 495 GLN A CA 1
ATOM 3950 C C . GLN A 1 495 ? -14.879 -1.544 0.303 1.00 92.00 495 GLN A C 1
ATOM 3952 O O . GLN A 1 495 ? -15.864 -1.655 1.032 1.00 92.00 495 GLN A O 1
ATOM 3957 N N . SER A 1 496 ? -14.535 -2.457 -0.608 1.00 93.75 496 SER A N 1
ATOM 3958 C CA . SER A 1 496 ? -15.161 -3.786 -0.607 1.00 93.75 496 SER A CA 1
ATOM 3959 C C . SER A 1 496 ? -14.852 -4.525 0.691 1.00 93.75 496 SER A C 1
ATOM 3961 O O . SER A 1 496 ? -13.855 -4.225 1.354 1.00 93.75 496 SER A O 1
ATOM 3963 N N . THR A 1 497 ? -15.657 -5.528 1.026 1.00 93.56 497 THR A N 1
ATOM 3964 C CA . THR A 1 497 ? -15.446 -6.331 2.236 1.00 93.56 497 THR A CA 1
ATOM 3965 C C . THR A 1 497 ? -14.060 -6.980 2.261 1.00 93.56 497 THR A C 1
ATOM 3967 O O . THR A 1 497 ? -13.374 -6.905 3.279 1.00 93.56 497 THR A O 1
ATOM 3970 N N . ALA A 1 498 ? -13.574 -7.508 1.130 1.00 94.00 498 ALA A N 1
ATOM 3971 C CA . ALA A 1 498 ? -12.216 -8.052 1.021 1.00 94.00 498 ALA A CA 1
ATOM 3972 C C . ALA A 1 498 ? -11.116 -7.000 1.274 1.00 94.00 498 ALA A C 1
ATOM 3974 O O . ALA A 1 498 ? -10.134 -7.271 1.966 1.00 94.00 498 ALA A O 1
ATOM 3975 N N . GLN A 1 499 ? -11.286 -5.778 0.752 1.00 95.06 499 GLN A N 1
ATOM 3976 C CA . GLN A 1 499 ? -10.353 -4.680 1.021 1.00 95.06 499 GLN A CA 1
ATOM 3977 C C . GLN A 1 499 ? -10.384 -4.279 2.500 1.00 95.06 499 GLN A C 1
ATOM 3979 O O . GLN A 1 499 ? -9.326 -4.088 3.093 1.00 95.06 499 GLN A O 1
ATOM 3984 N N . GLN A 1 500 ? -11.572 -4.178 3.104 1.00 95.12 500 GLN A N 1
ATOM 3985 C CA . GLN A 1 500 ? -11.706 -3.797 4.508 1.00 95.12 500 GLN A CA 1
ATOM 3986 C C . GLN A 1 500 ? -11.157 -4.873 5.450 1.00 95.12 500 GLN A C 1
ATOM 3988 O O . GLN A 1 500 ? -10.494 -4.531 6.424 1.00 95.12 500 GLN A O 1
ATOM 3993 N N . LEU A 1 501 ? -11.358 -6.157 5.140 1.00 94.44 501 LEU A N 1
ATOM 3994 C CA . LEU A 1 501 ? -10.723 -7.266 5.850 1.00 94.44 501 LEU A CA 1
ATOM 3995 C C . LEU A 1 501 ? -9.201 -7.097 5.860 1.00 94.44 501 LEU A C 1
ATOM 3997 O O . LEU A 1 501 ? -8.593 -7.109 6.929 1.00 94.44 501 LEU A O 1
ATOM 4001 N N . ALA A 1 502 ? -8.597 -6.905 4.685 1.00 95.12 502 ALA A N 1
ATOM 4002 C CA . ALA A 1 502 ? -7.155 -6.742 4.561 1.00 95.12 502 ALA A CA 1
ATOM 4003 C C . ALA A 1 502 ? -6.648 -5.512 5.330 1.00 95.12 502 ALA A C 1
ATOM 4005 O O . ALA A 1 502 ? -5.672 -5.619 6.068 1.00 95.12 502 ALA A O 1
ATOM 4006 N N . ILE A 1 503 ? -7.341 -4.374 5.221 1.00 94.94 503 ILE A N 1
ATOM 4007 C CA . ILE A 1 503 ? -7.033 -3.161 5.990 1.00 94.94 503 ILE A CA 1
ATOM 4008 C C . ILE A 1 503 ? -7.060 -3.465 7.493 1.00 94.94 503 ILE A C 1
ATOM 4010 O O . ILE A 1 503 ? -6.059 -3.228 8.159 1.00 94.94 503 ILE A O 1
ATOM 4014 N N . ASN A 1 504 ? -8.142 -4.056 8.007 1.00 93.69 504 ASN A N 1
ATOM 4015 C CA . ASN A 1 504 ? -8.296 -4.364 9.431 1.00 93.69 504 ASN A CA 1
ATOM 4016 C C . ASN A 1 504 ? -7.195 -5.297 9.948 1.00 93.69 504 ASN A C 1
ATOM 4018 O O . ASN A 1 504 ? -6.672 -5.084 11.040 1.00 93.69 504 ASN A O 1
ATOM 4022 N N . GLN A 1 505 ? -6.835 -6.332 9.179 1.00 92.00 505 GLN A N 1
ATOM 4023 C CA . GLN A 1 505 ? -5.768 -7.255 9.577 1.00 92.00 505 GLN A CA 1
ATOM 4024 C C . GLN A 1 505 ? -4.396 -6.580 9.573 1.00 92.00 505 GLN A C 1
ATOM 4026 O O . GLN A 1 505 ? -3.606 -6.810 10.487 1.00 92.00 505 GLN A O 1
ATOM 4031 N N . ILE A 1 506 ? -4.122 -5.728 8.580 1.00 91.81 506 ILE A N 1
ATOM 4032 C CA . ILE A 1 506 ? -2.875 -4.964 8.510 1.00 91.81 506 ILE A CA 1
ATOM 4033 C C . ILE A 1 506 ? -2.785 -3.982 9.678 1.00 91.81 506 ILE A C 1
ATOM 4035 O O . ILE A 1 506 ? -1.732 -3.874 10.291 1.00 91.81 506 ILE A O 1
ATOM 4039 N N . THR A 1 507 ? -3.861 -3.270 10.008 1.00 88.75 507 THR A N 1
ATOM 4040 C CA . THR A 1 507 ? -3.821 -2.183 10.996 1.00 88.75 507 THR A CA 1
ATOM 4041 C C . THR A 1 507 ? -4.015 -2.644 12.439 1.00 88.75 507 THR A C 1
ATOM 4043 O O . THR A 1 507 ? -3.709 -1.885 13.357 1.00 88.75 507 THR A O 1
ATOM 4046 N N . ALA A 1 508 ? -4.461 -3.884 12.675 1.00 84.12 508 ALA A N 1
ATOM 4047 C CA . ALA A 1 508 ? -4.635 -4.441 14.020 1.00 84.12 508 ALA A CA 1
ATOM 4048 C C . ALA A 1 508 ? -3.362 -4.322 14.888 1.00 84.12 508 ALA A C 1
ATOM 4050 O O . ALA A 1 508 ? -3.445 -3.988 16.077 1.00 84.12 508 ALA A O 1
ATOM 4051 N N . THR A 1 509 ? -2.181 -4.504 14.287 1.00 68.69 509 THR A N 1
ATOM 4052 C CA . THR A 1 509 ? -0.875 -4.396 14.959 1.00 68.69 509 THR A CA 1
ATOM 4053 C C . THR A 1 509 ? -0.511 -2.970 15.360 1.00 68.69 509 THR A C 1
ATOM 4055 O O . THR A 1 509 ? 0.100 -2.796 16.415 1.00 68.69 509 THR A O 1
ATOM 4058 N N . ALA A 1 510 ? -0.909 -1.955 14.581 1.00 65.31 510 ALA A N 1
ATOM 4059 C CA . ALA A 1 510 ? -0.546 -0.554 14.821 1.00 65.31 510 ALA A CA 1
ATOM 4060 C C . ALA A 1 510 ? -1.107 -0.008 16.148 1.00 65.31 510 ALA A C 1
ATOM 4062 O O . ALA A 1 510 ? -0.439 0.775 16.823 1.00 65.31 510 ALA A O 1
ATOM 4063 N N . ASN A 1 511 ? -2.304 -0.458 16.546 1.00 55.22 511 ASN A N 1
ATOM 4064 C CA . ASN A 1 511 ? -3.021 0.081 17.709 1.00 55.22 511 ASN A CA 1
ATOM 4065 C C . ASN A 1 511 ? -2.919 -0.785 18.968 1.00 55.22 511 ASN A C 1
ATOM 4067 O O . ASN A 1 511 ? -2.991 -0.264 20.082 1.00 55.22 511 ASN A O 1
ATOM 4071 N N . SER A 1 512 ? -2.750 -2.101 18.816 1.00 53.16 512 SER A N 1
ATOM 4072 C CA . SER A 1 512 ? -2.871 -3.053 19.930 1.00 53.16 512 SER A CA 1
ATOM 4073 C C . SER A 1 512 ? -1.605 -3.867 20.209 1.00 53.16 512 SER A C 1
ATOM 4075 O O . SER A 1 512 ? -1.539 -4.563 21.224 1.00 53.16 512 SER A O 1
ATOM 4077 N N . GLY A 1 513 ? -0.611 -3.827 19.310 1.00 55.88 513 GLY A N 1
ATOM 4078 C CA . GLY A 1 513 ? 0.507 -4.776 19.314 1.00 55.88 513 GLY A CA 1
ATOM 4079 C C . GLY A 1 513 ? 0.076 -6.230 19.071 1.00 55.88 513 GLY A C 1
ATOM 4080 O O . GLY A 1 513 ? 0.904 -7.133 19.176 1.00 55.88 513 GLY A O 1
ATOM 4081 N N . GLN A 1 514 ? -1.205 -6.469 18.761 1.00 52.25 514 GLN A N 1
ATOM 4082 C CA . GLN A 1 514 ? -1.761 -7.766 18.397 1.00 52.25 514 GLN A CA 1
ATOM 4083 C C . GLN A 1 514 ? -1.962 -7.820 16.883 1.00 52.25 514 GLN A C 1
ATOM 4085 O O . GLN A 1 514 ? -2.659 -6.992 16.306 1.00 52.25 514 GLN A O 1
ATOM 4090 N N . GLY A 1 515 ? -1.363 -8.815 16.240 1.00 60.19 515 GLY A N 1
ATOM 4091 C CA . GLY A 1 515 ? -1.550 -9.108 14.824 1.00 60.19 515 GLY A CA 1
ATOM 4092 C C . GLY A 1 515 ? -0.275 -9.654 14.192 1.00 60.19 515 GLY A C 1
ATOM 4093 O O . GLY A 1 515 ? 0.736 -9.859 14.866 1.00 60.19 515 GLY A O 1
ATOM 4094 N N . ASP A 1 516 ? -0.345 -9.946 12.900 1.00 76.44 516 ASP A N 1
ATOM 4095 C CA . ASP A 1 516 ? 0.731 -10.623 12.189 1.00 76.44 516 ASP A CA 1
ATOM 4096 C C . ASP A 1 516 ? 1.825 -9.647 11.731 1.00 76.44 516 ASP A C 1
ATOM 4098 O O . ASP A 1 516 ? 1.570 -8.525 11.300 1.00 76.44 516 ASP A O 1
ATOM 4102 N N . TYR A 1 517 ? 3.080 -10.088 11.827 1.00 85.69 517 TYR A N 1
ATOM 4103 C CA . TYR A 1 517 ? 4.254 -9.291 11.448 1.00 85.69 517 TYR A CA 1
ATOM 4104 C C . TYR A 1 517 ? 4.526 -9.306 9.939 1.00 85.69 517 TYR A C 1
ATOM 4106 O O . TYR A 1 517 ? 5.272 -8.472 9.433 1.00 85.69 517 TYR A O 1
ATOM 4114 N N . LEU A 1 518 ? 3.934 -10.266 9.228 1.00 91.44 518 LEU A N 1
ATOM 4115 C CA . LEU A 1 518 ? 4.101 -10.476 7.798 1.00 91.44 518 LEU A CA 1
ATOM 4116 C C . LEU A 1 518 ? 2.752 -10.887 7.201 1.00 91.44 518 LEU A C 1
ATOM 4118 O O . LEU A 1 518 ? 2.199 -11.905 7.613 1.00 91.44 518 LEU A O 1
ATOM 4122 N N . LEU A 1 519 ? 2.230 -10.090 6.268 1.00 93.75 519 LEU A N 1
ATOM 4123 C CA . LEU A 1 519 ? 0.894 -10.262 5.690 1.00 93.75 519 LEU A CA 1
ATOM 4124 C C . LEU A 1 519 ? 0.904 -10.089 4.168 1.00 93.75 519 LEU A C 1
ATOM 4126 O O . LEU A 1 519 ? 1.544 -9.178 3.643 1.00 93.75 519 LEU A O 1
ATOM 4130 N N . GLY A 1 520 ? 0.165 -10.944 3.467 1.00 94.44 520 GLY A N 1
ATOM 4131 C CA . GLY A 1 520 ? 0.020 -10.957 2.014 1.00 94.44 520 GLY A CA 1
ATOM 4132 C C . GLY A 1 520 ? -1.381 -10.550 1.594 1.00 94.44 520 GLY A C 1
ATOM 4133 O O . GLY A 1 520 ? -2.365 -11.099 2.083 1.00 94.44 520 GLY A O 1
ATOM 4134 N N . VAL A 1 521 ? -1.461 -9.569 0.696 1.00 96.06 521 VAL A N 1
ATOM 4135 C CA . VAL A 1 521 ? -2.698 -9.164 0.026 1.00 96.06 521 VAL A CA 1
ATOM 4136 C C . VAL A 1 521 ? -2.563 -9.458 -1.459 1.00 96.06 521 VAL A C 1
ATOM 4138 O O . VAL A 1 521 ? -1.860 -8.752 -2.192 1.00 96.06 521 VAL A O 1
ATOM 4141 N N . ASN A 1 522 ? -3.289 -10.470 -1.919 1.00 94.00 522 ASN A N 1
ATOM 4142 C CA . ASN A 1 522 ? -3.407 -10.756 -3.336 1.00 94.00 522 ASN A CA 1
ATOM 4143 C C . ASN A 1 522 ? -4.372 -9.764 -3.995 1.00 94.00 522 ASN A C 1
ATOM 4145 O O . ASN A 1 522 ? -5.579 -9.781 -3.759 1.00 94.00 522 ASN A O 1
ATOM 4149 N N . GLY A 1 523 ? -3.842 -8.879 -4.833 1.00 92.38 523 GLY A N 1
ATOM 4150 C CA . GLY A 1 523 ? -4.617 -7.840 -5.499 1.00 92.38 523 GLY A CA 1
ATOM 4151 C C . GLY A 1 523 ? -4.536 -7.939 -7.019 1.00 92.38 523 GLY A C 1
ATOM 4152 O O . GLY A 1 523 ? -3.614 -7.363 -7.606 1.00 92.38 523 GLY A O 1
ATOM 4153 N N . PRO A 1 524 ? -5.513 -8.567 -7.693 1.00 90.50 524 PRO A N 1
ATOM 4154 C CA . PRO A 1 524 ? -5.627 -8.527 -9.149 1.00 90.50 524 PRO A CA 1
ATOM 4155 C C . PRO A 1 524 ? -5.665 -7.090 -9.723 1.00 90.50 524 PRO A C 1
ATOM 4157 O O . PRO A 1 524 ? -5.913 -6.116 -9.001 1.00 90.50 524 PRO A O 1
ATOM 4160 N N . PRO A 1 525 ? -5.387 -6.877 -11.021 1.00 85.25 525 PRO A N 1
ATOM 4161 C CA . PRO A 1 525 ? -5.525 -5.565 -11.650 1.00 85.25 525 PRO A CA 1
ATOM 4162 C C . PRO A 1 525 ? -6.944 -5.023 -11.469 1.00 85.25 525 PRO A C 1
ATOM 4164 O O . PRO A 1 525 ? -7.890 -5.731 -11.757 1.00 85.25 525 PRO A O 1
ATOM 4167 N N . GLY A 1 526 ? -7.106 -3.761 -11.055 1.00 83.94 526 GLY A N 1
ATOM 4168 C CA . GLY A 1 526 ? -8.428 -3.122 -10.969 1.00 83.94 526 GLY A CA 1
ATOM 4169 C C . GLY A 1 526 ? -9.244 -3.404 -9.700 1.00 83.94 526 GLY A C 1
ATOM 4170 O O . GLY A 1 526 ? -10.361 -2.899 -9.598 1.00 83.94 526 GLY A O 1
ATOM 4171 N N . THR A 1 527 ? -8.682 -4.114 -8.716 1.00 88.62 527 THR A N 1
ATOM 4172 C CA . THR A 1 527 ? -9.345 -4.421 -7.429 1.00 88.62 527 THR A CA 1
ATOM 4173 C C . THR A 1 527 ? -9.079 -3.406 -6.312 1.00 88.62 527 THR A C 1
ATOM 4175 O O . THR A 1 527 ? -9.538 -3.569 -5.186 1.00 88.62 527 THR A O 1
ATOM 4178 N N . GLY A 1 528 ? -8.360 -2.318 -6.614 1.00 86.81 528 GLY A N 1
ATOM 4179 C CA . GLY A 1 528 ? -8.171 -1.196 -5.686 1.00 86.81 528 GLY A CA 1
ATOM 4180 C C . GLY A 1 528 ? -6.990 -1.318 -4.714 1.00 86.81 528 GLY A C 1
ATOM 4181 O O . GLY A 1 528 ? -7.057 -0.746 -3.628 1.00 86.81 528 GLY A O 1
ATOM 4182 N N . LYS A 1 529 ? -5.895 -1.995 -5.101 1.00 89.44 529 LYS A N 1
ATOM 4183 C CA . LYS A 1 529 ? -4.634 -2.083 -4.323 1.00 89.44 529 LYS A CA 1
ATOM 4184 C C . LYS A 1 529 ? -4.148 -0.736 -3.773 1.00 89.44 529 LYS A C 1
ATOM 4186 O O . LYS A 1 529 ? -3.912 -0.601 -2.580 1.00 89.44 529 LYS A O 1
ATOM 4191 N N . THR A 1 530 ? -4.033 0.279 -4.631 1.00 86.81 530 THR A N 1
ATOM 4192 C CA . THR A 1 530 ? -3.562 1.615 -4.227 1.00 86.81 530 THR A CA 1
ATOM 4193 C C . THR A 1 530 ? -4.520 2.282 -3.242 1.00 86.81 530 THR A C 1
ATOM 4195 O O . THR A 1 530 ? -4.074 2.960 -2.322 1.00 86.81 530 THR A O 1
ATOM 4198 N N . THR A 1 531 ? -5.830 2.073 -3.400 1.00 88.88 531 THR A N 1
ATOM 4199 C CA . THR A 1 531 ? -6.841 2.589 -2.469 1.00 88.88 531 THR A CA 1
ATOM 4200 C C . THR A 1 531 ? -6.709 1.936 -1.093 1.00 88.88 531 THR A C 1
ATOM 4202 O O . THR A 1 531 ? -6.772 2.633 -0.089 1.00 88.88 531 THR A O 1
ATOM 4205 N N . LEU A 1 532 ? -6.457 0.623 -1.046 1.00 93.69 532 LEU A N 1
ATOM 4206 C CA . LEU A 1 532 ? -6.175 -0.099 0.196 1.00 93.69 532 LEU A CA 1
ATOM 4207 C C . LEU A 1 532 ? -4.912 0.439 0.882 1.00 93.69 532 LEU A C 1
ATOM 4209 O O . LEU A 1 532 ? -4.941 0.741 2.071 1.00 93.69 532 LEU A O 1
ATOM 4213 N N . LEU A 1 533 ? -3.817 0.612 0.133 1.00 93.12 533 LEU A N 1
ATOM 4214 C CA . LEU A 1 533 ? -2.557 1.124 0.683 1.00 93.12 533 LEU A CA 1
ATOM 4215 C C . LEU A 1 533 ? -2.693 2.548 1.236 1.00 93.12 533 LEU A C 1
ATOM 4217 O O . LEU A 1 533 ? -2.097 2.865 2.262 1.00 93.12 533 LEU A O 1
ATOM 4221 N N . LYS A 1 534 ? -3.490 3.399 0.580 1.00 93.94 534 LYS A N 1
ATOM 4222 C CA . LYS A 1 534 ? -3.798 4.755 1.050 1.00 93.94 534 LYS A CA 1
ATOM 4223 C C . LYS A 1 534 ? -4.471 4.747 2.424 1.00 93.94 534 LYS A C 1
ATOM 4225 O O . LYS A 1 534 ? -4.042 5.500 3.293 1.00 93.94 534 LYS A O 1
ATOM 4230 N N . ASP A 1 535 ? -5.450 3.870 2.643 1.00 94.75 535 ASP A N 1
ATOM 4231 C CA . ASP A 1 535 ? -6.123 3.743 3.943 1.00 94.75 535 ASP A CA 1
ATOM 4232 C C . ASP A 1 535 ? -5.184 3.197 5.031 1.00 94.75 535 ASP A C 1
ATOM 4234 O O . ASP A 1 535 ? -5.163 3.732 6.137 1.00 94.75 535 ASP A O 1
ATOM 4238 N N . VAL A 1 536 ? -4.335 2.213 4.708 1.00 95.12 536 VAL A N 1
ATOM 4239 C CA . VAL A 1 536 ? -3.300 1.708 5.633 1.00 95.12 536 VAL A CA 1
ATOM 4240 C C . VAL A 1 536 ? -2.326 2.820 6.042 1.00 95.12 536 VAL A C 1
ATOM 4242 O O . VAL A 1 536 ? -2.032 2.988 7.224 1.00 95.12 536 VAL A O 1
ATOM 4245 N N . ILE A 1 537 ? -1.838 3.613 5.082 1.00 95.75 537 ILE A N 1
ATOM 4246 C CA . ILE A 1 537 ? -0.939 4.746 5.354 1.00 95.75 537 ILE A CA 1
ATOM 4247 C C . ILE A 1 537 ? -1.640 5.796 6.223 1.00 95.75 537 ILE A C 1
ATOM 4249 O O . ILE A 1 537 ? -1.034 6.316 7.163 1.00 95.75 537 ILE A O 1
ATOM 4253 N N . SER A 1 538 ? -2.908 6.105 5.929 1.00 96.25 538 SER A N 1
ATOM 4254 C CA . SER A 1 538 ? -3.704 7.033 6.733 1.00 96.25 538 SER A CA 1
ATOM 4255 C C . SER A 1 538 ? -3.818 6.576 8.181 1.00 96.25 538 SER A C 1
ATOM 4257 O O . SER A 1 538 ? -3.611 7.391 9.080 1.00 96.25 538 SER A O 1
ATOM 4259 N N . GLU A 1 539 ? -4.072 5.290 8.410 1.00 95.81 539 GLU A N 1
ATOM 4260 C CA . GLU A 1 539 ? -4.161 4.739 9.757 1.00 95.81 539 GLU A CA 1
ATOM 4261 C C . GLU A 1 539 ? -2.831 4.808 10.510 1.00 95.81 539 GLU A C 1
ATOM 4263 O O . GLU A 1 539 ? -2.795 5.296 11.633 1.00 95.81 539 GLU A O 1
ATOM 4268 N N . ILE A 1 540 ? -1.709 4.422 9.893 1.00 95.69 540 ILE A N 1
ATOM 4269 C CA . ILE A 1 540 ? -0.388 4.493 10.549 1.00 95.69 540 ILE A CA 1
ATOM 4270 C C . ILE A 1 540 ? -0.066 5.938 10.982 1.00 95.69 540 ILE A C 1
ATOM 4272 O O . ILE A 1 540 ? 0.490 6.173 12.060 1.00 95.69 540 ILE A O 1
ATOM 4276 N N . ILE A 1 541 ? -0.450 6.931 10.171 1.00 97.00 541 ILE A N 1
ATOM 4277 C CA . ILE A 1 541 ? -0.281 8.354 10.496 1.00 97.00 541 ILE A CA 1
ATOM 4278 C C . ILE A 1 541 ? -1.209 8.782 11.645 1.00 97.00 541 ILE A C 1
ATOM 4280 O O . ILE A 1 541 ? -0.768 9.526 12.527 1.00 97.00 541 ILE A O 1
ATOM 4284 N N . VAL A 1 542 ? -2.468 8.330 11.662 1.00 97.69 542 VAL A N 1
ATOM 4285 C CA . VAL A 1 542 ? -3.422 8.608 12.753 1.00 97.69 542 VAL A CA 1
ATOM 4286 C C . VAL A 1 542 ? -2.962 7.961 14.058 1.00 97.69 542 VAL A C 1
ATOM 4288 O O . VAL A 1 542 ? -2.901 8.649 15.078 1.00 97.69 542 VAL A O 1
ATOM 4291 N N . ALA A 1 543 ? -2.517 6.707 14.023 1.00 95.44 543 ALA A N 1
ATOM 4292 C CA . ALA A 1 543 ? -1.970 5.997 15.173 1.00 95.44 543 ALA A CA 1
ATOM 4293 C C . ALA A 1 543 ? -0.768 6.745 15.782 1.00 95.44 543 ALA A C 1
ATOM 4295 O O . ALA A 1 543 ? -0.713 6.969 16.999 1.00 95.44 543 ALA A O 1
ATOM 4296 N N . ARG A 1 544 ? 0.152 7.262 14.948 1.00 95.94 544 ARG A N 1
ATOM 4297 C CA . ARG A 1 544 ? 1.243 8.130 15.426 1.00 95.94 544 ARG A CA 1
ATOM 4298 C C . ARG A 1 544 ? 0.717 9.436 16.021 1.00 95.94 544 ARG A C 1
ATOM 4300 O O . ARG A 1 544 ? 1.182 9.853 17.084 1.00 95.94 544 ARG A O 1
ATOM 4307 N N . ALA A 1 545 ? -0.255 10.086 15.378 1.00 97.75 545 ALA A N 1
ATOM 4308 C CA . ALA A 1 545 ? -0.865 11.316 15.888 1.00 97.75 545 ALA A CA 1
ATOM 4309 C C . ALA A 1 545 ? -1.528 11.117 17.261 1.00 97.75 545 ALA A C 1
ATOM 4311 O O . ALA A 1 545 ? -1.399 11.985 18.129 1.00 97.75 545 ALA A O 1
ATOM 4312 N N . SER A 1 546 ? -2.134 9.954 17.506 1.00 96.50 546 SER A N 1
ATOM 4313 C CA . SER A 1 546 ? -2.683 9.570 18.809 1.00 96.50 546 SER A CA 1
ATOM 4314 C C . SER A 1 546 ? -1.618 9.524 19.908 1.00 96.50 546 SER A C 1
ATOM 4316 O O . SER A 1 546 ? -1.890 9.934 21.040 1.00 96.50 546 SER A O 1
ATOM 4318 N N . GLN A 1 547 ? -0.382 9.119 19.591 1.00 95.88 547 GLN A N 1
ATOM 4319 C CA . GLN A 1 547 ? 0.745 9.214 20.528 1.00 95.88 547 GLN A CA 1
ATOM 4320 C C . GLN A 1 547 ? 1.232 10.656 20.695 1.00 95.88 547 GLN A C 1
ATOM 4322 O O . GLN A 1 547 ? 1.447 11.109 21.820 1.00 95.88 547 GLN A O 1
ATOM 4327 N N . LEU A 1 548 ? 1.347 11.411 19.599 1.00 97.25 548 LEU A N 1
ATOM 4328 C CA . LEU A 1 548 ? 1.770 12.816 19.623 1.00 97.25 548 LEU A CA 1
ATOM 4329 C C . LEU A 1 548 ? 0.833 13.694 20.466 1.00 97.25 548 LEU A C 1
ATOM 4331 O O . LEU A 1 548 ? 1.291 14.538 21.234 1.00 97.25 548 LEU A O 1
ATOM 4335 N N . ALA A 1 549 ? -0.479 13.459 20.393 1.00 97.25 549 ALA A N 1
ATOM 4336 C CA . ALA A 1 549 ? -1.489 14.211 21.135 1.00 97.25 549 ALA A CA 1
ATOM 4337 C C . ALA A 1 549 ? -1.416 14.021 22.667 1.00 97.25 549 ALA A C 1
ATOM 4339 O O . ALA A 1 549 ? -2.095 14.744 23.413 1.00 97.25 549 ALA A O 1
ATOM 4340 N N . ARG A 1 550 ? -0.610 13.069 23.160 1.00 96.31 550 ARG A N 1
ATOM 4341 C CA . ARG A 1 550 ? -0.359 12.860 24.596 1.00 96.31 550 ARG A CA 1
ATOM 4342 C C . ARG A 1 550 ? 0.616 13.889 25.167 1.00 96.31 550 ARG A C 1
ATOM 4344 O O . ARG A 1 550 ? 0.483 14.235 26.338 1.00 96.31 550 ARG A O 1
ATOM 4351 N N . PHE A 1 551 ? 1.522 14.427 24.353 1.00 96.62 551 PHE A N 1
ATOM 4352 C CA . PHE A 1 551 ? 2.505 15.418 24.787 1.00 96.62 551 PHE A CA 1
ATOM 4353 C C . PHE A 1 551 ? 1.873 16.809 24.941 1.00 96.62 551 PHE A C 1
ATOM 4355 O O . PHE A 1 551 ? 1.053 17.241 24.126 1.00 96.62 551 PHE A O 1
ATOM 4362 N N . GLU A 1 552 ? 2.234 17.515 26.016 1.00 94.44 552 GLU A N 1
ATOM 4363 C CA . GLU A 1 552 ? 1.740 18.873 26.266 1.00 94.44 552 GLU A CA 1
ATOM 4364 C C . GLU A 1 552 ? 2.439 19.885 25.361 1.00 94.44 552 GLU A C 1
ATOM 4366 O O . GLU A 1 552 ? 1.781 20.781 24.819 1.00 94.44 552 GLU A O 1
ATOM 4371 N N . ARG A 1 553 ? 3.749 19.718 25.150 1.00 94.56 553 ARG A N 1
ATOM 4372 C CA . ARG A 1 553 ? 4.542 20.571 24.271 1.00 94.56 553 ARG A CA 1
ATOM 4373 C C . ARG A 1 553 ? 5.176 19.790 23.114 1.00 94.56 553 ARG A C 1
ATOM 4375 O O . ARG A 1 553 ? 5.521 18.622 23.291 1.00 94.56 553 ARG A O 1
ATOM 4382 N N . PRO A 1 554 ? 5.400 20.435 21.954 1.00 95.25 554 PRO A N 1
ATOM 4383 C CA . PRO A 1 554 ? 6.080 19.818 20.818 1.00 95.25 554 PRO A CA 1
ATOM 4384 C C . PRO A 1 554 ? 7.479 19.296 21.153 1.00 95.25 554 PRO A C 1
ATOM 4386 O O . PRO A 1 554 ? 7.892 18.266 20.635 1.00 95.25 554 PRO A O 1
ATOM 4389 N N . GLU A 1 555 ? 8.218 19.992 22.020 1.00 95.56 555 GLU A N 1
ATOM 4390 C CA . GLU A 1 555 ? 9.601 19.642 22.350 1.00 95.56 555 GLU A CA 1
ATOM 4391 C C . GLU A 1 555 ? 9.715 18.384 23.227 1.00 95.56 555 GLU A C 1
ATOM 4393 O O . GLU A 1 555 ? 10.785 17.781 23.295 1.00 95.56 555 GLU A O 1
ATOM 4398 N N . ASP A 1 556 ? 8.620 17.953 23.861 1.00 95.94 556 ASP A N 1
ATOM 4399 C CA . ASP A 1 556 ? 8.613 16.814 24.786 1.00 95.94 556 ASP A CA 1
ATOM 4400 C C . ASP A 1 556 ? 8.817 15.461 24.066 1.00 95.94 556 ASP A C 1
ATOM 4402 O O . ASP A 1 556 ? 9.121 14.449 24.706 1.00 95.94 556 ASP A O 1
ATOM 4406 N N . ILE A 1 557 ? 8.697 15.426 22.730 1.00 96.69 557 ILE A N 1
ATOM 4407 C CA . ILE A 1 557 ? 8.972 14.224 21.922 1.00 96.69 557 ILE A CA 1
ATOM 4408 C C . ILE A 1 557 ? 10.462 13.874 21.854 1.00 96.69 557 ILE A C 1
ATOM 4410 O O . ILE A 1 557 ? 10.814 12.778 21.415 1.00 96.69 557 ILE A O 1
ATOM 4414 N N . PHE A 1 558 ? 11.346 14.805 22.221 1.00 97.19 558 PHE A N 1
ATOM 4415 C CA . PHE A 1 558 ? 12.789 14.613 22.175 1.00 97.19 558 PHE A CA 1
ATOM 4416 C C . PHE A 1 558 ? 13.296 14.140 23.538 1.00 97.19 558 PHE A C 1
ATOM 4418 O O . PHE A 1 558 ? 12.890 14.638 24.586 1.00 97.19 558 PHE A O 1
ATOM 4425 N N . LYS A 1 559 ? 14.193 13.152 23.532 1.00 94.69 559 LYS A N 1
ATOM 4426 C CA . LYS A 1 559 ? 14.672 12.472 24.742 1.00 94.69 559 LYS A CA 1
ATOM 4427 C C . LYS A 1 559 ? 16.051 12.950 25.185 1.00 94.69 559 LYS A C 1
ATOM 4429 O O . LYS A 1 559 ? 16.262 13.237 26.360 1.00 94.69 559 LYS A O 1
ATOM 4434 N N . THR A 1 560 ? 17.022 12.983 24.278 1.00 94.06 560 THR A N 1
ATOM 4435 C CA . THR A 1 560 ? 18.419 13.301 24.617 1.00 94.06 560 THR A CA 1
ATOM 4436 C C . THR A 1 560 ? 19.071 14.092 23.498 1.00 94.06 560 THR A C 1
ATOM 4438 O O . THR A 1 560 ? 18.992 13.673 22.342 1.00 94.06 560 THR A O 1
ATOM 4441 N N . HIS A 1 561 ? 19.731 15.197 23.858 1.00 96.00 561 HIS A N 1
ATOM 4442 C CA . HIS A 1 561 ? 20.587 15.975 22.963 1.00 96.00 561 HIS A CA 1
ATOM 4443 C C . HIS A 1 561 ? 21.992 15.389 22.954 1.00 96.00 561 HIS A C 1
ATOM 4445 O O . HIS A 1 561 ? 22.646 15.312 23.995 1.00 96.00 561 HIS A O 1
ATOM 4451 N N . VAL A 1 562 ? 22.447 14.962 21.787 1.00 93.81 562 VAL A N 1
ATOM 4452 C CA . VAL A 1 562 ? 23.779 14.412 21.573 1.00 93.81 562 VAL A CA 1
ATOM 4453 C C . VAL A 1 562 ? 24.621 15.462 20.860 1.00 93.81 562 VAL A C 1
ATOM 4455 O O . VAL A 1 562 ? 24.294 15.886 19.754 1.00 93.81 562 VAL A O 1
ATOM 4458 N N . THR A 1 563 ? 25.715 15.872 21.501 1.00 89.88 563 THR A N 1
ATOM 4459 C CA . THR A 1 563 ? 26.641 16.907 21.005 1.00 89.88 563 THR A CA 1
ATOM 4460 C C . THR A 1 563 ? 28.057 16.380 20.746 1.00 89.88 563 THR A C 1
ATOM 4462 O O . THR A 1 563 ? 28.912 17.101 20.240 1.00 89.88 563 THR A O 1
ATOM 4465 N N . ASN A 1 564 ? 28.318 15.106 21.057 1.00 74.69 564 ASN A N 1
ATOM 4466 C CA . ASN A 1 564 ? 29.644 14.481 20.984 1.00 74.69 564 ASN A CA 1
ATOM 4467 C C . ASN A 1 564 ? 29.967 13.898 19.593 1.00 74.69 564 ASN A C 1
ATOM 4469 O O . ASN A 1 564 ? 30.602 12.850 19.489 1.00 74.69 564 ASN A O 1
ATOM 4473 N N . GLY A 1 565 ? 29.522 14.554 18.522 1.00 73.06 565 GLY A N 1
ATOM 4474 C CA . GLY A 1 565 ? 29.658 14.068 17.149 1.00 73.06 565 GLY A CA 1
ATOM 4475 C C . GLY A 1 565 ? 29.899 15.192 16.137 1.00 73.06 565 GLY A C 1
ATOM 4476 O O . GLY A 1 565 ? 29.970 16.361 16.512 1.00 73.06 565 GLY A O 1
ATOM 4477 N N . PRO A 1 566 ? 30.022 14.862 14.839 1.00 79.56 566 PRO A N 1
ATOM 4478 C CA . PRO A 1 566 ? 30.251 15.855 13.785 1.00 79.56 566 PRO A CA 1
ATOM 4479 C C . PRO A 1 566 ? 29.106 16.871 13.646 1.00 79.56 566 PRO A C 1
ATOM 4481 O O . PRO A 1 566 ? 29.325 17.974 13.149 1.00 79.56 566 PRO A O 1
ATOM 4484 N N . LEU A 1 567 ? 27.895 16.511 14.080 1.00 89.56 567 LEU A N 1
ATOM 4485 C CA . LEU A 1 567 ? 26.729 17.385 14.173 1.00 89.56 567 LEU A CA 1
ATOM 4486 C C . LEU A 1 567 ? 25.958 17.082 15.458 1.00 89.56 567 LEU A C 1
ATOM 4488 O O . LEU A 1 567 ? 25.900 15.930 15.887 1.00 89.56 567 LEU A O 1
ATOM 4492 N N . ASN A 1 568 ? 25.331 18.113 16.022 1.00 93.94 568 ASN A N 1
ATOM 4493 C CA . ASN A 1 568 ? 24.396 17.960 17.132 1.00 93.94 568 ASN A CA 1
ATOM 4494 C C . ASN A 1 568 ? 23.078 17.364 16.633 1.00 93.94 568 ASN A C 1
ATOM 4496 O O . ASN A 1 568 ? 22.628 17.697 15.534 1.00 93.94 568 ASN A O 1
ATOM 4500 N N . TYR A 1 569 ? 22.457 16.514 17.446 1.00 95.69 569 TYR A N 1
ATOM 4501 C CA . TYR A 1 569 ? 21.153 15.934 17.139 1.00 95.69 569 TYR A CA 1
ATOM 4502 C C . TYR A 1 569 ? 20.397 15.502 18.392 1.00 95.69 569 TYR A C 1
ATOM 4504 O O . TYR A 1 569 ? 20.960 15.359 19.475 1.00 95.69 569 TYR A O 1
ATOM 4512 N N . TRP A 1 570 ? 19.105 15.255 18.233 1.00 97.12 570 TRP A N 1
ATOM 4513 C CA . TRP A 1 570 ? 18.198 14.808 19.275 1.00 97.12 570 TRP A CA 1
ATOM 4514 C C . TRP A 1 570 ? 17.678 13.409 18.975 1.00 97.12 570 TRP A C 1
ATOM 4516 O O . TRP A 1 570 ? 17.237 13.117 17.866 1.00 97.12 570 TRP A O 1
ATOM 4526 N N . THR A 1 571 ? 17.672 12.552 19.986 1.00 96.44 571 THR A N 1
ATOM 4527 C CA . THR A 1 571 ? 16.959 11.267 19.935 1.00 96.44 571 THR A CA 1
ATOM 4528 C C . THR A 1 571 ? 15.482 11.459 20.278 1.00 96.44 571 THR A C 1
ATOM 4530 O O . THR A 1 571 ? 15.131 12.395 21.000 1.00 96.44 571 THR A O 1
ATOM 4533 N N . LEU A 1 572 ? 14.616 10.577 19.777 1.00 96.19 572 LEU A N 1
ATOM 4534 C CA . LEU A 1 572 ? 13.164 10.651 19.970 1.00 96.19 572 LEU A CA 1
ATOM 4535 C C . LEU A 1 572 ? 12.678 9.721 21.090 1.00 96.19 572 LEU A C 1
ATOM 4537 O O . LEU A 1 572 ? 13.344 8.750 21.459 1.00 96.19 572 LEU A O 1
ATOM 4541 N N . GLN A 1 573 ? 11.505 10.025 21.644 1.00 95.88 573 GLN A N 1
ATOM 4542 C CA . GLN A 1 573 ? 10.818 9.150 22.592 1.00 95.88 573 GLN A CA 1
ATOM 4543 C C . GLN A 1 573 ? 10.358 7.852 21.899 1.00 95.88 573 GLN A C 1
ATOM 4545 O O . GLN A 1 573 ? 9.814 7.919 20.797 1.00 95.88 573 GLN A O 1
ATOM 4550 N N . PRO A 1 574 ? 10.467 6.676 22.552 1.00 92.25 574 PRO A N 1
ATOM 4551 C CA . PRO A 1 574 ? 10.006 5.407 21.979 1.00 92.25 574 PRO A CA 1
ATOM 4552 C C . PRO A 1 574 ? 8.532 5.399 21.543 1.00 92.25 574 PRO A C 1
ATOM 4554 O O . PRO A 1 574 ? 8.165 4.672 20.633 1.00 92.25 574 PRO A O 1
ATOM 4557 N N . ALA A 1 575 ? 7.685 6.225 22.165 1.00 91.88 575 ALA A N 1
ATOM 4558 C CA . ALA A 1 575 ? 6.259 6.296 21.851 1.00 91.88 575 ALA A CA 1
ATOM 4559 C C . ALA A 1 575 ? 5.941 6.881 20.459 1.00 91.88 575 ALA A C 1
ATOM 4561 O O . ALA A 1 575 ? 4.815 6.726 20.000 1.00 91.88 575 ALA A O 1
ATOM 4562 N N . VAL A 1 576 ? 6.881 7.581 19.807 1.00 92.56 576 VAL A N 1
ATOM 4563 C CA . VAL A 1 576 ? 6.638 8.279 18.522 1.00 92.56 576 VAL A CA 1
ATOM 4564 C C . VAL A 1 576 ? 7.391 7.668 17.333 1.00 92.56 576 VAL A C 1
ATOM 4566 O O . VAL A 1 576 ? 7.297 8.190 16.223 1.00 92.56 576 VAL A O 1
ATOM 4569 N N . ILE A 1 577 ? 8.128 6.580 17.565 1.00 92.31 577 ILE A N 1
ATOM 4570 C CA . ILE A 1 577 ? 8.876 5.806 16.559 1.00 92.31 577 ILE A CA 1
ATOM 4571 C C . ILE A 1 577 ? 8.166 4.465 16.304 1.00 92.31 577 ILE A C 1
ATOM 4573 O O . ILE A 1 577 ? 7.277 4.097 17.069 1.00 92.31 577 ILE A O 1
ATOM 4577 N N . GLY A 1 578 ? 8.529 3.740 15.244 1.00 91.50 578 GLY A N 1
ATOM 4578 C CA . GLY A 1 578 ? 7.846 2.495 14.844 1.00 91.50 578 GLY A CA 1
ATOM 4579 C C . GLY A 1 578 ? 6.674 2.712 13.876 1.00 91.50 578 GLY A C 1
ATOM 4580 O O . GLY A 1 578 ? 5.939 1.783 13.555 1.00 91.50 578 GLY A O 1
ATOM 4581 N N . TYR A 1 579 ? 6.521 3.939 13.377 1.00 94.12 579 TYR A N 1
ATOM 4582 C CA . TYR A 1 579 ? 5.512 4.344 12.389 1.00 94.12 579 TYR A CA 1
ATOM 4583 C C . TYR A 1 579 ? 6.158 4.773 11.059 1.00 94.12 579 TYR A C 1
ATOM 4585 O O . TYR A 1 579 ? 5.509 5.392 10.220 1.00 94.12 579 TYR A O 1
ATOM 4593 N N . GLU A 1 580 ? 7.459 4.529 10.885 1.00 96.12 580 GLU A N 1
ATOM 4594 C CA . GLU A 1 580 ? 8.190 4.806 9.648 1.00 96.12 580 GLU A CA 1
ATOM 4595 C C . GLU A 1 580 ? 7.685 3.881 8.536 1.00 96.12 580 GLU A C 1
ATOM 4597 O O . GLU A 1 580 ? 7.665 2.669 8.733 1.00 96.12 580 GLU A O 1
ATOM 4602 N N . ILE A 1 581 ? 7.295 4.420 7.374 1.00 96.88 581 ILE A N 1
ATOM 4603 C CA . ILE A 1 581 ? 6.743 3.620 6.271 1.00 96.88 581 ILE A CA 1
ATOM 4604 C C . ILE A 1 581 ? 7.727 3.596 5.106 1.00 96.88 581 ILE A C 1
ATOM 4606 O O . ILE A 1 581 ? 7.949 4.608 4.436 1.00 96.88 581 ILE A O 1
ATOM 4610 N N . VAL A 1 582 ? 8.280 2.420 4.819 1.00 96.19 582 VAL A N 1
ATOM 4611 C CA . VAL A 1 582 ? 9.099 2.184 3.630 1.00 96.19 582 VAL A CA 1
ATOM 4612 C C . VAL A 1 582 ? 8.286 1.457 2.574 1.00 96.19 582 VAL A C 1
ATOM 4614 O O . VAL A 1 582 ? 7.868 0.323 2.783 1.00 96.19 582 VAL A O 1
ATOM 4617 N N . VAL A 1 583 ? 8.113 2.082 1.410 1.00 95.19 583 VAL A N 1
ATOM 4618 C CA . VAL A 1 583 ? 7.520 1.429 0.237 1.00 95.19 583 VAL A CA 1
ATOM 4619 C C . VAL A 1 583 ? 8.638 0.894 -0.656 1.00 95.19 583 VAL A C 1
ATOM 4621 O O . VAL A 1 583 ? 9.488 1.657 -1.118 1.00 95.19 583 VAL A O 1
ATOM 4624 N N . ALA A 1 584 ? 8.648 -0.410 -0.916 1.00 92.56 584 ALA A N 1
ATOM 4625 C CA . ALA A 1 584 ? 9.670 -1.056 -1.729 1.00 92.56 584 ALA A CA 1
ATOM 4626 C C . ALA A 1 584 ? 9.085 -1.804 -2.926 1.00 92.56 584 ALA A C 1
ATOM 4628 O O . ALA A 1 584 ? 8.022 -2.406 -2.834 1.00 92.56 584 ALA A O 1
ATOM 4629 N N . SER A 1 585 ? 9.802 -1.781 -4.050 1.00 88.50 585 SER A N 1
ATOM 4630 C CA . SER A 1 585 ? 9.466 -2.572 -5.239 1.00 88.50 585 SER A CA 1
ATOM 4631 C C . SER A 1 585 ? 10.727 -2.928 -6.037 1.00 88.50 585 SER A C 1
ATOM 4633 O O . SER A 1 585 ? 11.782 -2.302 -5.884 1.00 88.50 585 SER A O 1
ATOM 4635 N N . SER A 1 586 ? 10.645 -3.945 -6.897 1.00 77.12 586 SER A N 1
ATOM 4636 C CA . SER A 1 586 ? 11.707 -4.303 -7.852 1.00 77.12 586 SER A CA 1
ATOM 4637 C C . SER A 1 586 ? 11.758 -3.343 -9.049 1.00 77.12 586 SER A C 1
ATOM 4639 O O . SER A 1 586 ? 12.792 -3.222 -9.708 1.00 77.12 586 SER A O 1
ATOM 4641 N N . ASN A 1 587 ? 10.673 -2.604 -9.301 1.00 72.94 587 ASN A N 1
ATOM 4642 C CA . ASN A 1 587 ? 10.542 -1.681 -10.420 1.00 72.94 587 ASN A CA 1
ATOM 4643 C C . ASN A 1 587 ? 10.606 -0.219 -9.947 1.00 72.94 587 ASN A C 1
ATOM 4645 O O . ASN A 1 587 ? 9.685 0.266 -9.293 1.00 72.94 587 ASN A O 1
ATOM 4649 N N . ASN A 1 588 ? 11.652 0.520 -10.341 1.00 69.38 588 ASN A N 1
ATOM 4650 C CA . ASN A 1 588 ? 11.804 1.945 -9.997 1.00 69.38 588 ASN A CA 1
ATOM 4651 C C . ASN A 1 588 ? 10.577 2.789 -10.396 1.00 69.38 588 ASN A C 1
ATOM 4653 O O . ASN A 1 588 ? 10.241 3.739 -9.699 1.00 69.38 588 ASN A O 1
ATOM 4657 N N . LYS A 1 589 ? 9.876 2.430 -11.481 1.00 69.31 589 LYS A N 1
ATOM 4658 C CA . LYS A 1 589 ? 8.670 3.147 -11.911 1.00 69.31 589 LYS A CA 1
ATOM 4659 C C . LYS A 1 589 ? 7.482 2.899 -10.975 1.00 69.31 589 LYS A C 1
ATOM 4661 O O . LYS A 1 589 ? 6.701 3.812 -10.748 1.00 69.31 589 LYS A O 1
ATOM 4666 N N . ALA A 1 590 ? 7.354 1.698 -10.407 1.00 67.81 590 ALA A N 1
ATOM 4667 C CA . ALA A 1 590 ? 6.313 1.398 -9.418 1.00 67.81 590 ALA A CA 1
ATOM 4668 C C . ALA A 1 590 ? 6.545 2.179 -8.111 1.00 67.81 590 ALA A C 1
ATOM 4670 O O . ALA A 1 590 ? 5.624 2.798 -7.582 1.00 67.81 590 ALA A O 1
ATOM 4671 N N . VAL A 1 591 ? 7.807 2.245 -7.670 1.00 71.56 591 VAL A N 1
ATOM 4672 C CA . VAL A 1 591 ? 8.261 3.067 -6.534 1.00 71.56 591 VAL A CA 1
ATOM 4673 C C . VAL A 1 591 ? 7.881 4.544 -6.732 1.00 71.56 591 VAL A C 1
ATOM 4675 O O . VAL A 1 591 ? 7.276 5.161 -5.853 1.00 71.56 591 VAL A O 1
ATOM 4678 N N . GLU A 1 592 ? 8.183 5.095 -7.913 1.00 72.38 592 GLU A N 1
ATOM 4679 C CA . GLU A 1 592 ? 7.830 6.470 -8.280 1.00 72.38 592 GLU A CA 1
ATOM 4680 C C . GLU A 1 592 ? 6.313 6.689 -8.327 1.00 72.38 592 GLU A C 1
ATOM 4682 O O . GLU A 1 592 ? 5.839 7.698 -7.811 1.00 72.38 592 GLU A O 1
ATOM 4687 N N . ASN A 1 593 ? 5.545 5.744 -8.880 1.00 75.81 593 ASN A N 1
ATOM 4688 C CA . ASN A 1 593 ? 4.094 5.875 -9.011 1.00 75.81 593 ASN A CA 1
ATOM 4689 C C . ASN A 1 593 ? 3.409 6.084 -7.653 1.00 75.81 593 ASN A C 1
ATOM 4691 O O . ASN A 1 593 ? 2.626 7.019 -7.523 1.00 75.81 593 ASN A O 1
ATOM 4695 N N . ILE A 1 594 ? 3.721 5.275 -6.632 1.00 76.56 594 ILE A N 1
ATOM 4696 C CA . ILE A 1 594 ? 3.113 5.450 -5.300 1.00 76.56 594 ILE A CA 1
ATOM 4697 C C . ILE A 1 594 ? 3.543 6.783 -4.679 1.00 76.56 594 ILE A C 1
ATOM 4699 O O . ILE A 1 594 ? 2.707 7.545 -4.197 1.00 76.56 594 ILE A O 1
ATOM 4703 N N . SER A 1 595 ? 4.842 7.092 -4.690 1.00 79.88 595 SER A N 1
ATOM 4704 C CA . SER A 1 595 ? 5.350 8.291 -4.005 1.00 79.88 595 SER A CA 1
ATOM 4705 C C . SER A 1 595 ? 4.978 9.601 -4.672 1.00 79.88 595 SER A C 1
ATOM 4707 O O . SER A 1 595 ? 4.884 10.617 -3.990 1.00 79.88 595 SER A O 1
ATOM 4709 N N . GLN A 1 596 ? 4.753 9.593 -5.982 1.00 80.81 596 GLN A N 1
ATOM 4710 C CA . GLN A 1 596 ? 4.259 10.762 -6.693 1.00 80.81 596 GLN A CA 1
ATOM 4711 C C . GLN A 1 596 ? 2.734 10.868 -6.652 1.00 80.81 596 GLN A C 1
ATOM 4713 O O . GLN A 1 596 ? 2.239 11.982 -6.767 1.00 80.81 596 GLN A O 1
ATOM 4718 N N . ASP A 1 597 ? 1.988 9.770 -6.490 1.00 85.19 597 ASP A N 1
ATOM 4719 C CA . ASP A 1 597 ? 0.521 9.803 -6.414 1.00 85.19 597 ASP A CA 1
ATOM 4720 C C . ASP A 1 597 ? 0.021 10.371 -5.078 1.00 85.19 597 ASP A C 1
ATOM 4722 O O . ASP A 1 597 ? -0.810 11.274 -5.068 1.00 85.19 597 ASP A O 1
ATOM 4726 N N . LEU A 1 598 ? 0.575 9.916 -3.947 1.00 91.12 598 LEU A N 1
ATOM 4727 C CA . LEU A 1 598 ? 0.151 10.344 -2.603 1.00 91.12 598 LEU A CA 1
ATOM 4728 C C . LEU A 1 598 ? 0.105 11.876 -2.393 1.00 91.12 598 LEU A C 1
ATOM 4730 O O . LEU A 1 598 ? -0.890 12.356 -1.847 1.00 91.12 598 LEU A O 1
ATOM 4734 N N . PRO A 1 599 ? 1.121 12.672 -2.792 1.00 91.12 599 PRO A N 1
ATOM 4735 C CA . PRO A 1 599 ? 1.104 14.120 -2.591 1.00 91.12 599 PRO A CA 1
ATOM 4736 C C . PRO A 1 599 ? 0.275 14.893 -3.629 1.00 91.12 599 PRO A C 1
ATOM 4738 O O . PRO A 1 599 ? 0.010 16.072 -3.398 1.00 91.12 599 PRO A O 1
ATOM 4741 N N . ARG A 1 600 ? -0.128 14.299 -4.765 1.00 90.19 600 ARG A N 1
ATOM 4742 C CA . ARG A 1 600 ? -0.838 15.014 -5.849 1.00 90.19 600 ARG A CA 1
ATOM 4743 C C . ARG A 1 600 ? -2.252 15.394 -5.451 1.00 90.19 600 ARG A C 1
ATOM 4745 O O . ARG A 1 600 ? -2.976 14.577 -4.890 1.00 90.19 600 ARG A O 1
ATOM 4752 N N . THR A 1 601 ? -2.688 16.595 -5.817 1.00 88.25 601 THR A N 1
ATOM 4753 C CA . THR A 1 601 ? -4.058 17.073 -5.549 1.00 88.25 601 THR A CA 1
ATOM 4754 C C . THR A 1 601 ? -5.127 16.151 -6.150 1.00 88.25 601 THR A C 1
ATOM 4756 O O . THR A 1 601 ? -6.164 15.928 -5.537 1.00 88.25 601 THR A O 1
ATOM 4759 N N . GLU A 1 602 ? -4.845 15.542 -7.305 1.00 85.50 602 GLU A N 1
ATOM 4760 C CA . GLU A 1 602 ? -5.714 14.566 -7.988 1.00 85.50 602 GLU A CA 1
ATOM 4761 C C . GLU A 1 602 ? -6.017 13.313 -7.147 1.00 85.50 602 GLU A C 1
ATOM 4763 O O . GLU A 1 602 ? -7.016 12.635 -7.379 1.00 85.50 602 GLU A O 1
ATOM 4768 N N . SER A 1 603 ? -5.178 13.007 -6.150 1.00 85.44 603 SER A N 1
ATOM 4769 C CA . SER A 1 603 ? -5.388 11.883 -5.232 1.00 85.44 603 SER A CA 1
ATOM 4770 C C . SER A 1 603 ? -6.459 12.152 -4.163 1.00 85.44 603 SER A C 1
ATOM 4772 O O . SER A 1 603 ? -6.884 11.211 -3.482 1.00 85.44 603 SER A O 1
ATOM 4774 N N . LEU A 1 604 ? -6.895 13.412 -4.020 1.00 89.75 604 LEU A N 1
ATOM 4775 C CA . LEU A 1 604 ? -7.978 13.856 -3.144 1.00 89.75 604 LEU A CA 1
ATOM 4776 C C . LEU A 1 604 ? -9.300 13.943 -3.904 1.00 89.75 604 LEU A C 1
ATOM 4778 O O . LEU A 1 604 ? -9.350 14.465 -5.020 1.00 89.75 604 LEU A O 1
ATOM 4782 N N . ALA A 1 605 ? -10.404 13.569 -3.256 1.00 90.94 605 ALA A N 1
ATOM 4783 C CA . ALA A 1 605 ? -11.712 13.958 -3.773 1.00 90.94 605 ALA A CA 1
ATOM 4784 C C . ALA A 1 605 ? -11.887 15.487 -3.733 1.00 90.94 605 ALA A C 1
ATOM 4786 O O . ALA A 1 605 ? -11.450 16.146 -2.789 1.00 90.94 605 ALA A O 1
ATOM 4787 N N . THR A 1 606 ? -12.572 16.036 -4.738 1.00 88.19 606 THR A N 1
ATOM 4788 C CA . THR A 1 606 ? -12.821 17.480 -4.904 1.00 88.19 606 THR A CA 1
ATOM 4789 C C . THR A 1 606 ? -13.396 18.135 -3.651 1.00 88.19 606 THR A C 1
ATOM 4791 O O . THR A 1 606 ? -12.962 19.215 -3.265 1.00 88.19 606 THR A O 1
ATOM 4794 N N . ASP A 1 607 ? -14.308 17.446 -2.966 1.00 90.19 607 ASP A N 1
ATOM 4795 C CA . ASP A 1 607 ? -14.977 17.965 -1.771 1.00 90.19 607 ASP A CA 1
ATOM 4796 C C . ASP A 1 607 ? -13.978 18.191 -0.624 1.00 90.19 607 ASP A C 1
ATOM 4798 O O . ASP A 1 607 ? -14.076 19.182 0.095 1.00 90.19 607 ASP A O 1
ATOM 4802 N N . TRP A 1 608 ? -12.961 17.328 -0.500 1.00 92.38 608 TRP A N 1
ATOM 4803 C CA . TRP A 1 608 ? -11.898 17.471 0.500 1.00 92.38 608 TRP A CA 1
ATOM 4804 C C . TRP A 1 608 ? -10.890 18.561 0.140 1.00 92.38 608 TRP A C 1
ATOM 4806 O O . TRP A 1 608 ? -10.349 19.202 1.038 1.00 92.38 608 TRP A O 1
ATOM 4816 N N . GLN A 1 609 ? -10.665 18.818 -1.152 1.00 90.31 609 GLN A N 1
ATOM 4817 C CA . GLN A 1 609 ? -9.846 19.952 -1.590 1.00 90.31 609 GLN A CA 1
ATOM 4818 C C . GLN A 1 609 ? -10.498 21.270 -1.148 1.00 90.31 609 GLN A C 1
ATOM 4820 O O . GLN A 1 609 ? -9.867 22.075 -0.465 1.00 90.31 609 GLN A O 1
ATOM 4825 N N . SER A 1 610 ? -11.791 21.442 -1.446 1.00 90.31 610 SER A N 1
ATOM 4826 C CA . SER A 1 610 ? -12.561 22.609 -1.003 1.00 90.31 610 SER A CA 1
ATOM 4827 C C . SER A 1 610 ? -12.695 22.680 0.519 1.00 90.31 610 SER A C 1
ATOM 4829 O O . SER A 1 610 ? -12.667 23.769 1.089 1.00 90.31 610 SER A O 1
ATOM 4831 N N . TRP A 1 611 ? -12.813 21.536 1.200 1.00 92.25 611 TRP A N 1
ATOM 4832 C CA . TRP A 1 611 ? -12.855 21.484 2.661 1.00 92.25 611 TRP A CA 1
ATOM 4833 C C . TRP A 1 611 ? -11.573 22.046 3.292 1.00 92.25 611 TRP A C 1
ATOM 4835 O O . TRP A 1 611 ? -11.670 22.904 4.163 1.00 92.25 611 TRP A O 1
ATOM 4845 N N . ILE A 1 612 ? -10.382 21.657 2.810 1.00 89.75 612 ILE A N 1
ATOM 4846 C CA . ILE A 1 612 ? -9.094 22.183 3.309 1.00 89.75 612 ILE A CA 1
ATOM 4847 C C . ILE A 1 612 ? -9.020 23.709 3.139 1.00 89.75 612 ILE A C 1
ATOM 4849 O O . ILE A 1 612 ? -8.556 24.418 4.036 1.00 89.75 612 ILE A O 1
ATOM 4853 N N . GLU A 1 613 ? -9.465 24.227 1.993 1.00 88.44 613 GLU A N 1
ATOM 4854 C CA . GLU A 1 613 ? -9.462 25.665 1.705 1.00 88.44 613 GLU A CA 1
ATOM 4855 C C . GLU A 1 613 ? -10.406 26.446 2.626 1.00 88.44 613 GLU A C 1
ATOM 4857 O O . GLU A 1 613 ? -10.029 27.503 3.138 1.00 88.44 613 GLU A O 1
ATOM 4862 N N . ASN A 1 614 ? -11.603 25.910 2.873 1.00 90.75 614 ASN A N 1
ATOM 4863 C CA . ASN A 1 614 ? -12.604 26.533 3.735 1.00 90.75 614 ASN A CA 1
ATOM 4864 C C . ASN A 1 614 ? -12.207 26.481 5.216 1.00 90.75 614 ASN A C 1
ATOM 4866 O O . ASN A 1 614 ? -12.312 27.493 5.906 1.00 90.75 614 ASN A O 1
ATOM 4870 N N . GLU A 1 615 ? -11.728 25.328 5.687 1.00 89.25 615 GLU A N 1
ATOM 4871 C CA . GLU A 1 615 ? -11.406 25.096 7.099 1.00 89.25 615 GLU A CA 1
ATOM 4872 C C . GLU A 1 615 ? -10.162 25.882 7.533 1.00 89.25 615 GLU A C 1
ATOM 4874 O O . GLU A 1 615 ? -10.141 26.504 8.594 1.00 89.25 615 GLU A O 1
ATOM 4879 N N . TYR A 1 616 ? -9.119 25.905 6.694 1.00 86.06 616 TYR A N 1
ATOM 4880 C CA . TYR A 1 616 ? -7.833 26.515 7.049 1.00 86.06 616 TYR A CA 1
ATOM 4881 C C . TYR A 1 616 ? -7.592 27.886 6.402 1.00 86.06 616 TYR A C 1
ATOM 4883 O O . TYR A 1 616 ? -6.587 28.543 6.692 1.00 86.06 616 TYR A O 1
ATOM 4891 N N . GLY A 1 617 ? -8.484 28.362 5.527 1.00 85.62 617 GLY A N 1
ATOM 4892 C CA . GLY A 1 617 ? -8.429 29.703 4.943 1.00 85.62 617 GLY A CA 1
ATOM 4893 C C . GLY A 1 617 ? -7.069 30.021 4.314 1.00 85.62 617 GLY A C 1
ATOM 4894 O O . GLY A 1 617 ? -6.640 29.375 3.364 1.00 85.62 617 GLY A O 1
ATOM 4895 N N . ARG A 1 618 ? -6.344 31.018 4.843 1.00 74.88 618 ARG A N 1
ATOM 4896 C CA . ARG A 1 618 ? -4.993 31.369 4.350 1.00 74.88 618 ARG A CA 1
ATOM 4897 C C . ARG A 1 618 ? -3.927 30.319 4.677 1.00 74.88 618 ARG A C 1
ATOM 4899 O O . ARG A 1 618 ? -2.952 30.228 3.934 1.00 74.88 618 ARG A O 1
ATOM 4906 N N . GLU A 1 619 ? -4.095 29.554 5.755 1.00 76.94 619 GLU A N 1
ATOM 4907 C CA . GLU A 1 619 ? -3.149 28.509 6.168 1.00 76.94 619 GLU A CA 1
ATOM 4908 C C . GLU A 1 619 ? -3.216 27.268 5.270 1.00 76.94 619 GLU A C 1
ATOM 4910 O O . GLU A 1 619 ? -2.245 26.516 5.201 1.00 76.94 619 GLU A O 1
ATOM 4915 N N . SER A 1 620 ? -4.303 27.104 4.504 1.00 78.25 620 SER A N 1
ATOM 4916 C CA . SER A 1 620 ? -4.442 26.051 3.484 1.00 78.25 620 SER A CA 1
ATOM 4917 C C . SER A 1 620 ? -3.297 26.054 2.458 1.00 78.25 620 SER A C 1
ATOM 4919 O O . SER A 1 620 ? -2.899 25.002 1.960 1.00 78.25 620 SER A O 1
ATOM 4921 N N . LYS A 1 621 ? -2.697 27.228 2.196 1.00 80.44 621 LYS A N 1
ATOM 4922 C CA . LYS A 1 621 ? -1.579 27.409 1.253 1.00 80.44 621 LYS A CA 1
ATOM 4923 C C . LYS A 1 621 ? -0.298 26.693 1.655 1.00 80.44 621 LYS A C 1
ATOM 4925 O O . LYS A 1 621 ? 0.587 26.554 0.820 1.00 80.44 621 LYS A O 1
ATOM 4930 N N . ASP A 1 622 ? -0.167 26.311 2.919 1.00 85.81 622 ASP A N 1
ATOM 4931 C CA . ASP A 1 622 ? 0.958 25.526 3.425 1.00 85.81 622 ASP A CA 1
ATOM 4932 C C . ASP A 1 622 ? 0.467 24.371 4.308 1.00 85.81 622 ASP A C 1
ATOM 4934 O O . ASP A 1 622 ? 1.201 23.875 5.158 1.00 85.81 622 ASP A O 1
ATOM 4938 N N . TYR A 1 623 ? -0.785 23.933 4.143 1.00 91.12 623 TYR A N 1
ATOM 4939 C CA . TYR A 1 623 ? -1.321 22.789 4.878 1.00 91.12 623 TYR A CA 1
ATOM 4940 C C . TYR A 1 623 ? -0.412 21.568 4.679 1.00 91.12 623 TYR A C 1
ATOM 4942 O O . TYR A 1 623 ? -0.039 21.257 3.551 1.00 91.12 623 TYR A O 1
ATOM 4950 N N . ALA A 1 624 ? 0.008 20.929 5.777 1.00 92.12 624 ALA A N 1
ATOM 4951 C CA . ALA A 1 624 ? 0.900 19.764 5.750 1.00 92.12 624 ALA A CA 1
ATOM 4952 C C . ALA A 1 624 ? 2.125 19.926 4.814 1.00 92.12 624 ALA A C 1
ATOM 4954 O O . ALA A 1 624 ? 2.511 18.994 4.112 1.00 92.12 624 ALA A O 1
ATOM 4955 N N . PHE A 1 625 ? 2.726 21.124 4.786 1.00 94.50 625 PHE A N 1
ATOM 4956 C CA . PHE A 1 625 ? 3.893 21.465 3.955 1.00 94.50 625 PHE A CA 1
ATOM 4957 C C . PHE A 1 625 ? 3.666 21.337 2.440 1.00 94.50 625 PHE A C 1
ATOM 4959 O O . PHE A 1 625 ? 4.595 21.044 1.681 1.00 94.50 625 PHE A O 1
ATOM 4966 N N . ARG A 1 626 ? 2.432 21.602 1.992 1.00 92.12 626 ARG A N 1
ATOM 4967 C CA . ARG A 1 626 ? 2.012 21.622 0.584 1.00 92.12 626 ARG A CA 1
ATOM 4968 C C . ARG A 1 626 ? 3.001 22.320 -0.357 1.00 92.12 626 ARG A C 1
ATOM 4970 O O . ARG A 1 626 ? 3.286 21.788 -1.424 1.00 92.12 626 ARG A O 1
ATOM 4977 N N . GLN A 1 627 ? 3.555 23.473 0.027 1.00 89.50 627 GLN A N 1
ATOM 4978 C CA . GLN A 1 627 ? 4.446 24.255 -0.848 1.00 89.50 627 GLN A CA 1
ATOM 4979 C C . GLN A 1 627 ? 5.718 23.491 -1.215 1.00 89.50 627 GLN A C 1
ATOM 4981 O O . GLN A 1 627 ? 6.121 23.463 -2.375 1.00 89.50 627 GLN A O 1
ATOM 4986 N N . LEU A 1 628 ? 6.327 22.828 -0.232 1.00 89.69 628 LEU A N 1
ATOM 4987 C CA . LEU A 1 628 ? 7.504 22.002 -0.468 1.00 89.69 628 LEU A CA 1
ATOM 4988 C C . LEU A 1 628 ? 7.154 20.784 -1.331 1.00 89.69 628 LEU A C 1
ATOM 4990 O O . LEU A 1 628 ? 7.934 20.416 -2.206 1.00 89.69 628 LEU A O 1
ATOM 4994 N N . ALA A 1 629 ? 5.992 20.165 -1.109 1.00 90.75 629 ALA A N 1
ATOM 4995 C CA . ALA A 1 629 ? 5.538 19.050 -1.936 1.00 90.75 629 ALA A CA 1
ATOM 4996 C C . ALA A 1 629 ? 5.381 19.469 -3.412 1.00 90.75 629 ALA A C 1
ATOM 4998 O O . ALA A 1 629 ? 5.847 18.760 -4.302 1.00 90.75 629 ALA A O 1
ATOM 4999 N N . GLU A 1 630 ? 4.817 20.651 -3.681 1.00 89.94 630 GLU A N 1
ATOM 5000 C CA . GLU A 1 630 ? 4.728 21.218 -5.036 1.00 89.94 630 GLU A CA 1
ATOM 5001 C C . GLU A 1 630 ? 6.111 21.465 -5.655 1.00 89.94 630 GLU A C 1
ATOM 5003 O O . GLU A 1 630 ? 6.328 21.175 -6.832 1.00 89.94 630 GLU A O 1
ATOM 5008 N N . GLU A 1 631 ? 7.070 21.983 -4.885 1.00 85.44 631 GLU A N 1
ATOM 5009 C CA . GLU A 1 631 ? 8.443 22.186 -5.359 1.00 85.44 631 GLU A CA 1
ATOM 5010 C C . GLU A 1 631 ? 9.157 20.869 -5.682 1.00 85.44 631 GLU A C 1
ATOM 5012 O O . GLU A 1 631 ? 9.855 20.786 -6.695 1.00 85.44 631 GLU A O 1
ATOM 5017 N N . LEU A 1 632 ? 8.965 19.838 -4.855 1.00 85.38 632 LEU A N 1
ATOM 5018 C CA . LEU A 1 632 ? 9.520 18.504 -5.084 1.00 85.38 632 LEU A CA 1
ATOM 5019 C C . LEU A 1 632 ? 8.897 17.836 -6.319 1.00 85.38 632 LEU A C 1
ATOM 5021 O O . LEU A 1 632 ? 9.618 17.221 -7.098 1.00 85.38 632 LEU A O 1
ATOM 5025 N N . LEU A 1 633 ? 7.595 18.015 -6.571 1.00 82.06 633 LEU A N 1
ATOM 5026 C CA . LEU A 1 633 ? 6.966 17.539 -7.811 1.00 82.06 633 LEU A CA 1
ATOM 5027 C C . LEU A 1 633 ? 7.480 18.296 -9.048 1.00 82.06 633 LEU A C 1
ATOM 5029 O O . LEU A 1 633 ? 7.699 17.693 -10.101 1.00 82.06 633 LEU A O 1
ATOM 5033 N N . LYS A 1 634 ? 7.721 19.610 -8.931 1.00 78.50 634 LYS A N 1
ATOM 5034 C CA . LYS A 1 634 ? 8.276 20.440 -10.017 1.00 78.50 634 LYS A CA 1
ATOM 5035 C C . LYS A 1 634 ? 9.729 20.095 -10.343 1.00 78.50 634 LYS A C 1
ATOM 5037 O O . LYS A 1 634 ? 10.110 20.181 -11.507 1.00 78.50 634 LYS A O 1
ATOM 5042 N N . SER A 1 635 ? 10.540 19.731 -9.348 1.00 64.62 635 SER A N 1
ATOM 5043 C CA . SER A 1 635 ? 11.939 19.336 -9.562 1.00 64.62 635 SER A CA 1
ATOM 5044 C C . SER A 1 635 ? 12.078 17.938 -10.179 1.00 64.62 635 SER A C 1
ATOM 5046 O O . SER A 1 635 ? 13.097 17.654 -10.816 1.00 64.62 635 SER A O 1
ATOM 5048 N N . ASP A 1 636 ? 11.060 17.086 -10.020 1.00 56.09 636 ASP A N 1
ATOM 5049 C CA . ASP A 1 636 ? 11.020 15.733 -10.579 1.00 56.09 636 ASP A CA 1
ATOM 5050 C C . ASP A 1 636 ? 10.473 15.696 -12.019 1.00 56.09 636 ASP A C 1
ATOM 5052 O O . ASP A 1 636 ? 10.881 14.859 -12.831 1.00 56.09 636 ASP A O 1
ATOM 5056 N N . GLY A 1 637 ? 9.627 16.668 -12.380 1.00 51.34 637 GLY A N 1
ATOM 5057 C CA . GLY A 1 637 ? 9.278 16.956 -13.768 1.00 51.34 637 GLY A CA 1
ATOM 5058 C C . GLY A 1 637 ? 10.535 17.308 -14.566 1.00 51.34 637 GLY A C 1
ATOM 5059 O O . GLY A 1 637 ? 11.225 18.283 -14.271 1.00 51.34 637 GLY A O 1
ATOM 5060 N N . LYS A 1 638 ? 10.865 16.505 -15.588 1.00 40.22 638 LYS A N 1
ATOM 5061 C CA . LYS A 1 638 ? 11.941 16.812 -16.547 1.00 40.22 638 LYS A CA 1
ATOM 5062 C C . LYS A 1 638 ? 11.865 18.285 -16.972 1.00 40.22 638 LYS A C 1
ATOM 5064 O O . LYS A 1 638 ? 10.774 18.831 -17.106 1.00 40.22 638 LYS A O 1
ATOM 5069 N N . LYS A 1 639 ? 13.020 18.893 -17.278 1.00 31.31 639 LYS A N 1
ATOM 5070 C CA . LYS A 1 639 ? 13.153 20.164 -18.018 1.00 31.31 639 LYS A CA 1
ATOM 5071 C C . LYS A 1 639 ? 12.532 20.078 -19.430 1.00 31.31 639 LYS A C 1
ATOM 5073 O O . LYS A 1 639 ? 13.213 20.278 -20.428 1.00 31.31 639 LYS A O 1
ATOM 5078 N N . GLU A 1 640 ? 11.244 19.793 -19.537 1.00 31.69 640 GLU A N 1
ATOM 5079 C CA . GLU A 1 640 ? 10.408 20.074 -20.698 1.00 31.69 640 GLU A CA 1
ATOM 5080 C C . GLU A 1 640 ? 9.791 21.457 -20.499 1.00 31.69 640 GLU A C 1
ATOM 5082 O O . GLU A 1 640 ? 8.590 21.638 -20.349 1.00 31.69 640 GLU A O 1
ATOM 5087 N N . ALA A 1 641 ? 10.663 22.463 -20.481 1.00 31.69 641 ALA A N 1
ATOM 5088 C CA . ALA A 1 641 ? 10.279 23.847 -20.687 1.00 31.69 641 ALA A CA 1
ATOM 5089 C C . ALA A 1 641 ? 10.730 24.234 -22.098 1.00 31.69 641 ALA A C 1
ATOM 5091 O O . ALA A 1 641 ? 11.743 24.903 -22.289 1.00 31.69 641 ALA A O 1
ATOM 5092 N N . THR A 1 642 ? 9.987 23.773 -23.106 1.00 32.88 642 THR A N 1
ATOM 5093 C CA . THR A 1 642 ? 9.844 24.576 -24.324 1.00 32.88 642 THR A CA 1
ATOM 5094 C C . THR A 1 642 ? 8.617 25.450 -24.123 1.00 32.88 642 THR A C 1
ATOM 5096 O O . THR A 1 642 ? 7.561 24.979 -23.709 1.00 32.88 642 THR A O 1
ATOM 5099 N N . ALA A 1 643 ? 8.815 26.751 -24.315 1.00 34.47 643 ALA A N 1
ATOM 5100 C CA . ALA A 1 643 ? 7.806 27.785 -24.180 1.00 34.47 643 ALA A CA 1
ATOM 5101 C C . ALA A 1 643 ? 6.553 27.422 -24.990 1.00 34.47 643 ALA A C 1
ATOM 5103 O O . ALA A 1 643 ? 6.632 27.399 -26.215 1.00 34.47 643 ALA A O 1
ATOM 5104 N N . ASN A 1 644 ? 5.467 27.063 -24.293 1.00 34.88 644 ASN A N 1
ATOM 5105 C CA . ASN A 1 644 ? 4.048 27.196 -24.676 1.00 34.88 644 ASN A CA 1
ATOM 5106 C C . ASN A 1 644 ? 3.140 26.334 -23.767 1.00 34.88 644 ASN A C 1
ATOM 5108 O O . ASN A 1 644 ? 2.290 25.594 -24.253 1.00 34.88 644 ASN A O 1
ATOM 5112 N N . LYS A 1 645 ? 3.297 26.425 -22.440 1.00 33.09 645 LYS A N 1
ATOM 5113 C CA . LYS A 1 645 ? 2.230 26.037 -21.507 1.00 33.09 645 LYS A CA 1
ATOM 5114 C C . LYS A 1 645 ? 1.679 27.306 -20.871 1.00 33.09 645 LYS A C 1
ATOM 5116 O O . LYS A 1 645 ? 2.452 28.144 -20.414 1.00 33.09 645 LYS A O 1
ATOM 5121 N N . THR A 1 646 ? 0.363 27.468 -20.911 1.00 33.97 646 THR A N 1
ATOM 5122 C CA . THR A 1 646 ? -0.363 28.424 -20.071 1.00 33.97 646 THR A CA 1
ATOM 5123 C C . THR A 1 646 ? -0.082 28.101 -18.599 1.00 33.97 646 THR A C 1
ATOM 5125 O O . THR A 1 646 ? 0.097 26.932 -18.263 1.00 33.97 646 THR A O 1
ATOM 5128 N N . ASP A 1 647 ? -0.036 29.111 -17.725 1.00 34.97 647 ASP A N 1
ATOM 5129 C CA . ASP A 1 647 ? 0.305 28.990 -16.288 1.00 34.97 647 ASP A CA 1
ATOM 5130 C C . ASP A 1 647 ? -0.589 28.016 -15.473 1.00 34.97 647 ASP A C 1
ATOM 5132 O O . ASP A 1 647 ? -0.314 27.771 -14.301 1.00 34.97 647 ASP A O 1
ATOM 5136 N N . ASP A 1 648 ? -1.627 27.432 -16.079 1.00 37.16 648 ASP A N 1
ATOM 5137 C CA . ASP A 1 648 ? -2.653 26.600 -15.430 1.00 37.16 648 ASP A CA 1
ATOM 5138 C C . ASP A 1 648 ? -2.287 25.100 -15.308 1.00 37.16 648 ASP A C 1
ATOM 5140 O O . ASP A 1 648 ? -2.968 24.346 -14.626 1.00 37.16 648 ASP A O 1
ATOM 5144 N N . ASP A 1 649 ? -1.194 24.652 -15.939 1.00 45.59 649 ASP A N 1
ATOM 5145 C CA . ASP A 1 649 ? -0.885 23.220 -16.147 1.00 45.59 649 ASP A CA 1
ATOM 5146 C C . ASP A 1 649 ? 0.281 22.690 -15.275 1.00 45.59 649 ASP A C 1
ATOM 5148 O O . ASP A 1 649 ? 0.941 21.694 -15.599 1.00 45.59 649 ASP A O 1
ATOM 5152 N N . SER A 1 650 ? 0.618 23.396 -14.187 1.00 53.25 650 SER A N 1
ATOM 5153 C CA . SER A 1 650 ? 1.699 22.984 -13.277 1.00 53.25 650 SER A CA 1
ATOM 5154 C C . SER A 1 650 ? 1.240 21.874 -12.314 1.00 53.25 650 SER A C 1
ATOM 5156 O O . SER A 1 650 ? 0.138 21.974 -11.775 1.00 53.25 650 SER A O 1
ATOM 5158 N N . PRO A 1 651 ? 2.059 20.832 -12.047 1.00 63.34 651 PRO A N 1
ATOM 5159 C CA . PRO A 1 651 ? 1.679 19.764 -11.124 1.00 63.34 651 PRO A CA 1
ATOM 5160 C C . PRO A 1 651 ? 1.437 20.339 -9.723 1.00 63.34 651 PRO A C 1
ATOM 5162 O O . PRO A 1 651 ? 2.330 20.959 -9.138 1.00 63.34 651 PRO A O 1
ATOM 5165 N N . SER A 1 652 ? 0.223 20.142 -9.204 1.00 85.00 652 SER A N 1
ATOM 5166 C CA . SER A 1 652 ? -0.196 20.622 -7.886 1.00 85.00 652 SER A CA 1
ATOM 5167 C C . SER A 1 652 ? -0.142 19.501 -6.844 1.00 85.00 652 SER A C 1
ATOM 5169 O O . SER A 1 652 ? -0.486 18.347 -7.121 1.00 85.00 652 SER A O 1
ATOM 5171 N N . ALA A 1 653 ? 0.297 19.847 -5.635 1.00 90.56 653 ALA A N 1
ATOM 5172 C CA . ALA A 1 653 ? 0.307 18.963 -4.477 1.00 90.56 653 ALA A CA 1
ATOM 5173 C C . ALA A 1 653 ? -0.682 19.468 -3.424 1.00 90.56 653 ALA A C 1
ATOM 5175 O O . ALA A 1 653 ? -1.023 20.649 -3.418 1.00 90.56 653 ALA A O 1
ATOM 5176 N N . TRP A 1 654 ? -1.087 18.601 -2.498 1.00 92.12 654 TRP A N 1
ATOM 5177 C CA . TRP A 1 654 ? -1.943 18.976 -1.367 1.00 92.12 654 TRP A CA 1
ATOM 5178 C C . TRP A 1 654 ? -1.263 18.819 -0.001 1.00 92.12 654 TRP A C 1
ATOM 5180 O O . TRP A 1 654 ? -1.614 19.546 0.926 1.00 92.12 654 TRP A O 1
ATOM 5190 N N . ALA A 1 655 ? -0.284 17.915 0.122 1.00 93.31 655 ALA A N 1
ATOM 5191 C CA . ALA A 1 655 ? 0.471 17.657 1.348 1.00 93.31 655 ALA A CA 1
ATOM 5192 C C . ALA A 1 655 ? 1.818 16.973 1.050 1.00 93.31 655 ALA A C 1
ATOM 5194 O O . ALA A 1 655 ? 1.963 16.257 0.057 1.00 93.31 655 ALA A O 1
ATOM 5195 N N . LEU A 1 656 ? 2.801 17.147 1.937 1.00 94.06 656 LEU A N 1
ATOM 5196 C CA . LEU A 1 656 ? 4.064 16.411 1.907 1.00 94.06 656 LEU A CA 1
ATOM 5197 C C . LEU A 1 656 ? 3.914 15.077 2.645 1.00 94.06 656 LEU A C 1
ATOM 5199 O O . LEU A 1 656 ? 4.078 15.003 3.860 1.00 94.06 656 LEU A O 1
ATOM 5203 N N . LEU A 1 657 ? 3.600 14.019 1.900 1.00 93.69 657 LEU A N 1
ATOM 5204 C CA . LEU A 1 657 ? 3.381 12.682 2.467 1.00 93.69 657 LEU A CA 1
ATOM 5205 C C . LEU A 1 657 ? 4.456 11.672 2.088 1.00 93.69 657 LEU A C 1
ATOM 5207 O O . LEU A 1 657 ? 4.742 10.761 2.862 1.00 93.69 657 LEU A O 1
ATOM 5211 N N . ALA A 1 658 ? 5.040 11.820 0.903 1.00 94.31 658 ALA A N 1
ATOM 5212 C CA . ALA A 1 658 ? 5.943 10.828 0.356 1.00 94.31 658 ALA A CA 1
ATOM 5213 C C . ALA A 1 658 ? 7.145 11.459 -0.344 1.00 94.31 658 ALA A C 1
ATOM 5215 O O . ALA A 1 658 ? 7.055 12.561 -0.888 1.00 94.31 658 ALA A O 1
ATOM 5216 N N . ALA A 1 659 ? 8.261 10.733 -0.350 1.00 91.50 659 ALA A N 1
ATOM 5217 C CA . ALA A 1 659 ? 9.425 11.058 -1.160 1.00 91.50 659 ALA A CA 1
ATOM 5218 C C . ALA A 1 659 ? 10.017 9.801 -1.804 1.00 91.50 659 ALA A C 1
ATOM 5220 O O . ALA A 1 659 ? 10.234 8.782 -1.143 1.00 91.50 659 ALA A O 1
ATOM 5221 N N . THR A 1 660 ? 10.339 9.910 -3.093 1.00 89.75 660 THR A N 1
ATOM 5222 C CA . THR A 1 660 ? 11.119 8.901 -3.809 1.00 89.75 660 THR A CA 1
ATOM 5223 C C . THR A 1 660 ? 12.598 9.116 -3.524 1.00 89.75 660 THR A C 1
ATOM 5225 O O . THR A 1 660 ? 13.179 10.122 -3.937 1.00 89.75 660 THR A O 1
ATOM 5228 N N . LEU A 1 661 ? 13.223 8.164 -2.837 1.00 86.62 661 LEU A N 1
ATOM 5229 C CA . LEU A 1 661 ? 14.665 8.148 -2.601 1.00 86.62 661 LEU A CA 1
ATOM 5230 C C . LEU A 1 661 ? 15.315 7.002 -3.402 1.00 86.62 661 LEU A C 1
ATOM 5232 O O . LEU A 1 661 ? 15.056 6.834 -4.597 1.00 86.62 661 LEU A O 1
ATOM 5236 N N . GLY A 1 662 ? 16.219 6.250 -2.775 1.00 80.88 662 GLY A N 1
ATOM 5237 C CA . GLY A 1 662 ? 16.977 5.170 -3.396 1.00 80.88 662 GLY A CA 1
ATOM 5238 C C . GLY A 1 662 ? 18.291 5.651 -4.013 1.00 80.88 662 GLY A C 1
ATOM 5239 O O . GLY A 1 662 ? 19.261 5.930 -3.299 1.00 80.88 662 GLY A O 1
ATOM 5240 N N . ASN A 1 663 ? 18.344 5.722 -5.345 1.00 74.88 663 ASN A N 1
ATOM 5241 C CA . ASN A 1 663 ? 19.575 6.042 -6.070 1.00 74.88 663 ASN A CA 1
ATOM 5242 C C . ASN A 1 663 ? 20.089 7.471 -5.771 1.00 74.88 663 ASN A C 1
ATOM 5244 O O . ASN A 1 663 ? 19.371 8.333 -5.255 1.00 74.88 663 ASN A O 1
ATOM 5248 N N . ALA A 1 664 ? 21.359 7.737 -6.097 1.00 75.50 664 ALA A N 1
ATOM 5249 C CA . ALA A 1 664 ? 21.996 9.025 -5.808 1.00 75.50 664 ALA A CA 1
ATOM 5250 C C . ALA A 1 664 ? 21.264 10.216 -6.454 1.00 75.50 664 ALA A C 1
ATOM 5252 O O . ALA A 1 664 ? 21.134 11.266 -5.828 1.00 75.50 664 ALA A O 1
ATOM 5253 N N . THR A 1 665 ? 20.727 10.038 -7.664 1.00 78.31 665 THR A N 1
ATOM 5254 C CA . THR A 1 665 ? 19.976 11.072 -8.385 1.00 78.31 665 THR A CA 1
ATOM 5255 C C . THR A 1 665 ? 18.710 11.482 -7.638 1.00 78.31 665 THR A C 1
ATOM 5257 O O . THR A 1 665 ? 18.499 12.674 -7.424 1.00 78.31 665 THR A O 1
ATOM 5260 N N . ASN A 1 666 ? 17.903 10.520 -7.190 1.00 83.75 666 ASN A N 1
ATOM 5261 C CA . ASN A 1 666 ? 16.674 10.773 -6.438 1.00 83.75 666 ASN A CA 1
ATOM 5262 C C . ASN A 1 666 ? 16.978 11.450 -5.097 1.00 83.75 666 ASN A C 1
ATOM 5264 O O . ASN A 1 666 ? 16.364 12.461 -4.756 1.00 83.75 666 ASN A O 1
ATOM 5268 N N . LYS A 1 667 ? 18.019 10.988 -4.391 1.00 85.56 667 LYS A N 1
ATOM 5269 C CA . LYS A 1 667 ? 18.498 11.649 -3.169 1.00 85.56 667 LYS A CA 1
ATOM 5270 C C . LYS A 1 667 ? 18.896 13.103 -3.429 1.00 85.56 667 LYS A C 1
ATOM 5272 O O . LYS A 1 667 ? 18.484 13.986 -2.687 1.00 85.56 667 LYS A O 1
ATOM 5277 N N . SER A 1 668 ? 19.654 13.389 -4.490 1.00 83.56 668 SER A N 1
ATOM 5278 C CA . SER A 1 668 ? 20.034 14.768 -4.832 1.00 83.56 668 SER A CA 1
ATOM 5279 C C . SER A 1 668 ? 18.832 15.652 -5.187 1.00 83.56 668 SER A C 1
ATOM 5281 O O . SER A 1 668 ? 18.799 16.808 -4.762 1.00 83.56 668 SER A O 1
ATOM 5283 N N . LYS A 1 669 ? 17.844 15.117 -5.921 1.00 85.88 669 LYS A N 1
ATOM 5284 C CA . LYS A 1 669 ? 16.599 15.826 -6.269 1.00 85.88 669 LYS A CA 1
ATOM 5285 C C . LYS A 1 669 ? 15.779 16.210 -5.039 1.00 85.88 669 LYS A C 1
ATOM 5287 O O . LYS A 1 669 ? 15.200 17.290 -5.027 1.00 85.88 669 LYS A O 1
ATOM 5292 N N . PHE A 1 670 ? 15.758 15.354 -4.018 1.00 91.06 670 PHE A N 1
ATOM 5293 C CA . PHE A 1 670 ? 15.081 15.631 -2.754 1.00 91.06 670 PHE A CA 1
ATOM 5294 C C . PHE A 1 670 ? 15.884 16.596 -1.869 1.00 91.06 670 PHE A C 1
ATOM 5296 O O . PHE A 1 670 ? 15.371 17.630 -1.447 1.00 91.06 670 PHE A O 1
ATOM 5303 N N . ILE A 1 671 ? 17.163 16.292 -1.614 1.00 91.38 671 ILE A N 1
ATOM 5304 C CA . ILE A 1 671 ? 17.978 16.998 -0.613 1.00 91.38 671 ILE A CA 1
ATOM 5305 C C . ILE A 1 671 ? 18.167 18.477 -0.960 1.00 91.38 671 ILE A C 1
ATOM 5307 O O . ILE A 1 671 ? 18.139 19.310 -0.062 1.00 91.38 671 ILE A O 1
ATOM 5311 N N . GLY A 1 672 ? 18.342 18.829 -2.238 1.00 89.56 672 GLY A N 1
ATOM 5312 C CA . GLY A 1 672 ? 18.556 20.223 -2.643 1.00 89.56 672 GLY A CA 1
ATOM 5313 C C . GLY A 1 672 ? 17.405 21.158 -2.230 1.00 89.56 672 GLY A C 1
ATOM 5314 O O . GLY A 1 672 ? 17.629 22.078 -1.433 1.00 89.56 672 GLY A O 1
ATOM 5315 N N . PRO A 1 673 ? 16.176 20.939 -2.738 1.00 90.69 673 PRO A N 1
ATOM 5316 C CA . PRO A 1 673 ? 14.986 21.677 -2.318 1.00 90.69 673 PRO A CA 1
ATOM 5317 C C . PRO A 1 673 ? 14.701 21.529 -0.821 1.00 90.69 673 PRO A C 1
ATOM 5319 O O . PRO A 1 673 ? 14.457 22.528 -0.155 1.00 90.69 673 PRO A O 1
ATOM 5322 N N . PHE A 1 674 ? 14.823 20.324 -0.256 1.00 93.75 674 PHE A N 1
ATOM 5323 C CA . PHE A 1 674 ? 14.563 20.096 1.167 1.00 93.75 674 PHE A CA 1
ATOM 5324 C C . PHE A 1 674 ? 15.505 20.913 2.070 1.00 93.75 674 PHE A C 1
ATOM 5326 O O . PHE A 1 674 ? 15.067 21.614 2.977 1.00 93.75 674 PHE A O 1
ATOM 5333 N N . GLU A 1 675 ? 16.809 20.932 1.802 1.00 91.94 675 GLU A N 1
ATOM 5334 C CA . GLU A 1 675 ? 17.755 21.704 2.611 1.00 91.94 675 GLU A CA 1
ATOM 5335 C C . GLU A 1 675 ? 17.571 23.219 2.425 1.00 91.94 675 GLU A C 1
ATOM 5337 O O . GLU A 1 675 ? 17.589 23.978 3.395 1.00 91.94 675 GLU A O 1
ATOM 5342 N N . SER A 1 676 ? 17.388 23.681 1.186 1.00 90.12 676 SER A N 1
ATOM 5343 C CA . SER A 1 676 ? 17.299 25.116 0.887 1.00 90.12 676 SER A CA 1
ATOM 5344 C C . SER A 1 676 ? 15.942 25.729 1.240 1.00 90.12 676 SER A C 1
ATOM 5346 O O . SER A 1 676 ? 15.892 26.714 1.973 1.00 90.12 676 SER A O 1
ATOM 5348 N N . ARG A 1 677 ? 14.846 25.141 0.766 1.00 89.75 677 ARG A N 1
ATOM 5349 C CA . ARG A 1 677 ? 13.489 25.687 0.892 1.00 89.75 677 ARG A CA 1
ATOM 5350 C C . ARG A 1 677 ? 12.829 25.296 2.201 1.00 89.75 677 ARG A C 1
ATOM 5352 O O . ARG A 1 677 ? 12.186 26.124 2.838 1.00 89.75 677 ARG A O 1
ATOM 5359 N N . PHE A 1 678 ? 13.038 24.066 2.666 1.00 93.56 678 PHE A N 1
ATOM 5360 C CA . PHE A 1 678 ? 12.442 23.632 3.926 1.00 93.56 678 PHE A CA 1
ATOM 5361 C C . PHE A 1 678 ? 13.273 24.065 5.130 1.00 93.56 678 PHE A C 1
ATOM 5363 O O . PHE A 1 678 ? 12.844 24.897 5.926 1.00 93.56 678 PHE A O 1
ATOM 5370 N N . ILE A 1 679 ? 14.493 23.537 5.254 1.00 93.81 679 ILE A N 1
ATOM 5371 C CA . ILE A 1 679 ? 15.293 23.694 6.475 1.00 93.81 679 ILE A CA 1
ATOM 5372 C C . ILE A 1 679 ? 15.773 25.141 6.654 1.00 93.81 679 ILE A C 1
ATOM 5374 O O . ILE A 1 679 ? 15.742 25.668 7.768 1.00 93.81 679 ILE A O 1
ATOM 5378 N N . ARG A 1 680 ? 16.246 25.793 5.582 1.00 89.94 680 ARG A N 1
ATOM 5379 C CA . ARG A 1 680 ? 16.810 27.152 5.671 1.00 89.94 680 ARG A CA 1
ATOM 5380 C C . ARG A 1 680 ? 15.770 28.261 5.545 1.00 89.94 680 ARG A C 1
ATOM 5382 O O . ARG A 1 680 ? 15.929 29.272 6.222 1.00 89.94 680 ARG A O 1
ATOM 5389 N N . GLU A 1 681 ? 14.753 28.102 4.700 1.00 89.62 681 GLU A N 1
ATOM 5390 C CA . GLU A 1 681 ? 13.725 29.132 4.485 1.00 89.62 681 GLU A CA 1
ATOM 5391 C C . GLU A 1 681 ? 12.487 28.887 5.362 1.00 89.62 681 GLU A C 1
ATOM 5393 O O . GLU A 1 681 ? 12.226 29.672 6.272 1.00 89.62 681 GLU A O 1
ATOM 5398 N N . ARG A 1 682 ? 11.753 27.785 5.167 1.00 90.62 682 ARG A N 1
ATOM 5399 C CA . ARG A 1 682 ? 10.469 27.537 5.848 1.00 90.62 682 ARG A CA 1
ATOM 5400 C C . ARG A 1 682 ? 10.575 27.358 7.365 1.00 90.62 682 ARG A C 1
ATOM 5402 O O . ARG A 1 682 ? 9.699 27.829 8.092 1.00 90.62 682 ARG A O 1
ATOM 5409 N N . LEU A 1 683 ? 11.617 26.676 7.845 1.00 90.62 683 LEU A N 1
ATOM 5410 C CA . LEU A 1 683 ? 11.891 26.489 9.277 1.00 90.62 683 LEU A CA 1
ATOM 5411 C C . LEU A 1 683 ? 12.614 27.697 9.907 1.00 90.62 683 LEU A C 1
ATOM 5413 O O . LEU A 1 683 ? 12.953 27.683 11.092 1.00 90.62 683 LEU A O 1
ATOM 5417 N N . ASN A 1 684 ? 12.847 28.774 9.153 1.00 88.56 684 ASN A N 1
ATOM 5418 C CA . ASN A 1 684 ? 13.328 30.038 9.698 1.00 88.56 684 ASN A CA 1
ATOM 5419 C C . ASN A 1 684 ? 12.147 30.953 10.048 1.00 88.56 684 ASN A C 1
ATOM 5421 O O . ASN A 1 684 ? 11.880 31.943 9.369 1.00 88.56 684 ASN A O 1
ATOM 5425 N N . LEU A 1 685 ? 11.425 30.573 11.105 1.00 85.19 685 LEU A N 1
ATOM 5426 C CA . LEU A 1 685 ? 10.195 31.237 11.536 1.00 85.19 685 LEU A CA 1
ATOM 5427 C C . LEU A 1 685 ? 10.430 32.701 11.928 1.00 85.19 685 LEU A C 1
ATOM 5429 O O . LEU A 1 685 ? 11.435 33.047 12.555 1.00 85.19 685 LEU A O 1
ATOM 5433 N N . SER A 1 686 ? 9.455 33.558 11.631 1.00 82.56 686 SER A N 1
ATOM 5434 C CA . SER A 1 686 ? 9.415 34.913 12.177 1.00 82.56 686 SER A CA 1
ATOM 5435 C C . SER A 1 686 ? 9.165 34.899 13.692 1.00 82.56 686 SER A C 1
ATOM 5437 O O . SER A 1 686 ? 8.581 33.968 14.250 1.00 82.56 686 SER A O 1
ATOM 5439 N N . ASN A 1 687 ? 9.536 35.983 14.384 1.00 78.25 687 ASN A N 1
ATOM 5440 C CA . ASN A 1 687 ? 9.265 36.126 15.822 1.00 78.25 687 ASN A CA 1
ATOM 5441 C C . ASN A 1 687 ? 7.767 36.033 16.169 1.00 78.25 687 ASN A C 1
ATOM 5443 O O . ASN A 1 687 ? 7.427 35.663 17.291 1.00 78.25 687 ASN A O 1
ATOM 5447 N N . ALA A 1 688 ? 6.879 36.400 15.240 1.00 80.38 688 ALA A N 1
ATOM 5448 C CA . ALA A 1 688 ? 5.436 36.280 15.426 1.00 80.38 688 ALA A CA 1
ATOM 5449 C C . ALA A 1 688 ? 4.989 34.810 15.369 1.00 80.38 688 ALA A C 1
ATOM 5451 O O . ALA A 1 688 ? 4.323 34.352 16.293 1.00 80.38 688 ALA A O 1
ATOM 5452 N N . GLU A 1 689 ? 5.430 34.065 14.351 1.00 81.31 689 GLU A N 1
ATOM 5453 C CA . GLU A 1 689 ? 5.121 32.637 14.183 1.00 81.31 689 GLU A CA 1
ATOM 5454 C C . GLU A 1 689 ? 5.684 31.784 15.319 1.00 81.31 689 GLU A C 1
ATOM 5456 O O . GLU A 1 689 ? 5.008 30.897 15.827 1.00 81.31 689 GLU A O 1
ATOM 5461 N N . TYR A 1 690 ? 6.901 32.085 15.778 1.00 80.31 690 TYR A N 1
ATOM 5462 C CA . TYR A 1 690 ? 7.496 31.376 16.910 1.00 80.31 690 TYR A CA 1
ATOM 5463 C C . TYR A 1 690 ? 6.673 31.557 18.198 1.00 80.31 690 TYR A C 1
ATOM 5465 O O . TYR A 1 690 ? 6.507 30.623 18.980 1.00 80.31 690 TYR A O 1
ATOM 5473 N N . ARG A 1 691 ? 6.110 32.755 18.420 1.00 81.06 691 ARG A N 1
ATOM 5474 C CA . ARG A 1 691 ? 5.239 33.028 19.578 1.00 81.06 691 ARG A CA 1
ATOM 5475 C C . ARG A 1 691 ? 3.879 32.342 19.458 1.00 81.06 691 ARG A C 1
ATOM 5477 O O . ARG A 1 691 ? 3.341 31.925 20.482 1.00 81.06 691 ARG A O 1
ATOM 5484 N N . SER A 1 692 ? 3.328 32.222 18.248 1.00 88.06 692 SER A N 1
ATOM 5485 C CA . SER A 1 692 ? 2.051 31.536 18.018 1.00 88.06 692 SER A CA 1
ATOM 5486 C C . SER A 1 692 ? 2.184 30.014 17.930 1.00 88.06 692 SER A C 1
ATOM 5488 O O . SER A 1 692 ? 1.198 29.328 18.164 1.00 88.06 692 SER A O 1
ATOM 5490 N N . ALA A 1 693 ? 3.374 29.459 17.681 1.00 86.88 693 ALA A N 1
ATOM 5491 C CA . ALA A 1 693 ? 3.579 28.020 17.487 1.00 86.88 693 ALA A CA 1
ATOM 5492 C C . ALA A 1 693 ? 3.035 27.155 18.642 1.00 86.88 693 ALA A C 1
ATOM 5494 O O . ALA A 1 693 ? 2.347 26.164 18.407 1.00 86.88 693 ALA A O 1
ATOM 5495 N N . ASN A 1 694 ? 3.252 27.569 19.895 1.00 86.69 694 ASN A N 1
ATOM 5496 C CA . ASN A 1 694 ? 2.705 26.869 21.066 1.00 86.69 694 ASN A CA 1
ATOM 5497 C C . ASN A 1 694 ? 1.173 26.934 21.149 1.00 86.69 694 ASN A C 1
ATOM 5499 O O . ASN A 1 694 ? 0.536 25.995 21.626 1.00 86.69 694 ASN A O 1
ATOM 5503 N N . HIS A 1 695 ? 0.575 28.045 20.718 1.00 91.69 695 HIS A N 1
ATOM 5504 C CA . HIS A 1 695 ? -0.876 28.176 20.650 1.00 91.69 695 HIS A CA 1
ATOM 5505 C C . HIS A 1 695 ? -1.440 27.283 19.541 1.00 91.69 695 HIS A C 1
ATOM 5507 O O . HIS A 1 695 ? -2.304 26.457 19.823 1.00 91.69 695 HIS A O 1
ATOM 5513 N N . ASN A 1 696 ? -0.858 27.345 18.342 1.00 92.88 696 ASN A N 1
ATOM 5514 C CA . ASN A 1 696 ? -1.261 26.542 17.191 1.00 92.88 696 ASN A CA 1
ATOM 5515 C C . ASN A 1 696 ? -1.118 25.032 17.454 1.00 92.88 696 ASN A C 1
ATOM 5517 O O . ASN A 1 696 ? -1.976 24.255 17.043 1.00 92.88 696 ASN A O 1
ATOM 5521 N N . TRP A 1 697 ? -0.079 24.603 18.183 1.00 95.31 697 TRP A N 1
ATOM 5522 C CA . TRP A 1 697 ? 0.054 23.220 18.655 1.00 95.31 697 TRP A CA 1
ATOM 5523 C C . TRP A 1 697 ? -1.112 22.804 19.556 1.00 95.31 697 TRP A C 1
ATOM 5525 O O . TRP A 1 697 ? -1.715 21.755 19.340 1.00 95.31 697 TRP A O 1
ATOM 5535 N N . ARG A 1 698 ? -1.468 23.627 20.554 1.00 95.94 698 ARG A N 1
ATOM 5536 C CA . ARG A 1 698 ? -2.596 23.335 21.456 1.00 95.94 698 ARG A CA 1
ATOM 5537 C C . ARG A 1 698 ? -3.923 23.279 20.707 1.00 95.94 698 ARG A C 1
ATOM 5539 O O . ARG A 1 698 ? -4.744 22.419 21.017 1.00 95.94 698 ARG A O 1
ATOM 5546 N N . GLU A 1 699 ? -4.127 24.165 19.737 1.00 95.69 699 GLU A N 1
ATOM 5547 C CA . GLU A 1 699 ? -5.318 24.157 18.887 1.00 95.69 699 GLU A CA 1
ATOM 5548 C C . GLU A 1 699 ? -5.380 22.907 18.008 1.00 95.69 699 GLU A C 1
ATOM 5550 O O . GLU A 1 699 ? -6.388 22.204 18.041 1.00 95.69 699 GLU A O 1
ATOM 5555 N N . ALA A 1 700 ? -4.293 22.560 17.311 1.00 96.50 700 ALA A N 1
ATOM 5556 C CA . ALA A 1 700 ? -4.223 21.346 16.497 1.00 96.50 700 ALA A CA 1
ATOM 5557 C C . ALA A 1 700 ? -4.431 20.077 17.340 1.00 96.50 700 ALA A C 1
ATOM 5559 O O . ALA A 1 700 ? -5.182 19.187 16.949 1.00 96.50 700 ALA A O 1
ATOM 5560 N N . ARG A 1 701 ? -3.839 20.016 18.540 1.00 98.00 701 ARG A N 1
ATOM 5561 C CA . ARG A 1 701 ? -4.037 18.920 19.500 1.00 98.00 701 ARG A CA 1
ATOM 5562 C C . ARG A 1 701 ? -5.490 18.823 19.964 1.00 98.00 701 ARG A C 1
ATOM 5564 O O . ARG A 1 701 ? -6.015 17.718 20.077 1.00 98.00 701 ARG A O 1
ATOM 5571 N N . LYS A 1 702 ? -6.149 19.955 20.238 1.00 97.88 702 LYS A N 1
ATOM 5572 C CA . LYS A 1 702 ? -7.572 19.989 20.612 1.00 97.88 702 LYS A CA 1
ATOM 5573 C C . LYS A 1 702 ? -8.461 19.533 19.452 1.00 97.88 702 LYS A C 1
ATOM 5575 O O . LYS A 1 702 ? -9.356 18.727 19.681 1.00 97.88 702 LYS A O 1
ATOM 5580 N N . ALA A 1 703 ? -8.197 20.012 18.236 1.00 97.50 703 ALA A N 1
ATOM 5581 C CA . ALA A 1 703 ? -8.930 19.622 17.034 1.00 97.50 703 ALA A CA 1
ATOM 5582 C C . ALA A 1 703 ? -8.800 18.116 16.764 1.00 97.50 703 ALA A C 1
ATOM 5584 O O . ALA A 1 703 ? -9.811 17.442 16.595 1.00 97.50 703 ALA A O 1
ATOM 5585 N N . PHE A 1 704 ? -7.581 17.569 16.840 1.00 98.50 704 PHE A N 1
ATOM 5586 C CA . PHE A 1 704 ? -7.341 16.131 16.706 1.00 98.50 704 PHE A CA 1
ATOM 5587 C C . PHE A 1 704 ? -8.093 15.316 17.766 1.00 98.50 704 PHE A C 1
ATOM 5589 O O . PHE A 1 704 ? -8.809 14.385 17.419 1.00 98.50 704 PHE A O 1
ATOM 5596 N N . LYS A 1 705 ? -8.010 15.693 19.052 1.00 98.38 705 LYS A N 1
ATOM 5597 C CA . LYS A 1 705 ? -8.754 15.004 20.125 1.00 98.38 705 LYS A CA 1
ATOM 5598 C C . LYS A 1 705 ? -10.270 15.064 19.925 1.00 98.38 705 LYS A C 1
ATOM 5600 O O . LYS A 1 705 ? -10.950 14.088 20.213 1.00 98.38 705 LYS A O 1
ATOM 5605 N N . SER A 1 706 ? -10.792 16.187 19.432 1.00 98.25 706 SER A N 1
ATOM 5606 C CA . SER A 1 706 ? -12.217 16.335 19.124 1.00 98.25 706 SER A CA 1
ATOM 5607 C C . SER A 1 706 ? -12.646 15.449 17.953 1.00 98.25 706 SER A C 1
ATOM 5609 O O . SER A 1 706 ? -13.718 14.857 18.015 1.00 98.25 706 SER A O 1
ATOM 5611 N N . ALA A 1 707 ? -11.828 15.354 16.901 1.00 98.25 707 ALA A N 1
ATOM 5612 C CA . ALA A 1 707 ? -12.090 14.470 15.767 1.00 98.25 707 ALA A CA 1
ATOM 5613 C C . ALA A 1 707 ? -12.017 12.992 16.181 1.00 98.25 707 ALA A C 1
ATOM 5615 O O . ALA A 1 707 ? -12.881 12.215 15.792 1.00 98.25 707 ALA A O 1
ATOM 5616 N N . LEU A 1 708 ? -11.049 12.630 17.033 1.00 97.94 708 LEU A N 1
ATOM 5617 C CA . LEU A 1 708 ? -10.898 11.275 17.570 1.00 97.94 708 LEU A CA 1
ATOM 5618 C C . LEU A 1 708 ? -12.094 10.886 18.445 1.00 97.94 708 LEU A C 1
ATOM 5620 O O . LEU A 1 708 ? -12.614 9.788 18.326 1.00 97.94 708 LEU A O 1
ATOM 5624 N N . GLN A 1 709 ? -12.574 11.804 19.289 1.00 97.94 709 GLN A N 1
ATOM 5625 C CA . GLN A 1 709 ? -13.777 11.572 20.088 1.00 97.94 709 GLN A CA 1
ATOM 5626 C C . GLN A 1 709 ? -15.021 11.397 19.205 1.00 97.94 709 GLN A C 1
ATOM 5628 O O . GLN A 1 709 ? -15.813 10.493 19.448 1.00 97.94 709 GLN A O 1
ATOM 5633 N N . LYS A 1 710 ? -15.188 12.234 18.172 1.00 98.12 710 LYS A N 1
ATOM 5634 C CA . LYS A 1 710 ? -16.301 12.114 17.217 1.00 98.12 710 LYS A CA 1
ATOM 5635 C C . LYS A 1 710 ? -16.270 10.766 16.494 1.00 98.12 710 LYS A C 1
ATOM 5637 O O . LYS A 1 710 ? -17.313 10.147 16.332 1.00 98.12 710 LYS A O 1
ATOM 5642 N N . GLU A 1 711 ? -15.097 10.327 16.048 1.00 97.44 711 GLU A N 1
ATOM 5643 C CA . GLU A 1 711 ? -14.912 9.015 15.427 1.00 97.44 711 GLU A CA 1
ATOM 5644 C C . GLU A 1 711 ? -15.300 7.894 16.409 1.00 97.44 711 GLU A C 1
ATOM 5646 O O . GLU A 1 711 ? -16.176 7.097 16.075 1.00 97.44 711 GLU A O 1
ATOM 5651 N N . ALA A 1 712 ? -14.783 7.923 17.643 1.00 96.69 712 ALA A N 1
ATOM 5652 C CA . ALA A 1 712 ? -15.064 6.914 18.663 1.00 96.69 712 ALA A CA 1
ATOM 5653 C C . ALA A 1 712 ? -16.558 6.829 19.028 1.00 96.69 712 ALA A C 1
ATOM 5655 O O . ALA A 1 712 ? -17.120 5.738 19.075 1.00 96.69 712 ALA A O 1
ATOM 5656 N N . GLU A 1 713 ? -17.239 7.967 19.209 1.00 97.62 713 GLU A N 1
ATOM 5657 C CA . GLU A 1 713 ? -18.689 8.015 19.464 1.00 97.62 713 GLU A CA 1
ATOM 5658 C C . GLU A 1 713 ? -19.494 7.410 18.302 1.00 97.62 713 GLU A C 1
ATOM 5660 O O . GLU A 1 713 ? -20.527 6.758 18.501 1.00 97.62 713 GLU A O 1
ATOM 5665 N N . LEU A 1 714 ? -19.041 7.627 17.062 1.00 97.44 714 LEU A N 1
ATOM 5666 C CA . LEU A 1 714 ? -19.665 7.016 15.899 1.00 97.44 714 LEU A CA 1
ATOM 5667 C C . LEU A 1 714 ? -19.383 5.511 15.866 1.00 97.44 714 LEU A C 1
ATOM 5669 O O . LEU A 1 714 ? -20.341 4.767 15.662 1.00 97.44 714 LEU A O 1
ATOM 5673 N N . CYS A 1 715 ? -18.147 5.072 16.108 1.00 95.62 715 CYS A N 1
ATOM 5674 C CA . CYS A 1 715 ? -17.755 3.665 16.180 1.00 95.62 715 CYS A CA 1
ATOM 5675 C C . CYS A 1 715 ? -18.570 2.904 17.240 1.00 95.62 715 CYS A C 1
ATOM 5677 O O . CYS A 1 715 ? -19.224 1.920 16.896 1.00 95.62 715 CYS A O 1
ATOM 5679 N N . GLU A 1 716 ? -18.669 3.419 18.472 1.00 95.38 716 GLU A N 1
ATOM 5680 C CA . GLU A 1 716 ? -19.464 2.828 19.563 1.00 95.38 716 GLU A CA 1
ATOM 5681 C C . GLU A 1 716 ? -20.939 2.654 19.171 1.00 95.38 716 GLU A C 1
ATOM 5683 O O . GLU A 1 716 ? -21.552 1.611 19.419 1.00 95.38 716 GLU A O 1
ATOM 5688 N N . ARG A 1 717 ? -21.526 3.650 18.491 1.00 94.56 717 ARG A N 1
ATOM 5689 C CA . ARG A 1 717 ? -22.898 3.543 17.968 1.00 94.56 717 ARG A CA 1
ATOM 5690 C C . ARG A 1 717 ? -23.045 2.413 16.945 1.00 94.56 717 ARG A C 1
ATOM 5692 O O . ARG A 1 717 ? -24.087 1.755 16.930 1.00 94.56 717 ARG A O 1
ATOM 5699 N N . ARG A 1 718 ? -22.055 2.209 16.068 1.00 93.50 718 ARG A N 1
ATOM 5700 C CA . ARG A 1 718 ? -22.096 1.154 15.037 1.00 93.50 718 ARG A CA 1
ATOM 5701 C C . ARG A 1 718 ? -21.823 -0.201 15.659 1.00 93.50 718 ARG A C 1
ATOM 5703 O O . ARG A 1 718 ? -22.486 -1.157 15.285 1.00 93.50 718 ARG A O 1
ATOM 5710 N N . GLU A 1 719 ? -20.925 -0.277 16.633 1.00 91.44 719 GLU A N 1
ATOM 5711 C CA . GLU A 1 719 ? -20.657 -1.484 17.408 1.00 91.44 719 GLU A CA 1
ATOM 5712 C C . GLU A 1 719 ? -21.912 -1.951 18.148 1.00 91.44 719 GLU A C 1
ATOM 5714 O O . GLU A 1 719 ? -22.300 -3.107 18.010 1.00 91.44 719 GLU A O 1
ATOM 5719 N N . ALA A 1 720 ? -22.619 -1.051 18.838 1.00 87.69 720 ALA A N 1
ATOM 5720 C CA . ALA A 1 720 ? -23.876 -1.387 19.503 1.00 87.69 720 ALA A CA 1
ATOM 5721 C C . ALA A 1 720 ? -24.937 -1.910 18.515 1.00 87.69 720 ALA A C 1
ATOM 5723 O O . ALA A 1 720 ? -25.625 -2.891 18.801 1.00 87.69 720 ALA A O 1
ATOM 5724 N N . ALA A 1 721 ? -25.051 -1.291 17.333 1.00 86.06 721 ALA A N 1
ATOM 5725 C CA . ALA A 1 721 ? -25.957 -1.750 16.280 1.00 86.06 721 ALA A CA 1
ATOM 5726 C C . ALA A 1 721 ? -25.523 -3.097 15.672 1.00 86.06 721 ALA A C 1
ATOM 5728 O O . ALA A 1 721 ? -26.366 -3.948 15.393 1.00 86.06 721 ALA A O 1
ATOM 5729 N N . PHE A 1 722 ? -24.218 -3.305 15.492 1.00 87.00 722 PHE A N 1
ATOM 5730 C CA . PHE A 1 722 ? -23.639 -4.551 15.003 1.00 87.00 722 PHE A CA 1
ATOM 5731 C C . PHE A 1 722 ? -23.895 -5.695 15.987 1.00 87.00 722 PHE A C 1
ATOM 5733 O O . PHE A 1 722 ? -24.448 -6.713 15.580 1.00 87.00 722 PHE A O 1
ATOM 5740 N N . ILE A 1 723 ? -23.593 -5.509 17.276 1.00 82.94 723 ILE A N 1
ATOM 5741 C CA . ILE A 1 723 ? -23.846 -6.499 18.335 1.00 82.94 723 ILE A CA 1
ATOM 5742 C C . ILE A 1 723 ? -25.335 -6.846 18.383 1.00 82.94 723 ILE A C 1
ATOM 5744 O O . ILE A 1 723 ? -25.680 -8.023 18.351 1.00 82.94 723 ILE A O 1
ATOM 5748 N N . ALA A 1 724 ? -26.225 -5.847 18.351 1.00 77.19 724 ALA A N 1
ATOM 5749 C CA . ALA A 1 724 ? -27.670 -6.082 18.335 1.00 77.19 724 ALA A CA 1
ATOM 5750 C C . ALA A 1 724 ? -28.143 -6.927 17.132 1.00 77.19 724 ALA A C 1
ATOM 5752 O O . ALA A 1 724 ? -29.148 -7.627 17.240 1.00 77.19 724 ALA A O 1
ATOM 5753 N N . ASN A 1 725 ? -27.430 -6.875 16.002 1.00 77.25 725 ASN A N 1
ATOM 5754 C CA . ASN A 1 725 ? -27.755 -7.625 14.786 1.00 77.25 725 ASN A CA 1
ATOM 5755 C C . ASN A 1 725 ? -27.071 -9.001 14.690 1.00 77.25 725 ASN A C 1
ATOM 5757 O O . ASN A 1 725 ? -27.602 -9.873 14.002 1.00 77.25 725 ASN A O 1
ATOM 5761 N N . HIS A 1 726 ? -25.940 -9.219 15.371 1.00 76.75 726 HIS A N 1
ATOM 5762 C CA . HIS A 1 726 ? -25.122 -10.431 15.207 1.00 76.75 726 HIS A CA 1
ATOM 5763 C C . HIS A 1 726 ? -25.079 -11.314 16.463 1.00 76.75 726 HIS A C 1
ATOM 5765 O O . HIS A 1 726 ? -25.073 -12.534 16.319 1.00 76.75 726 HIS A O 1
ATOM 5771 N N . ASP A 1 727 ? -25.156 -10.755 17.676 1.00 76.38 727 ASP A N 1
ATOM 5772 C CA . ASP A 1 727 ? -25.020 -11.510 18.931 1.00 76.38 727 ASP A CA 1
ATOM 5773 C C . ASP A 1 727 ? -26.244 -11.356 19.867 1.00 76.38 727 ASP A C 1
ATOM 5775 O O . ASP A 1 727 ? -26.400 -10.334 20.539 1.00 76.38 727 ASP A O 1
ATOM 5779 N N . PRO A 1 728 ? -27.113 -12.383 19.991 1.00 79.44 728 PRO A N 1
ATOM 5780 C CA . PRO A 1 728 ? -28.252 -12.363 20.903 1.00 79.44 728 PRO A CA 1
ATOM 5781 C C . PRO A 1 728 ? -27.882 -12.809 22.329 1.00 79.44 728 PRO A C 1
ATOM 5783 O O . PRO A 1 728 ? -28.777 -12.941 23.166 1.00 79.44 728 PRO A O 1
ATOM 5786 N N . SER A 1 729 ? -26.606 -13.078 22.639 1.00 79.88 729 SER A N 1
ATOM 5787 C CA . SER A 1 729 ? -26.174 -13.674 23.913 1.00 79.88 729 SER A CA 1
ATOM 5788 C C . SER A 1 729 ? -26.632 -12.888 25.136 1.00 79.88 729 SER A C 1
ATOM 5790 O O . SER A 1 729 ? -27.041 -13.486 26.130 1.00 79.88 729 SER A O 1
ATOM 5792 N N . ASP A 1 730 ? -26.601 -11.557 25.083 1.00 79.12 730 ASP A N 1
ATOM 5793 C CA . ASP A 1 730 ? -27.051 -10.726 26.202 1.00 79.12 730 ASP A CA 1
ATOM 5794 C C . ASP A 1 730 ? -28.569 -10.806 26.399 1.00 79.12 730 ASP A C 1
ATOM 5796 O O . ASP A 1 730 ? -29.033 -10.902 27.538 1.00 79.12 730 ASP A O 1
ATOM 5800 N N . LEU A 1 731 ? -29.343 -10.863 25.309 1.00 83.31 731 LEU A N 1
ATOM 5801 C CA . LEU A 1 731 ? -30.789 -11.090 25.360 1.00 83.31 731 LEU A CA 1
ATOM 5802 C C . LEU A 1 731 ? -31.114 -12.496 25.878 1.00 83.31 731 LEU A C 1
ATOM 5804 O O . LEU A 1 731 ? -32.020 -12.647 26.693 1.00 83.31 731 LEU A O 1
ATOM 5808 N N . LEU A 1 732 ? -30.353 -13.516 25.468 1.00 86.81 732 LEU A N 1
ATOM 5809 C CA . LEU A 1 732 ? -30.498 -14.891 25.953 1.00 86.81 732 LEU A CA 1
ATOM 5810 C C . LEU A 1 732 ? -30.179 -14.993 27.454 1.00 86.81 732 LEU A C 1
ATOM 5812 O O . LEU A 1 732 ? -30.978 -15.540 28.213 1.00 86.81 732 LEU A O 1
ATOM 5816 N N . ARG A 1 733 ? -29.073 -14.391 27.917 1.00 88.31 733 ARG A N 1
ATOM 5817 C CA . ARG A 1 733 ? -28.725 -14.330 29.349 1.00 88.31 733 ARG A CA 1
ATOM 5818 C C . ARG A 1 733 ? -29.762 -13.545 30.154 1.00 88.31 733 ARG A C 1
ATOM 5820 O O . ARG A 1 733 ? -30.090 -13.941 31.272 1.00 88.31 733 ARG A O 1
ATOM 5827 N N . ALA A 1 734 ? -30.278 -12.438 29.618 1.00 87.56 734 ALA A N 1
ATOM 5828 C CA . ALA A 1 734 ? -31.345 -11.669 30.254 1.00 87.56 734 ALA A CA 1
ATOM 5829 C C . ALA A 1 734 ? -32.646 -12.481 30.343 1.00 87.56 734 ALA A C 1
ATOM 5831 O O . ALA A 1 734 ? -33.282 -12.485 31.395 1.00 87.56 734 ALA A O 1
ATOM 5832 N N . GLN A 1 735 ? -33.002 -13.218 29.285 1.00 93.75 735 GLN A N 1
ATOM 5833 C CA . GLN A 1 735 ? -34.160 -14.109 29.268 1.00 93.75 735 GLN A CA 1
ATOM 5834 C C . GLN A 1 735 ? -34.040 -15.195 30.346 1.00 93.75 735 GLN A C 1
ATOM 5836 O O . GLN A 1 735 ? -34.995 -15.417 31.088 1.00 93.75 735 GLN A O 1
ATOM 5841 N N . GLU A 1 736 ? -32.883 -15.853 30.463 1.00 92.50 736 GLU A N 1
ATOM 5842 C CA . GLU A 1 736 ? -32.644 -16.864 31.501 1.00 92.50 736 GLU A CA 1
ATOM 5843 C C . GLU A 1 736 ? -32.735 -16.279 32.913 1.00 92.50 736 GLU A C 1
ATOM 5845 O O . GLU A 1 736 ? -33.432 -16.835 33.762 1.00 92.50 736 GLU A O 1
ATOM 5850 N N . ARG A 1 737 ? -32.087 -15.135 33.168 1.00 94.38 737 ARG A N 1
ATOM 5851 C CA . ARG A 1 737 ? -32.148 -14.459 34.476 1.00 94.38 737 ARG A CA 1
ATOM 5852 C C . ARG A 1 737 ? -33.578 -14.083 34.852 1.00 94.38 737 ARG A C 1
ATOM 5854 O O . ARG A 1 737 ? -34.025 -14.429 35.938 1.00 94.38 737 ARG A O 1
ATOM 5861 N N . LEU A 1 738 ? -34.312 -13.439 33.943 1.00 94.31 738 LEU A N 1
ATOM 5862 C CA . LEU A 1 738 ? -35.698 -13.031 34.183 1.00 94.31 738 LEU A CA 1
ATOM 5863 C C . LEU A 1 738 ? -36.629 -14.233 34.382 1.00 94.31 738 LEU A C 1
ATOM 5865 O O . LEU A 1 738 ? -37.517 -14.166 35.226 1.00 94.31 738 LEU A O 1
ATOM 5869 N N . LYS A 1 739 ? -36.420 -15.345 33.658 1.00 93.62 739 LYS A N 1
ATOM 5870 C CA . LYS A 1 739 ? -37.155 -16.602 33.888 1.00 93.62 739 LYS A CA 1
ATOM 5871 C C . LYS A 1 739 ? -36.899 -17.159 35.289 1.00 93.62 739 LYS A C 1
ATOM 5873 O O . LYS A 1 739 ? -37.854 -17.566 35.949 1.00 93.62 739 LYS A O 1
ATOM 5878 N N . ASN A 1 740 ? -35.645 -17.158 35.740 1.00 93.25 740 ASN A N 1
ATOM 5879 C CA . ASN A 1 740 ? -35.279 -17.640 37.072 1.00 93.25 740 ASN A CA 1
ATOM 5880 C C . ASN A 1 740 ? -35.880 -16.754 38.173 1.00 93.25 740 ASN A C 1
ATOM 5882 O O . ASN A 1 740 ? -36.580 -17.265 39.045 1.00 93.25 740 ASN A O 1
ATOM 5886 N N . ASP A 1 741 ? -35.695 -15.435 38.084 1.00 92.94 741 ASP A N 1
ATOM 5887 C CA . ASP A 1 741 ? -36.226 -14.471 39.056 1.00 92.94 741 ASP A CA 1
ATOM 5888 C C . ASP A 1 741 ? -37.762 -14.521 39.126 1.00 92.94 741 ASP A C 1
ATOM 5890 O O . ASP A 1 741 ? -38.347 -14.480 40.211 1.00 92.94 741 ASP A O 1
ATOM 5894 N N . LEU A 1 742 ? -38.432 -14.635 37.970 1.00 94.06 742 LEU A N 1
ATOM 5895 C CA . LEU A 1 742 ? -39.885 -14.785 37.902 1.00 94.06 742 LEU A CA 1
ATOM 5896 C C . LEU A 1 742 ? -40.331 -16.087 38.580 1.00 94.06 742 LEU A C 1
ATOM 5898 O O . LEU A 1 742 ? -41.277 -16.065 39.368 1.00 94.06 742 LEU A O 1
ATOM 5902 N N . GLY A 1 743 ? -39.626 -17.195 38.333 1.00 92.31 743 GLY A N 1
ATOM 5903 C CA . GLY A 1 743 ? -39.886 -18.479 38.983 1.00 92.31 743 GLY A CA 1
ATOM 5904 C C . GLY A 1 743 ? -39.746 -18.414 40.508 1.00 92.31 743 GLY A C 1
ATOM 5905 O O . GLY A 1 743 ? -40.626 -18.892 41.226 1.00 92.31 743 GLY A O 1
ATOM 5906 N N . GLU A 1 744 ? -38.694 -17.771 41.023 1.00 93.50 744 GLU A N 1
ATOM 5907 C CA . GLU A 1 744 ? -38.494 -17.587 42.468 1.00 93.50 744 GLU A CA 1
ATOM 5908 C C . GLU A 1 744 ? -39.609 -16.749 43.110 1.00 93.50 744 GLU A C 1
ATOM 5910 O O . GLU A 1 744 ? -40.160 -17.125 44.153 1.00 93.50 744 GLU A O 1
ATOM 5915 N N . VAL A 1 745 ? -39.983 -15.631 42.476 1.00 93.94 745 VAL A N 1
ATOM 5916 C CA . VAL A 1 745 ? -41.065 -14.763 42.963 1.00 93.94 745 VAL A CA 1
ATOM 5917 C C . VAL A 1 745 ? -42.402 -15.500 42.945 1.00 93.94 745 VAL A C 1
ATOM 5919 O O . VAL A 1 745 ? -43.141 -15.411 43.924 1.00 93.94 745 VAL A O 1
ATOM 5922 N N . GLN A 1 746 ? -42.699 -16.275 41.898 1.00 92.00 746 GLN A N 1
ATOM 5923 C CA . GLN A 1 746 ? -43.931 -17.065 41.805 1.00 92.00 746 GLN A CA 1
ATOM 5924 C C . GLN A 1 746 ? -44.023 -18.131 42.902 1.00 92.00 746 GLN A C 1
ATOM 5926 O O . GLN A 1 746 ? -45.079 -18.282 43.519 1.00 92.00 746 GLN A O 1
ATOM 5931 N N . ILE A 1 747 ? -42.924 -18.828 43.208 1.00 93.44 747 ILE A N 1
ATOM 5932 C CA . ILE A 1 747 ? -42.874 -19.797 44.315 1.00 93.44 747 ILE A CA 1
ATOM 5933 C C . ILE A 1 747 ? -43.124 -19.096 45.660 1.00 93.44 747 ILE A C 1
ATOM 5935 O O . ILE A 1 747 ? -43.914 -19.577 46.478 1.00 93.44 747 ILE A O 1
ATOM 5939 N N . CYS A 1 748 ? -42.483 -17.947 45.893 1.00 92.62 748 CYS A N 1
ATOM 5940 C CA . CYS A 1 748 ? -42.652 -17.172 47.123 1.00 92.62 748 CYS A CA 1
ATOM 5941 C C . CYS A 1 748 ? -44.090 -16.651 47.278 1.00 92.62 748 CYS A C 1
ATOM 5943 O O . CYS A 1 748 ? -44.690 -16.799 48.345 1.00 92.62 748 CYS A O 1
ATOM 5945 N N . LEU A 1 749 ? -44.667 -16.118 46.197 1.00 92.31 749 LEU A N 1
ATOM 5946 C CA . LEU A 1 749 ? -46.047 -15.644 46.141 1.00 92.31 749 LEU A CA 1
ATOM 5947 C C . LEU A 1 749 ? -47.033 -16.780 46.445 1.00 92.31 749 LEU A C 1
ATOM 5949 O O . LEU A 1 749 ? -47.924 -16.611 47.273 1.00 92.31 749 LEU A O 1
ATOM 5953 N N . GLN A 1 750 ? -46.855 -17.958 45.832 1.00 90.88 750 GLN A N 1
ATOM 5954 C CA . GLN A 1 750 ? -47.693 -19.131 46.101 1.00 90.88 750 GLN A CA 1
ATOM 5955 C C . GLN A 1 750 ? -47.632 -19.559 47.568 1.00 90.88 750 GLN A C 1
ATOM 5957 O O . GLN A 1 750 ? -48.667 -19.863 48.160 1.00 90.88 750 GLN A O 1
ATOM 5962 N N . LYS A 1 751 ? -46.435 -19.575 48.167 1.00 92.31 751 LYS A N 1
ATOM 5963 C CA . LYS A 1 751 ? -46.263 -19.911 49.584 1.00 92.31 751 LYS A CA 1
ATOM 5964 C C . LYS A 1 751 ? -46.965 -18.894 50.486 1.00 92.31 751 LYS A C 1
ATOM 5966 O O . LYS A 1 751 ? -47.760 -19.288 51.330 1.00 92.31 751 LYS A O 1
ATOM 5971 N N . LYS A 1 752 ? -46.726 -17.599 50.263 1.00 91.00 752 LYS A N 1
ATOM 5972 C CA . LYS A 1 752 ? -47.323 -16.518 51.058 1.00 91.00 752 LYS A CA 1
ATOM 5973 C C . LYS A 1 752 ? -48.842 -16.458 50.930 1.00 91.00 752 LYS A C 1
ATOM 5975 O O . LYS A 1 752 ? -49.505 -16.255 51.935 1.00 91.00 752 LYS A O 1
ATOM 5980 N N . ASN A 1 753 ? -49.394 -16.698 49.740 1.00 89.94 753 ASN A N 1
ATOM 5981 C CA . ASN A 1 753 ? -50.843 -16.805 49.559 1.00 89.94 753 ASN A CA 1
ATOM 5982 C C . ASN A 1 753 ? -51.436 -17.963 50.373 1.00 89.94 753 ASN A C 1
ATOM 5984 O O . ASN A 1 753 ? -52.436 -17.761 51.050 1.00 89.94 753 ASN A O 1
ATOM 5988 N N . ARG A 1 754 ? -50.794 -19.143 50.388 1.00 90.31 754 ARG A N 1
ATOM 5989 C CA . ARG A 1 754 ? -51.245 -20.274 51.225 1.00 90.31 754 ARG A CA 1
ATOM 5990 C C . ARG A 1 754 ? -51.194 -19.957 52.720 1.00 90.31 754 ARG A C 1
ATOM 5992 O O . ARG A 1 754 ? -52.140 -20.282 53.435 1.00 90.31 754 ARG A O 1
ATOM 5999 N N . ASP A 1 755 ? -50.107 -19.341 53.185 1.00 89.81 755 ASP A N 1
ATOM 6000 C CA . ASP A 1 755 ? -49.953 -18.941 54.592 1.00 89.81 755 ASP A CA 1
ATOM 6001 C C . ASP A 1 755 ? -51.048 -17.930 54.984 1.00 89.81 755 ASP A C 1
ATOM 6003 O O . ASP A 1 755 ? -51.697 -18.064 56.021 1.00 89.81 755 ASP A O 1
ATOM 6007 N N . LEU A 1 756 ? -51.317 -16.968 54.100 1.00 91.00 756 LEU A N 1
ATOM 6008 C CA . LEU A 1 756 ? -52.315 -15.923 54.290 1.00 91.00 756 LEU A CA 1
ATOM 6009 C C . LEU A 1 756 ? -53.749 -16.470 54.290 1.00 91.00 756 LEU A C 1
ATOM 6011 O O . LEU A 1 756 ? -54.552 -16.056 55.126 1.00 91.00 756 LEU A O 1
ATOM 6015 N N . ASP A 1 757 ? -54.069 -17.413 53.402 1.00 89.06 757 ASP A N 1
ATOM 6016 C CA . ASP A 1 757 ? -55.361 -18.108 53.395 1.00 89.06 757 ASP A CA 1
ATOM 6017 C C . ASP A 1 757 ? -55.555 -18.917 54.687 1.00 89.06 757 ASP A C 1
ATOM 6019 O O . ASP A 1 757 ? -56.593 -18.799 55.337 1.00 89.06 757 ASP A O 1
ATOM 6023 N N . THR A 1 758 ? -54.515 -19.629 55.138 1.00 91.19 758 THR A N 1
ATOM 6024 C CA . THR A 1 758 ? -54.531 -20.373 56.411 1.00 91.19 758 THR A CA 1
ATOM 6025 C C . THR A 1 758 ? -54.765 -19.439 57.606 1.00 91.19 758 THR A C 1
ATOM 6027 O O . THR A 1 758 ? -55.582 -19.724 58.481 1.00 91.19 758 THR A O 1
ATOM 6030 N N . ASN A 1 759 ? -54.080 -18.292 57.646 1.00 90.19 759 ASN A N 1
ATOM 6031 C CA . ASN A 1 759 ? -54.244 -17.299 58.710 1.00 90.19 759 ASN A CA 1
ATOM 6032 C C . ASN A 1 759 ? -55.640 -16.654 58.683 1.00 90.19 759 ASN A C 1
ATOM 6034 O O . ASN A 1 759 ? -56.214 -16.391 59.741 1.00 90.19 759 ASN A O 1
ATOM 6038 N N . ARG A 1 760 ? -56.215 -16.420 57.494 1.00 90.62 760 ARG A N 1
ATOM 6039 C CA . ARG A 1 760 ? -57.593 -15.920 57.341 1.00 90.62 760 ARG A CA 1
ATOM 6040 C C . ARG A 1 760 ? -58.626 -16.911 57.866 1.00 90.62 760 ARG A C 1
ATOM 6042 O O . ARG A 1 760 ? -59.545 -16.481 58.561 1.00 90.62 760 ARG A O 1
ATOM 6049 N N . GLU A 1 761 ? -58.470 -18.199 57.571 1.00 90.81 761 GLU A N 1
ATOM 6050 C CA . GLU A 1 761 ? -59.328 -19.257 58.120 1.00 90.81 761 GLU A CA 1
ATOM 6051 C C . GLU A 1 761 ? -59.242 -19.289 59.655 1.00 90.81 761 GLU A C 1
ATOM 6053 O O . GLU A 1 761 ? -60.263 -19.203 60.336 1.00 90.81 761 GLU A O 1
ATOM 6058 N N . GLN A 1 762 ? -58.028 -19.268 60.218 1.00 90.88 762 GLN A N 1
ATOM 6059 C CA . GLN A 1 762 ? -57.830 -19.219 61.674 1.00 90.88 762 GLN A CA 1
ATOM 6060 C C . GLN A 1 762 ? -58.443 -17.970 62.326 1.00 90.88 762 GLN A C 1
ATOM 6062 O O . GLN A 1 762 ? -58.978 -18.047 63.433 1.00 90.88 762 GLN A O 1
ATOM 6067 N N . ALA A 1 763 ? -58.383 -16.811 61.663 1.00 90.00 763 ALA A N 1
ATOM 6068 C CA . ALA A 1 763 ? -59.000 -15.584 62.159 1.00 90.00 763 ALA A CA 1
ATOM 6069 C C . ALA A 1 763 ? -60.533 -15.665 62.154 1.00 90.00 763 ALA A C 1
ATOM 6071 O O . ALA A 1 763 ? -61.167 -15.160 63.081 1.00 90.00 763 ALA A O 1
ATOM 6072 N N . GLN A 1 764 ? -61.134 -16.319 61.154 1.00 90.25 764 GLN A N 1
ATOM 6073 C CA . GLN A 1 764 ? -62.577 -16.581 61.134 1.00 90.25 764 GLN A CA 1
ATOM 6074 C C . GLN A 1 764 ? -62.993 -17.500 62.288 1.00 90.25 764 GLN A C 1
ATOM 6076 O O . GLN A 1 764 ? -63.959 -17.191 62.989 1.00 90.25 764 GLN A O 1
ATOM 6081 N N . ASP A 1 765 ? -62.232 -18.565 62.543 1.00 90.81 765 ASP A N 1
ATOM 6082 C CA . ASP A 1 765 ? -62.487 -19.477 63.662 1.00 90.81 765 ASP A CA 1
ATOM 6083 C C . ASP A 1 765 ? -62.364 -18.769 65.021 1.00 90.81 765 ASP A C 1
ATOM 6085 O O . ASP A 1 765 ? -63.259 -18.882 65.864 1.00 90.81 765 ASP A O 1
ATOM 6089 N N . LEU A 1 766 ? -61.307 -17.971 65.230 1.00 90.31 766 LEU A N 1
ATOM 6090 C CA . LEU A 1 766 ? -61.143 -17.182 66.459 1.00 90.31 766 LEU A CA 1
ATOM 6091 C C . LEU A 1 766 ? -62.250 -16.137 66.632 1.00 90.31 766 LEU A C 1
ATOM 6093 O O . LEU A 1 766 ? -62.678 -15.875 67.753 1.00 90.31 766 LEU A O 1
ATOM 6097 N N . GLN A 1 767 ? -62.722 -15.529 65.542 1.00 91.00 767 GLN A N 1
ATOM 6098 C CA . GLN A 1 767 ? -63.830 -14.576 65.584 1.00 91.00 767 GLN A CA 1
ATOM 6099 C C . GLN A 1 767 ? -65.131 -15.254 66.034 1.00 91.00 767 GLN A C 1
ATOM 6101 O O . GLN A 1 767 ? -65.888 -14.670 66.813 1.00 91.00 767 GLN A O 1
ATOM 6106 N N . LEU A 1 768 ? -65.396 -16.478 65.566 1.00 90.81 768 LEU A N 1
ATOM 6107 C CA . LEU A 1 768 ? -66.546 -17.270 66.008 1.00 90.81 768 LEU A CA 1
ATOM 6108 C C . LEU A 1 768 ? -66.441 -17.623 67.498 1.00 90.81 768 LEU A C 1
ATOM 6110 O O . LEU A 1 768 ? -67.418 -17.445 68.228 1.00 90.81 768 LEU A O 1
ATOM 6114 N N . GLN A 1 769 ? -65.258 -18.050 67.954 1.00 89.44 769 GLN A N 1
ATOM 6115 C CA . GLN A 1 769 ? -64.988 -18.337 69.369 1.00 89.44 769 GLN A CA 1
ATOM 6116 C C . GLN A 1 769 ? -65.188 -17.098 70.248 1.00 89.44 769 GLN A C 1
ATOM 6118 O O . GLN A 1 769 ? -65.945 -17.155 71.215 1.00 89.44 769 GLN A O 1
ATOM 6123 N N . LEU A 1 770 ? -64.616 -15.957 69.848 1.00 90.50 770 LEU A N 1
ATOM 6124 C CA . LEU A 1 770 ? -64.766 -14.683 70.547 1.00 90.50 770 LEU A CA 1
ATOM 6125 C C . LEU A 1 770 ? -66.239 -14.278 70.671 1.00 90.50 770 LEU A C 1
ATOM 6127 O O . LEU A 1 770 ? -66.678 -13.889 71.751 1.00 90.50 770 LEU A O 1
ATOM 6131 N N . ASN A 1 771 ? -67.023 -14.396 69.594 1.00 89.38 771 ASN A N 1
ATOM 6132 C CA . ASN A 1 771 ? -68.453 -14.081 69.625 1.00 89.38 771 ASN A CA 1
ATOM 6133 C C . ASN A 1 771 ? -69.208 -14.968 70.632 1.00 89.38 771 ASN A C 1
ATOM 6135 O O . ASN A 1 771 ? -70.091 -14.492 71.349 1.00 89.38 771 ASN A O 1
ATOM 6139 N N . GLU A 1 772 ? -68.856 -16.254 70.716 1.00 89.69 772 GLU A N 1
ATOM 6140 C CA . GLU A 1 772 ? -69.446 -17.182 71.680 1.00 89.69 772 GLU A CA 1
ATOM 6141 C C . GLU A 1 772 ? -69.029 -16.861 73.127 1.00 89.69 772 GLU A C 1
ATOM 6143 O O . GLU A 1 772 ? -69.874 -16.866 74.028 1.00 89.69 772 GLU A O 1
ATOM 6148 N N . SER A 1 773 ? -67.751 -16.546 73.352 1.00 87.44 773 SER A N 1
ATOM 6149 C CA . SER A 1 773 ? -67.205 -16.140 74.651 1.00 87.44 773 SER A CA 1
ATOM 6150 C C . SER A 1 773 ? -67.784 -14.810 75.131 1.00 87.44 773 SER A C 1
ATOM 6152 O O . SER A 1 773 ? -68.151 -14.702 76.302 1.00 87.44 773 SER A O 1
ATOM 6154 N N . CYS A 1 774 ? -67.960 -13.827 74.242 1.00 87.62 774 CYS A N 1
ATOM 6155 C CA . CYS A 1 774 ? -68.655 -12.574 74.535 1.00 87.62 774 CYS A CA 1
ATOM 6156 C C . CYS A 1 774 ? -70.109 -12.829 74.943 1.00 87.62 774 CYS A C 1
ATOM 6158 O O . CYS A 1 774 ? -70.525 -12.343 75.990 1.00 87.62 774 CYS A O 1
ATOM 6160 N N . ARG A 1 775 ? -70.851 -13.672 74.207 1.00 88.12 775 ARG A N 1
ATOM 6161 C CA . ARG A 1 775 ? -72.231 -14.043 74.572 1.00 88.12 775 ARG A CA 1
ATOM 6162 C C . ARG A 1 775 ? -72.306 -14.688 75.960 1.00 88.12 775 ARG A C 1
ATOM 6164 O O . ARG A 1 775 ? -73.142 -14.309 76.776 1.00 88.12 775 ARG A O 1
ATOM 6171 N N . LYS A 1 776 ? -71.416 -15.645 76.249 1.00 86.62 776 LYS A N 1
ATOM 6172 C CA . LYS A 1 776 ? -71.301 -16.280 77.577 1.00 86.62 776 LYS A CA 1
ATOM 6173 C C . LYS A 1 776 ? -70.919 -15.266 78.663 1.00 86.62 776 LYS A C 1
ATOM 6175 O O . LYS A 1 776 ? -71.390 -15.372 79.795 1.00 86.62 776 LYS A O 1
ATOM 6180 N N . GLY A 1 777 ? -70.068 -14.297 78.328 1.00 85.38 777 GLY A N 1
ATOM 6181 C CA . GLY A 1 777 ? -69.692 -13.176 79.185 1.00 85.38 777 GLY A CA 1
ATOM 6182 C C . GLY A 1 777 ? -70.883 -12.280 79.524 1.00 85.38 777 GLY A C 1
ATOM 6183 O O . GLY A 1 777 ? -71.116 -12.021 80.702 1.00 85.38 777 GLY A O 1
ATOM 6184 N N . ASP A 1 778 ? -71.676 -11.884 78.529 1.00 84.94 778 ASP A N 1
ATOM 6185 C CA . ASP A 1 778 ? -72.883 -11.065 78.698 1.00 84.94 778 ASP A CA 1
ATOM 6186 C C . ASP A 1 778 ? -73.935 -11.776 79.562 1.00 84.94 778 ASP A C 1
ATOM 6188 O O . ASP A 1 778 ? -74.490 -11.188 80.492 1.00 84.94 778 ASP A O 1
ATOM 6192 N N . GLU A 1 779 ? -74.150 -13.075 79.336 1.00 85.56 779 GLU A N 1
ATOM 6193 C CA . GLU A 1 779 ? -75.012 -13.910 80.182 1.00 85.56 779 GLU A CA 1
ATOM 6194 C C . GLU A 1 779 ? -74.524 -13.950 81.640 1.00 85.56 779 GLU A C 1
ATOM 6196 O O . GLU A 1 779 ? -75.325 -13.852 82.572 1.00 85.56 779 GLU A O 1
ATOM 6201 N N . ALA A 1 780 ? -73.209 -14.049 81.864 1.00 83.62 780 ALA A N 1
ATOM 6202 C CA . ALA A 1 780 ? -72.624 -14.033 83.204 1.00 83.62 780 ALA A CA 1
ATOM 6203 C C . ALA A 1 780 ? -72.682 -12.647 83.872 1.00 83.62 780 ALA A C 1
ATOM 6205 O O . ALA A 1 780 ? -72.838 -12.571 85.092 1.00 83.62 780 ALA A O 1
ATOM 6206 N N . ILE A 1 781 ? -72.587 -11.560 83.098 1.00 85.06 781 ILE A N 1
ATOM 6207 C CA . ILE A 1 781 ? -72.802 -10.188 83.579 1.00 85.06 781 ILE A CA 1
ATOM 6208 C C . ILE A 1 781 ? -74.243 -10.031 84.062 1.00 85.06 781 ILE A C 1
ATOM 6210 O O . ILE A 1 781 ? -74.444 -9.569 85.186 1.00 85.06 781 ILE A O 1
ATOM 6214 N N . ASN A 1 782 ? -75.219 -10.466 83.262 1.00 84.94 782 ASN A N 1
ATOM 6215 C CA . ASN A 1 782 ? -76.637 -10.410 83.615 1.00 84.94 782 ASN A CA 1
ATOM 6216 C C . ASN A 1 782 ? -76.933 -11.252 84.867 1.00 84.94 782 ASN A C 1
ATOM 6218 O O . ASN A 1 782 ? -77.535 -10.753 85.814 1.00 84.94 782 ASN A O 1
ATOM 6222 N N . ALA A 1 783 ? -76.422 -12.485 84.940 1.00 82.75 783 ALA A N 1
ATOM 6223 C CA . ALA A 1 783 ? -76.594 -13.349 86.111 1.00 82.75 783 ALA A CA 1
ATOM 6224 C C . ALA A 1 783 ? -75.952 -12.769 87.387 1.00 82.75 783 ALA A C 1
ATOM 6226 O O . ALA A 1 783 ? -76.492 -12.912 88.485 1.00 82.75 783 ALA A O 1
ATOM 6227 N N . TRP A 1 784 ? -74.801 -12.098 87.267 1.00 85.88 784 TRP A N 1
ATOM 6228 C CA . TRP A 1 784 ? -74.187 -11.388 88.390 1.00 85.88 784 TRP A CA 1
ATOM 6229 C C . TRP A 1 784 ? -75.010 -10.165 88.814 1.00 85.88 784 TRP A C 1
ATOM 6231 O O . TRP A 1 784 ? -75.187 -9.964 90.014 1.00 85.88 784 TRP A O 1
ATOM 6241 N N . GLN A 1 785 ? -75.549 -9.388 87.866 1.00 84.44 785 GLN A N 1
ATOM 6242 C CA . GLN A 1 785 ? -76.451 -8.267 88.162 1.00 84.44 785 GLN A CA 1
ATOM 6243 C C . GLN A 1 785 ? -77.717 -8.747 88.880 1.00 84.44 785 GLN A C 1
ATOM 6245 O O . GLN A 1 785 ? -78.104 -8.159 89.884 1.00 84.44 785 GLN A O 1
ATOM 6250 N N . GLU A 1 786 ? -78.324 -9.846 88.431 1.00 84.44 786 GLU A N 1
ATOM 6251 C CA . GLU A 1 786 ? -79.476 -10.462 89.097 1.00 84.44 786 GLU A CA 1
ATOM 6252 C C . GLU A 1 786 ? -79.135 -10.937 90.516 1.00 84.44 786 GLU A C 1
ATOM 6254 O O . GLU A 1 786 ? -79.867 -10.633 91.459 1.00 84.44 786 GLU A O 1
ATOM 6259 N N . ALA A 1 787 ? -78.001 -11.624 90.703 1.00 80.69 787 ALA A N 1
ATOM 6260 C CA . ALA A 1 787 ? -77.539 -12.064 92.021 1.00 80.69 787 ALA A CA 1
ATOM 6261 C C . ALA A 1 787 ? -77.192 -10.884 92.950 1.00 80.69 787 ALA A C 1
ATOM 6263 O O . ALA A 1 787 ? -77.416 -10.955 94.159 1.00 80.69 787 ALA A O 1
ATOM 6264 N N . GLU A 1 788 ? -76.670 -9.783 92.404 1.00 83.25 788 GLU A N 1
ATOM 6265 C CA . GLU A 1 788 ? -76.403 -8.546 93.137 1.00 83.25 788 GLU A CA 1
ATOM 6266 C C . GLU A 1 788 ? -77.693 -7.829 93.545 1.00 83.25 788 GLU A C 1
ATOM 6268 O O . GLU A 1 788 ? -77.821 -7.434 94.705 1.00 83.25 788 GLU A O 1
ATOM 6273 N N . ILE A 1 789 ? -78.664 -7.712 92.637 1.00 83.25 789 ILE A N 1
ATOM 6274 C CA . ILE A 1 789 ? -79.997 -7.172 92.928 1.00 83.25 789 ILE A CA 1
ATOM 6275 C C . ILE A 1 789 ? -80.679 -8.024 94.000 1.00 83.25 789 ILE A C 1
ATOM 6277 O O . ILE A 1 789 ? -81.202 -7.473 94.967 1.00 83.25 789 ILE A O 1
ATOM 6281 N N . PHE A 1 790 ? -80.628 -9.353 93.879 1.00 82.06 790 PHE A N 1
ATOM 6282 C CA . PHE A 1 790 ? -81.197 -10.278 94.857 1.00 82.06 790 PHE A CA 1
ATOM 6283 C C . PHE A 1 790 ? -80.535 -10.142 96.232 1.00 82.06 790 PHE A C 1
ATOM 6285 O O . PHE A 1 790 ? -81.231 -10.043 97.240 1.00 82.06 790 PHE A O 1
ATOM 6292 N N . TYR A 1 791 ? -79.201 -10.071 96.291 1.00 81.25 791 TYR A N 1
ATOM 6293 C CA . TYR A 1 791 ? -78.468 -9.841 97.537 1.00 81.25 791 TYR A CA 1
ATOM 6294 C C . TYR A 1 791 ? -78.827 -8.489 98.177 1.00 81.25 791 TYR A C 1
ATOM 6296 O O . TYR A 1 791 ? -79.085 -8.427 99.380 1.00 81.25 791 TYR A O 1
ATOM 6304 N N . ASN A 1 792 ? -78.910 -7.414 97.386 1.00 79.81 792 ASN A N 1
ATOM 6305 C CA . ASN A 1 792 ? -79.284 -6.082 97.868 1.00 79.81 792 ASN A CA 1
ATOM 6306 C C . ASN A 1 792 ? -80.739 -6.043 98.366 1.00 79.81 792 ASN A C 1
ATOM 6308 O O . ASN A 1 792 ? -81.008 -5.515 99.444 1.00 79.81 792 ASN A O 1
ATOM 6312 N N . ALA A 1 793 ? -81.669 -6.659 97.629 1.00 78.38 793 ALA A N 1
ATOM 6313 C CA . ALA A 1 793 ? -83.065 -6.805 98.035 1.00 78.38 793 ALA A CA 1
ATOM 6314 C C . ALA A 1 793 ? -83.197 -7.642 99.317 1.00 78.38 793 ALA A C 1
ATOM 6316 O O . ALA A 1 793 ? -83.974 -7.290 100.202 1.00 78.38 793 ALA A O 1
ATOM 6317 N N . HIS A 1 794 ? -82.395 -8.703 99.461 1.00 76.25 794 HIS A N 1
ATOM 6318 C CA . HIS A 1 794 ? -82.320 -9.508 100.680 1.00 76.25 794 HIS A CA 1
ATOM 6319 C C . HIS A 1 794 ? -81.823 -8.680 101.875 1.00 76.25 794 HIS A C 1
ATOM 6321 O O . HIS A 1 794 ? -82.453 -8.692 102.934 1.00 76.25 794 HIS A O 1
ATOM 6327 N N . GLN A 1 795 ? -80.745 -7.902 101.712 1.00 74.25 795 GLN A N 1
ATOM 6328 C CA . GLN A 1 795 ? -80.268 -6.993 102.761 1.00 74.25 795 GLN A CA 1
ATOM 6329 C C . GLN A 1 795 ? -81.331 -5.951 103.149 1.00 74.25 795 GLN A C 1
ATOM 6331 O O . GLN A 1 795 ? -81.538 -5.688 104.336 1.00 74.25 795 GLN A O 1
ATOM 6336 N N . GLN A 1 796 ? -82.048 -5.397 102.170 1.00 74.69 796 GLN A N 1
ATOM 6337 C CA . GLN A 1 796 ? -83.073 -4.373 102.381 1.00 74.69 796 GLN A CA 1
ATOM 6338 C C . GLN A 1 796 ? -84.361 -4.928 103.025 1.00 74.69 796 GLN A C 1
ATOM 6340 O O . GLN A 1 796 ? -84.954 -4.272 103.887 1.00 74.69 796 GLN A O 1
ATOM 6345 N N . TYR A 1 797 ? -84.769 -6.153 102.681 1.00 74.06 797 TYR A N 1
ATOM 6346 C CA . TYR A 1 797 ? -85.885 -6.865 103.316 1.00 74.06 797 TYR A CA 1
ATOM 6347 C C . TYR A 1 797 ? -85.651 -7.042 104.824 1.00 74.06 797 TYR A C 1
ATOM 6349 O O . TYR A 1 797 ? -86.489 -6.659 105.642 1.00 74.06 797 TYR A O 1
ATOM 6357 N N . TRP A 1 798 ? -84.473 -7.533 105.218 1.00 66.50 798 TRP A N 1
ATOM 6358 C CA . TRP A 1 798 ? -84.146 -7.719 106.635 1.00 66.50 798 TRP A CA 1
ATOM 6359 C C . TRP A 1 798 ? -83.889 -6.408 107.383 1.00 66.50 798 TRP A C 1
ATOM 6361 O O . TRP A 1 798 ? -84.131 -6.348 108.588 1.00 66.50 798 TRP A O 1
ATOM 6371 N N . ALA A 1 799 ? -83.442 -5.353 106.695 1.00 66.31 799 ALA A N 1
ATOM 6372 C CA . ALA A 1 799 ? -83.335 -4.014 107.277 1.00 66.31 799 ALA A CA 1
ATOM 6373 C C . ALA A 1 799 ? -84.711 -3.404 107.612 1.00 66.31 799 ALA A C 1
ATOM 6375 O O . ALA A 1 799 ? -84.825 -2.640 108.568 1.00 66.31 799 ALA A O 1
ATOM 6376 N N . THR A 1 800 ? -85.759 -3.761 106.859 1.00 68.12 800 THR A N 1
ATOM 6377 C CA . THR A 1 800 ? -87.132 -3.254 107.044 1.00 68.12 800 THR A CA 1
ATOM 6378 C C . THR A 1 800 ? -87.998 -4.122 107.974 1.00 68.12 800 THR A C 1
ATOM 6380 O O . THR A 1 800 ? -88.971 -3.617 108.529 1.00 68.12 800 THR A O 1
ATOM 6383 N N . HIS A 1 801 ? -87.618 -5.382 108.236 1.00 65.62 801 HIS A N 1
ATOM 6384 C CA . HIS A 1 801 ? -88.355 -6.344 109.079 1.00 65.62 801 HIS A CA 1
ATOM 6385 C C . HIS A 1 801 ? -87.583 -6.734 110.364 1.00 65.62 801 HIS A C 1
ATOM 6387 O O . HIS A 1 801 ? -87.235 -7.895 110.592 1.00 65.62 801 HIS A O 1
ATOM 6393 N N . PHE A 1 802 ? -87.312 -5.755 111.240 1.00 54.41 802 PHE A N 1
ATOM 6394 C CA . PHE A 1 802 ? -86.443 -5.901 112.425 1.00 54.41 802 PHE A CA 1
ATOM 6395 C C . PHE A 1 802 ? -86.860 -7.021 113.406 1.00 54.41 802 PHE A C 1
ATOM 6397 O O . PHE A 1 802 ? -86.002 -7.805 113.822 1.00 54.41 802 PHE A O 1
ATOM 6404 N N . PHE A 1 803 ? -88.156 -7.140 113.743 1.00 50.50 803 PHE A N 1
ATOM 6405 C CA . PHE A 1 803 ? -88.661 -8.148 114.694 1.00 50.50 803 PHE A CA 1
ATOM 6406 C C . PHE A 1 803 ? -88.583 -9.590 114.152 1.00 50.50 803 PHE A C 1
ATOM 6408 O O . PHE A 1 803 ? -88.162 -10.482 114.889 1.00 50.50 803 PHE A O 1
ATOM 6415 N N . GLU A 1 804 ? -88.891 -9.830 112.867 1.00 54.28 804 GLU A N 1
ATOM 6416 C CA . GLU A 1 804 ? -88.684 -11.151 112.239 1.00 54.28 804 GLU A CA 1
ATOM 6417 C C . GLU A 1 804 ? -87.194 -11.511 112.144 1.00 54.28 804 GLU A C 1
ATOM 6419 O O . GLU A 1 804 ? -86.817 -12.674 112.314 1.00 54.28 804 GLU A O 1
ATOM 6424 N N . SER A 1 805 ? -86.324 -10.511 111.951 1.00 54.84 805 SER A N 1
ATOM 6425 C CA . SER A 1 805 ? -84.872 -10.714 111.872 1.00 54.84 805 SER A CA 1
ATOM 6426 C C . SER A 1 805 ? -84.240 -11.197 113.190 1.00 54.84 805 SER A C 1
ATOM 6428 O O . SER A 1 805 ? -83.218 -11.887 113.156 1.00 54.84 805 SER A O 1
ATOM 6430 N N . LEU A 1 806 ? -84.850 -10.864 114.339 1.00 53.88 806 LEU A N 1
ATOM 6431 C CA . LEU A 1 806 ? -84.420 -11.283 115.681 1.00 53.88 806 LEU A CA 1
ATOM 6432 C C . LEU A 1 806 ? -84.885 -12.708 116.021 1.00 53.88 806 LEU A C 1
ATOM 6434 O O . LEU A 1 806 ? -84.111 -13.482 116.583 1.00 53.88 806 LEU A O 1
ATOM 6438 N N . ILE A 1 807 ? -86.116 -13.078 115.643 1.00 55.84 807 ILE A N 1
ATOM 6439 C CA . ILE A 1 807 ? -86.701 -14.409 115.909 1.00 55.84 807 ILE A CA 1
ATOM 6440 C C . ILE A 1 807 ? -86.041 -15.493 115.034 1.00 55.84 807 ILE A C 1
ATOM 6442 O O . ILE A 1 807 ? -85.802 -16.608 115.498 1.00 55.84 807 ILE A O 1
ATOM 6446 N N . HIS A 1 808 ? -85.672 -15.164 113.790 1.00 64.38 808 HIS A N 1
ATOM 6447 C CA . HIS A 1 808 ? -85.074 -16.096 112.824 1.00 64.38 808 HIS A CA 1
ATOM 6448 C C . HIS A 1 808 ? -83.571 -15.859 112.561 1.00 64.38 808 HIS A C 1
ATOM 6450 O O . HIS A 1 808 ? -83.072 -16.165 111.478 1.00 64.38 808 HIS A O 1
ATOM 6456 N N . PHE A 1 809 ? -82.815 -15.378 113.559 1.00 58.12 809 PHE A N 1
ATOM 6457 C CA . PHE A 1 809 ? -81.392 -15.006 113.433 1.00 58.12 809 PHE A CA 1
ATOM 6458 C C . PHE A 1 809 ? -80.492 -16.083 112.788 1.00 58.12 809 PHE A C 1
ATOM 6460 O O . PHE A 1 809 ? -79.657 -15.764 111.941 1.00 58.12 809 PHE A O 1
ATOM 6467 N N . LYS A 1 810 ? -80.666 -17.368 113.147 1.00 62.62 810 LYS A N 1
ATOM 6468 C CA . LYS A 1 810 ? -79.899 -18.482 112.545 1.00 62.62 810 LYS A CA 1
ATOM 6469 C C . LYS A 1 810 ? -80.198 -18.655 111.050 1.00 62.62 810 LYS A C 1
ATOM 6471 O O . LYS A 1 810 ? -79.260 -18.762 110.272 1.00 62.62 810 LYS A O 1
ATOM 6476 N N . LYS A 1 811 ? -81.480 -18.621 110.665 1.00 66.44 811 LYS A N 1
ATOM 6477 C CA . LYS A 1 811 ? -81.940 -18.785 109.276 1.00 66.44 811 LYS A CA 1
ATOM 6478 C C . LYS A 1 811 ? -81.499 -17.605 108.399 1.00 66.44 811 LYS A C 1
ATOM 6480 O O . LYS A 1 811 ? -80.945 -17.817 107.333 1.00 66.44 811 LYS A O 1
ATOM 6485 N N . ARG A 1 812 ? -81.593 -16.372 108.919 1.00 66.69 812 ARG A N 1
ATOM 6486 C CA . ARG A 1 812 ? -81.083 -15.150 108.270 1.00 66.69 812 ARG A CA 1
ATOM 6487 C C . ARG A 1 812 ? -79.586 -15.224 107.953 1.00 66.69 812 ARG A C 1
ATOM 6489 O O . ARG A 1 812 ? -79.185 -14.896 106.846 1.00 66.69 812 ARG A O 1
ATOM 6496 N N . LYS A 1 813 ? -78.750 -15.623 108.920 1.00 69.00 813 LYS A N 1
ATOM 6497 C CA . LYS A 1 813 ? -77.286 -15.665 108.734 1.00 69.00 813 LYS A CA 1
ATOM 6498 C C . LYS A 1 813 ? -76.863 -16.728 107.712 1.00 69.00 813 LYS A C 1
ATOM 6500 O O . LYS A 1 813 ? -75.827 -16.589 107.068 1.00 69.00 813 LYS A O 1
ATOM 6505 N N . GLU A 1 814 ? -77.653 -17.790 107.588 1.00 73.38 814 GLU A N 1
ATOM 6506 C CA . GLU A 1 814 ? -77.455 -18.871 106.624 1.00 73.38 814 GLU A CA 1
ATOM 6507 C C . GLU A 1 814 ? -77.913 -18.453 105.215 1.00 73.38 814 GLU A C 1
ATOM 6509 O O . GLU A 1 814 ? -77.145 -18.607 104.264 1.00 73.38 814 GLU A O 1
ATOM 6514 N N . ASP A 1 815 ? -79.070 -17.791 105.101 1.00 74.75 815 ASP A N 1
ATOM 6515 C CA . ASP A 1 815 ? -79.582 -17.225 103.847 1.00 74.75 815 ASP A CA 1
ATOM 6516 C C . ASP A 1 815 ? -78.681 -16.089 103.316 1.00 74.75 815 ASP A C 1
ATOM 6518 O O . ASP A 1 815 ? -78.316 -16.099 102.141 1.00 74.75 815 ASP A O 1
ATOM 6522 N N . GLU A 1 816 ? -78.219 -15.167 104.170 1.00 75.00 816 GLU A N 1
ATOM 6523 C CA . GLU A 1 816 ? -77.300 -14.077 103.792 1.00 75.00 816 GLU A CA 1
ATOM 6524 C C . GLU A 1 816 ? -75.944 -14.622 103.322 1.00 75.00 816 GLU A C 1
ATOM 6526 O O . GLU A 1 816 ? -75.404 -14.179 102.306 1.00 75.00 816 GLU A O 1
ATOM 6531 N N . LYS A 1 817 ? -75.416 -15.643 104.011 1.00 78.62 817 LYS A N 1
ATOM 6532 C CA . LYS A 1 817 ? -74.198 -16.343 103.586 1.00 78.62 817 LYS A CA 1
ATOM 6533 C C . LYS A 1 817 ? -74.407 -17.041 102.240 1.00 78.62 817 LYS A C 1
ATOM 6535 O O . LYS A 1 817 ? -73.508 -16.996 101.405 1.00 78.62 817 LYS A O 1
ATOM 6540 N N . SER A 1 818 ? -75.569 -17.653 102.009 1.00 78.69 818 SER A N 1
ATOM 6541 C CA . SER A 1 818 ? -75.889 -18.311 100.736 1.00 78.69 818 SER A CA 1
ATOM 6542 C C . SER A 1 818 ? -76.013 -17.313 99.575 1.00 78.69 818 SER A C 1
ATOM 6544 O O . SER A 1 818 ? -75.428 -17.539 98.516 1.00 78.69 818 SER A O 1
ATOM 6546 N N . ALA A 1 819 ? -76.666 -16.166 99.793 1.00 77.38 819 ALA A N 1
ATOM 6547 C CA . ALA A 1 819 ? -76.818 -15.104 98.801 1.00 77.38 819 ALA A CA 1
ATOM 6548 C C . ALA A 1 819 ? -75.480 -14.410 98.491 1.00 77.38 819 ALA A C 1
ATOM 6550 O O . ALA A 1 819 ? -75.186 -14.126 97.330 1.00 77.38 819 ALA A O 1
ATOM 6551 N N . TYR A 1 820 ? -74.629 -14.196 99.503 1.00 80.88 820 TYR A N 1
ATOM 6552 C CA . TYR A 1 820 ? -73.273 -13.673 99.315 1.00 80.88 820 TYR A CA 1
ATOM 6553 C C . TYR A 1 820 ? -72.384 -14.647 98.530 1.00 80.88 820 TYR A C 1
ATOM 6555 O O . TYR A 1 820 ? -71.694 -14.238 97.597 1.00 80.88 820 TYR A O 1
ATOM 6563 N N . ILE A 1 821 ? -72.421 -15.945 98.864 1.00 83.25 821 ILE A N 1
ATOM 6564 C CA . ILE A 1 821 ? -71.678 -16.981 98.131 1.00 83.25 821 ILE A CA 1
ATOM 6565 C C . ILE A 1 821 ? -72.145 -17.045 96.673 1.00 83.25 821 ILE A C 1
ATOM 6567 O O . ILE A 1 821 ? -71.302 -17.094 95.782 1.00 83.25 821 ILE A O 1
ATOM 6571 N N . ALA A 1 822 ? -73.455 -16.990 96.417 1.00 81.56 822 ALA A N 1
ATOM 6572 C CA . ALA A 1 822 ? -74.003 -16.978 95.062 1.00 81.56 822 ALA A CA 1
ATOM 6573 C C . ALA A 1 822 ? -73.550 -15.740 94.263 1.00 81.56 822 ALA A C 1
ATOM 6575 O O . ALA A 1 822 ? -73.106 -15.877 93.121 1.00 81.56 822 ALA A O 1
ATOM 6576 N N . LYS A 1 823 ? -73.572 -14.545 94.876 1.00 84.06 823 LYS A N 1
ATOM 6577 C CA . LYS A 1 823 ? -73.052 -13.305 94.274 1.00 84.06 823 LYS A CA 1
ATOM 6578 C C . LYS A 1 823 ? -71.561 -13.414 93.943 1.00 84.06 823 LYS A C 1
ATOM 6580 O O . LYS A 1 823 ? -71.151 -13.035 92.847 1.00 84.06 823 LYS A O 1
ATOM 6585 N N . GLU A 1 824 ? -70.749 -13.939 94.858 1.00 83.94 824 GLU A N 1
ATOM 6586 C CA . GLU A 1 824 ? -69.296 -14.010 94.668 1.00 83.94 824 GLU A CA 1
ATOM 6587 C C . GLU A 1 824 ? -68.884 -15.112 93.680 1.00 83.94 824 GLU A C 1
ATOM 6589 O O . GLU A 1 824 ? -67.976 -14.913 92.873 1.00 83.94 824 GLU A O 1
ATOM 6594 N N . GLN A 1 825 ? -69.613 -16.232 93.641 1.00 84.19 825 GLN A N 1
ATOM 6595 C CA . GLN A 1 825 ? -69.475 -17.241 92.588 1.00 84.19 825 GLN A CA 1
ATOM 6596 C C . GLN A 1 825 ? -69.851 -16.676 91.211 1.00 84.19 825 GLN A C 1
ATOM 6598 O O . GLN A 1 825 ? -69.135 -16.920 90.238 1.00 84.19 825 GLN A O 1
ATOM 6603 N N . ALA A 1 826 ? -70.919 -15.874 91.119 1.00 80.94 826 ALA A N 1
ATOM 6604 C CA . ALA A 1 826 ? -71.281 -15.177 89.886 1.00 80.94 826 ALA A CA 1
ATOM 6605 C C . ALA A 1 826 ? -70.226 -14.127 89.482 1.00 80.94 826 ALA A C 1
ATOM 6607 O O . ALA A 1 826 ? -69.898 -14.021 88.300 1.00 80.94 826 ALA A O 1
ATOM 6608 N N . ARG A 1 827 ? -69.622 -13.412 90.447 1.00 85.31 827 ARG A N 1
ATOM 6609 C CA . ARG A 1 827 ? -68.538 -12.439 90.205 1.00 85.31 827 ARG A CA 1
ATOM 6610 C C . ARG A 1 827 ? -67.284 -13.108 89.642 1.00 85.31 827 ARG A C 1
ATOM 6612 O O . ARG A 1 827 ? -66.740 -12.631 88.649 1.00 85.31 827 ARG A O 1
ATOM 6619 N N . LEU A 1 828 ? -66.853 -14.219 90.242 1.00 85.06 828 LEU A N 1
ATOM 6620 C CA . LEU A 1 828 ? -65.705 -15.004 89.773 1.00 85.06 828 LEU A CA 1
ATOM 6621 C C . LEU A 1 828 ? -65.963 -15.610 88.387 1.00 85.06 828 LEU A C 1
ATOM 6623 O O . LEU A 1 828 ? -65.088 -15.577 87.525 1.00 85.06 828 LEU A O 1
ATOM 6627 N N . LYS A 1 829 ? -67.180 -16.114 88.141 1.00 84.50 829 LYS A N 1
ATOM 6628 C CA . LYS A 1 829 ? -67.575 -16.651 86.832 1.00 84.50 829 LYS A CA 1
ATOM 6629 C C . LYS A 1 829 ? -67.586 -15.568 85.748 1.00 84.50 829 LYS A C 1
ATOM 6631 O O . LYS A 1 829 ? -67.067 -15.815 84.664 1.00 84.50 829 LYS A O 1
ATOM 6636 N N . LYS A 1 830 ? -68.106 -14.371 86.053 1.00 86.81 830 LYS A N 1
ATOM 6637 C CA . LYS A 1 830 ? -68.016 -13.189 85.181 1.00 86.81 830 LYS A CA 1
ATOM 6638 C C . LYS A 1 830 ? -66.557 -12.860 84.867 1.00 86.81 830 LYS A C 1
ATOM 6640 O O . LYS A 1 830 ? -66.215 -12.732 83.699 1.00 86.81 830 LYS A O 1
ATOM 6645 N N . GLN A 1 831 ? -65.712 -12.727 85.891 1.00 86.19 831 GLN A N 1
ATOM 6646 C CA . GLN A 1 831 ? -64.311 -12.344 85.712 1.00 86.19 831 GLN A CA 1
ATOM 6647 C C . GLN A 1 831 ? -63.571 -13.336 84.802 1.00 86.19 831 GLN A C 1
ATOM 6649 O O . GLN A 1 831 ? -63.013 -12.918 83.797 1.00 86.19 831 GLN A O 1
ATOM 6654 N N . ASN A 1 832 ? -63.681 -14.642 85.066 1.00 87.31 832 ASN A N 1
ATOM 6655 C CA . ASN A 1 832 ? -63.042 -15.670 84.238 1.00 87.31 832 ASN A CA 1
ATOM 6656 C C . ASN A 1 832 ? -63.521 -15.652 82.774 1.00 87.31 832 ASN A C 1
ATOM 6658 O O . ASN A 1 832 ? -62.711 -15.803 81.860 1.00 87.31 832 ASN A O 1
ATOM 6662 N N . LEU A 1 833 ? -64.825 -15.476 82.531 1.00 86.62 833 LEU A N 1
ATOM 6663 C CA . LEU A 1 833 ? -65.377 -15.445 81.170 1.00 86.62 833 LEU A CA 1
ATOM 6664 C C . LEU A 1 833 ? -65.000 -14.158 80.420 1.00 86.62 833 LEU A C 1
ATOM 6666 O O . LEU A 1 833 ? -64.656 -14.228 79.243 1.00 86.62 833 LEU A O 1
ATOM 6670 N N . CYS A 1 834 ? -64.985 -13.003 81.093 1.00 85.38 834 CYS A N 1
ATOM 6671 C CA . CYS A 1 834 ? -64.495 -11.752 80.509 1.00 85.38 834 CYS A CA 1
ATOM 6672 C C . CYS A 1 834 ? -62.985 -11.796 80.225 1.00 85.38 834 CYS A C 1
ATOM 6674 O O . CYS A 1 834 ? -62.551 -11.303 79.187 1.00 85.38 834 CYS A O 1
ATOM 6676 N N . ASP A 1 835 ? -62.188 -12.407 81.105 1.00 86.94 835 ASP A N 1
ATOM 6677 C CA . ASP A 1 835 ? -60.746 -12.589 80.895 1.00 86.94 835 ASP A CA 1
ATOM 6678 C C . ASP A 1 835 ? -60.470 -13.534 79.710 1.00 86.94 835 ASP A C 1
ATOM 6680 O O . ASP A 1 835 ? -59.545 -13.298 78.930 1.00 86.94 835 ASP A O 1
ATOM 6684 N N . THR A 1 836 ? -61.317 -14.555 79.519 1.00 87.25 836 THR A N 1
ATOM 6685 C CA . THR A 1 836 ? -61.274 -15.454 78.350 1.00 87.25 836 THR A CA 1
ATOM 6686 C C . THR A 1 836 ? -61.618 -14.706 77.057 1.00 87.25 836 THR A C 1
ATOM 6688 O O . THR A 1 836 ? -60.846 -14.754 76.106 1.00 87.25 836 THR A O 1
ATOM 6691 N N . ALA A 1 837 ? -62.704 -13.927 77.037 1.00 86.50 837 ALA A N 1
ATOM 6692 C CA . ALA A 1 837 ? -63.072 -13.122 75.869 1.00 86.50 837 ALA A CA 1
ATOM 6693 C C . ALA A 1 837 ? -62.000 -12.066 75.524 1.00 86.50 837 ALA A C 1
ATOM 6695 O O . ALA A 1 837 ? -61.674 -11.854 74.358 1.00 86.50 837 ALA A O 1
ATOM 6696 N N . ASN A 1 838 ? -61.392 -11.430 76.532 1.00 88.00 838 ASN A N 1
ATOM 6697 C CA . ASN A 1 838 ? -60.297 -10.484 76.315 1.00 88.00 838 ASN A CA 1
ATOM 6698 C C . ASN A 1 838 ? -59.049 -11.162 75.728 1.00 88.00 838 ASN A C 1
ATOM 6700 O O . ASN A 1 838 ? -58.406 -10.589 74.849 1.00 88.00 838 ASN A O 1
ATOM 6704 N N . SER A 1 839 ? -58.686 -12.365 76.187 1.00 88.06 839 SER A N 1
ATOM 6705 C CA . SER A 1 839 ? -57.520 -13.083 75.652 1.00 88.06 839 SER A CA 1
ATOM 6706 C C . SER A 1 839 ? -57.727 -13.531 74.198 1.00 88.06 839 SER A C 1
ATOM 6708 O O . SER A 1 839 ? -56.809 -13.408 73.380 1.00 88.06 839 SER A O 1
ATOM 6710 N N . GLU A 1 840 ? -58.942 -13.953 73.842 1.00 90.12 840 GLU A N 1
ATOM 6711 C CA . GLU A 1 840 ? -59.344 -14.268 72.466 1.00 90.12 840 GLU A CA 1
ATOM 6712 C C . GLU A 1 840 ? -59.348 -13.015 71.575 1.00 90.12 840 GLU A C 1
ATOM 6714 O O . GLU A 1 840 ? -58.815 -13.052 70.465 1.00 90.12 840 GLU A O 1
ATOM 6719 N N . TYR A 1 841 ? -59.829 -11.871 72.082 1.00 90.25 841 TYR A N 1
ATOM 6720 C CA . TYR A 1 841 ? -59.772 -10.584 71.378 1.00 90.25 841 TYR A CA 1
ATOM 6721 C C . TYR A 1 841 ? -58.333 -10.164 71.053 1.00 90.25 841 TYR A C 1
ATOM 6723 O O . TYR A 1 841 ? -58.033 -9.803 69.914 1.00 90.25 841 TYR A O 1
ATOM 6731 N N . TYR A 1 842 ? -57.415 -10.241 72.024 1.00 89.12 842 TYR A N 1
ATOM 6732 C CA . TYR A 1 842 ? -56.006 -9.910 71.787 1.00 89.12 842 TYR A CA 1
ATOM 6733 C C . TYR A 1 842 ? -55.333 -10.883 70.810 1.00 89.12 842 TYR A C 1
ATOM 6735 O O . TYR A 1 842 ? -54.524 -10.453 69.983 1.00 89.12 842 TYR A O 1
ATOM 6743 N N . SER A 1 843 ? -55.676 -12.172 70.873 1.00 89.25 843 SER A N 1
ATOM 6744 C CA . SER A 1 843 ? -55.186 -13.186 69.930 1.00 89.25 843 SER A CA 1
ATOM 6745 C C . SER A 1 843 ? -55.651 -12.897 68.499 1.00 89.25 843 SER A C 1
ATOM 6747 O O . SER A 1 843 ? -54.832 -12.885 67.578 1.00 89.25 843 SER A O 1
ATOM 6749 N N . LEU A 1 844 ? -56.932 -12.563 68.318 1.00 91.06 844 LEU A N 1
ATOM 6750 C CA . LEU A 1 844 ? -57.507 -12.192 67.027 1.00 91.06 844 LEU A CA 1
ATOM 6751 C C . LEU A 1 844 ? -56.920 -10.876 66.490 1.00 91.06 844 LEU A C 1
ATOM 6753 O O . LEU A 1 844 ? -56.573 -10.786 65.313 1.00 91.06 844 LEU A O 1
ATOM 6757 N N . ALA A 1 845 ? -56.756 -9.858 67.341 1.00 88.50 845 ALA A N 1
ATOM 6758 C CA . ALA A 1 845 ? -56.150 -8.583 66.956 1.00 88.50 845 ALA A CA 1
ATOM 6759 C C . ALA A 1 845 ? -54.695 -8.757 66.487 1.00 88.50 845 ALA A C 1
ATOM 6761 O O . ALA A 1 845 ? -54.290 -8.156 65.489 1.00 88.50 845 ALA A O 1
ATOM 6762 N N . ARG A 1 846 ? -53.918 -9.616 67.164 1.00 91.00 846 ARG A N 1
ATOM 6763 C CA . ARG A 1 846 ? -52.554 -9.970 66.747 1.00 91.00 846 ARG A CA 1
ATOM 6764 C C . ARG A 1 846 ? -52.555 -10.692 65.398 1.00 91.00 846 ARG A C 1
ATOM 6766 O O . ARG A 1 846 ? -51.756 -10.334 64.538 1.00 91.00 846 ARG A O 1
ATOM 6773 N N . LEU A 1 847 ? -53.449 -11.660 65.197 1.00 91.62 847 LEU A N 1
ATOM 6774 C CA . LEU A 1 847 ? -53.541 -12.407 63.941 1.00 91.62 847 LEU A CA 1
ATOM 6775 C C . LEU A 1 847 ? -53.960 -11.508 62.764 1.00 91.62 847 LEU A C 1
ATOM 6777 O O . LEU A 1 847 ? -53.344 -11.563 61.705 1.00 91.62 847 LEU A O 1
ATOM 6781 N N . ASN A 1 848 ? -54.919 -10.599 62.964 1.00 90.62 848 ASN A N 1
ATOM 6782 C CA . ASN A 1 848 ? -55.315 -9.609 61.954 1.00 90.62 848 ASN A CA 1
ATOM 6783 C C . ASN A 1 848 ? -54.179 -8.637 61.593 1.00 90.62 848 ASN A C 1
ATOM 6785 O O . ASN A 1 848 ? -54.033 -8.261 60.429 1.00 90.62 848 ASN A O 1
ATOM 6789 N N . ALA A 1 849 ? -53.341 -8.246 62.559 1.00 89.81 849 ALA A N 1
ATOM 6790 C CA . ALA A 1 849 ? -52.142 -7.459 62.274 1.00 89.81 849 ALA A CA 1
ATOM 6791 C C . ALA A 1 849 ? -51.139 -8.241 61.401 1.00 89.81 849 ALA A C 1
ATOM 6793 O O . ALA A 1 849 ? -50.579 -7.674 60.457 1.00 89.81 849 ALA A O 1
ATOM 6794 N N . THR A 1 850 ? -50.963 -9.543 61.657 1.00 90.94 850 THR A N 1
ATOM 6795 C CA . THR A 1 850 ? -50.160 -10.434 60.803 1.00 90.94 850 THR A CA 1
ATOM 6796 C C . THR A 1 850 ? -50.746 -10.530 59.392 1.00 90.94 850 THR A C 1
ATOM 6798 O O . THR A 1 850 ? -50.023 -10.276 58.434 1.00 90.94 850 THR A O 1
ATOM 6801 N N . ILE A 1 851 ? -52.057 -10.768 59.248 1.00 91.12 851 ILE A N 1
ATOM 6802 C CA . ILE A 1 851 ? -52.743 -10.846 57.943 1.00 91.12 851 ILE A CA 1
ATOM 6803 C C . ILE A 1 851 ? -52.573 -9.555 57.137 1.00 91.12 851 ILE A C 1
ATOM 6805 O O . ILE A 1 851 ? -52.322 -9.614 55.935 1.00 91.12 851 ILE A O 1
ATOM 6809 N N . ASN A 1 852 ? -52.692 -8.381 57.763 1.00 89.56 852 ASN A N 1
ATOM 6810 C CA . ASN A 1 852 ? -52.499 -7.097 57.077 1.00 89.56 852 ASN A CA 1
ATOM 6811 C C . ASN A 1 852 ? -51.056 -6.916 56.584 1.00 89.56 852 ASN A C 1
ATOM 6813 O O . ASN A 1 852 ? -50.827 -6.400 55.485 1.00 89.56 852 ASN A O 1
ATOM 6817 N N . THR A 1 853 ? -50.088 -7.363 57.386 1.00 89.50 853 THR A N 1
ATOM 6818 C CA . THR A 1 853 ? -48.665 -7.324 57.030 1.00 89.50 853 THR A CA 1
ATOM 6819 C C . THR A 1 853 ? -48.388 -8.262 55.854 1.00 89.50 853 THR A C 1
ATOM 6821 O O . THR A 1 853 ? -47.869 -7.825 54.830 1.00 89.50 853 THR A O 1
ATOM 6824 N N . GLU A 1 854 ? -48.834 -9.517 55.936 1.00 90.06 854 GLU A N 1
ATOM 6825 C CA . GLU A 1 854 ? -48.687 -10.507 54.863 1.00 90.06 854 GLU A CA 1
ATOM 6826 C C . GLU A 1 854 ? -49.445 -10.104 53.589 1.00 90.06 854 GLU A C 1
ATOM 6828 O O . GLU A 1 854 ? -48.928 -10.278 52.491 1.00 90.06 854 GLU A O 1
ATOM 6833 N N . SER A 1 855 ? -50.632 -9.497 53.706 1.00 89.81 855 SER A N 1
ATOM 6834 C CA . SER A 1 855 ? -51.398 -8.980 52.556 1.00 89.81 855 SER A CA 1
ATOM 6835 C C . SER A 1 855 ? -50.632 -7.883 51.819 1.00 89.81 855 SER A C 1
ATOM 6837 O O . SER A 1 855 ? -50.650 -7.821 50.589 1.00 89.81 855 SER A O 1
ATOM 6839 N N . SER A 1 856 ? -49.930 -7.028 52.566 1.00 87.81 856 SER A N 1
ATOM 6840 C CA . SER A 1 856 ? -49.067 -5.995 51.993 1.00 87.81 856 SER A CA 1
ATOM 6841 C C . SER A 1 856 ? -47.853 -6.614 51.290 1.00 87.81 856 SER A C 1
ATOM 6843 O O . SER A 1 856 ? -47.510 -6.200 50.184 1.00 87.81 856 SER A O 1
ATOM 6845 N N . GLU A 1 857 ? -47.239 -7.646 51.881 1.00 89.44 857 GLU A N 1
ATOM 6846 C CA . GLU A 1 857 ? -46.143 -8.406 51.259 1.00 89.44 857 GLU A CA 1
ATOM 6847 C C . GLU A 1 857 ? -46.577 -9.111 49.967 1.00 89.44 857 GLU A C 1
ATOM 6849 O O . GLU A 1 857 ? -45.883 -9.009 48.956 1.00 89.44 857 GLU A O 1
ATOM 6854 N N . VAL A 1 858 ? -47.741 -9.768 49.963 1.00 91.94 858 VAL A N 1
ATOM 6855 C CA . VAL A 1 858 ? -48.322 -10.405 48.770 1.00 91.94 858 VAL A CA 1
ATOM 6856 C C . VAL A 1 858 ? -48.569 -9.378 47.666 1.00 91.94 858 VAL A C 1
ATOM 6858 O O . VAL A 1 858 ? -48.227 -9.631 46.513 1.00 91.94 858 VAL A O 1
ATOM 6861 N N . SER A 1 859 ? -49.102 -8.200 48.002 1.00 90.44 859 SER A N 1
ATOM 6862 C CA . SER A 1 859 ? -49.325 -7.118 47.033 1.00 90.44 859 SER A CA 1
ATOM 6863 C C . SER A 1 859 ? -48.012 -6.619 46.405 1.00 90.44 859 SER A C 1
ATOM 6865 O O . SER A 1 859 ? -47.912 -6.455 45.184 1.00 90.44 859 SER A O 1
ATOM 6867 N N . MET A 1 860 ? -46.960 -6.459 47.218 1.00 91.38 860 MET A N 1
ATOM 6868 C CA . MET A 1 860 ? -45.621 -6.106 46.729 1.00 91.38 860 MET A CA 1
ATOM 6869 C C . MET A 1 860 ? -45.027 -7.197 45.827 1.00 91.38 860 MET A C 1
ATOM 6871 O O . MET A 1 860 ? -44.486 -6.886 44.764 1.00 91.38 860 MET A O 1
ATOM 6875 N N . LEU A 1 861 ? -45.148 -8.471 46.213 1.00 92.50 861 LEU A N 1
ATOM 6876 C CA . LEU A 1 861 ? -44.669 -9.606 45.420 1.00 92.50 861 LEU A CA 1
ATOM 6877 C C . LEU A 1 861 ? -45.432 -9.748 44.096 1.00 92.50 861 LEU A C 1
ATOM 6879 O O . LEU A 1 861 ? -44.801 -9.977 43.069 1.00 92.50 861 LEU A O 1
ATOM 6883 N N . SER A 1 862 ? -46.752 -9.542 44.088 1.00 91.88 862 SER A N 1
ATOM 6884 C CA . SER A 1 862 ? -47.575 -9.571 42.870 1.00 91.88 862 SER A CA 1
ATOM 6885 C C . SER A 1 862 ? -47.216 -8.430 41.913 1.00 91.88 862 SER A C 1
ATOM 6887 O O . SER A 1 862 ? -47.080 -8.637 40.708 1.00 91.88 862 SER A O 1
ATOM 6889 N N . THR A 1 863 ? -46.951 -7.232 42.445 1.00 92.12 863 THR A N 1
ATOM 6890 C CA . THR A 1 863 ? -46.453 -6.106 41.638 1.00 92.12 863 THR A CA 1
ATOM 6891 C C . THR A 1 863 ? -45.088 -6.429 41.023 1.00 92.12 863 THR A C 1
ATOM 6893 O O . THR A 1 863 ? -44.840 -6.144 39.849 1.00 92.12 863 THR A O 1
ATOM 6896 N N . ARG A 1 864 ? -44.196 -7.060 41.799 1.00 93.75 864 ARG A N 1
ATOM 6897 C CA . ARG A 1 864 ? -42.877 -7.493 41.322 1.00 93.75 864 ARG A CA 1
ATOM 6898 C C . ARG A 1 864 ? -42.981 -8.577 40.247 1.00 93.75 864 ARG A C 1
ATOM 6900 O O . ARG A 1 864 ? -42.269 -8.477 39.253 1.00 93.75 864 ARG A O 1
ATOM 6907 N N . GLU A 1 865 ? -43.866 -9.559 40.413 1.00 94.38 865 GLU A N 1
ATOM 6908 C CA . GLU A 1 865 ? -44.156 -10.586 39.404 1.00 94.38 865 GLU A CA 1
ATOM 6909 C C . GLU A 1 865 ? -44.615 -9.947 38.087 1.00 94.38 865 GLU A C 1
ATOM 6911 O O . GLU A 1 865 ? -44.039 -10.222 37.035 1.00 94.38 865 GLU A O 1
ATOM 6916 N N . SER A 1 866 ? -45.598 -9.041 38.142 1.00 91.88 866 SER A N 1
ATOM 6917 C CA . SER A 1 866 ? -46.110 -8.361 36.949 1.00 91.88 866 SER A CA 1
ATOM 6918 C C . SER A 1 866 ? -45.021 -7.564 36.224 1.00 91.88 866 SER A C 1
ATOM 6920 O O . SER A 1 866 ? -44.992 -7.559 34.994 1.00 91.88 866 SER A O 1
ATOM 6922 N N . ASN A 1 867 ? -44.119 -6.906 36.960 1.00 93.94 867 ASN A N 1
ATOM 6923 C CA . ASN A 1 867 ? -43.001 -6.165 36.375 1.00 93.94 867 ASN A CA 1
ATOM 6924 C C . ASN A 1 867 ? -41.982 -7.107 35.707 1.00 93.94 867 ASN A C 1
ATOM 6926 O O . ASN A 1 867 ? -41.614 -6.898 34.553 1.00 93.94 867 ASN A O 1
ATOM 6930 N N . LEU A 1 868 ? -41.578 -8.185 36.391 1.00 93.88 868 LEU A N 1
ATOM 6931 C CA . LEU A 1 868 ? -40.666 -9.189 35.828 1.00 93.88 868 LEU A CA 1
ATOM 6932 C C . LEU A 1 868 ? -41.258 -9.866 34.584 1.00 93.88 868 LEU A C 1
ATOM 6934 O O . LEU A 1 868 ? -40.556 -10.043 33.591 1.00 93.88 868 LEU A O 1
ATOM 6938 N N . SER A 1 869 ? -42.555 -10.185 34.598 1.00 93.88 869 SER A N 1
ATOM 6939 C CA . SER A 1 869 ? -43.248 -10.742 33.433 1.00 93.88 869 SER A CA 1
ATOM 6940 C C . SER A 1 869 ? -43.282 -9.763 32.256 1.00 93.88 869 SER A C 1
ATOM 6942 O O . SER A 1 869 ? -43.090 -10.190 31.118 1.00 93.88 869 SER A O 1
ATOM 6944 N N . ALA A 1 870 ? -43.498 -8.467 32.502 1.00 92.44 870 ALA A N 1
ATOM 6945 C CA . ALA A 1 870 ? -43.471 -7.449 31.453 1.00 92.44 870 ALA A CA 1
ATOM 6946 C C . ALA A 1 870 ? -42.072 -7.317 30.826 1.00 92.44 870 ALA A C 1
ATOM 6948 O O . ALA A 1 870 ? -41.951 -7.322 29.602 1.00 92.44 870 ALA A O 1
ATOM 6949 N N . GLN A 1 871 ? -41.020 -7.288 31.652 1.00 93.00 871 GLN A N 1
ATOM 6950 C CA . GLN A 1 871 ? -39.629 -7.262 31.184 1.00 93.00 871 GLN A CA 1
ATOM 6951 C C . GLN A 1 871 ? -39.275 -8.515 30.371 1.00 93.00 871 GLN A C 1
ATOM 6953 O O . GLN A 1 871 ? -38.646 -8.412 29.319 1.00 93.00 871 GLN A O 1
ATOM 6958 N N . LEU A 1 872 ? -39.711 -9.702 30.814 1.00 93.62 872 LEU A N 1
ATOM 6959 C CA . LEU A 1 872 ? -39.476 -10.952 30.087 1.00 93.62 872 LEU A CA 1
ATOM 6960 C C . LEU A 1 872 ? -40.165 -10.950 28.714 1.00 93.62 872 LEU A C 1
ATOM 6962 O O . LEU A 1 872 ? -39.565 -11.377 27.729 1.00 93.62 872 LEU A O 1
ATOM 6966 N N . ASN A 1 873 ? -41.397 -10.441 28.631 1.00 91.69 873 ASN A N 1
ATOM 6967 C CA . ASN A 1 873 ? -42.115 -10.307 27.363 1.00 91.69 873 ASN A CA 1
ATOM 6968 C C . ASN A 1 873 ? -41.412 -9.338 26.404 1.00 91.69 873 ASN A C 1
ATOM 6970 O O . ASN A 1 873 ? -41.313 -9.630 25.215 1.00 91.69 873 ASN A O 1
ATOM 6974 N N . GLU A 1 874 ? -40.876 -8.224 26.910 1.00 90.75 874 GLU A N 1
ATOM 6975 C CA . GLU A 1 874 ? -40.093 -7.283 26.105 1.00 90.75 874 GLU A CA 1
ATOM 6976 C C . GLU A 1 874 ? -38.820 -7.937 25.539 1.00 90.75 874 GLU A C 1
ATOM 6978 O O . GLU A 1 874 ? -38.524 -7.796 24.352 1.00 90.75 874 GLU A O 1
ATOM 6983 N N . VAL A 1 875 ? -38.082 -8.692 26.362 1.00 90.19 875 VAL A N 1
ATOM 6984 C CA . VAL A 1 875 ? -36.882 -9.427 25.918 1.00 90.19 875 VAL A CA 1
ATOM 6985 C C . VAL A 1 875 ? -37.235 -10.495 24.879 1.00 90.19 875 VAL A C 1
ATOM 6987 O O . VAL A 1 875 ? -36.533 -10.622 23.877 1.00 90.19 875 VAL A O 1
ATOM 6990 N N . ASN A 1 876 ? -38.336 -11.228 25.068 1.00 90.56 876 ASN A N 1
ATOM 6991 C CA . ASN A 1 876 ? -38.801 -12.228 24.103 1.00 90.56 876 ASN A CA 1
ATOM 6992 C C . ASN A 1 876 ? -39.174 -11.600 22.755 1.00 90.56 876 ASN A C 1
ATOM 6994 O O . ASN A 1 876 ? -38.777 -12.129 21.722 1.00 90.56 876 ASN A O 1
ATOM 6998 N N . ALA A 1 877 ? -39.867 -10.457 22.761 1.00 87.50 877 ALA A N 1
ATOM 6999 C CA . ALA A 1 877 ? -40.209 -9.741 21.534 1.00 87.50 877 ALA A CA 1
ATOM 7000 C C . ALA A 1 877 ? -38.954 -9.287 20.764 1.00 87.50 877 ALA A C 1
ATOM 7002 O O . ALA A 1 877 ? -38.902 -9.409 19.543 1.00 87.50 877 ALA A O 1
ATOM 7003 N N . LYS A 1 878 ? -37.911 -8.821 21.468 1.00 84.94 878 LYS A N 1
ATOM 7004 C CA . LYS A 1 878 ? -36.617 -8.466 20.851 1.00 84.94 878 LYS A CA 1
ATOM 7005 C C . LYS A 1 878 ? -35.895 -9.681 20.255 1.00 84.94 878 LYS A C 1
ATOM 7007 O O . LYS A 1 878 ? -35.301 -9.566 19.188 1.00 84.94 878 LYS A O 1
ATOM 7012 N N . LEU A 1 879 ? -35.947 -10.839 20.918 1.00 86.12 879 LEU A N 1
ATOM 7013 C CA . LEU A 1 879 ? -35.383 -12.090 20.390 1.00 86.12 879 LEU A CA 1
ATOM 7014 C C . LEU A 1 879 ? -36.131 -12.579 19.143 1.00 86.12 879 LEU A C 1
ATOM 7016 O O . LEU A 1 879 ? -35.501 -13.054 18.202 1.00 86.12 879 LEU A O 1
ATOM 7020 N N . GLU A 1 880 ? -37.456 -12.448 19.125 1.00 86.00 880 GLU A N 1
ATOM 7021 C CA . GLU A 1 880 ? -38.288 -12.807 17.975 1.00 86.00 880 GLU A CA 1
ATOM 7022 C C . GLU A 1 880 ? -38.035 -11.874 16.777 1.00 86.00 880 GLU A C 1
ATOM 7024 O O . GLU A 1 880 ? -37.891 -12.351 15.652 1.00 86.00 880 GLU A O 1
ATOM 7029 N N . ASP A 1 881 ? -37.881 -10.564 17.006 1.00 82.88 881 ASP A N 1
ATOM 7030 C CA . ASP A 1 881 ? -37.448 -9.609 15.973 1.00 82.88 881 ASP A CA 1
ATOM 7031 C C . ASP A 1 881 ? -36.065 -9.979 15.406 1.00 82.88 881 ASP A C 1
ATOM 7033 O O . ASP A 1 881 ? -35.895 -10.073 14.192 1.00 82.88 881 ASP A O 1
ATOM 7037 N N . TYR A 1 882 ? -35.095 -10.301 16.271 1.00 80.75 882 TYR A N 1
ATOM 7038 C CA . TYR A 1 882 ? -33.759 -10.752 15.860 1.00 80.75 882 TYR A CA 1
ATOM 7039 C C . TYR A 1 882 ? -33.786 -12.035 15.009 1.00 80.75 882 TYR A C 1
ATOM 7041 O O . TYR A 1 882 ? -32.996 -12.177 14.072 1.00 80.75 882 TYR A O 1
ATOM 7049 N N . GLN A 1 883 ? -34.666 -12.988 15.331 1.00 80.44 883 GLN A N 1
ATOM 7050 C CA . GLN A 1 883 ? -34.806 -14.242 14.580 1.00 80.44 883 GLN A CA 1
ATOM 7051 C C . GLN A 1 883 ? -35.453 -14.035 13.207 1.00 80.44 883 GLN A C 1
ATOM 7053 O O . GLN A 1 883 ? -35.079 -14.714 12.253 1.00 80.44 883 GLN A O 1
ATOM 7058 N N . ASN A 1 884 ? -36.406 -13.107 13.111 1.00 79.50 884 ASN A N 1
ATOM 7059 C CA . ASN A 1 884 ? -37.190 -12.876 11.899 1.00 79.50 884 ASN A CA 1
ATOM 7060 C C . ASN A 1 884 ? -36.599 -11.801 10.971 1.00 79.50 884 ASN A C 1
ATOM 7062 O O . ASN A 1 884 ? -36.997 -11.713 9.807 1.00 79.50 884 ASN A O 1
ATOM 7066 N N . ARG A 1 885 ? -35.667 -10.971 11.454 1.00 75.00 885 ARG A N 1
ATOM 7067 C CA . ARG A 1 885 ? -35.000 -9.946 10.644 1.00 75.00 885 ARG A CA 1
ATOM 7068 C C . ARG A 1 885 ? -34.121 -10.608 9.566 1.00 75.00 885 ARG A C 1
ATOM 7070 O O . ARG A 1 885 ? -33.323 -11.484 9.898 1.00 75.00 885 ARG A O 1
ATOM 7077 N N . PRO A 1 886 ? -34.208 -10.185 8.288 1.00 68.31 886 PRO A N 1
ATOM 7078 C CA . PRO A 1 886 ? -33.285 -10.649 7.258 1.00 68.31 886 PRO A CA 1
ATOM 7079 C C . PRO A 1 886 ? -31.861 -10.225 7.626 1.00 68.31 886 PRO A C 1
ATOM 7081 O O . PRO A 1 886 ? -31.591 -9.037 7.804 1.00 68.31 886 PRO A O 1
ATOM 7084 N N . LYS A 1 887 ? -30.968 -11.205 7.763 1.00 70.94 887 LYS A N 1
ATOM 7085 C CA . LYS A 1 887 ? -29.549 -10.981 8.043 1.00 70.94 887 LYS A CA 1
ATOM 7086 C C . LYS A 1 887 ? -28.793 -11.014 6.727 1.00 70.94 887 LYS A C 1
ATOM 7088 O O . LYS A 1 887 ? -28.939 -11.967 5.962 1.00 70.94 887 LYS A O 1
ATOM 7093 N N . HIS A 1 888 ? -28.039 -9.958 6.454 1.00 73.50 888 HIS A N 1
ATOM 7094 C CA . HIS A 1 888 ? -27.075 -9.987 5.371 1.00 73.50 888 HIS A CA 1
ATOM 7095 C C . HIS A 1 888 ? -25.955 -10.950 5.764 1.00 73.50 888 HIS A C 1
ATOM 7097 O O . HIS A 1 888 ? -25.456 -10.878 6.883 1.00 73.50 888 HIS A O 1
ATOM 7103 N N . ILE A 1 889 ? -25.600 -11.860 4.864 1.00 80.94 889 ILE A N 1
ATOM 7104 C CA . ILE A 1 889 ? -24.442 -12.733 5.028 1.00 80.94 889 ILE A CA 1
ATOM 7105 C C . ILE A 1 889 ? -23.296 -12.032 4.321 1.00 80.94 889 ILE A C 1
ATOM 7107 O O . ILE A 1 889 ? -23.331 -11.903 3.096 1.00 80.94 889 ILE A O 1
ATOM 7111 N N . SER A 1 890 ? -22.323 -11.530 5.078 1.00 86.81 890 SER A N 1
ATOM 7112 C CA . SER A 1 890 ? -21.178 -10.851 4.480 1.00 86.81 890 SER A CA 1
ATOM 7113 C C . SER A 1 890 ? -20.364 -11.818 3.631 1.00 86.81 890 SER A C 1
ATOM 7115 O O . SER A 1 890 ? -20.028 -12.923 4.055 1.00 86.81 890 SER A O 1
ATOM 7117 N N . THR A 1 891 ? -19.997 -11.375 2.435 1.00 89.88 891 THR A N 1
ATOM 7118 C CA . THR A 1 891 ? -19.157 -12.116 1.498 1.00 89.88 891 THR A CA 1
ATOM 7119 C C . THR A 1 891 ? -17.981 -11.263 1.039 1.00 89.88 891 THR A C 1
ATOM 7121 O O . THR A 1 891 ? -18.019 -10.032 1.043 1.00 89.88 891 THR A O 1
ATOM 7124 N N . LEU A 1 892 ? -16.907 -11.904 0.573 1.00 88.06 892 LEU A N 1
ATOM 7125 C CA . LEU A 1 892 ? -15.761 -11.178 0.011 1.00 88.06 892 LEU A CA 1
ATOM 7126 C C . LEU A 1 892 ? -16.131 -10.334 -1.218 1.00 88.06 892 LEU A C 1
ATOM 7128 O O . LEU A 1 892 ? -15.466 -9.332 -1.493 1.00 88.06 892 LEU A O 1
ATOM 7132 N N . SER A 1 893 ? -17.177 -10.736 -1.945 1.00 89.69 893 SER A N 1
ATOM 7133 C CA . SER A 1 893 ? -17.686 -10.062 -3.140 1.00 89.69 893 SER A CA 1
ATOM 7134 C C . SER A 1 893 ? -18.495 -8.799 -2.862 1.00 89.69 893 SER A C 1
ATOM 7136 O O . SER A 1 893 ? -18.787 -8.070 -3.812 1.00 89.69 893 SER A O 1
ATOM 7138 N N . ASP A 1 894 ? -18.842 -8.510 -1.608 1.00 90.88 894 ASP A N 1
ATOM 7139 C CA . ASP A 1 894 ? -19.649 -7.333 -1.312 1.00 90.88 894 ASP A CA 1
ATOM 7140 C C . ASP A 1 894 ? -18.876 -6.052 -1.637 1.00 90.88 894 ASP A C 1
ATOM 7142 O O . ASP A 1 894 ? -17.716 -5.847 -1.253 1.00 90.88 894 ASP A O 1
ATOM 7146 N N . GLU A 1 895 ? -19.547 -5.135 -2.332 1.00 90.25 895 GLU A N 1
ATOM 7147 C CA . GLU A 1 895 ? -18.954 -3.855 -2.712 1.00 90.25 895 GLU A CA 1
ATOM 7148 C C . GLU A 1 895 ? -18.713 -2.927 -1.511 1.00 90.25 895 GLU A C 1
ATOM 7150 O O . GLU A 1 895 ? -17.936 -1.974 -1.642 1.00 90.25 895 GLU A O 1
ATOM 7155 N N . ARG A 1 896 ? -19.365 -3.205 -0.369 1.00 89.75 896 ARG A N 1
ATOM 7156 C CA . ARG A 1 896 ? -19.240 -2.494 0.910 1.00 89.75 896 ARG A CA 1
ATOM 7157 C C . ARG A 1 896 ? -19.701 -3.361 2.088 1.00 89.75 896 ARG A C 1
ATOM 7159 O O . ARG A 1 896 ? -20.538 -4.235 1.900 1.00 89.75 896 ARG A O 1
ATOM 7166 N N . LEU A 1 897 ? -19.257 -3.008 3.293 1.00 90.25 897 LEU A N 1
ATOM 7167 C CA . LEU A 1 897 ? -19.839 -3.491 4.551 1.00 90.25 897 LEU A CA 1
ATOM 7168 C C . LEU A 1 897 ? -21.079 -2.683 4.947 1.00 90.25 897 LEU A C 1
ATOM 7170 O O . LEU A 1 897 ? -21.100 -1.459 4.793 1.00 90.25 897 LEU A O 1
ATOM 7174 N N . ASP A 1 898 ? -22.067 -3.347 5.542 1.00 87.00 898 ASP A N 1
ATOM 7175 C CA . ASP A 1 898 ? -23.352 -2.736 5.907 1.00 87.00 898 ASP A CA 1
ATOM 7176 C C . ASP A 1 898 ? -23.274 -1.744 7.073 1.00 87.00 898 ASP A C 1
ATOM 7178 O O . ASP A 1 898 ? -24.063 -0.801 7.147 1.00 87.00 898 ASP A O 1
ATOM 7182 N N . TRP A 1 899 ? -22.319 -1.923 7.986 1.00 89.94 899 TRP A N 1
ATOM 7183 C CA . TRP A 1 899 ? -22.130 -1.034 9.138 1.00 89.94 899 TRP A CA 1
ATOM 7184 C C . TRP A 1 899 ? -21.166 0.128 8.871 1.00 89.94 899 TRP A C 1
ATOM 7186 O O . TRP A 1 899 ? -20.873 0.892 9.791 1.00 89.94 899 TRP A O 1
ATOM 7196 N N . ILE A 1 900 ? -20.682 0.297 7.634 1.00 91.06 900 ILE A N 1
ATOM 7197 C CA . ILE A 1 900 ? -19.922 1.485 7.228 1.00 91.06 900 ILE A CA 1
ATOM 7198 C C . ILE A 1 900 ? -20.837 2.420 6.443 1.00 91.06 900 ILE A C 1
ATOM 7200 O O . ILE A 1 900 ? -21.336 2.086 5.369 1.00 91.06 900 ILE A O 1
ATOM 7204 N N . ASP A 1 901 ? -21.000 3.638 6.950 1.00 92.50 901 ASP A N 1
ATOM 7205 C CA . ASP A 1 901 ? -21.809 4.678 6.324 1.00 92.50 901 ASP A CA 1
ATOM 7206 C C . ASP A 1 901 ? -20.972 5.917 5.948 1.00 92.50 901 ASP A C 1
ATOM 7208 O O . ASP A 1 901 ? -19.780 6.039 6.252 1.00 92.50 901 ASP A O 1
ATOM 7212 N N . GLN A 1 902 ? -21.603 6.841 5.220 1.00 94.62 902 GLN A N 1
ATOM 7213 C CA . GLN A 1 902 ? -20.958 8.071 4.763 1.00 94.62 902 GLN A CA 1
ATOM 7214 C C . GLN A 1 902 ? -20.576 9.002 5.928 1.00 94.62 902 GLN A C 1
ATOM 7216 O O . GLN A 1 902 ? -19.552 9.683 5.846 1.00 94.62 902 GLN A O 1
ATOM 7221 N N . GLU A 1 903 ? -21.379 9.051 6.998 1.00 96.25 903 GLU A N 1
ATOM 7222 C CA . GLU A 1 903 ? -21.125 9.895 8.174 1.00 96.25 903 GLU A CA 1
ATOM 7223 C C . GLU A 1 903 ? -19.830 9.455 8.866 1.00 96.25 903 GLU A C 1
ATOM 7225 O O . GLU A 1 903 ? -18.942 10.274 9.113 1.00 96.25 903 GLU A O 1
ATOM 7230 N N . TRP A 1 904 ? -19.684 8.153 9.102 1.00 95.31 904 TRP A N 1
ATOM 7231 C CA . TRP A 1 904 ? -18.519 7.596 9.768 1.00 95.31 904 TRP A CA 1
ATOM 7232 C C . TRP A 1 904 ? -17.264 7.686 8.897 1.00 95.31 904 TRP A C 1
ATOM 7234 O O . TRP A 1 904 ? -16.229 8.150 9.372 1.00 95.31 904 TRP A O 1
ATOM 7244 N N . ASN A 1 905 ? -17.359 7.388 7.595 1.00 94.56 905 ASN A N 1
ATOM 7245 C CA . ASN A 1 905 ? -16.247 7.615 6.663 1.00 94.56 905 ASN A CA 1
ATOM 7246 C C . ASN A 1 905 ? -15.785 9.079 6.636 1.00 94.56 905 ASN A C 1
ATOM 7248 O O . ASN A 1 905 ? -14.593 9.342 6.489 1.00 94.56 905 ASN A O 1
ATOM 7252 N N . THR A 1 906 ? -16.714 10.029 6.779 1.00 96.25 906 THR A N 1
ATOM 7253 C CA . THR A 1 906 ? -16.390 11.461 6.834 1.00 96.25 906 THR A CA 1
ATOM 7254 C C . THR A 1 906 ? -15.619 11.791 8.112 1.00 96.25 906 THR A C 1
ATOM 7256 O O . THR A 1 906 ? -14.577 12.434 8.031 1.00 96.25 906 THR A O 1
ATOM 7259 N N . ALA A 1 907 ? -16.058 11.290 9.272 1.00 97.25 907 ALA A N 1
ATOM 7260 C CA . ALA A 1 907 ? -15.358 11.487 10.544 1.00 97.25 907 ALA A CA 1
ATOM 7261 C C . ALA A 1 907 ? -13.941 10.880 10.551 1.00 97.25 907 ALA A C 1
ATOM 7263 O O . ALA A 1 907 ? -12.996 11.538 10.984 1.00 97.25 907 ALA A O 1
ATOM 7264 N N . ARG A 1 908 ? -13.770 9.671 9.999 1.00 96.94 908 ARG A N 1
ATOM 7265 C CA . ARG A 1 908 ? -12.461 9.004 9.853 1.00 96.94 908 ARG A CA 1
ATOM 7266 C C . ARG A 1 908 ? -11.500 9.790 8.954 1.00 96.94 908 ARG A C 1
ATOM 7268 O O . ARG A 1 908 ? -10.304 9.901 9.230 1.00 96.94 908 ARG A O 1
ATOM 7275 N N . THR A 1 909 ? -12.017 10.390 7.880 1.00 97.19 909 THR A N 1
ATOM 7276 C CA . THR A 1 909 ? -11.219 11.275 7.025 1.00 97.19 909 THR A CA 1
ATOM 7277 C C . THR A 1 909 ? -10.888 12.605 7.715 1.00 97.19 909 THR A C 1
ATOM 7279 O O . THR A 1 909 ? -9.738 13.038 7.651 1.00 97.19 909 THR A O 1
ATOM 7282 N N . GLU A 1 910 ? -11.835 13.243 8.413 1.00 96.94 910 GLU A N 1
ATOM 7283 C CA . GLU A 1 910 ? -11.576 14.456 9.213 1.00 96.94 910 GLU A CA 1
ATOM 7284 C C . GLU A 1 910 ? -10.473 14.216 10.258 1.00 96.94 910 GLU A C 1
ATOM 7286 O O . GLU A 1 910 ? -9.583 15.054 10.428 1.00 96.94 910 GLU A O 1
ATOM 7291 N N . LEU A 1 911 ? -10.489 13.052 10.917 1.00 98.25 911 LEU A N 1
ATOM 7292 C CA . LEU A 1 911 ? -9.463 12.642 11.874 1.00 98.25 911 LEU A CA 1
ATOM 7293 C C . LEU A 1 911 ? -8.075 12.556 11.227 1.00 98.25 911 LEU A C 1
ATOM 7295 O O . LEU A 1 911 ? -7.110 13.109 11.762 1.00 98.25 911 LEU A O 1
ATOM 7299 N N . PHE A 1 912 ? -7.968 11.937 10.050 1.00 98.00 912 PHE A N 1
ATOM 7300 C CA . PHE A 1 912 ? -6.717 11.903 9.291 1.00 98.00 912 PHE A CA 1
ATOM 7301 C C . PHE A 1 912 ? -6.238 13.309 8.883 1.00 98.00 912 PHE A C 1
ATOM 7303 O O . PHE A 1 912 ? -5.055 13.629 9.0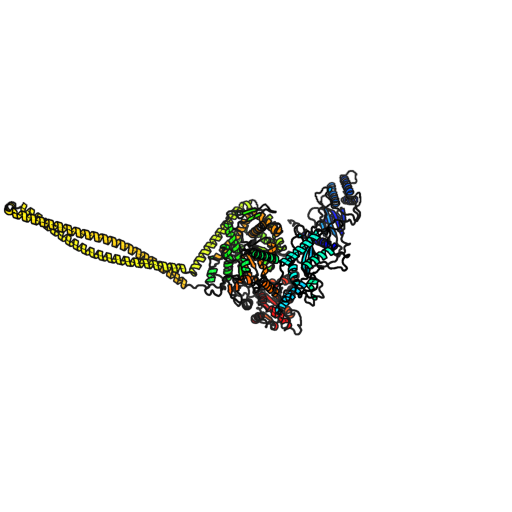34 1.00 98.00 912 PHE A O 1
ATOM 7310 N N . MET A 1 913 ? -7.142 14.197 8.455 1.00 96.94 913 MET A N 1
ATOM 7311 C CA . MET A 1 913 ? -6.780 15.586 8.144 1.00 96.94 913 MET A CA 1
ATOM 7312 C C . MET A 1 913 ? -6.258 16.339 9.378 1.00 96.94 913 MET A C 1
ATOM 7314 O O . MET A 1 913 ? -5.264 17.073 9.298 1.00 96.94 913 MET A O 1
ATOM 7318 N N . ALA A 1 914 ? -6.883 16.134 10.539 1.00 97.38 914 ALA A N 1
ATOM 7319 C CA . ALA A 1 914 ? -6.413 16.692 11.802 1.00 97.38 914 ALA A CA 1
ATOM 7320 C C . ALA A 1 914 ? -5.055 16.099 12.221 1.00 97.38 914 ALA A C 1
ATOM 7322 O O . ALA A 1 914 ? -4.208 16.822 12.753 1.00 97.38 914 ALA A O 1
ATOM 7323 N N . ALA A 1 915 ? -4.805 14.817 11.931 1.00 98.12 915 ALA A N 1
ATOM 7324 C CA . ALA A 1 915 ? -3.532 14.150 12.192 1.00 98.12 915 ALA A CA 1
ATOM 7325 C C . ALA A 1 915 ? -2.382 14.801 11.410 1.00 98.12 915 ALA A C 1
ATOM 7327 O O . ALA A 1 915 ? -1.346 15.126 11.994 1.00 98.12 915 ALA A O 1
ATOM 7328 N N . LEU A 1 916 ? -2.552 15.056 10.109 1.00 97.38 916 LEU A N 1
ATOM 7329 C CA . LEU A 1 916 ? -1.533 15.732 9.293 1.00 97.38 916 LEU A CA 1
ATOM 7330 C C . LEU A 1 916 ? -1.245 17.149 9.793 1.00 97.38 916 LEU A C 1
ATOM 7332 O O . LEU A 1 916 ? -0.086 17.563 9.898 1.00 97.38 916 LEU A O 1
ATOM 7336 N N . ARG A 1 917 ? -2.294 17.880 10.181 1.00 95.69 917 ARG A N 1
ATOM 7337 C CA . ARG A 1 917 ? -2.147 19.207 10.779 1.00 95.69 917 ARG A CA 1
ATOM 7338 C C . ARG A 1 917 ? -1.382 19.156 12.105 1.00 95.69 917 ARG A C 1
ATOM 7340 O O . ARG A 1 917 ? -0.544 20.026 12.349 1.00 95.69 917 ARG A O 1
ATOM 7347 N N . LEU A 1 918 ? -1.626 18.145 12.938 1.00 97.44 918 LEU A N 1
ATOM 7348 C CA . LEU A 1 918 ? -0.903 17.943 14.195 1.00 97.44 918 LEU A CA 1
ATOM 7349 C C . LEU A 1 918 ? 0.596 17.714 13.953 1.00 97.44 918 LEU A C 1
ATOM 7351 O O . LEU A 1 918 ? 1.417 18.374 14.585 1.00 97.44 918 LEU A O 1
ATOM 7355 N N . HIS A 1 919 ? 0.961 16.857 12.993 1.00 97.50 919 HIS A N 1
ATOM 7356 C CA . HIS A 1 919 ? 2.361 16.639 12.596 1.00 97.50 919 HIS A CA 1
ATOM 7357 C C . HIS A 1 919 ? 3.028 17.921 12.095 1.00 97.50 919 HIS A C 1
ATOM 7359 O O . HIS A 1 919 ? 4.160 18.227 12.467 1.00 97.50 919 HIS A O 1
ATOM 7365 N N . GLN A 1 920 ? 2.315 18.716 11.297 1.00 95.62 920 GLN A N 1
ATOM 7366 C CA . GLN A 1 920 ? 2.823 20.005 10.846 1.00 95.62 920 GLN A CA 1
ATOM 7367 C C . GLN A 1 920 ? 3.138 20.932 12.033 1.00 95.62 920 GLN A C 1
ATOM 7369 O O . GLN A 1 920 ? 4.216 21.530 12.088 1.00 95.62 920 GLN A O 1
ATOM 7374 N N . GLN A 1 921 ? 2.212 21.047 12.993 1.00 95.62 921 GLN A N 1
ATOM 7375 C CA . GLN A 1 921 ? 2.402 21.908 14.163 1.00 95.62 921 GLN A CA 1
ATOM 7376 C C . GLN A 1 921 ? 3.461 21.384 15.130 1.00 95.62 921 GLN A C 1
ATOM 7378 O O . GLN A 1 921 ? 4.116 22.190 15.784 1.00 95.62 921 GLN A O 1
ATOM 7383 N N . LEU A 1 922 ? 3.692 20.072 15.177 1.00 96.69 922 LEU A N 1
ATOM 7384 C CA . LEU A 1 922 ? 4.806 19.482 15.916 1.00 96.69 922 LEU A CA 1
ATOM 7385 C C . LEU A 1 922 ? 6.151 20.018 15.406 1.00 96.69 922 LEU A C 1
ATOM 7387 O O . LEU A 1 922 ? 6.969 20.509 16.182 1.00 96.69 922 LEU A O 1
ATOM 7391 N N . VAL A 1 923 ? 6.356 19.963 14.089 1.00 95.94 923 VAL A N 1
ATOM 7392 C CA . VAL A 1 923 ? 7.612 20.376 13.446 1.00 95.94 923 VAL A CA 1
ATOM 7393 C C . VAL A 1 923 ? 7.841 21.880 13.590 1.00 95.94 923 VAL A C 1
ATOM 7395 O O . VAL A 1 923 ? 8.949 22.312 13.899 1.00 95.94 923 VAL A O 1
ATOM 7398 N N . ILE A 1 924 ? 6.789 22.685 13.412 1.00 94.19 924 ILE A N 1
ATOM 7399 C CA . ILE A 1 924 ? 6.853 24.145 13.592 1.00 94.19 924 ILE A CA 1
ATOM 7400 C C . ILE A 1 924 ? 7.087 24.501 15.068 1.00 94.19 924 ILE A C 1
ATOM 7402 O O . ILE A 1 924 ? 7.863 25.404 15.373 1.00 94.19 924 ILE A O 1
ATOM 7406 N N . GLY A 1 925 ? 6.440 23.785 15.986 1.00 94.19 925 GLY A N 1
ATOM 7407 C CA . GLY A 1 925 ? 6.547 23.999 17.424 1.00 94.19 925 GLY A CA 1
ATOM 7408 C C . GLY A 1 925 ? 7.913 23.649 18.013 1.00 94.19 925 GLY A C 1
ATOM 7409 O O . GLY A 1 925 ? 8.377 24.345 18.909 1.00 94.19 925 GLY A O 1
ATOM 7410 N N . ALA A 1 926 ? 8.588 22.629 17.476 1.00 95.50 926 ALA A N 1
ATOM 7411 C CA . ALA A 1 926 ? 9.929 22.204 17.889 1.00 95.50 926 ALA A CA 1
ATOM 7412 C C . ALA A 1 926 ? 10.995 22.484 16.813 1.00 95.50 926 ALA A C 1
ATOM 7414 O O . ALA A 1 926 ? 11.886 21.674 16.537 1.00 95.50 926 ALA A O 1
ATOM 7415 N N . VAL A 1 927 ? 10.894 23.650 16.170 1.00 94.94 927 VAL A N 1
ATOM 7416 C CA . VAL A 1 927 ? 11.679 23.982 14.975 1.00 94.94 927 VAL A CA 1
ATOM 7417 C C . VAL A 1 927 ? 13.195 23.901 15.179 1.00 94.94 927 VAL A C 1
ATOM 7419 O O . VAL A 1 927 ? 13.919 23.557 14.248 1.00 94.94 927 VAL A O 1
ATOM 7422 N N . GLN A 1 928 ? 13.703 24.193 16.380 1.00 91.81 928 GLN A N 1
ATOM 7423 C CA . GLN A 1 928 ? 15.144 24.161 16.654 1.00 91.81 928 GLN A CA 1
ATOM 7424 C C . GLN A 1 928 ? 15.690 22.729 16.583 1.00 91.81 928 GLN A C 1
ATOM 7426 O O . GLN A 1 928 ? 16.653 22.473 15.863 1.00 91.81 928 GLN A O 1
ATOM 7431 N N . GLN A 1 929 ? 15.024 21.791 17.257 1.00 95.81 929 GLN A N 1
ATOM 7432 C CA . GLN A 1 929 ? 15.391 20.377 17.291 1.00 95.81 929 GLN A CA 1
ATOM 7433 C C . GLN A 1 929 ? 15.245 19.736 15.907 1.00 95.81 929 GLN A C 1
ATOM 7435 O O . GLN A 1 929 ? 16.142 19.030 15.446 1.00 95.81 929 GLN A O 1
ATOM 7440 N N . PHE A 1 930 ? 14.152 20.040 15.195 1.00 96.62 930 PHE A N 1
ATOM 7441 C CA . PHE A 1 930 ? 13.962 19.547 13.831 1.00 96.62 930 PHE A CA 1
ATOM 7442 C C . PHE A 1 930 ? 15.004 20.101 12.859 1.00 96.62 930 PHE A C 1
ATOM 7444 O O . PHE A 1 930 ? 15.470 19.359 12.001 1.00 96.62 930 PHE A O 1
ATOM 7451 N N . ARG A 1 931 ? 15.441 21.360 12.982 1.00 95.44 931 ARG A N 1
ATOM 7452 C CA . ARG A 1 931 ? 16.516 21.885 12.121 1.00 95.44 931 ARG A CA 1
ATOM 7453 C C . ARG A 1 931 ? 17.821 21.116 12.302 1.00 95.44 931 ARG A C 1
ATOM 7455 O O . ARG A 1 931 ? 18.462 20.811 11.297 1.00 95.44 931 ARG A O 1
ATOM 7462 N N . GLU A 1 932 ? 18.199 20.784 13.535 1.00 95.62 932 GLU A N 1
ATOM 7463 C CA . GLU A 1 932 ? 19.382 19.957 13.811 1.00 95.62 932 GLU A CA 1
ATOM 7464 C C . GLU A 1 932 ? 19.226 18.556 13.203 1.00 95.62 932 GLU A C 1
ATOM 7466 O O . GLU A 1 932 ? 20.036 18.147 12.366 1.00 95.62 932 GLU A O 1
ATOM 7471 N N . ASN A 1 933 ? 18.129 17.863 13.518 1.00 97.12 933 ASN A N 1
ATOM 7472 C CA . ASN A 1 933 ? 17.906 16.488 13.069 1.00 97.12 933 ASN A CA 1
ATOM 7473 C C . ASN A 1 933 ? 17.715 16.353 11.555 1.00 97.12 933 ASN A C 1
ATOM 7475 O O . ASN A 1 933 ? 18.215 15.406 10.956 1.00 97.12 933 ASN A O 1
ATOM 7479 N N . LEU A 1 934 ? 17.013 17.284 10.908 1.00 97.25 934 LEU A N 1
ATOM 7480 C CA . LEU A 1 934 ? 16.802 17.247 9.459 1.00 97.25 934 LEU A CA 1
ATOM 7481 C C . LEU A 1 934 ? 18.070 17.643 8.696 1.00 97.25 934 LEU A C 1
ATOM 7483 O O . LEU A 1 934 ? 18.329 17.108 7.619 1.00 97.25 934 LEU A O 1
ATOM 7487 N N . THR A 1 935 ? 18.904 18.521 9.266 1.00 96.00 935 THR A N 1
ATOM 7488 C CA . THR A 1 935 ? 20.246 18.778 8.719 1.00 96.00 935 THR A CA 1
ATOM 7489 C C . THR A 1 935 ? 21.098 17.517 8.814 1.00 96.00 935 THR A C 1
ATOM 7491 O O . THR A 1 935 ? 21.739 17.142 7.830 1.00 96.00 935 THR A O 1
ATOM 7494 N N . LEU A 1 936 ? 21.059 16.824 9.960 1.00 95.81 936 LEU A N 1
ATOM 7495 C CA . LEU A 1 936 ? 21.699 15.522 10.115 1.00 95.81 936 LEU A CA 1
ATOM 7496 C C . LEU A 1 936 ? 21.164 14.522 9.080 1.00 95.81 936 LEU A C 1
ATOM 7498 O O . LEU A 1 936 ? 21.969 13.871 8.424 1.00 95.81 936 LEU A O 1
ATOM 7502 N N . ALA A 1 937 ? 19.850 14.447 8.856 1.00 95.38 937 ALA A N 1
ATOM 7503 C CA . ALA A 1 937 ? 19.255 13.553 7.862 1.00 95.38 937 ALA A CA 1
ATOM 7504 C C . ALA A 1 937 ? 19.778 13.808 6.442 1.00 95.38 937 ALA A C 1
ATOM 7506 O O . ALA A 1 937 ? 20.191 12.866 5.762 1.00 95.38 937 ALA A O 1
ATOM 7507 N N . CYS A 1 938 ? 19.867 15.072 6.013 1.00 94.25 938 CYS A N 1
ATOM 7508 C CA . CYS A 1 938 ? 20.490 15.428 4.735 1.00 94.25 938 CYS A CA 1
ATOM 7509 C C . CYS A 1 938 ? 21.945 14.946 4.645 1.00 94.25 938 CYS A C 1
ATOM 7511 O O . CYS A 1 938 ? 22.359 14.422 3.609 1.00 94.25 938 CYS A O 1
ATOM 7513 N N . LYS A 1 939 ? 22.724 15.085 5.725 1.00 93.00 939 LYS A N 1
ATOM 7514 C CA . LYS A 1 939 ? 24.130 14.658 5.754 1.00 93.00 939 LYS A CA 1
ATOM 7515 C C . LYS A 1 939 ? 24.298 13.147 5.824 1.00 93.00 939 LYS A C 1
ATOM 7517 O O . LYS A 1 939 ? 25.154 12.624 5.120 1.00 93.00 939 LYS A O 1
ATOM 7522 N N . VAL A 1 940 ? 23.456 12.441 6.572 1.00 91.00 940 VAL A N 1
ATOM 7523 C CA . VAL A 1 940 ? 23.425 10.973 6.615 1.00 91.00 940 VAL A CA 1
ATOM 7524 C C . VAL A 1 940 ? 23.085 10.405 5.237 1.00 91.00 940 VAL A C 1
ATOM 7526 O O . VAL A 1 940 ? 23.759 9.487 4.783 1.00 91.00 940 VAL A O 1
ATOM 7529 N N . MET A 1 941 ? 22.119 10.982 4.514 1.00 88.56 941 MET A N 1
ATOM 7530 C CA . MET A 1 941 ? 21.780 10.532 3.155 1.00 88.56 941 MET A CA 1
ATOM 7531 C C . MET A 1 941 ? 22.908 10.760 2.131 1.00 88.56 941 MET A C 1
ATOM 7533 O O . MET A 1 941 ? 23.031 9.990 1.170 1.00 88.56 941 MET A O 1
ATOM 7537 N N . GLN A 1 942 ? 23.717 11.811 2.320 1.00 84.44 942 GLN A N 1
ATOM 7538 C CA . GLN A 1 942 ? 24.880 12.127 1.480 1.00 84.44 942 GLN A CA 1
ATOM 7539 C C . GLN A 1 942 ? 26.103 11.269 1.839 1.00 84.44 942 GLN A C 1
ATOM 7541 O O . GLN A 1 942 ? 26.798 10.788 0.951 1.00 84.44 942 GLN A O 1
ATOM 7546 N N . GLN A 1 943 ? 26.379 11.095 3.133 1.00 82.94 943 GLN A N 1
ATOM 7547 C CA . GLN A 1 943 ? 27.643 10.583 3.667 1.00 82.94 943 GLN A CA 1
ATOM 7548 C C . GLN A 1 943 ? 27.414 9.668 4.891 1.00 82.94 943 GLN A C 1
ATOM 7550 O O . GLN A 1 943 ? 27.907 9.957 5.984 1.00 82.94 943 GLN A O 1
ATOM 7555 N N . PRO A 1 944 ? 26.706 8.530 4.748 1.00 79.25 944 PRO A N 1
ATOM 7556 C CA . PRO A 1 944 ? 26.230 7.746 5.894 1.00 79.25 944 PRO A CA 1
ATOM 7557 C C . PRO A 1 944 ? 27.364 7.225 6.788 1.00 79.25 944 PRO A C 1
ATOM 7559 O O . PRO A 1 944 ? 27.224 7.192 8.005 1.00 79.25 944 PRO A O 1
ATOM 7562 N N . ARG A 1 945 ? 28.527 6.884 6.213 1.00 78.19 945 ARG A N 1
ATOM 7563 C CA . ARG A 1 945 ? 29.673 6.306 6.945 1.00 78.19 945 ARG A CA 1
ATOM 7564 C C . ARG A 1 945 ? 30.355 7.263 7.930 1.00 78.19 945 ARG A C 1
ATOM 7566 O O . ARG A 1 945 ? 31.141 6.805 8.749 1.00 78.19 945 ARG A O 1
ATOM 7573 N N . HIS A 1 946 ? 30.085 8.564 7.840 1.00 83.31 946 HIS A N 1
ATOM 7574 C CA . HIS A 1 946 ? 30.650 9.565 8.751 1.00 83.31 946 HIS A CA 1
ATOM 7575 C C . HIS A 1 946 ? 29.886 9.677 10.076 1.00 83.31 946 HIS A C 1
ATOM 7577 O O . HIS A 1 946 ? 30.316 10.403 10.969 1.00 83.31 946 HIS A O 1
ATOM 7583 N N . PHE A 1 947 ? 28.760 8.975 10.196 1.00 87.50 947 PHE A N 1
ATOM 7584 C CA . PHE A 1 947 ? 27.874 9.025 11.348 1.00 87.50 947 PHE A CA 1
ATOM 7585 C C . PHE A 1 947 ? 27.771 7.639 11.979 1.00 87.50 947 PHE A C 1
ATOM 7587 O O . PHE A 1 947 ? 27.787 6.628 11.274 1.00 87.50 947 PHE A O 1
ATOM 7594 N N . ASP A 1 948 ? 27.673 7.598 13.305 1.00 89.25 948 ASP A N 1
ATOM 7595 C CA . ASP A 1 948 ? 27.408 6.361 14.033 1.00 89.25 948 ASP A CA 1
ATOM 7596 C C . ASP A 1 948 ? 25.959 5.878 13.824 1.00 89.25 948 ASP A C 1
ATOM 7598 O O . ASP A 1 948 ? 25.106 6.575 13.264 1.00 89.25 948 ASP A O 1
ATOM 7602 N N . GLN A 1 949 ? 25.677 4.655 14.274 1.00 89.25 949 GLN A N 1
ATOM 7603 C CA . GLN A 1 949 ? 24.366 4.024 14.125 1.00 89.25 949 GLN A CA 1
ATOM 7604 C C . GLN A 1 949 ? 23.242 4.806 14.826 1.00 89.25 949 GLN A C 1
ATOM 7606 O O . GLN A 1 949 ? 22.119 4.854 14.326 1.00 89.25 949 GLN A O 1
ATOM 7611 N N . GLN A 1 950 ? 23.530 5.445 15.962 1.00 91.25 950 GLN A N 1
ATOM 7612 C CA . GLN A 1 950 ? 22.531 6.189 16.726 1.00 91.25 950 GLN A CA 1
ATOM 7613 C C . GLN A 1 950 ? 22.131 7.486 16.010 1.00 91.25 950 GLN A C 1
ATOM 7615 O O . GLN A 1 950 ? 20.943 7.802 15.925 1.00 91.25 950 GLN A O 1
ATOM 7620 N N . ALA A 1 951 ? 23.101 8.205 15.446 1.00 93.12 951 ALA A N 1
ATOM 7621 C CA . ALA A 1 951 ? 22.883 9.389 14.628 1.00 93.12 951 ALA A CA 1
ATOM 7622 C C . ALA A 1 951 ? 22.123 9.039 13.341 1.00 93.12 951 ALA A C 1
ATOM 7624 O O . ALA A 1 951 ? 21.164 9.722 12.983 1.00 93.12 951 ALA A O 1
ATOM 7625 N N . GLN A 1 952 ? 22.499 7.947 12.666 1.00 93.12 952 GLN A N 1
ATOM 7626 C CA . GLN A 1 952 ? 21.781 7.465 11.481 1.00 93.12 952 GLN A CA 1
ATOM 7627 C C . GLN A 1 952 ? 20.316 7.137 11.797 1.00 93.12 952 GLN A C 1
ATOM 7629 O O . GLN A 1 952 ? 19.425 7.536 11.047 1.00 93.12 952 GLN A O 1
ATOM 7634 N N . LEU A 1 953 ? 20.054 6.461 12.918 1.00 93.88 953 LEU A N 1
ATOM 7635 C CA . LEU A 1 953 ? 18.696 6.144 13.354 1.00 93.88 953 LEU A CA 1
ATOM 7636 C C . LEU A 1 953 ? 17.889 7.415 13.656 1.00 93.88 953 LEU A C 1
ATOM 7638 O O . LEU A 1 953 ? 16.800 7.591 13.112 1.00 93.88 953 LEU A O 1
ATOM 7642 N N . ALA A 1 954 ? 18.442 8.336 14.451 1.00 94.75 954 ALA A N 1
ATOM 7643 C CA . ALA A 1 954 ? 17.774 9.590 14.805 1.00 94.75 954 ALA A CA 1
ATOM 7644 C C . ALA A 1 954 ? 17.453 10.454 13.572 1.00 94.75 954 ALA A C 1
ATOM 7646 O O . ALA A 1 954 ? 16.378 11.057 13.496 1.00 94.75 954 ALA A O 1
ATOM 7647 N N . ALA A 1 955 ? 18.359 10.484 12.591 1.00 95.44 955 ALA A N 1
ATOM 7648 C CA . ALA A 1 955 ? 18.160 11.140 11.304 1.00 95.44 955 ALA A CA 1
ATOM 7649 C C . ALA A 1 955 ? 16.941 10.596 10.554 1.00 95.44 955 ALA A C 1
ATOM 7651 O O . ALA A 1 955 ? 16.061 11.371 10.175 1.00 95.44 955 ALA A O 1
ATOM 7652 N N . TRP A 1 956 ? 16.880 9.275 10.354 1.00 95.75 956 TRP A N 1
ATOM 7653 C CA . TRP A 1 956 ? 15.778 8.644 9.631 1.00 95.75 956 TRP A CA 1
ATOM 7654 C C . TRP A 1 956 ? 14.452 8.817 10.371 1.00 95.75 956 TRP A C 1
ATOM 7656 O O . TRP A 1 956 ? 13.499 9.306 9.772 1.00 95.75 956 TRP A O 1
ATOM 7666 N N . GLN A 1 957 ? 14.398 8.529 11.673 1.00 95.44 957 GLN A N 1
ATOM 7667 C CA . GLN A 1 957 ? 13.170 8.677 12.466 1.00 95.44 957 GLN A CA 1
ATOM 7668 C C . GLN A 1 957 ? 12.627 10.116 12.433 1.00 95.44 957 GLN A C 1
ATOM 7670 O O . GLN A 1 957 ? 11.426 10.340 12.285 1.00 95.44 957 GLN A O 1
ATOM 7675 N N . SER A 1 958 ? 13.515 11.114 12.494 1.00 96.44 958 SER A N 1
ATOM 7676 C CA . SER A 1 958 ? 13.115 12.525 12.412 1.00 96.44 958 SER A CA 1
ATOM 7677 C C . SER A 1 958 ? 12.644 12.926 11.017 1.00 96.44 958 SER A C 1
ATOM 7679 O O . SER A 1 958 ? 11.718 13.726 10.895 1.00 96.44 958 SER A O 1
ATOM 7681 N N . LEU A 1 959 ? 13.251 12.370 9.963 1.00 96.62 959 LEU A N 1
ATOM 7682 C CA . LEU A 1 959 ? 12.787 12.571 8.593 1.00 96.62 959 LEU A CA 1
ATOM 7683 C C . LEU A 1 959 ? 11.381 11.987 8.403 1.00 96.62 959 LEU A C 1
ATOM 7685 O O . LEU A 1 959 ? 10.526 12.671 7.850 1.00 96.62 959 LEU A O 1
ATOM 7689 N N . PHE A 1 960 ? 11.113 10.787 8.927 1.00 97.06 960 PHE A N 1
ATOM 7690 C CA . PHE A 1 960 ? 9.802 10.133 8.837 1.00 97.06 960 PHE A CA 1
ATOM 7691 C C . PHE A 1 960 ? 8.678 10.872 9.585 1.00 97.06 960 PHE A C 1
ATOM 7693 O O . PHE A 1 960 ? 7.500 10.689 9.270 1.00 97.06 960 PHE A O 1
ATOM 7700 N N . LEU A 1 961 ? 8.991 11.743 10.551 1.00 96.06 961 LEU A N 1
ATOM 7701 C CA . LEU A 1 961 ? 8.000 12.639 11.169 1.00 96.06 961 LEU A CA 1
ATOM 7702 C C . LEU A 1 961 ? 7.521 13.747 10.216 1.00 96.06 961 LEU A C 1
ATOM 7704 O O . LEU A 1 961 ? 6.399 14.227 10.367 1.00 96.06 961 LEU A O 1
ATOM 7708 N N . VAL A 1 962 ? 8.352 14.129 9.242 1.00 95.50 962 VAL A N 1
ATOM 7709 C CA . VAL A 1 962 ? 8.051 15.157 8.232 1.00 95.50 962 VAL A CA 1
ATOM 7710 C C . VAL A 1 962 ? 7.548 14.532 6.931 1.00 95.50 962 VAL A C 1
ATOM 7712 O O . VAL A 1 962 ? 6.613 15.045 6.328 1.00 95.50 962 VAL A O 1
ATOM 7715 N N . VAL A 1 963 ? 8.169 13.432 6.505 1.00 95.75 963 VAL A N 1
ATOM 7716 C CA . VAL A 1 963 ? 7.857 12.688 5.281 1.00 95.75 963 VAL A CA 1
ATOM 7717 C C . VAL A 1 963 ? 7.534 11.243 5.680 1.00 95.75 963 VAL A C 1
ATOM 7719 O O . VAL A 1 963 ? 8.447 10.423 5.762 1.00 95.75 963 VAL A O 1
ATOM 7722 N N . PRO A 1 964 ? 6.266 10.919 5.993 1.00 95.38 964 PRO A N 1
ATOM 7723 C CA . PRO A 1 964 ? 5.903 9.630 6.588 1.00 95.38 964 PRO A CA 1
ATOM 7724 C C . PRO A 1 964 ? 6.190 8.424 5.692 1.00 95.38 964 PRO A C 1
ATOM 7726 O O . PRO A 1 964 ? 6.459 7.345 6.217 1.00 95.38 964 PRO A O 1
ATOM 7729 N N . VAL A 1 965 ? 6.169 8.602 4.369 1.00 96.69 965 VAL A N 1
ATOM 7730 C CA . VAL A 1 965 ? 6.398 7.528 3.401 1.00 96.69 965 VAL A CA 1
ATOM 7731 C C . VAL A 1 965 ? 7.683 7.778 2.618 1.00 96.69 965 VAL A C 1
ATOM 7733 O O . VAL A 1 965 ? 7.839 8.795 1.946 1.00 96.69 965 VAL A O 1
ATOM 7736 N N . ILE A 1 966 ? 8.603 6.821 2.645 1.00 94.44 966 ILE A N 1
ATOM 7737 C CA . ILE A 1 966 ? 9.805 6.853 1.810 1.00 94.44 966 ILE A CA 1
ATOM 7738 C C . ILE A 1 966 ? 9.781 5.650 0.897 1.00 94.44 966 ILE A C 1
ATOM 7740 O O . ILE A 1 966 ? 9.693 4.515 1.360 1.00 94.44 966 ILE A O 1
ATOM 7744 N N . SER A 1 967 ? 9.896 5.891 -0.403 1.00 93.19 967 SER A N 1
ATOM 7745 C CA . SER A 1 967 ? 9.972 4.807 -1.366 1.00 93.19 967 SER A CA 1
ATOM 7746 C C . SER A 1 967 ? 11.379 4.622 -1.912 1.00 93.19 967 SER A C 1
ATOM 7748 O O . SER A 1 967 ? 12.152 5.569 -2.096 1.00 93.19 967 SER A O 1
ATOM 7750 N N . SER A 1 968 ? 11.734 3.364 -2.141 1.00 90.12 968 SER A N 1
ATOM 7751 C CA . SER A 1 968 ? 13.014 2.975 -2.714 1.00 90.12 968 SER A CA 1
ATOM 7752 C C . SER A 1 968 ? 12.872 1.651 -3.443 1.00 90.12 968 SER A C 1
ATOM 7754 O O . SER A 1 968 ? 12.118 0.782 -3.021 1.00 90.12 968 SER A O 1
ATOM 7756 N N . SER A 1 969 ? 13.652 1.432 -4.500 1.00 87.44 969 SER A N 1
ATOM 7757 C CA . SER A 1 969 ? 13.798 0.068 -5.004 1.00 87.44 969 SER A CA 1
ATOM 7758 C C . SER A 1 969 ? 14.555 -0.791 -4.007 1.00 87.44 969 SER A C 1
ATOM 7760 O O . SER A 1 969 ? 15.408 -0.277 -3.271 1.00 87.44 969 SER A O 1
ATOM 7762 N N . PHE A 1 970 ? 14.283 -2.097 -4.021 1.00 83.44 970 PHE A N 1
ATOM 7763 C CA . PHE A 1 970 ? 15.014 -3.058 -3.199 1.00 83.44 970 PHE A CA 1
ATOM 7764 C C . PHE A 1 970 ? 16.528 -2.857 -3.347 1.00 83.44 970 PHE A C 1
ATOM 7766 O O . PHE A 1 970 ? 17.248 -2.818 -2.352 1.00 83.44 970 PHE A O 1
ATOM 7773 N N . ALA A 1 971 ? 17.014 -2.673 -4.580 1.00 77.38 971 ALA A N 1
ATOM 7774 C CA . ALA A 1 971 ? 18.438 -2.534 -4.891 1.00 77.38 971 ALA A CA 1
ATOM 7775 C C . ALA A 1 971 ? 19.128 -1.367 -4.160 1.00 77.38 971 ALA A C 1
ATOM 7777 O O . ALA A 1 971 ? 20.342 -1.357 -3.984 1.00 77.38 971 ALA A O 1
ATOM 7778 N N . SER A 1 972 ? 18.370 -0.362 -3.724 1.00 82.62 972 SER A N 1
ATOM 7779 C CA . SER A 1 972 ? 18.933 0.784 -3.008 1.00 82.62 972 SER A CA 1
ATOM 7780 C C . SER A 1 972 ? 18.781 0.679 -1.487 1.00 82.62 972 SER A C 1
ATOM 7782 O O . SER A 1 972 ? 19.405 1.467 -0.779 1.00 82.62 972 SER A O 1
ATOM 7784 N N . VAL A 1 973 ? 18.006 -0.285 -0.966 1.00 85.31 973 VAL A N 1
ATOM 7785 C CA . VAL A 1 973 ? 17.682 -0.411 0.470 1.00 85.31 973 VAL A CA 1
ATOM 7786 C C . VAL A 1 973 ? 18.944 -0.569 1.316 1.00 85.31 973 VAL A C 1
ATOM 7788 O O . VAL A 1 973 ? 19.137 0.209 2.249 1.00 85.31 973 VAL A O 1
ATOM 7791 N N . SER A 1 974 ? 19.828 -1.513 0.966 1.00 79.88 974 SER A N 1
ATOM 7792 C CA . SER A 1 974 ? 21.039 -1.803 1.752 1.00 79.88 974 SER A CA 1
ATOM 7793 C C . SER A 1 974 ? 21.956 -0.577 1.863 1.00 79.88 974 SER A C 1
ATOM 7795 O O . SER A 1 974 ? 22.442 -0.231 2.941 1.00 79.88 974 SER A O 1
ATOM 7797 N N . GLY A 1 975 ? 22.148 0.139 0.749 1.00 78.19 975 GLY A N 1
ATOM 7798 C CA . GLY A 1 975 ? 22.977 1.342 0.711 1.00 78.19 975 GLY A CA 1
ATOM 7799 C C . GLY A 1 975 ? 22.332 2.551 1.391 1.00 78.19 975 GLY A C 1
ATOM 7800 O O . GLY A 1 975 ? 23.026 3.319 2.058 1.00 78.19 975 GLY A O 1
ATOM 7801 N N . MET A 1 976 ? 21.019 2.731 1.225 1.00 85.25 976 MET A N 1
ATOM 7802 C CA . MET A 1 976 ? 20.274 3.876 1.750 1.00 85.25 976 MET A CA 1
ATOM 7803 C C . MET A 1 976 ? 20.102 3.799 3.269 1.00 85.25 976 MET A C 1
ATOM 7805 O O . MET A 1 976 ? 20.383 4.771 3.964 1.00 85.25 976 MET A O 1
ATOM 7809 N N . PHE A 1 977 ? 19.717 2.633 3.785 1.00 88.56 977 PHE A N 1
ATOM 7810 C CA . PHE A 1 977 ? 19.528 2.379 5.215 1.00 88.56 977 PHE A CA 1
ATOM 7811 C C . PHE A 1 977 ? 20.752 1.722 5.856 1.00 88.56 977 PHE A C 1
ATOM 7813 O O . PHE A 1 977 ? 20.646 0.942 6.806 1.00 88.56 977 PHE A O 1
ATOM 7820 N N . ARG A 1 978 ? 21.941 2.024 5.328 1.00 82.00 978 ARG A N 1
ATOM 7821 C CA . ARG A 1 978 ? 23.192 1.500 5.864 1.00 82.00 978 ARG A CA 1
ATOM 7822 C C . ARG A 1 978 ? 23.320 1.863 7.340 1.00 82.00 978 ARG A C 1
ATOM 7824 O O . ARG A 1 978 ? 23.162 3.023 7.698 1.00 82.00 978 ARG A O 1
ATOM 7831 N N . GLY A 1 979 ? 23.646 0.860 8.152 1.00 77.06 979 GLY A N 1
ATOM 7832 C CA . GLY A 1 979 ? 23.810 0.983 9.599 1.00 77.06 979 GLY A CA 1
ATOM 7833 C C . GLY A 1 979 ? 22.504 0.964 10.397 1.00 77.06 979 GLY A C 1
ATOM 7834 O O . GLY A 1 979 ? 22.564 0.822 11.613 1.00 77.06 979 GLY A O 1
ATOM 7835 N N . LEU A 1 980 ? 21.331 0.957 9.751 1.00 88.19 980 LEU A N 1
ATOM 7836 C CA . LEU A 1 980 ? 20.098 0.543 10.423 1.00 88.19 980 LEU A CA 1
ATOM 7837 C C . LEU A 1 980 ? 20.101 -0.978 10.614 1.00 88.19 980 LEU A C 1
ATOM 7839 O O . LEU A 1 980 ? 20.385 -1.733 9.677 1.00 88.19 980 LEU A O 1
ATOM 7843 N N . GLY A 1 981 ? 19.840 -1.395 11.852 1.00 81.94 981 GLY A N 1
ATOM 7844 C CA . GLY A 1 981 ? 19.897 -2.785 12.292 1.00 81.94 981 GLY A CA 1
ATOM 7845 C C . GLY A 1 981 ? 18.535 -3.471 12.257 1.00 81.94 981 GLY A C 1
ATOM 7846 O O . GLY A 1 981 ? 17.619 -3.034 11.560 1.00 81.94 981 GLY A O 1
ATOM 7847 N N . LYS A 1 982 ? 18.413 -4.556 13.030 1.00 88.81 982 LYS A N 1
ATOM 7848 C CA . LYS A 1 982 ? 17.153 -5.284 13.215 1.00 88.81 982 LYS A CA 1
ATOM 7849 C C . LYS A 1 982 ? 16.051 -4.323 13.675 1.00 88.81 982 LYS A C 1
ATOM 7851 O O . LYS A 1 982 ? 16.310 -3.528 14.576 1.00 88.81 982 LYS A O 1
ATOM 7856 N N . GLU A 1 983 ? 14.867 -4.409 13.059 1.00 90.31 983 GLU A N 1
ATOM 7857 C CA . GLU A 1 983 ? 13.634 -3.752 13.543 1.00 90.31 983 GLU A CA 1
ATOM 7858 C C . GLU A 1 983 ? 13.826 -2.258 13.886 1.00 90.31 983 GLU A C 1
ATOM 7860 O O . GLU A 1 983 ? 13.376 -1.750 14.904 1.00 90.31 983 GLU A O 1
ATOM 7865 N N . SER A 1 984 ? 14.583 -1.545 13.051 1.00 91.81 984 SER A N 1
ATOM 7866 C CA . SER A 1 984 ? 14.871 -0.116 13.232 1.00 91.81 984 SER A CA 1
ATOM 7867 C C . SER A 1 984 ? 13.810 0.798 12.607 1.00 91.81 984 SER A C 1
ATOM 7869 O O . SER A 1 984 ? 13.861 2.012 12.796 1.00 91.81 984 SER A O 1
ATOM 7871 N N . LEU A 1 985 ? 12.891 0.229 11.828 1.00 93.75 985 LEU A N 1
ATOM 7872 C CA . LEU A 1 985 ? 11.828 0.914 11.098 1.00 93.75 985 LEU A CA 1
ATOM 7873 C C . LEU A 1 985 ? 10.480 0.255 11.416 1.00 93.75 985 LEU A C 1
ATOM 7875 O O . LEU A 1 985 ? 10.412 -0.954 11.630 1.00 93.75 985 LEU A O 1
ATOM 7879 N N . GLY A 1 986 ? 9.398 1.030 11.400 1.00 93.31 986 GLY A N 1
ATOM 7880 C CA . GLY A 1 986 ? 8.045 0.516 11.617 1.00 93.31 986 GLY A CA 1
ATOM 7881 C C . GLY A 1 986 ? 7.582 -0.500 10.572 1.00 93.31 986 GLY A C 1
ATOM 7882 O O . GLY A 1 986 ? 7.385 -1.676 10.875 1.00 93.31 986 GLY A O 1
ATOM 7883 N N . TRP A 1 987 ? 7.412 -0.042 9.333 1.00 95.62 987 TRP A N 1
ATOM 7884 C CA . TRP A 1 987 ? 6.630 -0.726 8.306 1.00 95.62 987 TRP A CA 1
ATOM 7885 C C . TRP A 1 987 ? 7.378 -0.848 6.979 1.00 95.62 987 TRP A C 1
ATOM 7887 O O . TRP A 1 987 ? 7.934 0.126 6.470 1.00 95.62 987 TRP A O 1
ATOM 7897 N N . ALA A 1 988 ? 7.315 -2.033 6.372 1.00 96.00 988 ALA A N 1
ATOM 7898 C CA . ALA A 1 988 ? 7.578 -2.243 4.953 1.00 96.00 988 ALA A CA 1
ATOM 7899 C C . ALA A 1 988 ? 6.266 -2.510 4.211 1.00 96.00 988 ALA A C 1
ATOM 7901 O O . ALA A 1 988 ? 5.528 -3.431 4.549 1.00 96.00 988 ALA A O 1
ATOM 7902 N N . ILE A 1 989 ? 6.011 -1.752 3.153 1.00 95.56 989 ILE A N 1
ATOM 7903 C CA . ILE A 1 989 ? 4.975 -2.044 2.167 1.00 95.56 989 ILE A CA 1
ATOM 7904 C C . ILE A 1 989 ? 5.696 -2.451 0.885 1.00 95.56 989 ILE A C 1
ATOM 7906 O O . ILE A 1 989 ? 6.347 -1.631 0.240 1.00 95.56 989 ILE A O 1
ATOM 7910 N N . ILE A 1 990 ? 5.616 -3.727 0.530 1.00 94.50 990 ILE A N 1
ATOM 7911 C CA . ILE A 1 990 ? 6.190 -4.260 -0.701 1.00 94.50 990 ILE A CA 1
ATOM 7912 C C . ILE A 1 990 ? 5.106 -4.208 -1.772 1.00 94.50 990 ILE A C 1
ATOM 7914 O O . ILE A 1 990 ? 4.188 -5.024 -1.758 1.00 94.50 990 ILE A O 1
ATOM 7918 N N . ASP A 1 991 ? 5.213 -3.245 -2.682 1.00 91.19 991 ASP A N 1
ATOM 7919 C CA . ASP A 1 991 ? 4.299 -3.122 -3.815 1.00 91.19 991 ASP A CA 1
ATOM 7920 C C . ASP A 1 991 ? 4.820 -3.896 -5.028 1.00 91.19 991 ASP A C 1
ATOM 7922 O O . ASP A 1 991 ? 6.028 -3.967 -5.291 1.00 91.19 991 ASP A O 1
ATOM 7926 N N . GLU A 1 992 ? 3.885 -4.464 -5.785 1.00 88.81 992 GLU A N 1
ATOM 7927 C CA . GLU A 1 992 ? 4.152 -5.385 -6.884 1.00 88.81 992 GLU A CA 1
ATOM 7928 C C . GLU A 1 992 ? 5.019 -6.581 -6.444 1.00 88.81 992 GLU A C 1
ATOM 7930 O O . GLU A 1 992 ? 5.928 -7.013 -7.156 1.00 88.81 992 GLU A O 1
ATOM 7935 N N . ALA A 1 993 ? 4.734 -7.148 -5.265 1.00 91.12 993 ALA A N 1
ATOM 7936 C CA . ALA A 1 993 ? 5.524 -8.242 -4.689 1.00 91.12 993 ALA A CA 1
ATOM 7937 C C . ALA A 1 993 ? 5.575 -9.505 -5.577 1.00 91.12 993 ALA A C 1
ATOM 7939 O O . ALA A 1 993 ? 6.542 -10.264 -5.513 1.00 91.12 993 ALA A O 1
ATOM 7940 N N . GLY A 1 994 ? 4.586 -9.696 -6.461 1.00 88.50 994 GLY A N 1
ATOM 7941 C CA . GLY A 1 994 ? 4.585 -10.754 -7.481 1.00 88.50 994 GLY A CA 1
ATOM 7942 C C . GLY A 1 994 ? 5.699 -10.614 -8.531 1.00 88.50 994 GLY A C 1
ATOM 7943 O O . GLY A 1 994 ? 6.049 -11.593 -9.175 1.00 88.50 994 GLY A O 1
ATOM 7944 N N . GLN A 1 995 ? 6.300 -9.425 -8.666 1.00 85.00 995 GLN A N 1
ATOM 7945 C CA . GLN A 1 995 ? 7.426 -9.124 -9.564 1.00 85.00 995 GLN A CA 1
ATOM 7946 C C . GLN A 1 995 ? 8.775 -9.038 -8.831 1.00 85.00 995 GLN A C 1
ATOM 7948 O O . GLN A 1 995 ? 9.788 -8.650 -9.426 1.00 85.00 995 GLN A O 1
ATOM 7953 N N . ALA A 1 996 ? 8.808 -9.287 -7.523 1.00 85.50 996 ALA A N 1
ATOM 7954 C CA . ALA A 1 996 ? 10.027 -9.225 -6.729 1.00 85.50 996 ALA A CA 1
ATOM 7955 C C . ALA A 1 996 ? 10.594 -10.632 -6.538 1.00 85.50 996 ALA A C 1
ATOM 7957 O O . ALA A 1 996 ? 9.849 -11.571 -6.259 1.00 85.50 996 ALA A O 1
ATOM 7958 N N . THR A 1 997 ? 11.912 -10.784 -6.679 1.00 80.06 997 THR A N 1
ATOM 7959 C CA . THR A 1 997 ? 12.561 -12.069 -6.415 1.00 80.06 997 THR A CA 1
ATOM 7960 C C . THR A 1 997 ? 12.623 -12.327 -4.906 1.00 80.06 997 THR A C 1
ATOM 7962 O O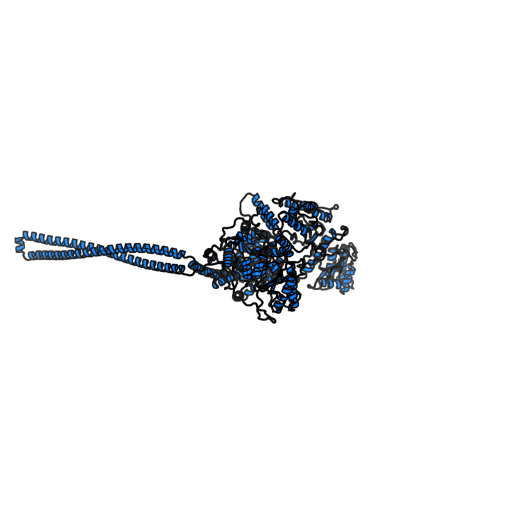 . THR A 1 997 ? 12.832 -11.385 -4.136 1.00 80.06 997 THR A O 1
ATOM 7965 N N . PRO A 1 998 ? 12.493 -13.583 -4.448 1.00 79.88 998 PRO A N 1
ATOM 7966 C CA . PRO A 1 998 ? 12.518 -13.927 -3.027 1.00 79.88 998 PRO A CA 1
ATOM 7967 C C . PRO A 1 998 ? 13.657 -13.290 -2.213 1.00 79.88 998 PRO A C 1
ATOM 7969 O O . PRO A 1 998 ? 13.454 -12.790 -1.104 1.00 79.88 998 PRO A O 1
ATOM 7972 N N . GLN A 1 999 ? 14.860 -13.263 -2.782 1.00 74.88 999 GLN A N 1
ATOM 7973 C CA . GLN A 1 999 ? 16.074 -12.764 -2.145 1.00 74.88 999 GLN A CA 1
ATOM 7974 C C . GLN A 1 999 ? 16.113 -11.237 -1.981 1.00 74.88 999 GLN A C 1
ATOM 7976 O O . GLN A 1 999 ? 16.831 -10.744 -1.110 1.00 74.88 999 GLN A O 1
ATOM 7981 N N . SER A 1 1000 ? 15.359 -10.466 -2.777 1.00 80.44 1000 SER A N 1
ATOM 7982 C CA . SER A 1 1000 ? 15.439 -9.000 -2.734 1.00 80.44 1000 SER A CA 1
ATOM 7983 C C . SER A 1 1000 ? 14.799 -8.400 -1.480 1.00 80.44 1000 SER A C 1
ATOM 7985 O O . SER A 1 1000 ? 15.181 -7.309 -1.060 1.00 80.44 1000 SER A O 1
ATOM 7987 N N . ALA A 1 1001 ? 13.837 -9.102 -0.871 1.00 88.00 1001 ALA A N 1
ATOM 7988 C CA . ALA A 1 1001 ? 13.101 -8.622 0.298 1.00 88.00 1001 ALA A CA 1
ATOM 7989 C C . ALA A 1 1001 ? 13.849 -8.817 1.627 1.00 88.00 1001 ALA A C 1
ATOM 7991 O O . ALA A 1 1001 ? 13.628 -8.047 2.562 1.00 88.00 1001 ALA A O 1
ATOM 7992 N N . ALA A 1 1002 ? 14.756 -9.796 1.715 1.00 84.00 1002 ALA A N 1
ATOM 7993 C CA . ALA A 1 1002 ? 15.354 -10.248 2.977 1.00 84.00 1002 ALA A CA 1
ATOM 7994 C C . ALA A 1 1002 ? 16.002 -9.115 3.793 1.00 84.00 1002 ALA A C 1
ATOM 7996 O O . ALA A 1 1002 ? 15.772 -8.987 4.996 1.00 84.00 1002 ALA A O 1
ATOM 7997 N N . GLY A 1 1003 ? 16.760 -8.243 3.124 1.00 83.62 1003 GLY A N 1
ATOM 7998 C CA . GLY A 1 1003 ? 17.402 -7.098 3.762 1.00 83.62 1003 GLY A CA 1
ATOM 7999 C C . GLY A 1 1003 ? 16.415 -6.085 4.343 1.00 83.62 1003 GLY A C 1
ATOM 8000 O O . GLY A 1 1003 ? 16.621 -5.574 5.445 1.00 83.62 1003 GLY A O 1
ATOM 8001 N N . LEU A 1 1004 ? 15.324 -5.794 3.629 1.00 92.19 1004 LEU A N 1
ATOM 8002 C CA . LEU A 1 1004 ? 14.284 -4.895 4.127 1.00 92.19 1004 LEU A CA 1
ATOM 8003 C C . LEU A 1 1004 ? 13.536 -5.524 5.307 1.00 92.19 1004 LEU A C 1
ATOM 8005 O O . LEU A 1 1004 ? 13.382 -4.872 6.335 1.00 92.19 1004 LEU A O 1
ATOM 8009 N N . LEU A 1 1005 ? 13.142 -6.795 5.182 1.00 92.31 1005 LEU A N 1
ATOM 8010 C CA . LEU A 1 1005 ? 12.428 -7.532 6.228 1.00 92.31 1005 LEU A CA 1
ATOM 8011 C C . LEU A 1 1005 ? 13.224 -7.598 7.533 1.00 92.31 1005 LEU A C 1
ATOM 8013 O O . LEU A 1 1005 ? 12.627 -7.495 8.600 1.00 92.31 1005 LEU A O 1
ATOM 8017 N N . GLN A 1 1006 ? 14.558 -7.681 7.472 1.00 89.88 1006 GLN A N 1
ATOM 8018 C CA . GLN A 1 1006 ? 15.402 -7.618 8.670 1.00 89.88 1006 GLN A CA 1
ATOM 8019 C C . GLN A 1 1006 ? 15.262 -6.289 9.432 1.00 89.88 1006 GLN A C 1
ATOM 8021 O O . GLN A 1 1006 ? 15.418 -6.264 10.649 1.00 89.88 1006 GLN A O 1
ATOM 8026 N N . ARG A 1 1007 ? 14.979 -5.178 8.746 1.00 92.69 1007 ARG A N 1
ATOM 8027 C CA . ARG A 1 1007 ? 15.013 -3.823 9.322 1.00 92.69 1007 ARG A CA 1
ATOM 8028 C C . ARG A 1 1007 ? 13.665 -3.317 9.819 1.00 92.69 1007 ARG A C 1
ATOM 8030 O O . ARG A 1 1007 ? 13.649 -2.266 10.454 1.00 92.69 1007 ARG A O 1
ATOM 8037 N N . VAL A 1 1008 ? 12.569 -4.022 9.548 1.00 94.19 1008 VAL A N 1
ATOM 8038 C CA . VAL A 1 1008 ? 11.209 -3.563 9.873 1.00 94.19 1008 VAL A CA 1
ATOM 8039 C C . VAL A 1 1008 ? 10.547 -4.399 10.964 1.00 94.19 1008 VAL A C 1
ATOM 8041 O O . VAL A 1 1008 ? 10.854 -5.583 11.098 1.00 94.19 1008 VAL A O 1
ATOM 8044 N N . HIS A 1 1009 ? 9.625 -3.794 11.716 1.00 91.38 1009 HIS A N 1
ATOM 8045 C CA . HIS A 1 1009 ? 8.756 -4.508 12.657 1.00 91.38 1009 HIS A CA 1
ATOM 8046 C C . HIS A 1 1009 ? 7.615 -5.241 11.948 1.00 91.38 1009 HIS A C 1
ATOM 8048 O O . HIS A 1 1009 ? 7.290 -6.370 12.307 1.00 91.38 1009 HIS A O 1
ATOM 8054 N N . HIS A 1 1010 ? 7.028 -4.610 10.931 1.00 92.94 1010 HIS A N 1
ATOM 8055 C CA . HIS A 1 1010 ? 5.884 -5.133 10.193 1.00 92.94 1010 HIS A CA 1
ATOM 8056 C C . HIS A 1 1010 ? 6.132 -5.056 8.689 1.00 92.94 1010 HIS A C 1
ATOM 8058 O O . HIS A 1 1010 ? 6.727 -4.095 8.196 1.00 92.94 1010 HIS A O 1
ATOM 8064 N N . ALA A 1 1011 ? 5.660 -6.053 7.948 1.00 94.88 1011 ALA A N 1
ATOM 8065 C CA . ALA A 1 1011 ? 5.752 -6.082 6.498 1.00 94.88 1011 ALA A CA 1
ATOM 8066 C C . ALA A 1 1011 ? 4.442 -6.543 5.853 1.00 94.88 1011 ALA A C 1
ATOM 8068 O O . ALA A 1 1011 ? 3.851 -7.545 6.252 1.00 94.88 1011 ALA A O 1
ATOM 8069 N N . VAL A 1 1012 ? 4.024 -5.829 4.813 1.00 95.25 1012 VAL A N 1
ATOM 8070 C CA . VAL A 1 1012 ? 2.878 -6.183 3.976 1.00 95.25 1012 VAL A CA 1
ATOM 8071 C C . VAL A 1 1012 ? 3.352 -6.339 2.541 1.00 95.25 1012 VAL A C 1
ATOM 8073 O O . VAL A 1 1012 ? 3.976 -5.427 2.001 1.00 95.25 1012 VAL A O 1
ATOM 8076 N N . ALA A 1 1013 ? 3.049 -7.473 1.915 1.00 95.12 1013 ALA A N 1
ATOM 8077 C CA . ALA A 1 1013 ? 3.258 -7.688 0.490 1.00 95.12 1013 ALA A CA 1
ATOM 8078 C C . ALA A 1 1013 ? 1.933 -7.549 -0.256 1.00 95.12 1013 ALA A C 1
ATOM 8080 O O . ALA A 1 1013 ? 0.973 -8.266 0.029 1.00 95.12 1013 ALA A O 1
ATOM 8081 N N . VAL A 1 1014 ? 1.889 -6.617 -1.206 1.00 94.38 1014 VAL A N 1
ATOM 8082 C CA . VAL A 1 1014 ? 0.743 -6.406 -2.086 1.00 94.38 1014 VAL A CA 1
ATOM 8083 C C . VAL A 1 1014 ? 1.182 -6.651 -3.519 1.00 94.38 1014 VAL A C 1
ATOM 8085 O O . VAL A 1 1014 ? 2.131 -6.051 -4.027 1.00 94.38 1014 VAL A O 1
ATOM 8088 N N . GLY A 1 1015 ? 0.482 -7.543 -4.200 1.00 91.94 1015 GLY A N 1
ATOM 8089 C CA . GLY A 1 1015 ? 0.928 -8.033 -5.489 1.00 91.94 1015 GLY A CA 1
ATOM 8090 C C . GLY A 1 1015 ? -0.042 -9.038 -6.071 1.00 91.94 1015 GLY A C 1
ATOM 8091 O O . GLY A 1 1015 ? -1.104 -9.309 -5.519 1.00 91.94 1015 GLY A O 1
ATOM 8092 N N . ASP A 1 1016 ? 0.315 -9.555 -7.236 1.00 90.31 1016 ASP A N 1
ATOM 8093 C CA . ASP A 1 1016 ? -0.464 -10.581 -7.910 1.00 90.31 1016 ASP A CA 1
ATOM 8094 C C . ASP A 1 1016 ? 0.491 -11.563 -8.598 1.00 90.31 1016 ASP A C 1
ATOM 8096 O O . ASP A 1 1016 ? 1.134 -11.170 -9.577 1.00 90.31 1016 ASP A O 1
ATOM 8100 N N . PRO A 1 1017 ? 0.598 -12.815 -8.117 1.00 86.81 1017 PRO A N 1
ATOM 8101 C CA . PRO A 1 1017 ? 1.411 -13.852 -8.746 1.00 86.81 1017 PRO A CA 1
ATOM 8102 C C . PRO A 1 1017 ? 0.939 -14.197 -10.163 1.00 86.81 1017 PRO A C 1
ATOM 8104 O O . PRO A 1 1017 ? 1.721 -14.707 -10.956 1.00 86.81 1017 PRO A O 1
ATOM 8107 N N . MET A 1 1018 ? -0.320 -13.893 -10.511 1.00 88.44 1018 MET A N 1
ATOM 8108 C CA . MET A 1 1018 ? -0.887 -14.121 -11.846 1.00 88.44 1018 MET A CA 1
ATOM 8109 C C . MET A 1 1018 ? -0.629 -12.954 -12.818 1.00 88.44 1018 MET A C 1
ATOM 8111 O O . MET A 1 1018 ? -1.089 -12.982 -13.965 1.00 88.44 1018 MET A O 1
ATOM 8115 N N . GLN A 1 1019 ? 0.094 -11.909 -12.391 1.00 87.50 1019 GLN A N 1
ATOM 8116 C CA . GLN A 1 1019 ? 0.703 -10.908 -13.278 1.00 87.50 1019 GLN A CA 1
ATOM 8117 C C . GLN A 1 1019 ? 2.142 -11.310 -13.649 1.00 87.50 1019 GLN A C 1
ATOM 8119 O O . GLN A 1 1019 ? 2.527 -12.453 -13.467 1.00 87.50 1019 GLN A O 1
ATOM 8124 N N . LEU A 1 1020 ? 2.946 -10.428 -14.255 1.00 84.06 1020 LEU A N 1
ATOM 8125 C CA . LEU A 1 1020 ? 4.289 -10.811 -14.709 1.00 84.06 1020 LEU A CA 1
ATOM 8126 C C . LEU A 1 1020 ? 5.175 -11.279 -13.547 1.00 84.06 1020 LEU A C 1
ATOM 8128 O O . LEU A 1 1020 ? 5.282 -10.593 -12.533 1.00 84.06 1020 LEU A O 1
ATOM 8132 N N . GLU A 1 1021 ? 5.830 -12.419 -13.756 1.00 81.94 1021 GLU A N 1
ATOM 8133 C CA . GLU A 1 1021 ? 6.865 -12.966 -12.878 1.00 81.94 1021 GLU A CA 1
ATOM 8134 C C . GLU A 1 1021 ? 8.103 -12.047 -12.842 1.00 81.94 1021 GLU A C 1
ATOM 8136 O O . GLU A 1 1021 ? 8.350 -11.295 -13.797 1.00 81.94 1021 GLU A O 1
ATOM 8141 N N . PRO A 1 1022 ? 8.916 -12.099 -11.769 1.00 75.69 1022 PRO A N 1
ATOM 8142 C CA . PRO A 1 1022 ? 10.186 -11.390 -11.731 1.00 75.69 1022 PRO A CA 1
ATOM 8143 C C . PRO A 1 1022 ? 11.091 -11.825 -12.887 1.00 75.69 1022 PRO A C 1
ATOM 8145 O O . PRO A 1 1022 ? 11.205 -13.008 -13.208 1.00 75.69 1022 PRO A O 1
ATOM 8148 N N . ILE A 1 1023 ? 11.807 -10.861 -13.470 1.00 66.81 1023 ILE A N 1
ATOM 8149 C CA . ILE A 1 1023 ? 12.903 -11.164 -14.394 1.00 66.81 1023 ILE A CA 1
ATOM 8150 C C . ILE A 1 1023 ? 14.088 -11.625 -13.548 1.00 66.81 1023 ILE A C 1
ATOM 8152 O O . ILE A 1 1023 ? 14.855 -10.807 -13.036 1.00 66.81 1023 ILE A O 1
ATOM 8156 N N . ASP A 1 1024 ? 14.207 -12.937 -13.377 1.00 60.91 1024 ASP A N 1
ATOM 8157 C CA . ASP A 1 1024 ? 15.365 -13.552 -12.744 1.00 60.91 1024 ASP A CA 1
ATOM 8158 C C . ASP A 1 1024 ? 16.436 -13.857 -13.795 1.00 60.91 1024 ASP A C 1
ATOM 8160 O O . ASP A 1 1024 ? 16.167 -14.486 -14.818 1.00 60.91 1024 ASP A O 1
ATOM 8164 N N . THR A 1 1025 ? 17.654 -13.377 -13.562 1.00 54.41 1025 THR A N 1
ATOM 8165 C CA . THR A 1 1025 ? 18.803 -13.648 -14.434 1.00 54.41 1025 THR A CA 1
ATOM 8166 C C . THR A 1 1025 ? 19.529 -14.937 -14.051 1.00 54.41 1025 THR A C 1
ATOM 8168 O O . THR A 1 1025 ? 20.420 -15.365 -14.787 1.00 54.41 1025 THR A O 1
ATOM 8171 N N . LEU A 1 1026 ? 19.175 -15.556 -12.917 1.00 56.97 1026 LEU A N 1
ATOM 8172 C CA . LEU A 1 1026 ? 19.644 -16.881 -12.526 1.00 56.97 1026 LEU A CA 1
ATOM 8173 C C . LEU A 1 1026 ? 18.731 -17.961 -13.131 1.00 56.97 1026 LEU A C 1
ATOM 8175 O O . LEU A 1 1026 ? 17.524 -17.947 -12.873 1.00 56.97 1026 LEU A O 1
ATOM 8179 N N . PRO A 1 1027 ? 19.284 -18.937 -13.879 1.00 57.66 1027 PRO A N 1
ATOM 8180 C CA . PRO A 1 1027 ? 18.515 -20.090 -14.343 1.00 57.66 1027 PRO A CA 1
ATOM 8181 C C . PRO A 1 1027 ? 17.817 -20.805 -13.176 1.00 57.66 1027 PRO A C 1
ATOM 8183 O O . PRO A 1 1027 ? 18.382 -20.930 -12.087 1.00 57.66 1027 PRO A O 1
ATOM 8186 N N . ALA A 1 1028 ? 16.593 -21.299 -13.381 1.00 61.56 1028 ALA A N 1
ATOM 8187 C CA . ALA A 1 1028 ? 15.794 -21.931 -12.323 1.00 61.56 1028 ALA A CA 1
ATOM 8188 C C . ALA A 1 1028 ? 16.516 -23.121 -11.666 1.00 61.56 1028 ALA A C 1
ATOM 8190 O O . ALA A 1 1028 ? 16.555 -23.221 -10.443 1.00 61.56 1028 ALA A O 1
ATOM 8191 N N . GLN A 1 1029 ? 17.203 -23.933 -12.468 1.00 61.38 1029 GLN A N 1
ATOM 8192 C CA . GLN A 1 1029 ? 17.998 -25.079 -12.017 1.00 61.38 1029 GLN A CA 1
ATOM 8193 C C . GLN A 1 1029 ? 19.125 -24.660 -11.059 1.00 61.38 1029 GLN A C 1
ATOM 8195 O O . GLN A 1 1029 ? 19.516 -25.397 -10.157 1.00 61.38 1029 GLN A O 1
ATOM 8200 N N . MET A 1 1030 ? 19.647 -23.447 -11.237 1.00 57.47 1030 MET A N 1
ATOM 8201 C CA . MET A 1 1030 ? 20.695 -22.887 -10.394 1.00 57.47 1030 MET A CA 1
ATOM 8202 C C . MET A 1 1030 ? 20.138 -22.427 -9.035 1.00 57.47 1030 MET A C 1
ATOM 8204 O O . MET A 1 1030 ? 20.806 -22.562 -8.011 1.00 57.47 1030 MET A O 1
ATOM 8208 N N . ARG A 1 1031 ? 18.887 -21.948 -8.996 1.00 58.69 1031 ARG A N 1
ATOM 8209 C CA . ARG A 1 1031 ? 18.170 -21.667 -7.740 1.00 58.69 1031 ARG A CA 1
ATOM 8210 C C . ARG A 1 1031 ? 17.821 -22.940 -6.984 1.00 58.69 1031 ARG A C 1
ATOM 8212 O O . ARG A 1 1031 ? 18.033 -22.984 -5.777 1.00 58.69 1031 ARG A O 1
ATOM 8219 N N . GLU A 1 1032 ? 17.336 -23.960 -7.690 1.00 58.62 1032 GLU A N 1
ATOM 8220 C CA . GLU A 1 1032 ? 17.076 -25.289 -7.123 1.00 58.62 1032 GLU A CA 1
ATOM 8221 C C . GLU A 1 1032 ? 18.338 -25.818 -6.429 1.00 58.62 1032 GLU A C 1
ATOM 8223 O O . GLU A 1 1032 ? 18.296 -26.162 -5.250 1.00 58.62 1032 GLU A O 1
ATOM 8228 N N . LEU A 1 1033 ? 19.489 -25.728 -7.106 1.00 54.47 1033 LEU A N 1
ATOM 8229 C CA . LEU A 1 1033 ? 20.785 -26.120 -6.559 1.00 54.47 1033 LEU A CA 1
ATOM 8230 C C . LEU A 1 1033 ? 21.215 -25.297 -5.328 1.00 54.47 1033 LEU A C 1
ATOM 8232 O O . LEU A 1 1033 ? 21.707 -25.876 -4.354 1.00 54.47 1033 LEU A O 1
ATOM 8236 N N . LEU A 1 1034 ? 21.054 -23.964 -5.343 1.00 54.59 1034 LEU A N 1
ATOM 8237 C CA . LEU A 1 1034 ? 21.332 -23.113 -4.169 1.00 54.59 1034 LEU A CA 1
ATOM 8238 C C . LEU A 1 1034 ? 20.468 -23.534 -2.984 1.00 54.59 1034 LEU A C 1
ATOM 8240 O O . LEU A 1 1034 ? 20.946 -23.664 -1.857 1.00 54.59 1034 LEU A O 1
ATOM 8244 N N . ALA A 1 1035 ? 19.187 -23.750 -3.253 1.00 54.91 1035 ALA A N 1
ATOM 8245 C CA . ALA A 1 1035 ? 18.207 -24.083 -2.246 1.00 54.91 1035 ALA A CA 1
ATOM 8246 C C . ALA A 1 1035 ? 18.455 -25.484 -1.652 1.00 54.91 1035 ALA A C 1
ATOM 8248 O O . ALA A 1 1035 ? 18.376 -25.658 -0.436 1.00 54.91 1035 ALA A O 1
ATOM 8249 N N . ASP A 1 1036 ? 18.839 -26.462 -2.481 1.00 52.22 1036 ASP A N 1
ATOM 8250 C CA . ASP A 1 1036 ? 19.393 -27.767 -2.081 1.00 52.22 1036 ASP A CA 1
ATOM 8251 C C . ASP A 1 1036 ? 20.612 -27.639 -1.186 1.00 52.22 1036 ASP A C 1
ATOM 8253 O O . ASP A 1 1036 ? 20.637 -28.191 -0.087 1.00 52.22 1036 ASP A O 1
ATOM 8257 N N . THR A 1 1037 ? 21.598 -26.863 -1.617 1.00 46.25 1037 THR A N 1
ATOM 8258 C CA . THR A 1 1037 ? 22.877 -26.755 -0.909 1.00 46.25 1037 THR A CA 1
ATOM 8259 C C . THR A 1 1037 ? 22.723 -26.124 0.479 1.00 46.25 1037 THR A C 1
ATOM 8261 O O . THR A 1 1037 ? 23.470 -26.463 1.397 1.00 46.25 1037 THR A O 1
ATOM 8264 N N . HIS A 1 1038 ? 21.746 -25.232 0.658 1.00 47.62 1038 HIS A N 1
ATOM 8265 C CA . HIS A 1 1038 ? 21.534 -24.494 1.905 1.00 47.62 1038 HIS A CA 1
ATOM 8266 C C . HIS A 1 1038 ? 20.342 -24.988 2.743 1.00 47.62 1038 HIS A C 1
ATOM 8268 O O . HIS A 1 1038 ? 19.966 -24.314 3.702 1.00 47.62 1038 HIS A O 1
ATOM 8274 N N . ASN A 1 1039 ? 19.753 -26.151 2.422 1.00 49.81 1039 ASN A N 1
ATOM 8275 C CA . ASN A 1 1039 ? 18.528 -26.667 3.061 1.00 49.81 1039 ASN A CA 1
ATOM 8276 C C . ASN A 1 1039 ? 17.377 -25.641 3.092 1.00 49.81 1039 ASN A C 1
ATOM 8278 O O . ASN A 1 1039 ? 16.535 -25.635 3.994 1.00 49.81 1039 ASN A O 1
ATOM 8282 N N . ILE A 1 1040 ? 17.335 -24.765 2.091 1.00 51.28 1040 ILE A N 1
ATOM 8283 C CA . ILE A 1 1040 ? 16.240 -23.829 1.883 1.00 51.28 1040 ILE A CA 1
ATOM 8284 C C . ILE A 1 1040 ? 15.165 -24.614 1.132 1.00 51.28 1040 ILE A C 1
ATOM 8286 O O . ILE A 1 1040 ? 15.253 -24.849 -0.070 1.00 51.28 1040 ILE A O 1
ATOM 8290 N N . VAL A 1 1041 ? 14.182 -25.115 1.876 1.00 48.25 1041 VAL A N 1
ATOM 8291 C CA . VAL A 1 1041 ? 13.052 -25.864 1.301 1.00 48.25 1041 VAL A CA 1
ATOM 8292 C C . VAL A 1 1041 ? 11.991 -24.892 0.763 1.00 48.25 1041 VAL A C 1
ATOM 8294 O O . VAL A 1 1041 ? 11.441 -25.109 -0.311 1.00 48.25 1041 VAL A O 1
ATOM 8297 N N . MET A 1 1042 ? 11.775 -23.766 1.455 1.00 49.69 1042 MET A N 1
ATOM 8298 C CA . MET A 1 1042 ? 10.853 -22.695 1.053 1.00 49.69 1042 MET A CA 1
ATOM 8299 C C . MET A 1 1042 ? 11.548 -21.680 0.138 1.00 49.69 1042 MET A C 1
ATOM 8301 O O . MET A 1 1042 ? 12.575 -21.120 0.509 1.00 49.69 1042 MET A O 1
ATOM 8305 N N . GLY A 1 1043 ? 10.996 -21.452 -1.056 1.00 48.88 1043 GLY A N 1
ATOM 8306 C CA . GLY A 1 1043 ? 11.622 -20.667 -2.134 1.00 48.88 1043 GLY A CA 1
ATOM 8307 C C . GLY A 1 1043 ? 12.077 -21.501 -3.340 1.00 48.88 1043 GLY A C 1
ATOM 8308 O O . GLY A 1 1043 ? 12.477 -20.930 -4.350 1.00 48.88 1043 GLY A O 1
ATOM 8309 N N . ARG A 1 1044 ? 11.986 -22.840 -3.264 1.00 45.12 1044 ARG A N 1
ATOM 8310 C CA . ARG A 1 1044 ? 12.115 -23.713 -4.446 1.00 45.12 1044 ARG A CA 1
ATOM 8311 C C . ARG A 1 1044 ? 10.873 -23.728 -5.315 1.00 45.12 1044 ARG A C 1
ATOM 8313 O O . ARG A 1 1044 ? 10.985 -23.731 -6.532 1.00 45.12 1044 ARG A O 1
ATOM 8320 N N . GLU A 1 1045 ? 9.712 -23.758 -4.669 1.00 49.50 1045 GLU A N 1
ATOM 8321 C CA . GLU A 1 1045 ? 8.409 -23.779 -5.336 1.00 49.50 1045 GLU A CA 1
ATOM 8322 C C . GLU A 1 1045 ? 7.866 -22.365 -5.580 1.00 49.50 1045 GLU A C 1
ATOM 8324 O O . GLU A 1 1045 ? 7.078 -22.163 -6.499 1.00 49.50 1045 GLU A O 1
ATOM 8329 N N . SER A 1 1046 ? 8.301 -21.386 -4.774 1.00 64.38 1046 SER A N 1
ATOM 8330 C CA . SER A 1 1046 ? 7.835 -20.001 -4.869 1.00 64.38 1046 SER A CA 1
ATOM 8331 C C . SER A 1 1046 ? 8.707 -19.173 -5.808 1.00 64.38 1046 SER A C 1
ATOM 8333 O O . SER A 1 1046 ? 9.926 -19.087 -5.647 1.00 64.38 1046 SER A O 1
ATOM 8335 N N . HIS A 1 1047 ? 8.077 -18.506 -6.766 1.00 73.00 1047 HIS A N 1
ATOM 8336 C CA . HIS A 1 1047 ? 8.762 -17.769 -7.827 1.00 73.00 1047 HIS A CA 1
ATOM 8337 C C . HIS A 1 1047 ? 8.993 -16.298 -7.469 1.00 73.00 1047 HIS A C 1
ATOM 8339 O O . HIS A 1 1047 ? 9.830 -15.638 -8.086 1.00 73.00 1047 HIS A O 1
ATOM 8345 N N . ASN A 1 1048 ? 8.272 -15.782 -6.472 1.00 85.19 1048 ASN A N 1
ATOM 8346 C CA . ASN A 1 1048 ? 8.249 -14.368 -6.112 1.00 85.19 1048 ASN A CA 1
ATOM 8347 C C . ASN A 1 1048 ? 7.980 -14.147 -4.610 1.00 85.19 1048 ASN A C 1
ATOM 8349 O O . ASN A 1 1048 ? 7.620 -15.068 -3.877 1.00 85.19 1048 ASN A O 1
ATOM 8353 N N . VAL A 1 1049 ? 8.160 -12.904 -4.153 1.00 89.25 1049 VAL A N 1
ATOM 8354 C CA . VAL A 1 1049 ? 7.920 -12.500 -2.755 1.00 89.25 1049 VAL A CA 1
ATOM 8355 C C . VAL A 1 1049 ? 6.452 -12.688 -2.352 1.00 89.25 1049 VAL A C 1
ATOM 8357 O O . VAL A 1 1049 ? 6.194 -13.054 -1.208 1.00 89.25 1049 VAL A O 1
ATOM 8360 N N . GLN A 1 1050 ? 5.492 -12.457 -3.256 1.00 92.69 1050 GLN A N 1
ATOM 8361 C CA . GLN A 1 1050 ? 4.064 -12.562 -2.927 1.00 92.69 1050 GLN A CA 1
ATOM 8362 C C . GLN A 1 1050 ? 3.682 -13.983 -2.508 1.00 92.69 1050 GLN A C 1
ATOM 8364 O O . GLN A 1 1050 ? 3.085 -14.141 -1.454 1.00 92.69 1050 GLN A O 1
ATOM 8369 N N . GLU A 1 1051 ? 4.077 -15.008 -3.265 1.00 88.31 1051 GLU A N 1
ATOM 8370 C CA . GLU A 1 1051 ? 3.794 -16.414 -2.930 1.00 88.31 1051 GLU A CA 1
ATOM 8371 C C . GLU A 1 1051 ? 4.374 -16.812 -1.565 1.00 88.31 1051 GLU A C 1
ATOM 8373 O O . GLU A 1 1051 ? 3.715 -17.488 -0.774 1.00 88.31 1051 GLU A O 1
ATOM 8378 N N . MET A 1 1052 ? 5.588 -16.343 -1.247 1.00 86.31 1052 MET A N 1
ATOM 8379 C CA . MET A 1 1052 ? 6.209 -16.601 0.056 1.00 86.31 1052 MET A CA 1
ATOM 8380 C C . MET A 1 1052 ? 5.436 -15.960 1.211 1.00 86.31 1052 MET A C 1
ATOM 8382 O O . MET A 1 1052 ? 5.320 -16.547 2.287 1.00 86.31 1052 MET A O 1
ATOM 8386 N N . VAL A 1 1053 ? 4.912 -14.753 1.003 1.00 91.69 1053 VAL A N 1
ATOM 8387 C CA . VAL A 1 1053 ? 4.164 -14.021 2.028 1.00 91.69 1053 VAL A CA 1
ATOM 8388 C C . VAL A 1 1053 ? 2.722 -14.518 2.143 1.00 91.69 1053 VAL A C 1
ATOM 8390 O O . VAL A 1 1053 ? 2.217 -14.654 3.259 1.00 91.69 1053 VAL A O 1
ATOM 8393 N N . ASP A 1 1054 ? 2.077 -14.866 1.029 1.00 91.44 1054 ASP A N 1
ATOM 8394 C CA . ASP A 1 1054 ? 0.752 -15.489 1.007 1.00 91.44 1054 ASP A CA 1
ATOM 8395 C C . ASP A 1 1054 ? 0.775 -16.765 1.848 1.00 91.44 1054 ASP A C 1
ATOM 8397 O O . ASP A 1 1054 ? -0.048 -16.917 2.748 1.00 91.44 1054 ASP A O 1
ATOM 8401 N N . HIS A 1 1055 ? 1.801 -17.608 1.680 1.00 86.69 1055 HIS A N 1
ATOM 8402 C CA . HIS A 1 1055 ? 2.002 -18.812 2.490 1.00 86.69 1055 HIS A CA 1
ATOM 8403 C C . HIS A 1 1055 ? 2.064 -18.535 4.008 1.00 86.69 1055 HIS A C 1
ATOM 8405 O O . HIS A 1 1055 ? 1.693 -19.388 4.816 1.00 86.69 1055 HIS A O 1
ATOM 8411 N N . GLN A 1 1056 ? 2.502 -17.350 4.428 1.00 88.31 1056 GLN A N 1
ATOM 8412 C CA . GLN A 1 1056 ? 2.580 -16.963 5.842 1.00 88.31 1056 GLN A CA 1
ATOM 8413 C C . GLN A 1 1056 ? 1.334 -16.214 6.341 1.00 88.31 1056 GLN A C 1
ATOM 8415 O O . GLN A 1 1056 ? 1.259 -15.855 7.516 1.00 88.31 1056 GLN A O 1
ATOM 8420 N N . THR A 1 1057 ? 0.343 -15.995 5.477 1.00 91.81 1057 THR A N 1
ATOM 8421 C CA . THR A 1 1057 ? -0.866 -15.227 5.787 1.00 91.81 1057 THR A CA 1
ATOM 8422 C C . THR A 1 1057 ? -1.974 -16.137 6.314 1.00 91.81 1057 THR A C 1
ATOM 8424 O O . THR A 1 1057 ? -2.355 -17.104 5.657 1.00 91.81 1057 THR A O 1
ATOM 8427 N N . ARG A 1 1058 ? -2.512 -15.809 7.497 1.00 91.25 1058 ARG A N 1
ATOM 8428 C CA . ARG A 1 1058 ? -3.539 -16.592 8.209 1.00 91.25 1058 ARG A CA 1
ATOM 8429 C C . ARG A 1 1058 ? -4.873 -16.697 7.458 1.00 91.25 1058 ARG A C 1
ATOM 8431 O O . ARG A 1 1058 ? -5.478 -17.761 7.457 1.00 91.25 1058 ARG A O 1
ATOM 8438 N N . TYR A 1 1059 ? -5.351 -15.606 6.867 1.00 92.19 1059 TYR A N 1
ATOM 8439 C CA . TYR A 1 1059 ? -6.660 -15.552 6.206 1.00 92.19 1059 TYR A CA 1
ATOM 8440 C C . TYR A 1 1059 ? -6.483 -15.513 4.693 1.00 92.19 1059 TYR A C 1
ATOM 8442 O O . TYR A 1 1059 ? -5.725 -14.686 4.177 1.00 92.19 1059 TYR A O 1
ATOM 8450 N N . GLY A 1 1060 ? -7.182 -16.386 3.982 1.00 92.75 1060 GLY A N 1
ATOM 8451 C CA . GLY A 1 1060 ? -6.977 -16.560 2.551 1.00 92.75 1060 GLY A CA 1
ATOM 8452 C C . GLY A 1 1060 ? -8.020 -17.458 1.911 1.00 92.75 1060 GLY A C 1
ATOM 8453 O O . GLY A 1 1060 ? -9.083 -17.677 2.484 1.00 92.75 1060 GLY A O 1
ATOM 8454 N N . LEU A 1 1061 ? -7.713 -17.940 0.711 1.00 90.12 1061 LEU A N 1
ATOM 8455 C CA . LEU A 1 1061 ? -8.515 -18.927 -0.012 1.00 90.12 1061 LEU A CA 1
ATOM 8456 C C . LEU A 1 1061 ? -7.609 -20.073 -0.466 1.00 90.12 1061 LEU A C 1
ATOM 8458 O O . LEU A 1 1061 ? -6.506 -19.817 -0.969 1.00 90.12 1061 LEU A O 1
ATOM 8462 N N . GLU A 1 1062 ? -8.089 -21.310 -0.353 1.00 86.19 1062 GLU A N 1
ATOM 8463 C CA . GLU A 1 1062 ? -7.452 -22.462 -0.985 1.00 86.19 1062 GLU A CA 1
ATOM 8464 C C . GLU A 1 1062 ? -7.805 -22.465 -2.487 1.00 86.19 1062 GLU A C 1
ATOM 8466 O O . GLU A 1 1062 ? -8.965 -22.581 -2.887 1.00 86.19 1062 GLU A O 1
ATOM 8471 N N . ALA A 1 1063 ? -6.800 -22.275 -3.345 1.00 78.19 1063 ALA A N 1
ATOM 8472 C CA . ALA A 1 1063 ? -6.920 -22.394 -4.802 1.00 78.19 1063 ALA A CA 1
ATOM 8473 C C . ALA A 1 1063 ? -5.990 -23.518 -5.304 1.00 78.19 1063 ALA A C 1
ATOM 8475 O O . ALA A 1 1063 ? -5.843 -24.534 -4.636 1.00 78.19 1063 ALA A O 1
ATOM 8476 N N . GLU A 1 1064 ? -5.328 -23.369 -6.460 1.00 73.62 1064 GLU A N 1
ATOM 8477 C CA . GLU A 1 1064 ? -4.201 -24.262 -6.810 1.00 73.62 1064 GLU A CA 1
ATOM 8478 C C . GLU A 1 1064 ? -3.034 -24.119 -5.813 1.00 73.62 1064 GLU A C 1
ATOM 8480 O O . GLU A 1 1064 ? -2.268 -25.055 -5.597 1.00 73.62 1064 GLU A O 1
ATOM 8485 N N . GLN A 1 1065 ? -2.919 -22.937 -5.203 1.00 80.75 1065 GLN A N 1
ATOM 8486 C CA . GLN A 1 1065 ? -2.024 -22.604 -4.101 1.00 80.75 1065 GLN A CA 1
ATOM 8487 C C . GLN A 1 1065 ? -2.760 -21.670 -3.134 1.00 80.75 1065 GLN A C 1
ATOM 8489 O O . GLN A 1 1065 ? -3.722 -21.001 -3.519 1.00 80.75 1065 GLN A O 1
ATOM 8494 N N . TRP A 1 1066 ? -2.296 -21.606 -1.887 1.00 89.44 1066 TRP A N 1
ATOM 8495 C CA . TRP A 1 1066 ? -2.852 -20.709 -0.876 1.00 89.44 1066 TRP A CA 1
ATOM 8496 C C . TRP A 1 1066 ? -2.661 -19.237 -1.260 1.00 89.44 1066 TRP A C 1
ATOM 8498 O O . TRP A 1 1066 ? -1.536 -18.801 -1.510 1.00 89.44 1066 TRP A O 1
ATOM 8508 N N . VAL A 1 1067 ? -3.753 -18.468 -1.266 1.00 90.88 1067 VAL A N 1
ATOM 8509 C CA . VAL A 1 1067 ? -3.748 -17.040 -1.613 1.00 90.88 1067 VAL A CA 1
ATOM 8510 C C . VAL A 1 1067 ? -4.120 -16.198 -0.396 1.00 90.88 1067 VAL A C 1
ATOM 8512 O O . VAL A 1 1067 ? -5.226 -16.323 0.129 1.00 90.88 1067 VAL A O 1
ATOM 8515 N N . GLY A 1 1068 ? -3.224 -15.301 0.023 1.00 92.62 1068 GLY A N 1
ATOM 8516 C CA . GLY A 1 1068 ? -3.432 -14.410 1.167 1.00 92.62 1068 GLY A CA 1
ATOM 8517 C C . GLY A 1 1068 ? -4.403 -13.269 0.854 1.00 92.62 1068 GLY A C 1
ATOM 8518 O O . GLY A 1 1068 ? -4.267 -12.602 -0.173 1.00 92.62 1068 GLY A O 1
ATOM 8519 N N . MET A 1 1069 ? -5.390 -13.058 1.736 1.00 94.19 1069 MET A N 1
ATOM 8520 C CA . MET A 1 1069 ? -6.376 -11.957 1.721 1.00 94.19 1069 MET A CA 1
ATOM 8521 C C . MET A 1 1069 ? -6.742 -11.432 0.312 1.00 94.19 1069 MET A C 1
ATOM 8523 O O . MET A 1 1069 ? -6.440 -10.280 -0.022 1.00 94.19 1069 MET A O 1
ATOM 8527 N N . PRO A 1 1070 ? -7.355 -12.265 -0.548 1.00 93.69 1070 PRO A N 1
ATOM 8528 C CA . PRO A 1 1070 ? -7.565 -11.916 -1.946 1.00 93.69 1070 PRO A CA 1
ATOM 8529 C C . PRO A 1 1070 ? -8.634 -10.842 -2.139 1.00 93.69 1070 PRO A C 1
ATOM 8531 O O . PRO A 1 1070 ? -9.761 -10.957 -1.659 1.00 93.69 1070 PRO A O 1
ATOM 8534 N N . LEU A 1 1071 ? -8.298 -9.821 -2.927 1.00 94.88 1071 LEU A N 1
ATOM 8535 C CA . LEU A 1 1071 ? -9.234 -8.793 -3.370 1.00 94.88 1071 LEU A CA 1
ATOM 8536 C C . LEU A 1 1071 ? -10.015 -9.302 -4.586 1.00 94.88 1071 LEU A C 1
ATOM 8538 O O . LEU A 1 1071 ? -9.427 -9.563 -5.635 1.00 94.88 1071 LEU A O 1
ATOM 8542 N N . VAL A 1 1072 ? -11.339 -9.414 -4.469 1.00 92.81 1072 VAL A N 1
ATOM 8543 C CA . VAL A 1 1072 ? -12.181 -10.036 -5.511 1.00 92.81 1072 VAL A CA 1
ATOM 8544 C C . VAL A 1 1072 ? -13.049 -9.049 -6.295 1.00 92.81 1072 VAL A C 1
ATOM 8546 O O . VAL A 1 1072 ? -13.491 -9.368 -7.395 1.00 92.81 1072 VAL A O 1
ATOM 8549 N N . VAL A 1 1073 ? -13.276 -7.836 -5.783 1.00 93.06 1073 VAL A N 1
ATOM 8550 C CA . VAL A 1 1073 ? -14.153 -6.842 -6.425 1.00 93.06 1073 VAL A CA 1
ATOM 8551 C C . VAL A 1 1073 ? -13.381 -5.996 -7.440 1.00 93.06 1073 VAL A C 1
ATOM 8553 O O . VAL A 1 1073 ? -12.562 -5.153 -7.075 1.00 93.06 1073 VAL A O 1
ATOM 8556 N N . HIS A 1 1074 ? -13.672 -6.181 -8.725 1.00 91.44 1074 HIS A N 1
ATOM 8557 C CA . HIS A 1 1074 ? -13.028 -5.508 -9.852 1.00 91.44 1074 HIS A CA 1
ATOM 8558 C C . HIS A 1 1074 ? -13.835 -4.318 -10.366 1.00 91.44 1074 HIS A C 1
ATOM 8560 O O . HIS A 1 1074 ? -15.008 -4.462 -10.701 1.00 91.44 1074 HIS A O 1
ATOM 8566 N N . ARG A 1 1075 ? -13.191 -3.153 -10.511 1.00 87.94 1075 ARG A N 1
ATOM 8567 C CA . ARG A 1 1075 ? -13.857 -1.894 -10.913 1.00 87.94 1075 ARG A CA 1
ATOM 8568 C C . ARG A 1 1075 ? -13.289 -1.248 -12.183 1.00 87.94 1075 ARG A C 1
ATOM 8570 O O . ARG A 1 1075 ? -13.638 -0.115 -12.501 1.00 87.94 1075 ARG A O 1
ATOM 8577 N N . ARG A 1 1076 ? -12.365 -1.920 -12.887 1.00 87.69 1076 ARG A N 1
ATOM 8578 C CA . ARG A 1 1076 ? -11.599 -1.316 -13.999 1.00 87.69 1076 ARG A CA 1
ATOM 8579 C C . ARG A 1 1076 ? -12.075 -1.705 -15.397 1.00 87.69 1076 ARG A C 1
ATOM 8581 O O . ARG A 1 1076 ? -12.188 -0.833 -16.249 1.00 87.69 1076 ARG A O 1
ATOM 8588 N N . CYS A 1 1077 ? -12.195 -3.003 -15.670 1.00 90.38 1077 CYS A N 1
ATOM 8589 C CA . CYS A 1 1077 ? -12.337 -3.522 -17.036 1.00 90.38 1077 CYS A CA 1
ATOM 8590 C C . CYS A 1 1077 ? -13.803 -3.788 -17.371 1.00 90.38 1077 CYS A C 1
ATOM 8592 O O . CYS A 1 1077 ? -14.528 -4.399 -16.586 1.00 90.38 1077 CYS A O 1
ATOM 8594 N N . GLU A 1 1078 ? -14.192 -3.375 -18.569 1.00 90.62 1078 GLU A N 1
ATOM 8595 C CA . GLU A 1 1078 ? -15.456 -3.700 -19.220 1.00 90.62 1078 GLU A CA 1
ATOM 8596 C C . GLU A 1 1078 ? -15.477 -5.155 -19.753 1.00 90.62 1078 GLU A C 1
ATOM 8598 O O . GLU A 1 1078 ? -14.445 -5.833 -19.811 1.00 90.62 1078 GLU A O 1
ATOM 8603 N N . GLU A 1 1079 ? -16.655 -5.652 -20.162 1.00 90.12 1079 GLU A N 1
ATOM 8604 C CA . GLU A 1 1079 ? -16.722 -6.910 -20.927 1.00 90.12 1079 GLU A CA 1
ATOM 8605 C C . GLU A 1 1079 ? -16.165 -6.722 -22.350 1.00 90.12 1079 GLU A C 1
ATOM 8607 O O . GLU A 1 1079 ? -16.356 -5.659 -22.945 1.00 90.12 1079 GLU A O 1
ATOM 8612 N N . PRO A 1 1080 ? -15.546 -7.754 -22.953 1.00 92.81 1080 PRO A N 1
ATOM 8613 C CA . PRO A 1 1080 ? -15.291 -9.089 -22.395 1.00 92.81 1080 PRO A CA 1
ATOM 8614 C C . PRO A 1 1080 ? -13.968 -9.199 -21.617 1.00 92.81 1080 PRO A C 1
ATOM 8616 O O . PRO A 1 1080 ? -13.624 -10.284 -21.161 1.00 92.81 1080 PRO A O 1
ATOM 8619 N N . MET A 1 1081 ? -13.194 -8.115 -21.473 1.00 93.50 1081 MET A N 1
ATOM 8620 C CA . MET A 1 1081 ? -11.860 -8.160 -20.856 1.00 93.50 1081 MET A CA 1
ATOM 8621 C C . MET A 1 1081 ? -11.903 -8.663 -19.412 1.00 93.50 1081 MET A C 1
ATOM 8623 O O . MET A 1 1081 ? -11.034 -9.439 -19.021 1.00 93.50 1081 MET A O 1
ATOM 8627 N N . PHE A 1 1082 ? -12.917 -8.255 -18.640 1.00 93.31 1082 PHE A N 1
ATOM 8628 C CA . PHE A 1 1082 ? -13.136 -8.780 -17.292 1.00 93.31 1082 PHE A CA 1
ATOM 8629 C C . PHE A 1 1082 ? -13.310 -10.303 -17.294 1.00 93.31 1082 PHE A C 1
ATOM 8631 O O . PHE A 1 1082 ? -12.527 -10.988 -16.635 1.00 93.31 1082 PHE A O 1
ATOM 8638 N N . SER A 1 1083 ? -14.279 -10.831 -18.053 1.00 93.75 1083 SER A N 1
ATOM 8639 C CA . SER A 1 1083 ? -14.542 -12.276 -18.104 1.00 93.75 1083 SER A CA 1
ATOM 8640 C C . SER A 1 1083 ? -13.331 -13.065 -18.607 1.00 93.75 1083 SER A C 1
ATOM 8642 O O . SER A 1 1083 ? -12.971 -14.068 -17.996 1.00 93.75 1083 SER A O 1
ATOM 8644 N N . ILE A 1 1084 ? -12.637 -12.563 -19.640 1.00 93.81 1084 ILE A N 1
ATOM 8645 C CA . ILE A 1 1084 ? -11.409 -13.178 -20.171 1.00 93.81 1084 ILE A CA 1
ATOM 8646 C C . ILE A 1 1084 ? -10.350 -13.313 -19.071 1.00 93.81 1084 ILE A C 1
ATOM 8648 O O . ILE A 1 1084 ? -9.816 -14.400 -18.873 1.00 93.81 1084 ILE A O 1
ATOM 8652 N N . CYS A 1 1085 ? -10.036 -12.235 -18.344 1.00 93.06 1085 CYS A N 1
ATOM 8653 C CA . CYS A 1 1085 ? -9.052 -12.296 -17.259 1.00 93.06 1085 CYS A CA 1
ATOM 8654 C C . CYS A 1 1085 ? -9.515 -13.213 -16.119 1.00 93.06 1085 CYS A C 1
ATOM 8656 O O . CYS A 1 1085 ? -8.721 -14.006 -15.616 1.00 93.06 1085 CYS A O 1
ATOM 8658 N N . ASN A 1 1086 ? -10.781 -13.105 -15.708 1.00 93.31 1086 ASN A N 1
ATOM 8659 C CA . ASN A 1 1086 ? -11.315 -13.836 -14.561 1.00 93.31 1086 ASN A CA 1
ATOM 8660 C C . ASN A 1 1086 ? -11.297 -15.354 -14.775 1.00 93.31 1086 ASN A C 1
ATOM 8662 O O . ASN A 1 1086 ? -10.879 -16.095 -13.888 1.00 93.31 1086 ASN A O 1
ATOM 8666 N N . GLU A 1 1087 ? -11.684 -15.812 -15.965 1.00 91.81 1087 GLU A N 1
ATOM 8667 C CA . GLU A 1 1087 ? -11.654 -17.229 -16.331 1.00 91.81 1087 GLU A CA 1
ATOM 8668 C C . GLU A 1 1087 ? -10.219 -17.730 -16.552 1.00 91.81 1087 GLU A C 1
ATOM 8670 O O . GLU A 1 1087 ? -9.843 -18.782 -16.042 1.00 91.81 1087 GLU A O 1
ATOM 8675 N N . MET A 1 1088 ? -9.389 -16.953 -17.257 1.00 90.19 1088 MET A N 1
ATOM 8676 C CA . MET A 1 1088 ? -8.036 -17.368 -17.641 1.00 90.19 1088 MET A CA 1
ATOM 8677 C C . MET A 1 1088 ? -7.049 -17.433 -16.465 1.00 90.19 1088 MET A C 1
ATOM 8679 O O . MET A 1 1088 ? -6.146 -18.268 -16.493 1.00 90.19 1088 MET A O 1
ATOM 8683 N N . ALA A 1 1089 ? -7.164 -16.528 -15.484 1.00 89.81 1089 ALA A N 1
ATOM 8684 C CA . ALA A 1 1089 ? -6.134 -16.318 -14.460 1.00 89.81 1089 ALA A CA 1
ATOM 8685 C C . ALA A 1 1089 ? -6.632 -16.385 -13.007 1.00 89.81 1089 ALA A C 1
ATOM 8687 O O . ALA A 1 1089 ? -5.814 -16.522 -12.103 1.00 89.81 1089 ALA A O 1
ATOM 8688 N N . TYR A 1 1090 ? -7.941 -16.278 -12.755 1.00 90.69 1090 TYR A N 1
ATOM 8689 C CA . TYR A 1 1090 ? -8.471 -16.141 -11.390 1.00 90.69 1090 TYR A CA 1
ATOM 8690 C C . TYR A 1 1090 ? -9.579 -17.148 -11.057 1.00 90.69 1090 TYR A C 1
ATOM 8692 O O . TYR A 1 1090 ? -10.272 -16.984 -10.054 1.00 90.69 1090 TYR A O 1
ATOM 8700 N N . SER A 1 1091 ? -9.750 -18.190 -11.875 1.00 87.62 1091 SER A N 1
ATOM 8701 C CA . SER A 1 1091 ? -10.710 -19.284 -11.652 1.00 87.62 1091 SER A CA 1
ATOM 8702 C C . SER A 1 1091 ? -12.149 -18.809 -11.400 1.00 87.62 1091 SER A C 1
ATOM 8704 O O . SER A 1 1091 ? -12.884 -19.414 -10.626 1.00 87.62 1091 SER A O 1
ATOM 8706 N N . GLY A 1 1092 ? -12.549 -17.692 -12.017 1.00 89.25 1092 GLY A N 1
ATOM 8707 C CA . GLY A 1 1092 ? -13.892 -17.123 -11.883 1.00 89.25 1092 GLY A CA 1
ATOM 8708 C C . GLY A 1 1092 ? -14.180 -16.415 -10.552 1.00 89.25 1092 GLY A C 1
ATOM 8709 O O . GLY A 1 1092 ? -15.311 -15.980 -10.347 1.00 89.25 1092 GLY A O 1
ATOM 8710 N N . ARG A 1 1093 ? -13.194 -16.266 -9.655 1.00 88.56 1093 ARG A N 1
ATOM 8711 C CA . ARG A 1 1093 ? -13.412 -15.750 -8.289 1.00 88.56 1093 ARG A CA 1
ATOM 8712 C C . ARG A 1 1093 ? -13.663 -14.244 -8.197 1.00 88.56 1093 ARG A C 1
ATOM 8714 O O . ARG A 1 1093 ? -14.136 -13.777 -7.166 1.00 88.56 1093 ARG A O 1
ATOM 8721 N N . MET A 1 1094 ? -13.299 -13.463 -9.218 1.00 92.19 1094 MET A N 1
ATOM 8722 C CA . MET A 1 1094 ? -13.547 -12.019 -9.201 1.00 92.19 1094 MET A CA 1
ATOM 8723 C C . MET A 1 1094 ? -15.006 -11.706 -9.534 1.00 92.19 1094 MET A C 1
ATOM 8725 O O . MET A 1 1094 ? -15.639 -12.394 -10.332 1.00 92.19 1094 MET A O 1
ATOM 8729 N N . VAL A 1 1095 ? -15.502 -10.596 -8.995 1.00 92.25 1095 VAL A N 1
ATOM 8730 C CA . VAL A 1 1095 ? -16.809 -10.018 -9.322 1.00 92.25 1095 VAL A CA 1
ATOM 8731 C C . VAL A 1 1095 ? -16.625 -8.620 -9.889 1.00 92.25 1095 VAL A C 1
ATOM 8733 O O . VAL A 1 1095 ? -15.749 -7.872 -9.456 1.00 92.25 1095 VAL A O 1
ATOM 8736 N N . ARG A 1 1096 ? -17.434 -8.251 -10.880 1.00 90.25 1096 ARG A N 1
ATOM 8737 C CA . ARG A 1 1096 ? -17.372 -6.920 -11.486 1.00 90.25 1096 ARG A CA 1
ATOM 8738 C C . ARG A 1 1096 ? -18.332 -5.975 -10.773 1.00 90.25 1096 ARG A C 1
ATOM 8740 O O . ARG A 1 1096 ? -19.521 -6.261 -10.708 1.00 90.25 1096 ARG A O 1
ATOM 8747 N N . ALA A 1 1097 ? -17.817 -4.833 -10.336 1.00 85.44 1097 ALA A N 1
ATOM 8748 C CA . ALA A 1 1097 ? -18.558 -3.758 -9.687 1.00 85.44 1097 ALA A CA 1
ATOM 8749 C C . ALA A 1 1097 ? -18.425 -2.446 -10.476 1.00 85.44 1097 ALA A C 1
ATOM 8751 O O . ALA A 1 1097 ? -17.358 -2.148 -11.020 1.00 85.44 1097 ALA A O 1
ATOM 8752 N N . GLY A 1 1098 ? -19.484 -1.635 -10.513 1.00 72.06 1098 GLY A N 1
ATOM 8753 C CA . GLY A 1 1098 ? -19.497 -0.328 -11.187 1.00 72.06 1098 GLY A CA 1
ATOM 8754 C C . GLY A 1 1098 ? -20.706 -0.091 -12.098 1.00 72.06 1098 GLY A C 1
ATOM 8755 O O . GLY A 1 1098 ? -21.470 -1.003 -12.400 1.00 72.06 1098 GLY A O 1
ATOM 8756 N N . ALA A 1 1099 ? -20.884 1.166 -12.521 1.00 60.94 1099 ALA A N 1
ATOM 8757 C CA . ALA A 1 1099 ? -22.017 1.592 -13.344 1.00 60.94 1099 ALA A CA 1
ATOM 8758 C C . ALA A 1 1099 ? -22.024 0.937 -14.740 1.00 60.94 1099 ALA A C 1
ATOM 8760 O O . ALA A 1 1099 ? -20.972 0.617 -15.298 1.00 60.94 1099 ALA A O 1
ATOM 8761 N N . GLU A 1 1100 ? -23.221 0.775 -15.312 1.00 59.16 1100 GLU A N 1
ATOM 8762 C CA . GLU A 1 1100 ? -23.407 0.262 -16.672 1.00 59.16 1100 GLU A CA 1
ATOM 8763 C C . GLU A 1 1100 ? -22.690 1.121 -17.731 1.00 59.16 1100 GLU A C 1
ATOM 8765 O O . GLU A 1 1100 ? -22.443 2.316 -17.550 1.00 59.16 1100 GLU A O 1
ATOM 8770 N N . HIS A 1 1101 ? -22.353 0.487 -18.859 1.00 61.94 1101 HIS A N 1
ATOM 8771 C CA . HIS A 1 1101 ? -21.545 1.066 -19.933 1.00 61.94 1101 HIS A CA 1
ATOM 8772 C C . HIS A 1 1101 ? -22.053 2.425 -20.416 1.00 61.94 1101 HIS A C 1
ATOM 8774 O O . HIS A 1 1101 ? -23.143 2.541 -20.977 1.00 61.94 1101 HIS A O 1
ATOM 8780 N N . THR A 1 1102 ? -21.173 3.423 -20.377 1.00 67.81 1102 THR A N 1
ATOM 8781 C CA . THR A 1 1102 ? -21.272 4.548 -21.310 1.00 67.81 1102 THR A CA 1
ATOM 8782 C C . THR A 1 1102 ? -20.733 4.097 -22.674 1.00 67.81 1102 THR A C 1
ATOM 8784 O O . THR A 1 1102 ? -19.721 3.393 -22.724 1.00 67.81 1102 THR A O 1
ATOM 8787 N N . PRO A 1 1103 ? -21.348 4.473 -23.808 1.00 75.69 1103 PRO A N 1
ATOM 8788 C CA . PRO A 1 1103 ? -20.783 4.186 -25.126 1.00 75.69 1103 PRO A CA 1
ATOM 8789 C C . PRO A 1 1103 ? -19.389 4.818 -25.293 1.00 75.69 1103 PRO A C 1
ATOM 8791 O O . PRO A 1 1103 ? -19.163 5.963 -24.900 1.00 75.69 1103 PRO A O 1
ATOM 8794 N N . CYS A 1 1104 ? -18.422 4.088 -25.859 1.00 82.06 1104 CYS A N 1
ATOM 8795 C CA . CYS A 1 1104 ? -17.179 4.690 -26.358 1.00 82.06 1104 CYS A CA 1
ATOM 8796 C C . CYS A 1 1104 ? -17.518 5.386 -27.668 1.00 82.06 1104 CYS A C 1
ATOM 8798 O O . CYS A 1 1104 ? -17.836 4.678 -28.617 1.00 82.06 1104 CYS A O 1
ATOM 8800 N N . LEU A 1 1105 ? -17.470 6.712 -27.737 1.00 88.81 1105 LEU A N 1
ATOM 8801 C CA . LEU A 1 1105 ? -17.778 7.451 -28.961 1.00 88.81 1105 LEU A CA 1
ATOM 8802 C C . LEU A 1 1105 ? -16.504 8.038 -29.565 1.00 88.81 1105 LEU A C 1
ATOM 8804 O O . LEU A 1 1105 ? -15.592 8.420 -28.832 1.00 88.81 1105 LEU A O 1
ATOM 8808 N N . TYR A 1 1106 ? -16.460 8.131 -30.891 1.00 88.62 1106 TYR A N 1
ATOM 8809 C CA . TYR A 1 1106 ? -15.511 9.017 -31.558 1.00 88.62 1106 TYR A CA 1
ATOM 8810 C C . TYR A 1 1106 ? -15.840 10.469 -31.191 1.00 88.62 1106 TYR A C 1
ATOM 8812 O O . TYR A 1 1106 ? -17.008 10.870 -31.205 1.00 88.62 1106 TYR A O 1
ATOM 8820 N N . MET A 1 1107 ? -14.809 11.242 -30.855 1.00 87.12 1107 MET A N 1
ATOM 8821 C CA . MET A 1 1107 ? -14.945 12.607 -30.333 1.00 87.12 1107 MET A CA 1
ATOM 8822 C C . MET A 1 1107 ? -14.876 13.674 -31.428 1.00 87.12 1107 MET A C 1
ATOM 8824 O O . MET A 1 1107 ? -15.202 14.827 -31.172 1.00 87.12 1107 MET A O 1
ATOM 8828 N N . ALA A 1 1108 ? -14.425 13.309 -32.631 1.00 84.94 1108 ALA A N 1
ATOM 8829 C CA . ALA A 1 1108 ? -14.308 14.215 -33.765 1.00 84.94 1108 ALA A CA 1
ATOM 8830 C C . ALA A 1 1108 ? -14.364 13.460 -35.107 1.00 84.94 1108 ALA A C 1
ATOM 8832 O O . ALA A 1 1108 ? -14.416 12.228 -35.162 1.00 84.94 1108 ALA A O 1
ATOM 8833 N N . GLY A 1 1109 ? -14.316 14.215 -36.206 1.00 82.44 1109 GLY A N 1
ATOM 8834 C CA . GLY A 1 1109 ? -14.207 13.682 -37.564 1.00 82.44 1109 GLY A CA 1
ATOM 8835 C C . GLY A 1 1109 ? -15.540 13.210 -38.152 1.00 82.44 1109 GLY A C 1
ATOM 8836 O O . GLY A 1 1109 ? -16.615 13.467 -37.623 1.00 82.44 1109 GLY A O 1
ATOM 8837 N N . THR A 1 1110 ? -15.484 12.490 -39.277 1.00 81.12 1110 THR A N 1
ATOM 8838 C CA . THR A 1 1110 ? -16.686 12.009 -39.999 1.00 81.12 1110 THR A CA 1
ATOM 8839 C C . THR A 1 1110 ? -17.515 10.987 -39.217 1.00 81.12 1110 THR A C 1
ATOM 8841 O O . THR A 1 1110 ? -18.623 10.648 -39.633 1.00 81.12 1110 THR A O 1
ATOM 8844 N N . LYS A 1 1111 ? -16.977 10.496 -38.096 1.00 85.19 1111 LYS A N 1
ATOM 8845 C CA . LYS A 1 1111 ? -17.593 9.512 -37.208 1.00 85.19 1111 LYS A CA 1
ATOM 8846 C C . LYS A 1 1111 ? -17.965 10.085 -35.840 1.00 85.19 1111 LYS A C 1
ATOM 8848 O O . LYS A 1 1111 ? -18.295 9.306 -34.955 1.00 85.19 1111 LYS A O 1
ATOM 8853 N N . GLU A 1 1112 ? -17.915 11.402 -35.645 1.00 89.88 1112 GLU A N 1
ATOM 8854 C CA . GLU A 1 1112 ? -18.251 12.033 -34.363 1.00 89.88 1112 GLU A CA 1
ATOM 8855 C C . GLU A 1 1112 ? -19.611 11.550 -33.826 1.00 89.88 1112 GLU A C 1
ATOM 8857 O O . GLU A 1 1112 ? -20.603 11.476 -34.555 1.00 89.88 1112 GLU A O 1
ATOM 8862 N N . GLY A 1 1113 ? -19.645 11.156 -32.551 1.00 87.62 1113 GLY A N 1
ATOM 8863 C CA . GLY A 1 1113 ? -20.844 10.617 -31.903 1.00 87.62 1113 GLY A CA 1
ATOM 8864 C C . GLY A 1 1113 ? -21.195 9.170 -32.278 1.00 87.62 1113 GLY A C 1
ATOM 8865 O O . GLY A 1 1113 ? -22.124 8.605 -31.700 1.00 87.62 1113 GLY A O 1
ATOM 8866 N N . ILE A 1 1114 ? -20.458 8.533 -33.195 1.00 91.06 1114 ILE A N 1
ATOM 8867 C CA . ILE A 1 1114 ? -20.599 7.106 -33.513 1.00 91.06 1114 ILE A CA 1
ATOM 8868 C C . ILE A 1 1114 ? -19.828 6.279 -32.484 1.00 91.06 1114 ILE A C 1
ATOM 8870 O O . ILE A 1 1114 ? -18.735 6.647 -32.052 1.00 91.06 1114 ILE A O 1
ATOM 8874 N N . ALA A 1 1115 ? -20.386 5.130 -32.105 1.00 89.56 1115 ALA A N 1
ATOM 8875 C CA . ALA A 1 1115 ? -19.718 4.208 -31.203 1.00 89.56 1115 ALA A CA 1
ATOM 8876 C C . ALA A 1 1115 ? -18.471 3.575 -31.844 1.00 89.56 1115 ALA A C 1
ATOM 8878 O O . ALA A 1 1115 ? -18.521 3.025 -32.947 1.00 89.56 1115 ALA A O 1
ATOM 8879 N N . ILE A 1 1116 ? -17.364 3.597 -31.106 1.00 90.50 1116 ILE A N 1
ATOM 8880 C CA . ILE A 1 1116 ? -16.140 2.863 -31.415 1.00 90.50 1116 ILE A CA 1
ATOM 8881 C C . ILE A 1 1116 ? -16.472 1.362 -31.470 1.00 90.50 1116 ILE A C 1
ATOM 8883 O O . ILE A 1 1116 ? -17.160 0.864 -30.564 1.00 90.50 1116 ILE A O 1
ATOM 8887 N N . PRO A 1 1117 ? -15.982 0.622 -32.488 1.00 90.31 1117 PRO A N 1
ATOM 8888 C CA . PRO A 1 1117 ? -16.275 -0.798 -32.653 1.00 90.31 1117 PRO A CA 1
ATOM 8889 C C . PRO A 1 1117 ? -16.045 -1.618 -31.373 1.00 90.31 1117 PRO A C 1
ATOM 8891 O O . PRO A 1 1117 ? -15.075 -1.361 -30.657 1.00 90.31 1117 PRO A O 1
ATOM 8894 N N . PRO A 1 1118 ? -16.892 -2.621 -31.074 1.00 92.00 1118 PRO A N 1
ATOM 8895 C CA . PRO A 1 1118 ? -16.688 -3.482 -29.913 1.00 92.00 1118 PRO A CA 1
ATOM 8896 C C . PRO A 1 1118 ? -15.372 -4.264 -30.024 1.00 92.00 1118 PRO A C 1
ATOM 8898 O O . PRO A 1 1118 ? -14.840 -4.444 -31.125 1.00 92.00 1118 PRO A O 1
ATOM 8901 N N . SER A 1 1119 ? -14.872 -4.737 -28.880 1.00 95.31 1119 SER A N 1
ATOM 8902 C CA . SER A 1 1119 ? -13.677 -5.584 -28.793 1.00 95.31 1119 SER A CA 1
ATOM 8903 C C . SER A 1 1119 ? -13.768 -6.771 -29.757 1.00 95.31 1119 SER A C 1
ATOM 8905 O O . SER A 1 1119 ? -14.830 -7.380 -29.893 1.00 95.31 1119 SER A O 1
ATOM 8907 N N . CYS A 1 1120 ? -12.678 -7.080 -30.460 1.00 96.19 1120 CYS A N 1
ATOM 8908 C CA . CYS A 1 1120 ? -12.639 -8.149 -31.462 1.00 96.19 1120 CYS A CA 1
ATOM 8909 C C . CYS A 1 1120 ? -11.212 -8.642 -31.739 1.00 96.19 1120 CYS A C 1
ATOM 8911 O O . CYS A 1 1120 ? -10.227 -7.997 -31.371 1.00 96.19 1120 CYS A O 1
ATOM 8913 N N . TRP A 1 1121 ? -11.122 -9.785 -32.415 1.00 97.06 1121 TRP A N 1
ATOM 8914 C CA . TRP A 1 1121 ? -9.883 -10.319 -32.971 1.00 97.06 1121 TRP A CA 1
ATOM 8915 C C . TRP A 1 1121 ? -9.861 -10.089 -34.488 1.00 97.06 1121 TRP A C 1
ATOM 8917 O O . TRP A 1 1121 ? -10.719 -10.601 -35.205 1.00 97.06 1121 TRP A O 1
ATOM 8927 N N . TYR A 1 1122 ? -8.875 -9.349 -34.990 1.00 96.12 1122 TYR A N 1
ATOM 8928 C CA . TYR A 1 1122 ? -8.601 -9.191 -36.418 1.00 96.12 1122 TYR A CA 1
ATOM 8929 C C . TYR A 1 1122 ? -7.738 -10.362 -36.910 1.00 96.12 1122 TYR A C 1
ATOM 8931 O O . TYR A 1 1122 ? -6.549 -10.438 -36.587 1.00 96.12 1122 TYR A O 1
ATOM 8939 N N . ASP A 1 1123 ? -8.345 -11.294 -37.655 1.00 94.75 1123 ASP A N 1
ATOM 8940 C CA . ASP A 1 1123 ? -7.674 -12.498 -38.162 1.00 94.75 1123 ASP A CA 1
ATOM 8941 C C . ASP A 1 1123 ? -6.820 -12.181 -39.391 1.00 94.75 1123 ASP A C 1
ATOM 8943 O O . ASP A 1 1123 ? -7.340 -11.913 -40.473 1.00 94.75 1123 ASP A O 1
ATOM 8947 N N . ILE A 1 1124 ? -5.496 -12.218 -39.230 1.00 91.50 1124 ILE A N 1
ATOM 8948 C CA . ILE A 1 1124 ? -4.541 -11.905 -40.300 1.00 91.50 1124 ILE A CA 1
ATOM 8949 C C . ILE A 1 1124 ? -3.859 -13.193 -40.790 1.00 91.50 1124 ILE A C 1
ATOM 8951 O O . ILE A 1 1124 ? -2.798 -13.558 -40.273 1.00 91.50 1124 ILE A O 1
ATOM 8955 N N . PRO A 1 1125 ? -4.415 -13.898 -41.794 1.00 84.50 1125 PRO A N 1
ATOM 8956 C CA . PRO A 1 1125 ? -3.835 -15.139 -42.287 1.00 84.50 1125 PRO A CA 1
ATOM 8957 C C . PRO A 1 1125 ? -2.458 -14.917 -42.926 1.00 84.50 1125 PRO A C 1
ATOM 8959 O O . PRO A 1 1125 ? -2.212 -13.926 -43.627 1.00 84.50 1125 PRO A O 1
ATOM 8962 N N . ALA A 1 1126 ? -1.562 -15.882 -42.705 1.00 72.25 1126 ALA A N 1
ATOM 8963 C CA . ALA A 1 1126 ? -0.205 -15.858 -43.244 1.00 72.25 1126 ALA A CA 1
ATOM 8964 C C . ALA A 1 1126 ? -0.217 -15.787 -44.781 1.00 72.25 1126 ALA A C 1
ATOM 8966 O O . ALA A 1 1126 ? -0.986 -16.484 -45.450 1.00 72.25 1126 ALA A O 1
ATOM 8967 N N . GLY A 1 1127 ? 0.635 -14.931 -45.352 1.00 68.25 1127 GLY A N 1
ATOM 8968 C CA . GLY A 1 1127 ? 0.853 -14.901 -46.799 1.00 68.25 1127 GLY A CA 1
ATOM 8969 C C . GLY A 1 1127 ? 1.646 -16.123 -47.299 1.00 68.25 1127 GLY A C 1
ATOM 8970 O O . GLY A 1 1127 ? 2.439 -16.667 -46.533 1.00 68.25 1127 GLY A O 1
ATOM 8971 N N . PRO A 1 1128 ? 1.510 -16.521 -48.582 1.00 56.78 1128 PRO A N 1
ATOM 8972 C CA . PRO A 1 1128 ? 2.291 -17.620 -49.170 1.00 56.78 1128 PRO A CA 1
ATOM 8973 C C . PRO A 1 1128 ? 3.817 -17.423 -49.086 1.00 56.78 1128 PRO A C 1
ATOM 8975 O O . PRO A 1 1128 ? 4.552 -18.403 -49.016 1.00 56.78 1128 PRO A O 1
ATOM 8978 N N . ASP A 1 1129 ? 4.276 -16.164 -49.044 1.00 55.03 1129 ASP A N 1
ATOM 8979 C CA . ASP A 1 1129 ? 5.693 -15.770 -49.110 1.00 55.03 1129 ASP A CA 1
ATOM 8980 C C . ASP A 1 1129 ? 6.280 -15.281 -47.763 1.00 55.03 1129 ASP A C 1
ATOM 8982 O O . ASP A 1 1129 ? 7.422 -14.821 -47.703 1.00 55.03 1129 ASP A O 1
ATOM 8986 N N . GLU A 1 1130 ? 5.532 -15.357 -46.653 1.00 60.38 1130 GLU A N 1
ATOM 8987 C CA . GLU A 1 1130 ? 6.010 -14.930 -45.324 1.00 60.38 1130 GLU A CA 1
ATOM 8988 C C . GLU A 1 1130 ? 6.915 -16.003 -44.676 1.00 60.38 1130 GLU A C 1
ATOM 8990 O O . GLU A 1 1130 ? 6.531 -16.697 -43.741 1.00 60.38 1130 GLU A O 1
ATOM 8995 N N . ILE A 1 1131 ? 8.158 -16.128 -45.162 1.00 51.94 1131 ILE A N 1
ATOM 8996 C CA . ILE A 1 1131 ? 9.192 -17.066 -44.652 1.00 51.94 1131 ILE A CA 1
ATOM 8997 C C . ILE A 1 1131 ? 10.132 -16.366 -43.635 1.00 51.94 1131 ILE A C 1
ATOM 8999 O O . ILE A 1 1131 ? 11.272 -16.765 -43.395 1.00 51.94 1131 ILE A O 1
ATOM 9003 N N . GLY A 1 1132 ? 9.689 -15.259 -43.035 1.00 49.66 1132 GLY A N 1
ATOM 9004 C CA . GLY A 1 1132 ? 10.520 -14.448 -42.143 1.00 49.66 1132 GLY A CA 1
ATOM 9005 C C . GLY A 1 1132 ? 10.911 -15.188 -40.859 1.00 49.66 1132 GLY A C 1
ATOM 9006 O O . GLY A 1 1132 ? 10.051 -15.656 -40.124 1.00 49.66 1132 GLY A O 1
ATOM 9007 N N . LYS A 1 1133 ? 12.212 -15.222 -40.538 1.00 52.22 1133 LYS A N 1
ATOM 9008 C CA . LYS A 1 1133 ? 12.771 -15.773 -39.283 1.00 52.22 1133 LYS A CA 1
ATOM 9009 C C . LYS A 1 1133 ? 12.417 -14.968 -38.015 1.00 52.22 1133 LYS A C 1
ATOM 9011 O O . LYS A 1 1133 ? 12.873 -15.320 -36.932 1.00 52.22 1133 LYS A O 1
ATOM 9016 N N . ASN A 1 1134 ? 11.636 -13.894 -38.131 1.00 61.94 1134 ASN A N 1
ATOM 9017 C CA . ASN A 1 1134 ? 11.425 -12.932 -37.052 1.00 61.94 1134 ASN A CA 1
ATOM 9018 C C . ASN A 1 1134 ? 9.988 -13.016 -36.528 1.00 61.94 1134 ASN A C 1
ATOM 9020 O O . ASN A 1 1134 ? 9.056 -13.157 -37.315 1.00 61.94 1134 ASN A O 1
ATOM 9024 N N . LYS A 1 1135 ? 9.815 -12.867 -35.206 1.00 73.06 1135 LYS A N 1
ATOM 9025 C CA . LYS A 1 1135 ? 8.533 -12.853 -34.469 1.00 73.06 1135 LYS A CA 1
ATOM 9026 C C . LYS A 1 1135 ? 7.674 -11.598 -34.790 1.00 73.06 1135 LYS A C 1
ATOM 9028 O O . LYS A 1 1135 ? 7.174 -10.930 -33.894 1.00 73.06 1135 LYS A O 1
ATOM 9033 N N . TRP A 1 1136 ? 7.575 -11.216 -36.069 1.00 82.69 1136 TRP A N 1
ATOM 9034 C CA . TRP A 1 1136 ? 6.897 -10.023 -36.591 1.00 82.69 1136 TRP A CA 1
ATOM 9035 C C . TRP A 1 1136 ? 6.313 -10.282 -37.987 1.00 82.69 1136 TRP A C 1
ATOM 9037 O O . TRP A 1 1136 ? 7.020 -10.787 -38.861 1.00 82.69 1136 TRP A O 1
ATOM 9047 N N . ARG A 1 1137 ? 5.061 -9.861 -38.223 1.00 83.62 1137 ARG A N 1
ATOM 9048 C CA . ARG A 1 1137 ? 4.394 -9.944 -39.534 1.00 83.62 1137 ARG A CA 1
ATOM 9049 C C . ARG A 1 1137 ? 4.039 -8.567 -40.069 1.00 83.62 1137 ARG A C 1
ATOM 9051 O O . ARG A 1 1137 ? 3.496 -7.727 -39.357 1.00 83.62 1137 ARG A O 1
ATOM 9058 N N . LEU A 1 1138 ? 4.310 -8.344 -41.354 1.00 85.75 1138 LEU A N 1
ATOM 9059 C CA . LEU A 1 1138 ? 4.086 -7.040 -41.980 1.00 85.75 1138 LEU A CA 1
ATOM 9060 C C . LEU A 1 1138 ? 2.590 -6.714 -42.083 1.00 85.75 1138 LEU A C 1
ATOM 9062 O O . LEU A 1 1138 ? 2.190 -5.586 -41.811 1.00 85.75 1138 LEU A O 1
ATOM 9066 N N . LYS A 1 1139 ? 1.762 -7.708 -42.434 1.00 88.50 1139 LYS A N 1
ATOM 9067 C CA . LYS A 1 1139 ? 0.309 -7.530 -42.567 1.00 88.50 1139 LYS A CA 1
ATOM 9068 C C . LYS A 1 1139 ? -0.368 -7.162 -41.245 1.00 88.50 1139 LYS A C 1
ATOM 9070 O O . LYS A 1 1139 ? -1.242 -6.305 -41.248 1.00 88.50 1139 LYS A O 1
ATOM 9075 N N . GLU A 1 1140 ? 0.074 -7.746 -40.129 1.00 91.56 1140 GLU A N 1
ATOM 9076 C CA . GLU A 1 1140 ? -0.399 -7.362 -38.788 1.00 91.56 1140 GLU A CA 1
ATOM 9077 C C . GLU A 1 1140 ? -0.083 -5.883 -38.502 1.00 91.56 1140 GLU A C 1
ATOM 9079 O O . GLU A 1 1140 ? -0.923 -5.148 -37.986 1.00 91.56 1140 GLU A O 1
ATOM 9084 N N . GLY A 1 1141 ? 1.099 -5.413 -38.916 1.00 91.62 1141 GLY A N 1
ATOM 9085 C CA . GLY A 1 1141 ? 1.479 -4.005 -38.810 1.00 91.62 1141 GLY A CA 1
ATOM 9086 C C . GLY A 1 1141 ? 0.643 -3.054 -39.674 1.00 91.62 1141 GLY A C 1
ATOM 9087 O O . GLY A 1 1141 ? 0.336 -1.948 -39.231 1.00 91.62 1141 GLY A O 1
ATOM 9088 N N . HIS A 1 1142 ? 0.250 -3.465 -40.884 1.00 92.56 1142 HIS A N 1
ATOM 9089 C CA . HIS A 1 1142 ? -0.640 -2.665 -41.735 1.00 92.56 1142 HIS A CA 1
ATOM 9090 C C . HIS A 1 1142 ? -2.041 -2.527 -41.132 1.00 92.56 1142 HIS A C 1
ATOM 9092 O O . HIS A 1 1142 ? -2.589 -1.426 -41.133 1.00 92.56 1142 HIS A O 1
ATOM 9098 N N . GLU A 1 1143 ? -2.592 -3.609 -40.577 1.00 94.94 1143 GLU A N 1
ATOM 9099 C CA . GLU A 1 1143 ? -3.886 -3.564 -39.889 1.00 94.94 1143 GLU A CA 1
ATOM 9100 C C . GLU A 1 1143 ? -3.819 -2.631 -38.672 1.00 94.94 1143 GLU A C 1
ATOM 9102 O O . GLU A 1 1143 ? -4.664 -1.748 -38.520 1.00 94.94 1143 GLU A O 1
ATOM 9107 N N . LEU A 1 1144 ? -2.768 -2.755 -37.849 1.00 96.38 1144 LEU A N 1
ATOM 9108 C CA . LEU A 1 1144 ? -2.539 -1.852 -36.719 1.00 96.38 1144 LEU A CA 1
ATOM 9109 C C . LEU A 1 1144 ? -2.509 -0.387 -37.174 1.00 96.38 1144 LEU A C 1
ATOM 9111 O O . LEU A 1 1144 ? -3.163 0.457 -36.567 1.00 96.38 1144 LEU A O 1
ATOM 9115 N N . TYR A 1 1145 ? -1.767 -0.084 -38.242 1.00 96.31 1145 TYR A N 1
ATOM 9116 C CA . TYR A 1 1145 ? -1.670 1.269 -38.780 1.00 96.31 1145 TYR A CA 1
ATOM 9117 C C . TYR A 1 1145 ? -3.037 1.829 -39.179 1.00 96.31 1145 TYR A C 1
ATOM 9119 O O . TYR A 1 1145 ? -3.387 2.934 -38.774 1.00 96.31 1145 TYR A O 1
ATOM 9127 N N . ALA A 1 1146 ? -3.828 1.053 -39.925 1.00 94.88 1146 ALA A N 1
ATOM 9128 C CA . ALA A 1 1146 ? -5.150 1.472 -40.378 1.00 94.88 1146 ALA A CA 1
ATOM 9129 C C . ALA A 1 1146 ? -6.085 1.797 -39.200 1.00 94.88 1146 ALA A C 1
ATOM 9131 O O . ALA A 1 1146 ? -6.763 2.824 -39.215 1.00 94.88 1146 ALA A O 1
ATOM 9132 N N . ARG A 1 1147 ? -6.093 0.957 -38.155 1.00 95.12 1147 ARG A N 1
ATOM 9133 C CA . ARG A 1 1147 ? -6.942 1.164 -36.970 1.00 95.12 1147 ARG A CA 1
ATOM 9134 C C . ARG A 1 1147 ? -6.466 2.313 -36.087 1.00 95.12 1147 ARG A C 1
ATOM 9136 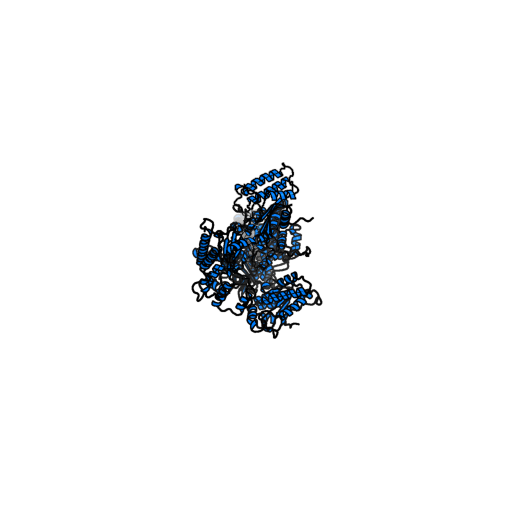O O . ARG A 1 1147 ? -7.300 3.059 -35.584 1.00 95.12 1147 ARG A O 1
ATOM 9143 N N . LEU A 1 1148 ? -5.155 2.481 -35.914 1.00 95.50 1148 LEU A N 1
ATOM 9144 C CA . LEU A 1 1148 ? -4.608 3.618 -35.171 1.00 95.50 1148 LEU A CA 1
ATOM 9145 C C . LEU A 1 1148 ? -4.957 4.940 -35.851 1.00 95.50 1148 LEU A C 1
ATOM 9147 O O . LEU A 1 1148 ? -5.424 5.855 -35.179 1.00 95.50 1148 LEU A O 1
ATOM 9151 N N . THR A 1 1149 ? -4.775 5.028 -37.169 1.00 93.69 1149 THR A N 1
ATOM 9152 C CA . THR A 1 1149 ? -5.126 6.227 -37.936 1.00 93.69 1149 THR A CA 1
ATOM 9153 C C . THR A 1 1149 ? -6.617 6.541 -37.814 1.00 93.69 1149 THR A C 1
ATOM 9155 O O . THR A 1 1149 ? -6.957 7.677 -37.504 1.00 93.69 1149 THR A O 1
ATOM 9158 N N . ASP A 1 1150 ? -7.497 5.540 -37.929 1.00 92.19 1150 ASP A N 1
ATOM 9159 C CA . ASP A 1 1150 ? -8.949 5.725 -37.768 1.00 92.19 1150 ASP A CA 1
ATOM 9160 C C . ASP A 1 1150 ? -9.344 6.281 -36.388 1.00 92.19 1150 ASP A C 1
ATOM 9162 O O . ASP A 1 1150 ? -10.193 7.166 -36.288 1.00 92.19 1150 ASP A O 1
ATOM 9166 N N . LEU A 1 1151 ? -8.724 5.786 -35.311 1.00 93.50 1151 LEU A N 1
ATOM 9167 C CA . LEU A 1 1151 ? -8.991 6.270 -33.952 1.00 93.50 1151 LEU A CA 1
ATOM 9168 C C . LEU A 1 1151 ? -8.463 7.692 -33.732 1.00 93.50 1151 LEU A C 1
ATOM 9170 O O . LEU A 1 1151 ? -9.171 8.523 -33.163 1.00 93.50 1151 LEU A O 1
ATOM 9174 N N . ILE A 1 1152 ? -7.242 7.976 -34.192 1.00 92.50 1152 ILE A N 1
ATOM 9175 C CA . ILE A 1 1152 ? -6.601 9.288 -34.027 1.00 92.50 1152 ILE A CA 1
ATOM 9176 C C . ILE A 1 1152 ? -7.349 10.356 -34.838 1.00 92.50 1152 ILE A C 1
ATOM 9178 O O . ILE A 1 1152 ? -7.657 11.420 -34.306 1.00 92.50 1152 ILE A O 1
ATOM 9182 N N . GLU A 1 1153 ? -7.698 10.075 -36.097 1.00 90.19 1153 GLU A N 1
ATOM 9183 C CA . GLU A 1 1153 ? -8.500 10.981 -36.938 1.00 90.19 1153 GLU A CA 1
ATOM 9184 C C . GLU A 1 1153 ? -9.929 11.157 -36.402 1.00 90.19 1153 GLU A C 1
ATOM 9186 O O . GLU A 1 1153 ? -10.528 12.222 -36.550 1.00 90.19 1153 GLU A O 1
ATOM 9191 N N . GLY A 1 1154 ? -10.463 10.135 -35.728 1.00 89.56 1154 GLY A N 1
ATOM 9192 C CA . GLY A 1 1154 ? -11.737 10.186 -35.015 1.00 89.56 1154 GLY A CA 1
ATOM 9193 C C . GLY A 1 1154 ? -11.692 10.908 -33.657 1.00 89.56 1154 GLY A C 1
ATOM 9194 O O . GLY A 1 1154 ? -12.658 10.849 -32.891 1.00 89.56 1154 GLY A O 1
ATOM 9195 N N . GLY A 1 1155 ? -10.581 11.580 -33.335 1.00 89.62 1155 GLY A N 1
ATOM 9196 C CA . GLY A 1 1155 ? -10.440 12.440 -32.158 1.00 89.62 1155 GLY A CA 1
ATOM 9197 C C . GLY A 1 1155 ? -10.109 11.717 -30.853 1.00 89.62 1155 GLY A C 1
ATOM 9198 O O . GLY A 1 1155 ? -10.242 12.317 -29.788 1.00 89.62 1155 GLY A O 1
ATOM 9199 N N . ILE A 1 1156 ? -9.697 10.448 -30.898 1.00 91.75 1156 ILE A N 1
ATOM 9200 C CA . ILE A 1 1156 ? -9.251 9.731 -29.699 1.00 91.75 1156 ILE A CA 1
ATOM 9201 C C . ILE A 1 1156 ? -7.828 10.153 -29.352 1.00 91.75 1156 ILE A C 1
ATOM 9203 O O . ILE A 1 1156 ? -6.920 10.083 -30.184 1.00 91.75 1156 ILE A O 1
ATOM 9207 N N . ALA A 1 1157 ? -7.631 10.585 -28.106 1.00 91.50 1157 ALA A N 1
ATOM 9208 C CA . ALA A 1 1157 ? -6.324 11.016 -27.640 1.00 91.50 1157 ALA A CA 1
ATOM 9209 C C . ALA A 1 1157 ? -5.341 9.827 -27.663 1.00 91.50 1157 ALA A C 1
ATOM 9211 O O . ALA A 1 1157 ? -5.681 8.750 -27.166 1.00 91.50 1157 ALA A O 1
ATOM 9212 N N . PRO A 1 1158 ? -4.109 9.987 -28.180 1.00 92.12 1158 PRO A N 1
ATOM 9213 C CA . PRO A 1 1158 ? -3.102 8.927 -28.189 1.00 92.12 1158 PRO A CA 1
ATOM 9214 C C . PRO A 1 1158 ? -2.820 8.346 -26.805 1.00 92.12 1158 PRO A C 1
ATOM 9216 O O . PRO A 1 1158 ? -2.489 7.175 -26.685 1.00 92.12 1158 PRO A O 1
ATOM 9219 N N . GLU A 1 1159 ? -2.970 9.150 -25.753 1.00 92.56 1159 GLU A N 1
ATOM 9220 C CA . GLU A 1 1159 ? -2.818 8.737 -24.363 1.00 92.56 1159 GLU A CA 1
ATOM 9221 C C . GLU A 1 1159 ? -3.887 7.732 -23.894 1.00 92.56 1159 GLU A C 1
ATOM 9223 O O . GLU A 1 1159 ? -3.664 7.024 -22.914 1.00 92.56 1159 GLU A O 1
ATOM 9228 N N . GLN A 1 1160 ? -5.020 7.638 -24.599 1.00 93.38 1160 GLN A N 1
ATOM 9229 C CA . GLN A 1 1160 ? -6.091 6.664 -24.360 1.00 93.38 1160 GLN A CA 1
ATOM 9230 C C . GLN A 1 1160 ? -5.886 5.346 -25.121 1.00 93.38 1160 GLN A C 1
ATOM 9232 O O . GLN A 1 1160 ? -6.714 4.439 -24.991 1.00 93.38 1160 GLN A O 1
ATOM 9237 N N . ILE A 1 1161 ? -4.814 5.230 -25.913 1.00 95.56 1161 ILE A N 1
ATOM 9238 C CA . ILE A 1 1161 ? -4.514 4.065 -26.747 1.00 95.56 1161 ILE A CA 1
ATOM 9239 C C . ILE A 1 1161 ? -3.179 3.465 -26.311 1.00 95.56 1161 ILE A C 1
ATOM 9241 O O . ILE A 1 1161 ? -2.170 4.158 -26.275 1.00 95.56 1161 ILE A O 1
ATOM 9245 N N . LEU A 1 1162 ? -3.151 2.158 -26.057 1.00 96.69 1162 LEU A N 1
ATOM 9246 C CA . LEU A 1 1162 ? -1.935 1.414 -25.728 1.00 96.69 1162 LEU A CA 1
ATOM 9247 C C . LEU A 1 1162 ? -1.741 0.255 -26.712 1.00 96.69 1162 LEU A C 1
ATOM 9249 O O . LEU A 1 1162 ? -2.679 -0.475 -27.022 1.00 96.69 1162 LEU A O 1
ATOM 9253 N N . VAL A 1 1163 ? -0.520 0.064 -27.208 1.00 97.25 1163 VAL A N 1
ATOM 9254 C CA . VAL A 1 1163 ? -0.181 -0.993 -28.169 1.00 97.25 1163 VAL A CA 1
ATOM 9255 C C . VAL A 1 1163 ? 0.868 -1.923 -27.575 1.00 97.25 1163 VAL A C 1
ATOM 9257 O O . VAL A 1 1163 ? 1.984 -1.521 -27.251 1.00 97.25 1163 VAL A O 1
ATOM 9260 N N . ILE A 1 1164 ? 0.510 -3.192 -27.445 1.00 95.62 1164 ILE A N 1
ATOM 9261 C CA . ILE A 1 1164 ? 1.294 -4.202 -26.748 1.00 95.62 1164 ILE A CA 1
ATOM 9262 C C . ILE A 1 1164 ? 1.669 -5.305 -27.733 1.00 95.62 1164 ILE A C 1
ATOM 9264 O O . ILE A 1 1164 ? 0.825 -5.795 -28.482 1.00 95.62 1164 ILE A O 1
ATOM 9268 N N . ALA A 1 1165 ? 2.930 -5.729 -27.702 1.00 93.25 1165 ALA A N 1
ATOM 9269 C CA . ALA A 1 1165 ? 3.393 -6.933 -28.384 1.00 93.25 1165 ALA A CA 1
ATOM 9270 C C . ALA A 1 1165 ? 4.056 -7.901 -27.380 1.00 93.25 1165 ALA A C 1
ATOM 9272 O O . ALA A 1 1165 ? 4.787 -7.439 -26.498 1.00 93.25 1165 ALA A O 1
ATOM 9273 N N . PRO A 1 1166 ? 3.863 -9.231 -27.496 1.00 90.06 1166 PRO A N 1
ATOM 9274 C CA . PRO A 1 1166 ? 4.520 -10.199 -26.613 1.00 90.06 1166 PRO A CA 1
ATOM 9275 C C . PRO A 1 1166 ? 6.050 -10.206 -26.745 1.00 90.06 1166 PRO A C 1
ATOM 9277 O O . PRO A 1 1166 ? 6.759 -10.369 -25.756 1.00 90.06 1166 PRO A O 1
ATOM 9280 N N . PHE A 1 1167 ? 6.565 -9.983 -27.957 1.00 87.81 1167 PHE A N 1
ATOM 9281 C CA . PHE A 1 1167 ? 7.986 -10.133 -28.288 1.00 87.81 1167 PHE A CA 1
ATOM 9282 C C . PHE A 1 1167 ? 8.693 -8.793 -28.482 1.00 87.81 1167 PHE A C 1
ATOM 9284 O O . PHE A 1 1167 ? 8.131 -7.860 -29.066 1.00 87.81 1167 PHE A O 1
ATOM 9291 N N . LYS A 1 1168 ? 9.974 -8.712 -28.102 1.00 82.19 1168 LYS A N 1
ATOM 9292 C CA . LYS A 1 1168 ? 10.773 -7.475 -28.211 1.00 82.19 1168 LYS A CA 1
ATOM 9293 C C . LYS A 1 1168 ? 10.897 -6.950 -29.645 1.00 82.19 1168 LYS A C 1
ATOM 9295 O O . LYS A 1 1168 ? 10.824 -5.744 -29.880 1.00 82.19 1168 LYS A O 1
ATOM 9300 N N . VAL A 1 1169 ? 11.043 -7.848 -30.623 1.00 83.88 1169 VAL A N 1
ATOM 9301 C CA . VAL A 1 1169 ? 11.103 -7.476 -32.049 1.00 83.88 1169 VAL A CA 1
ATOM 9302 C C . VAL A 1 1169 ? 9.787 -6.842 -32.506 1.00 83.88 1169 VAL A C 1
ATOM 9304 O O . VAL A 1 1169 ? 9.814 -5.828 -33.203 1.00 83.88 1169 VAL A O 1
ATOM 9307 N N . GLY A 1 1170 ? 8.650 -7.406 -32.089 1.00 84.62 1170 GLY A N 1
ATOM 9308 C CA . GLY A 1 1170 ? 7.329 -6.858 -32.388 1.00 84.62 1170 GLY A CA 1
ATOM 9309 C C . GLY A 1 1170 ? 7.097 -5.507 -31.715 1.00 84.62 1170 GLY A C 1
ATOM 9310 O O . GLY A 1 1170 ? 6.640 -4.579 -32.373 1.00 84.62 1170 GLY A O 1
ATOM 9311 N N . ALA A 1 1171 ? 7.510 -5.360 -30.453 1.00 86.94 1171 ALA A N 1
ATOM 9312 C CA . ALA A 1 1171 ? 7.390 -4.120 -29.682 1.00 86.94 1171 ALA A CA 1
ATOM 9313 C C . ALA A 1 1171 ? 8.048 -2.915 -30.3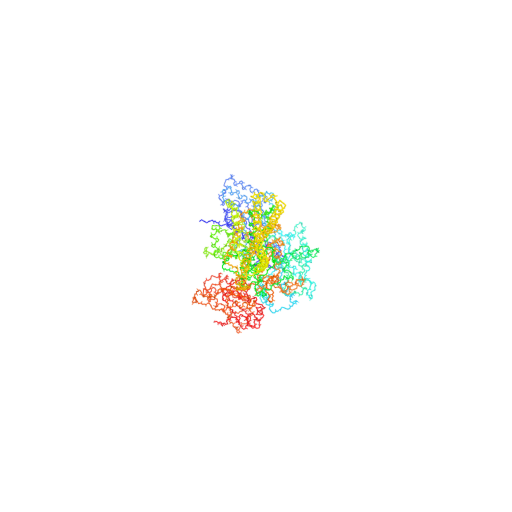77 1.00 86.94 1171 ALA A C 1
ATOM 9315 O O . ALA A 1 1171 ? 7.427 -1.864 -30.527 1.00 86.94 1171 ALA A O 1
ATOM 9316 N N . ASN A 1 1172 ? 9.274 -3.087 -30.882 1.00 86.62 1172 ASN A N 1
ATOM 9317 C CA . ASN A 1 1172 ? 9.967 -2.027 -31.622 1.00 86.62 1172 ASN A CA 1
ATOM 9318 C C . ASN A 1 1172 ? 9.194 -1.623 -32.890 1.00 86.62 1172 ASN A C 1
ATOM 9320 O O . ASN A 1 1172 ? 9.096 -0.444 -33.223 1.00 86.62 1172 ASN A O 1
ATOM 9324 N N . LYS A 1 1173 ? 8.609 -2.601 -33.594 1.00 90.88 1173 LYS A N 1
ATOM 9325 C CA . LYS A 1 1173 ? 7.856 -2.353 -34.829 1.00 90.88 1173 LYS A CA 1
ATOM 9326 C C . LYS A 1 1173 ? 6.522 -1.664 -34.576 1.00 90.88 1173 LYS A C 1
ATOM 9328 O O . LYS A 1 1173 ? 6.192 -0.727 -35.300 1.00 90.88 1173 LYS A O 1
ATOM 9333 N N . VAL A 1 1174 ? 5.775 -2.070 -33.551 1.00 93.00 1174 VAL A N 1
ATOM 9334 C CA . VAL A 1 1174 ? 4.514 -1.396 -33.207 1.00 93.00 1174 VAL A CA 1
ATOM 9335 C C . VAL A 1 1174 ? 4.749 0.034 -32.718 1.00 93.00 1174 VAL A C 1
ATOM 9337 O O . VAL A 1 1174 ? 3.957 0.917 -33.037 1.00 93.00 1174 VAL A O 1
ATOM 9340 N N . GLN A 1 1175 ? 5.871 0.300 -32.041 1.00 93.00 1175 GLN A N 1
ATOM 9341 C CA . GLN A 1 1175 ? 6.272 1.654 -31.654 1.00 93.00 1175 GLN A CA 1
ATOM 9342 C C . GLN A 1 1175 ? 6.549 2.544 -32.874 1.00 93.00 1175 GLN A C 1
ATOM 9344 O O . GLN A 1 1175 ? 6.077 3.683 -32.933 1.00 93.00 1175 GLN A O 1
ATOM 9349 N N . ASP A 1 1176 ? 7.259 2.024 -33.878 1.00 92.19 1176 ASP A N 1
ATOM 9350 C CA . ASP A 1 1176 ? 7.494 2.732 -35.141 1.00 92.19 1176 ASP A CA 1
ATOM 9351 C C . ASP A 1 1176 ? 6.183 3.024 -35.892 1.00 92.19 1176 ASP A C 1
ATOM 9353 O O . ASP A 1 1176 ? 6.006 4.118 -36.440 1.00 92.19 1176 ASP A O 1
ATOM 9357 N N . ILE A 1 1177 ? 5.247 2.070 -35.894 1.00 95.12 1177 ILE A N 1
ATOM 9358 C CA . ILE A 1 1177 ? 3.928 2.201 -36.530 1.00 95.12 1177 ILE A CA 1
ATOM 9359 C C . ILE A 1 1177 ? 3.092 3.272 -35.833 1.00 95.12 1177 ILE A C 1
ATOM 9361 O O . ILE A 1 1177 ? 2.594 4.174 -36.506 1.00 95.12 1177 ILE A O 1
ATOM 9365 N N . PHE A 1 1178 ? 2.996 3.236 -34.502 1.00 95.25 1178 PHE A N 1
ATOM 9366 C CA . PHE A 1 1178 ? 2.262 4.242 -33.732 1.00 95.25 1178 PHE A CA 1
ATOM 9367 C C . PHE A 1 1178 ? 2.854 5.636 -33.980 1.00 95.25 1178 PHE A C 1
ATOM 9369 O O . PHE A 1 1178 ? 2.147 6.574 -34.354 1.00 95.25 1178 PHE A O 1
ATOM 9376 N N . ARG A 1 1179 ? 4.184 5.769 -33.905 1.00 94.38 1179 ARG A N 1
ATOM 9377 C CA . ARG A 1 1179 ? 4.868 7.029 -34.225 1.00 94.38 1179 ARG A CA 1
ATOM 9378 C C . ARG A 1 1179 ? 4.547 7.524 -35.637 1.00 94.38 1179 ARG A C 1
ATOM 9380 O O . ARG A 1 1179 ? 4.466 8.733 -35.852 1.00 94.38 1179 ARG A O 1
ATOM 9387 N N . SER A 1 1180 ? 4.414 6.618 -36.601 1.00 93.44 1180 SER A N 1
ATOM 9388 C CA . SER A 1 1180 ? 4.099 6.957 -37.990 1.00 93.44 1180 SER A CA 1
ATOM 9389 C C . SER A 1 1180 ? 2.649 7.420 -38.149 1.00 93.44 1180 SER A C 1
ATOM 9391 O O . SER A 1 1180 ? 2.433 8.454 -38.778 1.00 93.44 1180 SER A O 1
ATOM 9393 N N . ALA A 1 1181 ? 1.689 6.747 -37.507 1.00 94.00 1181 ALA A N 1
ATOM 9394 C CA . ALA A 1 1181 ? 0.282 7.153 -37.499 1.00 94.00 1181 ALA A CA 1
ATOM 9395 C C . ALA A 1 1181 ? 0.105 8.561 -36.895 1.00 94.00 1181 ALA A C 1
ATOM 9397 O O . ALA A 1 1181 ? -0.520 9.434 -37.497 1.00 94.00 1181 ALA A O 1
ATOM 9398 N N . LEU A 1 1182 ? 0.774 8.842 -35.767 1.00 93.44 1182 LEU A N 1
ATOM 9399 C CA . LEU A 1 1182 ? 0.765 10.171 -35.140 1.00 93.44 1182 LEU A CA 1
ATOM 9400 C C . LEU A 1 1182 ? 1.326 11.259 -36.058 1.00 93.44 1182 LEU A C 1
ATOM 9402 O O . LEU A 1 1182 ? 0.769 12.352 -36.133 1.00 93.44 1182 LEU A O 1
ATOM 9406 N N . LYS A 1 1183 ? 2.417 10.969 -36.775 1.00 89.88 1183 LYS A N 1
ATOM 9407 C CA . LYS A 1 1183 ? 3.003 11.917 -37.731 1.00 89.88 1183 LYS A CA 1
ATOM 9408 C C . LYS A 1 1183 ? 2.078 12.181 -38.912 1.00 89.88 1183 LYS A C 1
ATOM 9410 O O . LYS A 1 1183 ? 1.987 13.328 -39.338 1.00 89.88 1183 LYS A O 1
ATOM 9415 N N . GLN A 1 1184 ? 1.425 11.146 -39.444 1.00 88.94 1184 GLN A N 1
ATOM 9416 C CA . GLN A 1 1184 ? 0.544 11.302 -40.599 1.00 88.94 1184 GLN A CA 1
ATOM 9417 C C . GLN A 1 1184 ? -0.701 12.129 -40.259 1.00 88.94 1184 GLN A C 1
ATOM 9419 O O . GLN A 1 1184 ? -1.132 12.906 -41.104 1.00 88.94 1184 GLN A O 1
ATOM 9424 N N . SER A 1 1185 ? -1.207 12.043 -39.022 1.00 86.44 1185 SER A N 1
ATOM 9425 C CA . SER A 1 1185 ? -2.349 12.854 -38.568 1.00 86.44 1185 SER A CA 1
ATOM 9426 C C . SER A 1 1185 ? -2.116 14.371 -38.666 1.00 86.44 1185 SER A C 1
ATOM 9428 O O . SER A 1 1185 ? -3.061 15.148 -38.719 1.00 86.44 1185 SER A O 1
ATOM 9430 N N . GLY A 1 1186 ? -0.854 14.821 -38.659 1.00 83.81 1186 GLY A N 1
ATOM 9431 C CA . GLY A 1 1186 ? -0.500 16.242 -38.690 1.00 83.81 1186 GLY A CA 1
ATOM 9432 C C . GLY A 1 1186 ? -0.754 17.008 -37.382 1.00 83.81 1186 GLY A C 1
ATOM 9433 O O . GLY A 1 1186 ? -0.373 18.173 -37.294 1.00 83.81 1186 GLY A O 1
ATOM 9434 N N . HIS A 1 1187 ? -1.329 16.375 -36.352 1.00 83.94 1187 HIS A N 1
ATOM 9435 C CA . HIS A 1 1187 ? -1.665 17.022 -35.074 1.00 83.94 1187 HIS A CA 1
ATOM 9436 C C . HIS A 1 1187 ? -0.494 17.107 -34.081 1.00 83.94 1187 HIS A C 1
ATOM 9438 O O . HIS A 1 1187 ? -0.530 17.910 -33.150 1.00 83.94 1187 HIS A O 1
ATOM 9444 N N . TYR A 1 1188 ? 0.558 16.302 -34.270 1.00 86.38 1188 TYR A N 1
ATOM 9445 C CA . TYR A 1 1188 ? 1.656 16.166 -33.309 1.00 86.38 1188 TYR A CA 1
ATOM 9446 C C . TYR A 1 1188 ? 3.015 16.483 -33.933 1.00 86.38 1188 TYR A C 1
ATOM 9448 O O . TYR A 1 1188 ? 3.346 16.042 -35.035 1.00 86.38 1188 TYR A O 1
ATOM 9456 N N . SER A 1 1189 ? 3.856 17.205 -33.187 1.00 87.06 1189 SER A N 1
ATOM 9457 C CA . SER A 1 1189 ? 5.242 17.455 -33.586 1.00 87.06 1189 SER A CA 1
ATOM 9458 C C . SER A 1 1189 ? 6.060 16.157 -33.609 1.00 87.06 1189 SER A C 1
ATOM 9460 O O . SER A 1 1189 ? 5.752 15.181 -32.922 1.00 87.06 1189 SER A O 1
ATOM 9462 N N . HIS A 1 1190 ? 7.162 16.147 -34.363 1.00 82.44 1190 HIS A N 1
ATOM 9463 C CA . HIS A 1 1190 ? 8.005 14.956 -34.497 1.00 82.44 1190 HIS A CA 1
ATOM 9464 C C . HIS A 1 1190 ? 8.562 14.450 -33.154 1.00 82.44 1190 HIS A C 1
ATOM 9466 O O . HIS A 1 1190 ? 8.695 13.238 -32.966 1.00 82.44 1190 HIS A O 1
ATOM 9472 N N . GLY A 1 1191 ? 8.891 15.375 -32.244 1.00 84.06 1191 GLY A N 1
ATOM 9473 C CA . GLY A 1 1191 ? 9.360 15.065 -30.893 1.00 84.06 1191 GLY A CA 1
ATOM 9474 C C . GLY A 1 1191 ? 8.252 14.460 -30.034 1.00 84.06 1191 GLY A C 1
ATOM 9475 O O . GLY A 1 1191 ? 8.431 13.363 -29.509 1.00 84.06 1191 GLY A O 1
ATOM 9476 N N . ARG A 1 1192 ? 7.077 15.107 -29.986 1.00 84.88 1192 ARG A N 1
ATOM 9477 C CA . ARG A 1 1192 ? 5.926 14.627 -29.206 1.00 84.88 1192 ARG A CA 1
ATOM 9478 C C . ARG A 1 1192 ? 5.429 13.264 -29.688 1.00 84.88 1192 ARG A C 1
ATOM 9480 O O . ARG A 1 1192 ? 5.151 12.395 -28.874 1.00 84.88 1192 ARG A O 1
ATOM 9487 N N . ALA A 1 1193 ? 5.391 13.029 -31.000 1.00 88.19 1193 ALA A N 1
ATOM 9488 C CA . ALA A 1 1193 ? 5.015 11.729 -31.556 1.00 88.19 1193 ALA A CA 1
ATOM 9489 C C . ALA A 1 1193 ? 5.990 10.604 -31.156 1.00 88.19 1193 ALA A C 1
ATOM 9491 O O . ALA A 1 1193 ? 5.572 9.469 -30.944 1.00 88.19 1193 ALA A O 1
ATOM 9492 N N . ALA A 1 1194 ? 7.293 10.898 -31.063 1.00 86.19 1194 ALA A N 1
ATOM 9493 C CA . ALA A 1 1194 ? 8.291 9.921 -30.625 1.00 86.19 1194 ALA A CA 1
ATOM 9494 C C . ALA A 1 1194 ? 8.141 9.580 -29.135 1.00 86.19 1194 ALA A C 1
ATOM 9496 O O . ALA A 1 1194 ? 8.226 8.414 -28.757 1.00 86.19 1194 ALA A O 1
ATOM 9497 N N . GLU A 1 1195 ? 7.899 10.601 -28.316 1.00 86.50 1195 GLU A N 1
ATOM 9498 C CA . GLU A 1 1195 ? 7.662 10.473 -26.881 1.00 86.50 1195 GLU A CA 1
ATOM 9499 C C . GLU A 1 1195 ? 6.387 9.667 -26.591 1.00 86.50 1195 GLU A C 1
ATOM 9501 O O . GLU A 1 1195 ? 6.434 8.678 -25.860 1.00 86.50 1195 GLU A O 1
ATOM 9506 N N . LEU A 1 1196 ? 5.267 10.028 -27.229 1.00 87.69 1196 LEU A N 1
ATOM 9507 C CA . LEU A 1 1196 ? 3.995 9.318 -27.096 1.00 87.69 1196 LEU A CA 1
ATOM 9508 C C . LEU A 1 1196 ? 4.117 7.859 -27.512 1.00 87.69 1196 LEU A C 1
ATOM 9510 O O . LEU A 1 1196 ? 3.703 6.986 -26.759 1.00 87.69 1196 LEU A O 1
ATOM 9514 N N . ALA A 1 1197 ? 4.756 7.573 -28.648 1.00 89.94 1197 ALA A N 1
ATOM 9515 C CA . ALA A 1 1197 ? 4.966 6.196 -29.077 1.00 89.94 1197 ALA A CA 1
ATOM 9516 C C . ALA A 1 1197 ? 5.803 5.395 -28.065 1.00 89.94 1197 ALA A C 1
ATOM 9518 O O . ALA A 1 1197 ? 5.466 4.257 -27.770 1.00 89.94 1197 ALA A O 1
ATOM 9519 N N . ALA A 1 1198 ? 6.857 5.973 -27.477 1.00 86.69 1198 ALA A N 1
ATOM 9520 C CA . ALA A 1 1198 ? 7.633 5.305 -26.423 1.00 86.69 1198 ALA A CA 1
ATOM 9521 C C . ALA A 1 1198 ? 6.839 5.068 -25.125 1.00 86.69 1198 ALA A C 1
ATOM 9523 O O . ALA A 1 1198 ? 7.088 4.107 -24.391 1.00 86.69 1198 ALA A O 1
ATOM 9524 N N . ASN A 1 1199 ? 5.868 5.934 -24.842 1.00 86.00 1199 ASN A N 1
ATOM 9525 C CA . ASN A 1 1199 ? 5.010 5.828 -23.668 1.00 86.00 1199 ASN A CA 1
ATOM 9526 C C . ASN A 1 1199 ? 3.772 4.943 -23.893 1.00 86.00 1199 ASN A C 1
ATOM 9528 O O . ASN A 1 1199 ? 3.240 4.413 -22.920 1.00 86.00 1199 ASN A O 1
ATOM 9532 N N . GLN A 1 1200 ? 3.341 4.743 -25.136 1.00 92.38 1200 GLN A N 1
ATOM 9533 C CA . GLN A 1 1200 ? 2.093 4.052 -25.470 1.00 92.38 1200 GLN A CA 1
ATOM 9534 C C . GLN A 1 1200 ? 2.274 2.795 -26.326 1.00 92.38 1200 GLN A C 1
ATOM 9536 O O . GLN A 1 1200 ? 1.297 2.122 -26.637 1.00 92.38 1200 GLN A O 1
ATOM 9541 N N . ALA A 1 1201 ? 3.502 2.433 -26.695 1.00 92.94 1201 ALA A N 1
ATOM 9542 C CA . ALA A 1 1201 ? 3.785 1.193 -27.404 1.00 92.94 1201 ALA A CA 1
ATOM 9543 C C . ALA A 1 1201 ? 5.007 0.478 -26.826 1.00 92.94 1201 ALA A C 1
ATOM 9545 O O . ALA A 1 1201 ? 6.028 1.107 -26.543 1.00 92.94 1201 ALA A O 1
ATOM 9546 N N . GLY A 1 1202 ? 4.922 -0.843 -26.667 1.00 90.75 1202 GLY A N 1
ATOM 9547 C CA . GLY A 1 1202 ? 6.037 -1.623 -26.143 1.00 90.75 1202 GLY A CA 1
ATOM 9548 C C . GLY A 1 1202 ? 5.734 -3.102 -25.929 1.00 90.75 1202 GLY A C 1
ATOM 9549 O O . GLY A 1 1202 ? 4.755 -3.650 -26.436 1.00 90.75 1202 GLY A O 1
ATOM 9550 N N . THR A 1 1203 ? 6.604 -3.763 -25.165 1.00 88.81 1203 THR A N 1
ATOM 9551 C CA . THR A 1 1203 ? 6.356 -5.132 -24.702 1.00 88.81 1203 THR A CA 1
ATOM 9552 C C . THR A 1 1203 ? 5.342 -5.141 -23.562 1.00 88.81 1203 THR A C 1
ATOM 9554 O O . THR A 1 1203 ? 5.112 -4.116 -22.904 1.00 88.81 1203 THR A O 1
ATOM 9557 N N . VAL A 1 1204 ? 4.795 -6.322 -23.266 1.00 86.12 1204 VAL A N 1
ATOM 9558 C CA . VAL A 1 1204 ? 3.940 -6.548 -22.088 1.00 86.12 1204 VAL A CA 1
ATOM 9559 C C . VAL A 1 1204 ? 4.634 -6.066 -20.800 1.00 86.12 1204 VAL A C 1
ATOM 9561 O O . VAL A 1 1204 ? 4.043 -5.304 -20.039 1.00 86.12 1204 VAL A O 1
ATOM 9564 N N . HIS A 1 1205 ? 5.923 -6.388 -20.624 1.00 80.88 1205 HIS A N 1
ATOM 9565 C CA . HIS A 1 1205 ? 6.751 -5.960 -19.485 1.00 80.88 1205 HIS A CA 1
ATOM 9566 C C . HIS A 1 1205 ? 6.845 -4.435 -19.346 1.00 80.88 1205 HIS A C 1
ATOM 9568 O O . HIS A 1 1205 ? 6.633 -3.882 -18.271 1.00 80.88 1205 HIS A O 1
ATOM 9574 N N . THR A 1 1206 ? 7.103 -3.714 -20.440 1.00 78.62 1206 THR A N 1
ATOM 9575 C CA . THR A 1 1206 ? 7.208 -2.242 -20.386 1.00 78.62 1206 THR A CA 1
ATOM 9576 C C . THR A 1 1206 ? 5.869 -1.539 -20.150 1.00 78.62 1206 THR A C 1
ATOM 9578 O O . THR A 1 1206 ? 5.851 -0.388 -19.696 1.00 78.62 1206 THR A O 1
ATOM 9581 N N . SER A 1 1207 ? 4.765 -2.228 -20.447 1.00 76.06 1207 SER A N 1
ATOM 9582 C CA . SER A 1 1207 ? 3.387 -1.744 -20.304 1.00 76.06 1207 SER A CA 1
ATOM 9583 C C . SER A 1 1207 ? 2.802 -2.020 -18.915 1.00 76.06 1207 SER A C 1
ATOM 9585 O O . SER A 1 1207 ? 1.681 -1.609 -18.616 1.00 76.06 1207 SER A O 1
ATOM 9587 N N . GLN A 1 1208 ? 3.555 -2.688 -18.040 1.00 71.31 1208 GLN A N 1
ATOM 9588 C CA . GLN A 1 1208 ? 3.136 -2.965 -16.676 1.00 71.31 1208 GLN A CA 1
ATOM 9589 C C . GLN A 1 1208 ? 2.924 -1.673 -15.877 1.00 71.31 1208 GLN A C 1
ATOM 9591 O O . GLN A 1 1208 ? 3.648 -0.687 -16.029 1.00 71.31 1208 GLN A O 1
ATOM 9596 N N . GLY A 1 1209 ? 1.862 -1.661 -15.071 1.00 68.00 1209 GLY A N 1
ATOM 9597 C CA . GLY A 1 1209 ? 1.388 -0.471 -14.359 1.00 68.00 1209 GLY A CA 1
ATOM 9598 C C . GLY A 1 1209 ? 0.713 0.588 -15.243 1.00 68.00 1209 GLY A C 1
ATOM 9599 O O . GLY A 1 1209 ? 0.184 1.553 -14.706 1.00 68.00 1209 GLY A O 1
ATOM 9600 N N . ARG A 1 1210 ? 0.689 0.424 -16.576 1.00 81.62 1210 ARG A N 1
ATOM 9601 C CA . ARG A 1 1210 ? -0.065 1.298 -17.493 1.00 81.62 1210 ARG A CA 1
ATOM 9602 C C . ARG A 1 1210 ? -1.474 0.751 -17.698 1.00 81.62 1210 ARG A C 1
ATOM 9604 O O . ARG A 1 1210 ? -1.746 -0.412 -17.404 1.00 81.62 1210 ARG A O 1
ATOM 9611 N N . GLU A 1 1211 ? -2.371 1.590 -18.183 1.00 87.88 1211 GLU A N 1
ATOM 9612 C CA . GLU A 1 1211 ? -3.744 1.238 -18.537 1.00 87.88 1211 GLU A CA 1
ATOM 9613 C C . GLU A 1 1211 ? -4.261 2.262 -19.547 1.00 87.88 1211 GLU A C 1
ATOM 9615 O O . GLU A 1 1211 ? -3.837 3.416 -19.527 1.00 87.88 1211 GLU A O 1
ATOM 9620 N N . ALA A 1 1212 ? -5.156 1.835 -20.430 1.00 92.19 1212 ALA A N 1
ATOM 9621 C CA . ALA A 1 1212 ? -5.711 2.670 -21.483 1.00 92.19 1212 ALA A CA 1
ATOM 9622 C C . ALA A 1 1212 ? -7.163 2.276 -21.759 1.00 92.19 1212 ALA A C 1
ATOM 9624 O O . ALA A 1 1212 ? -7.575 1.144 -21.493 1.00 92.19 1212 ALA A O 1
ATOM 9625 N N . ASP A 1 1213 ? -7.945 3.204 -22.307 1.00 92.75 1213 ASP A N 1
ATOM 9626 C CA . ASP A 1 1213 ? -9.319 2.902 -22.707 1.00 92.75 1213 ASP A CA 1
ATOM 9627 C C . ASP A 1 1213 ? -9.336 1.875 -23.839 1.00 92.75 1213 ASP A C 1
ATOM 9629 O O . ASP A 1 1213 ? -10.159 0.958 -23.821 1.00 92.75 1213 ASP A O 1
ATOM 9633 N N . ILE A 1 1214 ? -8.389 1.987 -24.773 1.00 95.62 1214 ILE A N 1
ATOM 9634 C CA . ILE A 1 1214 ? -8.252 1.116 -25.937 1.00 95.62 1214 ILE A CA 1
ATOM 9635 C C . ILE A 1 1214 ? -6.877 0.448 -25.921 1.00 95.62 1214 ILE A C 1
ATOM 9637 O O . ILE A 1 1214 ? -5.852 1.124 -25.846 1.00 95.62 1214 ILE A O 1
ATOM 9641 N N . VAL A 1 1215 ? -6.842 -0.879 -26.049 1.00 97.19 1215 VAL A N 1
ATOM 9642 C CA . VAL A 1 1215 ? -5.595 -1.643 -26.173 1.00 97.19 1215 VAL A CA 1
ATOM 9643 C C . VAL A 1 1215 ? -5.579 -2.454 -27.456 1.00 97.19 1215 VAL A C 1
ATOM 9645 O O . VAL A 1 1215 ? -6.524 -3.185 -27.754 1.00 97.19 1215 VAL A O 1
ATOM 9648 N N . PHE A 1 1216 ? -4.462 -2.375 -28.173 1.00 97.88 1216 PHE A N 1
ATOM 9649 C CA . PHE A 1 1216 ? -4.118 -3.290 -29.251 1.00 97.88 1216 PHE A CA 1
ATOM 9650 C C . PHE A 1 1216 ? -3.111 -4.324 -28.752 1.00 97.88 1216 PHE A C 1
ATOM 9652 O O . PHE A 1 1216 ? -2.031 -3.956 -28.296 1.00 97.88 1216 PHE A O 1
ATOM 9659 N N . LEU A 1 1217 ? -3.433 -5.609 -28.879 1.00 97.19 1217 LEU A N 1
ATOM 9660 C CA . LEU A 1 1217 ? -2.508 -6.715 -28.648 1.00 97.19 1217 LEU A CA 1
ATOM 9661 C C . LEU A 1 1217 ? -2.091 -7.309 -29.997 1.00 97.19 1217 LEU A C 1
ATOM 9663 O O . LEU A 1 1217 ? -2.880 -7.980 -30.659 1.00 97.19 1217 LEU A O 1
ATOM 9667 N N . VAL A 1 1218 ? -0.851 -7.054 -30.411 1.00 95.88 1218 VAL A N 1
ATOM 9668 C CA . VAL A 1 1218 ? -0.297 -7.542 -31.681 1.00 95.88 1218 VAL A CA 1
ATOM 9669 C C . VAL A 1 1218 ? 0.523 -8.795 -31.418 1.00 95.88 1218 VAL A C 1
ATOM 9671 O O . VAL A 1 1218 ? 1.612 -8.722 -30.849 1.00 95.88 1218 VAL A O 1
ATOM 9674 N N . MET A 1 1219 ? -0.019 -9.947 -31.808 1.00 91.81 1219 MET A N 1
ATOM 9675 C CA . MET A 1 1219 ? 0.467 -11.247 -31.350 1.00 91.81 1219 MET A CA 1
ATOM 9676 C C . MET A 1 1219 ? 1.827 -11.626 -31.944 1.00 91.81 1219 MET A C 1
ATOM 9678 O O . MET A 1 1219 ? 2.675 -12.094 -31.192 1.00 91.81 1219 MET A O 1
ATOM 9682 N N . GLY A 1 1220 ? 2.045 -11.422 -33.253 1.00 85.44 1220 GLY A N 1
ATOM 9683 C CA . GLY A 1 1220 ? 3.318 -11.631 -33.956 1.00 85.44 1220 GLY A CA 1
ATOM 9684 C C . GLY A 1 1220 ? 3.978 -13.004 -33.757 1.00 85.44 1220 GLY A C 1
ATOM 9685 O O . GLY A 1 1220 ? 4.606 -13.267 -32.745 1.00 85.44 1220 GLY A O 1
ATOM 9686 N N . SER A 1 1221 ? 3.955 -13.898 -34.748 1.00 84.56 1221 SER A N 1
ATOM 9687 C CA . SER A 1 1221 ? 4.658 -15.195 -34.646 1.00 84.56 1221 SER A CA 1
ATOM 9688 C C . SER A 1 1221 ? 5.155 -15.694 -35.999 1.00 84.56 1221 SER A C 1
ATOM 9690 O O . SER A 1 1221 ? 4.557 -15.392 -37.032 1.00 84.56 1221 SER A O 1
ATOM 9692 N N . THR A 1 1222 ? 6.216 -16.502 -36.022 1.00 82.94 1222 THR A N 1
ATOM 9693 C CA . THR A 1 1222 ? 6.635 -17.209 -37.243 1.00 82.94 1222 THR A CA 1
ATOM 9694 C C . THR A 1 1222 ? 5.530 -18.190 -37.682 1.00 82.94 1222 THR A C 1
ATOM 9696 O O . THR A 1 1222 ? 5.040 -18.949 -36.841 1.00 82.94 1222 THR A O 1
ATOM 9699 N N . PRO A 1 1223 ? 5.091 -18.199 -38.955 1.00 80.56 1223 PRO A N 1
ATOM 9700 C CA . PRO A 1 1223 ? 4.007 -19.079 -39.405 1.00 80.56 1223 PRO A CA 1
ATOM 9701 C C . PRO A 1 1223 ? 4.300 -20.571 -39.230 1.00 80.56 1223 PRO A C 1
ATOM 9703 O O . PRO A 1 1223 ? 5.430 -21.021 -39.430 1.00 80.56 1223 PRO A O 1
ATOM 9706 N N . GLY A 1 1224 ? 3.266 -21.352 -38.901 1.00 79.38 1224 GLY A N 1
ATOM 9707 C CA . GLY A 1 1224 ? 3.347 -22.813 -38.855 1.00 79.38 1224 GLY A CA 1
ATOM 9708 C C . GLY A 1 1224 ? 4.295 -23.359 -37.779 1.00 79.38 1224 GLY A C 1
ATOM 9709 O O . GLY A 1 1224 ? 4.553 -22.711 -36.761 1.00 79.38 1224 GLY A O 1
ATOM 9710 N N . LYS A 1 1225 ? 4.817 -24.577 -37.993 1.00 77.19 1225 LYS A N 1
ATOM 9711 C CA . LYS A 1 1225 ? 5.641 -25.315 -37.010 1.00 77.19 1225 LYS A CA 1
ATOM 9712 C C . LYS A 1 1225 ? 6.856 -24.539 -36.463 1.00 77.19 1225 LYS A C 1
ATOM 9714 O O . LYS A 1 1225 ? 7.091 -24.629 -35.261 1.00 77.19 1225 LYS A O 1
ATOM 9719 N N . PRO A 1 1226 ? 7.612 -23.758 -37.264 1.00 77.69 1226 PRO A N 1
ATOM 9720 C CA . PRO A 1 1226 ? 8.758 -23.001 -36.754 1.00 77.69 1226 PRO A CA 1
ATOM 9721 C C . PRO A 1 1226 ? 8.425 -21.982 -35.654 1.00 77.69 1226 PRO A C 1
ATOM 9723 O O . PRO A 1 1226 ? 9.307 -21.620 -34.883 1.00 77.69 1226 PRO A O 1
ATOM 9726 N N . GLY A 1 1227 ? 7.177 -21.507 -35.566 1.00 78.31 1227 GLY A N 1
ATOM 9727 C CA . GLY A 1 1227 ? 6.757 -20.572 -34.519 1.00 78.31 1227 GLY A CA 1
ATOM 9728 C C . GLY A 1 1227 ? 6.151 -21.210 -33.270 1.00 78.31 1227 GLY A C 1
ATOM 9729 O O . GLY A 1 1227 ? 5.818 -20.457 -32.357 1.00 78.31 1227 GLY A O 1
ATOM 9730 N N . CYS A 1 1228 ? 6.012 -22.545 -33.206 1.00 81.50 1228 CYS A N 1
ATOM 9731 C CA . CYS A 1 1228 ? 5.375 -23.239 -32.076 1.00 81.50 1228 CYS A CA 1
ATOM 9732 C C . CYS A 1 1228 ? 6.008 -22.853 -30.737 1.00 81.50 1228 CYS A C 1
ATOM 9734 O O . CYS A 1 1228 ? 5.297 -22.346 -29.885 1.00 81.50 1228 CYS A O 1
ATOM 9736 N N . GLY A 1 1229 ? 7.338 -22.922 -30.598 1.00 80.50 1229 GLY A N 1
ATOM 9737 C CA . GLY A 1 1229 ? 8.005 -22.580 -29.331 1.00 80.50 1229 GLY A CA 1
ATOM 9738 C C . GLY A 1 1229 ? 7.722 -21.154 -28.835 1.00 80.50 1229 GLY A C 1
ATOM 9739 O O . GLY A 1 1229 ? 7.521 -20.944 -27.644 1.00 80.50 1229 GLY A O 1
ATOM 9740 N N . SER A 1 1230 ? 7.625 -20.172 -29.742 1.00 84.00 1230 SER A N 1
ATOM 9741 C CA . SER A 1 1230 ? 7.255 -18.794 -29.376 1.00 84.00 1230 SER A CA 1
ATOM 9742 C C . SER A 1 1230 ? 5.814 -18.702 -28.869 1.00 84.00 1230 SER A C 1
ATOM 9744 O O . SER A 1 1230 ? 5.534 -17.953 -27.938 1.00 84.00 1230 SER A O 1
ATOM 9746 N N . ARG A 1 1231 ? 4.891 -19.450 -29.483 1.00 88.94 1231 ARG A N 1
ATOM 9747 C CA . ARG A 1 1231 ? 3.478 -19.469 -29.082 1.00 88.94 1231 ARG A CA 1
ATOM 9748 C C . ARG A 1 1231 ? 3.264 -20.263 -27.800 1.00 88.94 1231 ARG A C 1
ATOM 9750 O O . ARG A 1 1231 ? 2.473 -19.827 -26.969 1.00 88.94 1231 ARG A O 1
ATOM 9757 N N . ASP A 1 1232 ? 4.004 -21.353 -27.621 1.00 86.94 1232 ASP A N 1
ATOM 9758 C CA . ASP A 1 1232 ? 4.019 -22.168 -26.406 1.00 86.94 1232 ASP A CA 1
ATOM 9759 C C . ASP A 1 1232 ? 4.544 -21.358 -25.221 1.00 86.94 1232 ASP A C 1
ATOM 9761 O O . ASP A 1 1232 ? 3.974 -21.433 -24.143 1.00 86.94 1232 ASP A O 1
ATOM 9765 N N . TRP A 1 1233 ? 5.564 -20.514 -25.419 1.00 85.00 1233 TRP A N 1
ATOM 9766 C CA . TRP A 1 1233 ? 6.040 -19.589 -24.386 1.00 85.00 1233 TRP A CA 1
ATOM 9767 C C . TRP A 1 1233 ? 4.982 -18.552 -23.987 1.00 85.00 1233 TRP A C 1
ATOM 9769 O O . TRP A 1 1233 ? 4.748 -18.339 -22.803 1.00 85.00 1233 TRP A O 1
ATOM 9779 N N . VAL A 1 1234 ? 4.278 -17.946 -24.952 1.00 88.62 1234 VAL A N 1
ATOM 9780 C CA . VAL A 1 1234 ? 3.159 -17.032 -24.641 1.00 88.62 1234 VAL A CA 1
ATOM 9781 C C . VAL A 1 1234 ? 2.022 -17.748 -23.907 1.00 88.62 1234 VAL A C 1
ATOM 9783 O O . VAL A 1 1234 ? 1.331 -17.132 -23.102 1.00 88.62 1234 VAL A O 1
ATOM 9786 N N . ASN A 1 1235 ? 1.848 -19.042 -24.173 1.00 90.38 1235 ASN A N 1
ATOM 9787 C CA . ASN A 1 1235 ? 0.819 -19.886 -23.580 1.00 90.38 1235 ASN A CA 1
ATOM 9788 C C . ASN A 1 1235 ? 1.312 -20.738 -22.395 1.00 90.38 1235 ASN A C 1
ATOM 9790 O O . ASN A 1 1235 ? 0.559 -21.593 -21.930 1.00 90.38 1235 ASN A O 1
ATOM 9794 N N . SER A 1 1236 ? 2.538 -20.545 -21.897 1.00 84.56 1236 SER A N 1
ATOM 9795 C CA . SER A 1 1236 ? 3.080 -21.396 -20.829 1.00 84.56 1236 SER A CA 1
ATOM 9796 C C . SER A 1 1236 ? 2.409 -21.113 -19.487 1.00 84.56 1236 SER A C 1
ATOM 9798 O O . SER A 1 1236 ? 2.210 -22.019 -18.686 1.00 84.56 1236 SER A O 1
ATOM 9800 N N . SER A 1 1237 ? 2.029 -19.856 -19.260 1.00 86.94 1237 SER A N 1
ATOM 9801 C CA . SER A 1 1237 ? 1.294 -19.386 -18.086 1.00 86.94 1237 SER A CA 1
ATOM 9802 C C . SER A 1 1237 ? 0.307 -18.283 -18.499 1.00 86.94 1237 SER A C 1
ATOM 9804 O O . SER A 1 1237 ? 0.495 -17.660 -19.551 1.00 86.94 1237 SER A O 1
ATOM 9806 N N . PRO A 1 1238 ? -0.764 -18.029 -17.723 1.00 89.62 1238 PRO A N 1
ATOM 9807 C CA . PRO A 1 1238 ? -1.740 -16.998 -18.076 1.00 89.62 1238 PRO A CA 1
ATOM 9808 C C . PRO A 1 1238 ? -1.158 -15.580 -17.951 1.00 89.62 1238 PRO A C 1
ATOM 9810 O O . PRO A 1 1238 ? -1.694 -14.642 -18.536 1.00 89.62 1238 PRO A O 1
ATOM 9813 N N . ASN A 1 1239 ? -0.048 -15.413 -17.228 1.00 90.81 1239 ASN A N 1
ATOM 9814 C CA . ASN A 1 1239 ? 0.499 -14.149 -16.741 1.00 90.81 1239 ASN A CA 1
ATOM 9815 C C . ASN A 1 1239 ? 0.669 -13.085 -17.834 1.00 90.81 1239 ASN A C 1
ATOM 9817 O O . ASN A 1 1239 ? 0.227 -11.946 -17.676 1.00 90.81 1239 ASN A O 1
ATOM 9821 N N . MET A 1 1240 ? 1.283 -13.439 -18.967 1.00 89.25 1240 MET A N 1
ATOM 9822 C CA . MET A 1 1240 ? 1.579 -12.467 -20.023 1.00 89.25 1240 MET A CA 1
ATOM 9823 C C . MET A 1 1240 ? 0.313 -11.988 -20.748 1.00 89.25 1240 MET A C 1
ATOM 9825 O O . MET A 1 1240 ? 0.155 -10.788 -20.984 1.00 89.25 1240 MET A O 1
ATOM 9829 N N . LEU A 1 1241 ? -0.607 -12.901 -21.070 1.00 93.38 1241 LEU A N 1
ATOM 9830 C CA . LEU A 1 1241 ? -1.878 -12.546 -21.704 1.00 93.38 1241 LEU A CA 1
ATOM 9831 C C . LEU A 1 1241 ? -2.817 -11.847 -20.717 1.00 93.38 1241 LEU A C 1
ATOM 9833 O O . LEU A 1 1241 ? -3.434 -10.851 -21.084 1.00 93.38 1241 LEU A O 1
ATOM 9837 N N . ASN A 1 1242 ? -2.858 -12.285 -19.456 1.00 93.06 1242 ASN A N 1
ATOM 9838 C CA . ASN A 1 1242 ? -3.616 -11.631 -18.388 1.00 93.06 1242 ASN A CA 1
ATOM 9839 C C . ASN A 1 1242 ? -3.181 -10.172 -18.236 1.00 93.06 1242 ASN A C 1
ATOM 9841 O O . ASN A 1 1242 ? -4.002 -9.251 -18.231 1.00 93.06 1242 ASN A O 1
ATOM 9845 N N . VAL A 1 1243 ? -1.868 -9.938 -18.198 1.00 91.38 1243 VAL A N 1
ATOM 9846 C CA . VAL A 1 1243 ? -1.309 -8.592 -18.111 1.00 91.38 1243 VAL A CA 1
ATOM 9847 C C . VAL A 1 1243 ? -1.626 -7.778 -19.347 1.00 91.38 1243 VAL A C 1
ATOM 9849 O O . VAL A 1 1243 ? -1.913 -6.608 -19.166 1.00 91.38 1243 VAL A O 1
ATOM 9852 N N . ALA A 1 1244 ? -1.585 -8.337 -20.558 1.00 92.94 1244 ALA A N 1
ATOM 9853 C CA . ALA A 1 1244 ? -1.907 -7.599 -21.778 1.00 92.94 1244 ALA A CA 1
ATOM 9854 C C . ALA A 1 1244 ? -3.393 -7.200 -21.852 1.00 92.94 1244 ALA A C 1
ATOM 9856 O O . ALA A 1 1244 ? -3.707 -6.047 -22.149 1.00 92.94 1244 ALA A O 1
ATOM 9857 N N . VAL A 1 1245 ? -4.299 -8.131 -21.537 1.00 94.69 1245 VAL A N 1
ATOM 9858 C CA . VAL A 1 1245 ? -5.757 -7.931 -21.584 1.00 94.69 1245 VAL A CA 1
ATOM 9859 C C . VAL A 1 1245 ? -6.220 -6.948 -20.512 1.00 94.69 1245 VAL A C 1
ATOM 9861 O O . VAL A 1 1245 ? -6.958 -6.014 -20.813 1.00 94.69 1245 VAL A O 1
ATOM 9864 N N . SER A 1 1246 ? -5.731 -7.090 -19.278 1.00 92.50 1246 SER A N 1
ATOM 9865 C CA . SER A 1 1246 ? -6.139 -6.254 -18.137 1.00 92.50 1246 SER A CA 1
ATOM 9866 C C . SER A 1 1246 ? -5.686 -4.786 -18.212 1.00 92.50 1246 SER A C 1
ATOM 9868 O O . SER A 1 1246 ? -6.061 -3.980 -17.352 1.00 92.50 1246 SER A O 1
ATOM 9870 N N . ARG A 1 1247 ? -4.893 -4.399 -19.228 1.00 92.25 1247 ARG A N 1
ATOM 9871 C CA . ARG A 1 1247 ? -4.589 -2.982 -19.516 1.00 92.25 1247 ARG A CA 1
ATOM 9872 C C . ARG A 1 1247 ? -5.751 -2.262 -20.189 1.00 92.25 1247 ARG A C 1
ATOM 9874 O O . ARG A 1 1247 ? -5.776 -1.033 -20.152 1.00 92.25 1247 ARG A O 1
ATOM 9881 N N . ALA A 1 1248 ? -6.671 -3.006 -20.800 1.00 93.75 1248 ALA A N 1
ATOM 9882 C CA . ALA A 1 1248 ? -7.800 -2.468 -21.538 1.00 93.75 1248 ALA A CA 1
ATOM 9883 C C . ALA A 1 1248 ? -8.965 -2.180 -20.597 1.00 93.75 1248 ALA A C 1
ATOM 9885 O O . ALA A 1 1248 ? -9.596 -3.098 -20.074 1.00 93.75 1248 ALA A O 1
ATOM 9886 N N . LYS A 1 1249 ? -9.286 -0.899 -20.414 1.00 92.06 1249 LYS A N 1
ATOM 9887 C CA . LYS A 1 1249 ? -10.464 -0.504 -19.636 1.00 92.06 1249 LYS A CA 1
ATOM 9888 C C . LYS A 1 1249 ? -11.746 -0.757 -20.416 1.00 92.06 1249 LYS A C 1
ATOM 9890 O O . LYS A 1 1249 ? -12.685 -1.297 -19.845 1.00 92.06 1249 LYS A O 1
ATOM 9895 N N . ARG A 1 1250 ? -11.778 -0.397 -21.708 1.00 92.12 1250 ARG A N 1
ATOM 9896 C CA . ARG A 1 1250 ? -13.022 -0.343 -22.498 1.00 92.12 1250 ARG A CA 1
ATOM 9897 C C . ARG A 1 1250 ? -12.992 -1.157 -23.785 1.00 92.12 1250 ARG A C 1
ATOM 9899 O O . ARG A 1 1250 ? -13.982 -1.796 -24.125 1.00 92.12 1250 ARG A O 1
ATOM 9906 N N . ARG A 1 1251 ? -11.891 -1.155 -24.540 1.00 94.06 1251 ARG A N 1
ATOM 9907 C CA . ARG A 1 1251 ? -11.785 -1.881 -25.819 1.00 94.06 1251 ARG A CA 1
ATOM 9908 C C . ARG A 1 1251 ? -10.486 -2.662 -25.920 1.00 94.06 1251 ARG A C 1
ATOM 9910 O O . ARG A 1 1251 ? -9.411 -2.125 -25.664 1.00 94.06 1251 ARG A O 1
ATOM 9917 N N . LEU A 1 1252 ? -10.605 -3.910 -26.362 1.00 96.69 1252 LEU A N 1
ATOM 9918 C CA . LEU A 1 1252 ? -9.488 -4.785 -26.688 1.00 96.69 1252 LEU A CA 1
ATOM 9919 C C . LEU A 1 1252 ? -9.564 -5.197 -28.158 1.00 96.69 1252 LEU A C 1
ATOM 9921 O O . LEU A 1 1252 ? -10.548 -5.796 -28.598 1.00 96.69 1252 LEU A O 1
ATOM 9925 N N . TYR A 1 1253 ? -8.495 -4.925 -28.894 1.00 97.50 1253 TYR A N 1
ATOM 9926 C CA . TYR A 1 1253 ? -8.311 -5.382 -30.263 1.00 97.50 1253 TYR A CA 1
ATOM 9927 C C . TYR A 1 1253 ? -7.103 -6.303 -30.339 1.00 97.50 1253 TYR A C 1
ATOM 9929 O O . TYR A 1 1253 ? -5.974 -5.873 -30.109 1.00 97.50 1253 TYR A O 1
ATOM 9937 N N . VAL A 1 1254 ? -7.327 -7.568 -30.680 1.00 97.56 1254 VAL A N 1
ATOM 9938 C CA . VAL A 1 1254 ? -6.233 -8.518 -30.912 1.00 97.56 1254 VAL A CA 1
ATOM 9939 C C . VAL A 1 1254 ? -5.952 -8.586 -32.406 1.00 97.56 1254 VAL A C 1
ATOM 9941 O O . VAL A 1 1254 ? -6.883 -8.671 -33.198 1.00 97.56 1254 VAL A O 1
ATOM 9944 N N . ILE A 1 1255 ? -4.683 -8.526 -32.804 1.00 96.00 1255 ILE A N 1
ATOM 9945 C CA . ILE A 1 1255 ? -4.254 -8.635 -34.202 1.00 96.00 1255 ILE A CA 1
ATOM 9946 C C . ILE A 1 1255 ? -3.315 -9.834 -34.316 1.00 96.00 1255 ILE A C 1
ATOM 9948 O O . ILE A 1 1255 ? -2.249 -9.859 -33.696 1.00 96.00 1255 ILE A O 1
ATOM 9952 N N . GLY A 1 1256 ? -3.705 -10.828 -35.112 1.00 93.31 1256 GLY A N 1
ATOM 9953 C CA . GLY A 1 1256 ? -2.897 -12.023 -35.343 1.00 93.31 1256 GLY A CA 1
ATOM 9954 C C . GLY A 1 1256 ? -3.639 -13.104 -36.123 1.00 93.31 1256 GLY A C 1
ATOM 9955 O O . GLY A 1 1256 ? -4.849 -13.029 -36.305 1.00 93.31 1256 GLY A O 1
ATOM 9956 N N . ASN A 1 1257 ? -2.922 -14.127 -36.580 1.00 91.00 1257 ASN A N 1
ATOM 9957 C CA . ASN A 1 1257 ? -3.516 -15.264 -37.294 1.00 91.00 1257 ASN A CA 1
ATOM 9958 C C . ASN A 1 1257 ? -4.183 -16.250 -36.325 1.00 91.00 1257 ASN A C 1
ATOM 9960 O O . ASN A 1 1257 ? -3.482 -16.928 -35.574 1.00 91.00 1257 ASN A O 1
ATOM 9964 N N . VAL A 1 1258 ? -5.506 -16.385 -36.384 1.00 92.38 1258 VAL A N 1
ATOM 9965 C CA . VAL A 1 1258 ? -6.273 -17.266 -35.489 1.00 92.38 1258 VAL A CA 1
ATOM 9966 C C . VAL A 1 1258 ? -5.773 -18.711 -35.553 1.00 92.38 1258 VAL A C 1
ATOM 9968 O O . VAL A 1 1258 ? -5.544 -19.313 -34.510 1.00 92.38 1258 VAL A O 1
ATOM 9971 N N . ARG A 1 1259 ? -5.485 -19.245 -36.748 1.00 89.62 1259 ARG A N 1
ATOM 9972 C CA . ARG A 1 1259 ? -5.027 -20.640 -36.919 1.00 89.62 1259 ARG A CA 1
ATOM 9973 C C . ARG A 1 1259 ? -3.691 -20.935 -36.247 1.00 89.62 1259 ARG A C 1
ATOM 9975 O O . ARG A 1 1259 ? -3.428 -22.069 -35.869 1.00 89.62 1259 ARG A O 1
ATOM 9982 N N . ASP A 1 1260 ? -2.813 -19.941 -36.135 1.00 88.56 1260 ASP A N 1
ATOM 9983 C CA . ASP A 1 1260 ? -1.534 -20.145 -35.451 1.00 88.56 1260 ASP A CA 1
ATOM 9984 C C . ASP A 1 1260 ? -1.714 -20.161 -33.922 1.00 88.56 1260 ASP A C 1
ATOM 9986 O O . ASP A 1 1260 ? -0.929 -20.805 -33.228 1.00 88.56 1260 ASP A O 1
ATOM 9990 N N . TRP A 1 1261 ? -2.729 -19.465 -33.398 1.00 91.75 1261 TRP A N 1
ATOM 9991 C CA . TRP A 1 1261 ? -2.937 -19.232 -31.963 1.00 91.75 1261 TRP A CA 1
ATOM 9992 C C . TRP A 1 1261 ? -4.074 -20.059 -31.338 1.00 91.75 1261 TRP A C 1
ATOM 9994 O O . TRP A 1 1261 ? -4.147 -20.140 -30.113 1.00 91.75 1261 TRP A O 1
ATOM 10004 N N . GLU A 1 1262 ? -4.924 -20.709 -32.138 1.00 90.06 1262 GLU A N 1
ATOM 10005 C CA . GLU A 1 1262 ? -6.068 -21.508 -31.662 1.00 90.06 1262 GLU A CA 1
ATOM 10006 C C . GLU A 1 1262 ? -5.665 -22.737 -30.840 1.00 90.06 1262 GLU A C 1
ATOM 10008 O O . GLU A 1 1262 ? -6.421 -23.171 -29.981 1.00 90.06 1262 GLU A O 1
ATOM 10013 N N . SER A 1 1263 ? -4.459 -23.274 -31.051 1.00 85.38 1263 SER A N 1
ATOM 10014 C CA . SER A 1 1263 ? -3.963 -24.439 -30.308 1.00 85.38 1263 SER A CA 1
ATOM 10015 C C . SER A 1 1263 ? -3.362 -24.097 -28.939 1.00 85.38 1263 SER A C 1
ATOM 10017 O O . SER A 1 1263 ? -2.895 -24.995 -28.240 1.00 85.38 1263 SER A O 1
ATOM 10019 N N . GLY A 1 1264 ? -3.269 -22.813 -28.583 1.00 88.56 1264 GLY A N 1
ATOM 10020 C CA . GLY A 1 1264 ? -2.673 -22.366 -27.325 1.00 88.56 1264 GLY A CA 1
ATOM 10021 C C . GLY A 1 1264 ? -3.685 -22.349 -26.180 1.00 88.56 1264 GLY A C 1
ATOM 10022 O O . GLY A 1 1264 ? -4.758 -21.770 -26.325 1.00 88.56 1264 GLY A O 1
ATOM 10023 N N . LYS A 1 1265 ? -3.319 -22.926 -25.025 1.00 89.19 1265 LYS A N 1
ATOM 10024 C CA . LYS A 1 1265 ? -4.194 -23.068 -23.842 1.00 89.19 1265 LYS A CA 1
ATOM 10025 C C . LYS A 1 1265 ? -4.869 -21.757 -23.420 1.00 89.19 1265 LYS A C 1
ATOM 10027 O O . LYS A 1 1265 ? -6.038 -21.771 -23.055 1.00 89.19 1265 LYS A O 1
ATOM 10032 N N . TYR A 1 1266 ? -4.141 -20.640 -23.443 1.00 92.12 1266 TYR A N 1
ATOM 10033 C CA . TYR A 1 1266 ? -4.634 -19.348 -22.961 1.00 92.12 1266 TYR A CA 1
ATOM 10034 C C . TYR A 1 1266 ? -5.096 -18.428 -24.100 1.00 92.12 1266 TYR A C 1
ATOM 10036 O O . TYR A 1 1266 ? -6.084 -17.710 -23.957 1.00 92.12 1266 TYR A O 1
ATOM 10044 N N . SER A 1 1267 ? -4.443 -18.483 -25.266 1.00 92.38 1267 SER A N 1
ATOM 10045 C CA . SER A 1 1267 ? -4.878 -17.742 -26.455 1.00 92.38 1267 SER A CA 1
ATOM 10046 C C . SER A 1 1267 ? -6.223 -18.225 -27.000 1.00 92.38 1267 SER A C 1
ATOM 10048 O O . SER A 1 1267 ? -6.945 -17.435 -27.605 1.00 92.38 1267 SER A O 1
ATOM 10050 N N . GLU A 1 1268 ? -6.610 -19.473 -26.731 1.00 88.94 1268 GLU A N 1
ATOM 10051 C CA . GLU A 1 1268 ? -7.937 -19.980 -27.071 1.00 88.94 1268 GLU A CA 1
ATOM 10052 C C . GLU A 1 1268 ? -9.069 -19.227 -26.341 1.00 88.94 1268 GLU A C 1
ATOM 10054 O O . GLU A 1 1268 ? -10.093 -18.939 -26.962 1.00 88.94 1268 GLU A O 1
ATOM 10059 N N . TYR A 1 1269 ? -8.893 -18.816 -25.075 1.00 87.06 1269 TYR A N 1
ATOM 10060 C CA . TYR A 1 1269 ? -9.912 -18.028 -24.353 1.00 87.06 1269 TYR A CA 1
ATOM 10061 C C . TYR A 1 1269 ? -10.200 -16.694 -25.043 1.00 87.06 1269 TYR A C 1
ATOM 10063 O O . TYR A 1 1269 ? -11.358 -16.292 -25.164 1.00 87.06 1269 TYR A O 1
ATOM 10071 N N . LEU A 1 1270 ? -9.157 -16.024 -25.544 1.00 93.00 1270 LEU A N 1
ATOM 10072 C CA . LEU A 1 1270 ? -9.291 -14.790 -26.320 1.00 93.00 1270 LEU A CA 1
ATOM 10073 C C . LEU A 1 1270 ? -10.085 -15.025 -27.608 1.00 93.00 1270 LEU A C 1
ATOM 10075 O O . LEU A 1 1270 ? -10.977 -14.243 -27.920 1.00 93.00 1270 LEU A O 1
ATOM 10079 N N . ILE A 1 1271 ? -9.787 -16.105 -28.333 1.00 92.88 1271 ILE A N 1
ATOM 10080 C CA . ILE A 1 1271 ? -10.459 -16.451 -29.595 1.00 92.88 1271 ILE A CA 1
ATOM 10081 C C . ILE A 1 1271 ? -11.934 -16.802 -29.356 1.00 92.88 1271 ILE A C 1
ATOM 10083 O O . ILE A 1 1271 ? -12.793 -16.385 -30.127 1.00 92.88 1271 ILE A O 1
ATOM 10087 N N . ARG A 1 1272 ? -12.244 -17.538 -28.282 1.00 91.69 1272 ARG A N 1
ATOM 10088 C CA . ARG A 1 1272 ? -13.624 -17.908 -27.922 1.00 91.69 1272 ARG A CA 1
ATOM 10089 C C . ARG A 1 1272 ? -14.446 -16.711 -27.434 1.00 91.69 1272 ARG A C 1
ATOM 10091 O O . ARG A 1 1272 ? -15.642 -16.651 -27.703 1.00 91.69 1272 ARG A O 1
ATOM 10098 N N . SER A 1 1273 ? -13.813 -15.770 -26.734 1.00 91.88 1273 SER A N 1
ATOM 10099 C CA . SER A 1 1273 ? -14.493 -14.630 -26.098 1.00 91.88 1273 SER A CA 1
ATOM 10100 C C . SER A 1 1273 ? -14.618 -13.397 -26.998 1.00 91.88 1273 SER A C 1
ATOM 10102 O O . SER A 1 1273 ? -15.437 -12.518 -26.727 1.00 91.88 1273 SER A O 1
ATOM 10104 N N . LEU A 1 1274 ? -13.799 -13.292 -28.050 1.00 94.81 1274 LEU A N 1
ATOM 10105 C CA . LEU A 1 1274 ? -13.792 -12.151 -28.964 1.00 94.81 1274 LEU A CA 1
ATOM 10106 C C . LEU A 1 1274 ? -14.404 -12.520 -30.323 1.00 94.81 1274 LEU A C 1
ATOM 10108 O O . LEU A 1 1274 ? -14.001 -13.506 -30.937 1.00 94.81 1274 LEU A O 1
ATOM 10112 N N . PRO A 1 1275 ? -15.305 -11.688 -30.875 1.00 95.25 1275 PRO A N 1
ATOM 10113 C CA . PRO A 1 1275 ? -15.741 -11.830 -32.257 1.00 95.25 1275 PRO A CA 1
ATOM 10114 C C . PRO A 1 1275 ? -14.551 -11.763 -33.222 1.00 95.25 1275 PRO A C 1
ATOM 10116 O O . PRO A 1 1275 ? -13.745 -10.832 -33.145 1.00 95.25 1275 PRO A O 1
ATOM 10119 N N . ILE A 1 1276 ? -14.474 -12.707 -34.161 1.00 94.62 1276 ILE A N 1
ATOM 10120 C CA . ILE A 1 1276 ? -13.435 -12.740 -35.199 1.00 94.62 1276 ILE A CA 1
ATOM 10121 C C . ILE A 1 1276 ? -13.868 -11.873 -36.386 1.00 94.62 1276 ILE A C 1
ATOM 10123 O O . ILE A 1 1276 ? -14.982 -12.007 -36.899 1.00 94.62 1276 ILE A O 1
ATOM 10127 N N . ARG A 1 1277 ? -12.982 -10.984 -36.840 1.00 92.25 1277 ARG A N 1
ATOM 10128 C CA . ARG A 1 1277 ? -13.176 -10.128 -38.015 1.00 92.25 1277 ARG A CA 1
ATOM 10129 C C . ARG A 1 1277 ? -12.044 -10.328 -39.009 1.00 92.25 1277 ARG A C 1
ATOM 10131 O O . ARG A 1 1277 ? -10.878 -10.341 -38.630 1.00 92.25 1277 ARG A O 1
ATOM 10138 N N . ASN A 1 1278 ? -12.391 -10.418 -40.288 1.00 83.06 1278 ASN A N 1
ATOM 10139 C CA . ASN A 1 1278 ? -11.398 -10.380 -41.355 1.00 83.06 1278 ASN A CA 1
ATOM 10140 C C . ASN A 1 1278 ? -10.931 -8.929 -41.580 1.00 83.06 1278 ASN A C 1
ATOM 10142 O O . ASN A 1 1278 ? -11.741 -8.010 -41.406 1.00 83.06 1278 ASN A O 1
ATOM 10146 N N . PRO A 1 1279 ? -9.659 -8.709 -41.959 1.00 70.31 1279 PRO A N 1
ATOM 10147 C CA . PRO A 1 1279 ? -9.137 -7.388 -42.280 1.00 70.31 1279 PRO A CA 1
ATOM 10148 C C . PRO A 1 1279 ? -9.915 -6.775 -43.444 1.00 70.31 1279 PRO A C 1
ATOM 10150 O O . PRO A 1 1279 ? -10.410 -7.487 -44.323 1.00 70.31 1279 PRO A O 1
ATOM 10153 N N . SER A 1 1280 ? -10.039 -5.451 -43.407 1.00 54.59 1280 SER A N 1
ATOM 10154 C CA . SER A 1 1280 ? -10.733 -4.645 -44.419 1.00 54.59 1280 SER A CA 1
ATOM 10155 C C . SER A 1 1280 ? -9.839 -4.291 -45.594 1.00 54.59 1280 SER A C 1
ATOM 10157 O O . SER A 1 1280 ? -8.679 -3.908 -45.321 1.00 54.59 1280 SER A O 1
#

InterPro domains:
  IPR027417 P-loop containing nucleoside triphosphate hydrolase [G3DSA:3.40.50.300] (433-789)
  IPR027417 P-loop containing nucleoside triphosphate hydrolase [G3DSA:3.40.50.300] (822-1038)
  IPR027417 P-loop containing nucleoside triphosphate hydrolase [G3DSA:3.40.50.300] (1076-1278)
  IPR027417 P-loop containing nucleoside triphosphate hydrolase [SSF52540] (498-1265)
  IPR041677 DNA2/NAM7 helicase, helicase domain [PF13086] (507-1022)
  IPR041679 DNA2/NAM7 helicase-like, C-terminal [PF13087] (1071-1258)
  IPR050534 Coronaviruses polyprotein 1ab [PTHR43788] (986-1258)

pLDDT: mean 77.05, std 18.53, range [21.94, 98.5]

Radius of gyration: 49.17 Å; chains: 1; bounding box: 157×96×165 Å